Protein 2AAG (pdb70)

B-factor: mean 23.57, std 6.59, range [11.59, 125.4]

Structure (mmCIF, N/CA/C/O backbone):
data_2AAG
#
_entry.id   2AAG
#
_cell.length_a   57.709
_cell.length_b   82.105
_cell.length_c   77.603
_cell.angle_alpha   90.00
_cell.angle_beta   101.15
_cell.angle_gamma   90.00
#
_symmetry.space_group_name_H-M   'P 1 21 1'
#
loop_
_entity.id
_entity.type
_entity.pdbx_description
1 polymer 'Malonate Semialdehyde Decarboxylase'
2 water water
#
loop_
_atom_site.group_PDB
_atom_site.id
_atom_site.type_symbol
_atom_site.label_atom_id
_atom_site.label_alt_id
_atom_site.label_comp_id
_atom_site.label_asym_id
_atom_site.label_entity_id
_atom_site.label_seq_id
_atom_site.pdbx_PDB_ins_code
_atom_site.Cartn_x
_atom_site.Cartn_y
_atom_site.Cartn_z
_atom_site.occupancy
_atom_site.B_iso_or_equiv
_atom_site.auth_seq_id
_atom_site.auth_comp_id
_atom_site.auth_asym_id
_atom_site.auth_atom_id
_atom_site.pdbx_PDB_model_num
ATOM 1 N N . PRO A 1 1 ? 0.966 3.041 4.983 1.00 24.67 1 PRO A N 1
ATOM 2 C CA . PRO A 1 1 ? 2.337 3.093 4.398 1.00 23.50 1 PRO A CA 1
ATOM 3 C C . PRO A 1 1 ? 3.313 2.858 5.535 1.00 22.46 1 PRO A C 1
ATOM 4 O O . PRO A 1 1 ? 2.908 2.866 6.718 1.00 22.92 1 PRO A O 1
ATOM 8 N N . LEU A 1 2 ? 4.573 2.678 5.201 1.00 20.72 2 LEU A N 1
ATOM 9 C CA . LEU A 1 2 ? 5.615 2.479 6.176 1.00 19.14 2 LEU A CA 1
ATOM 10 C C . LEU A 1 2 ? 6.588 3.673 5.975 1.00 18.43 2 LEU A C 1
ATOM 11 O O . LEU A 1 2 ? 7.050 3.903 4.862 1.00 18.05 2 LEU A O 1
ATOM 16 N N . LEU A 1 3 ? 6.915 4.368 7.051 1.00 17.72 3 LEU A N 1
ATOM 17 C CA . LEU A 1 3 ? 7.806 5.553 6.979 1.00 17.72 3 LEU A CA 1
ATOM 18 C C . LEU A 1 3 ? 9.032 5.258 7.739 1.00 17.89 3 LEU A C 1
ATOM 19 O O . LEU A 1 3 ? 8.981 5.044 8.984 1.00 17.69 3 LEU A O 1
ATOM 24 N N . LYS A 1 4 ? 10.169 5.280 7.029 1.00 16.70 4 LYS A N 1
ATOM 25 C CA . LYS A 1 4 ? 11.419 5.003 7.648 1.00 16.97 4 LYS A CA 1
ATOM 26 C C . LYS A 1 4 ? 12.307 6.249 7.660 1.00 17.41 4 LYS A C 1
ATOM 27 O O . LYS A 1 4 ? 12.764 6.730 6.564 1.00 18.02 4 LYS A O 1
ATOM 33 N N . PHE A 1 5 ? 12.637 6.695 8.870 1.00 16.75 5 PHE A N 1
ATOM 34 C CA . PHE A 1 5 ? 13.391 7.925 9.048 1.00 17.93 5 PHE A CA 1
ATOM 35 C C . PHE A 1 5 ? 14.867 7.650 9.314 1.00 18.27 5 PHE A C 1
ATOM 36 O O . PHE A 1 5 ? 15.196 6.826 10.187 1.00 20.98 5 PHE A O 1
ATOM 44 N N . ASP A 1 6 ? 15.764 8.372 8.636 1.00 16.86 6 ASP A N 1
ATOM 45 C CA . ASP A 1 6 ? 17.174 8.292 8.963 1.00 16.43 6 ASP A CA 1
ATOM 46 C C . ASP A 1 6 ? 17.576 9.717 9.449 1.00 16.04 6 ASP A C 1
ATOM 47 O O . ASP A 1 6 ? 17.328 10.707 8.765 1.00 16.97 6 ASP A O 1
ATOM 52 N N . LEU A 1 7 ? 18.158 9.804 10.646 1.00 15.63 7 LEU A N 1
ATOM 53 C CA . LEU A 1 7 ? 18.575 11.085 11.228 1.00 15.80 7 LEU A CA 1
ATOM 54 C C . LEU A 1 7 ? 19.910 10.898 11.913 1.00 16.05 7 LEU A C 1
ATOM 55 O O . LEU A 1 7 ? 20.327 9.745 12.151 1.00 16.62 7 LEU A O 1
ATOM 60 N N . PHE A 1 8 ? 20.567 12.020 12.242 1.00 16.41 8 PHE A N 1
ATOM 61 C CA . PHE A 1 8 ? 21.824 11.999 13.064 1.00 16.76 8 PHE A CA 1
ATOM 62 C C . PHE A 1 8 ? 21.449 11.954 14.549 1.00 17.97 8 PHE A C 1
ATOM 63 O O . PHE A 1 8 ? 20.416 12.509 14.970 1.00 18.52 8 PHE A O 1
ATOM 71 N N . TYR A 1 9 ? 22.202 11.202 15.348 1.00 17.56 9 TYR A N 1
ATOM 72 C CA . TYR A 1 9 ? 22.095 11.312 16.788 1.00 18.25 9 TYR A CA 1
ATOM 73 C C . TYR A 1 9 ? 22.030 12.748 17.293 1.00 18.68 9 TYR A C 1
ATOM 74 O O . TYR A 1 9 ? 22.574 13.669 16.700 1.00 18.94 9 TYR A O 1
ATOM 83 N N . GLY A 1 10 ? 21.276 12.969 18.370 1.00 19.17 10 GLY A N 1
ATOM 84 C CA . GLY A 1 10 ? 21.356 14.273 19.023 1.00 19.47 10 GLY A CA 1
ATOM 85 C C . GLY A 1 10 ? 20.034 14.744 19.571 1.00 19.60 10 GLY A C 1
ATOM 86 O O . GLY A 1 10 ? 19.988 15.620 20.415 1.00 20.27 10 GLY A O 1
ATOM 87 N N . ARG A 1 11 ? 18.959 14.121 19.090 1.00 18.78 11 ARG A N 1
ATOM 88 C CA . ARG A 1 11 ? 17.617 14.513 19.573 1.00 19.26 11 ARG A CA 1
ATOM 89 C C . ARG A 1 11 ? 17.297 13.726 20.833 1.00 18.61 11 ARG A C 1
ATOM 90 O O . ARG A 1 11 ? 17.778 12.596 21.024 1.00 18.41 11 ARG A O 1
ATOM 98 N N . THR A 1 12 ? 16.547 14.360 21.740 1.00 18.72 12 THR A N 1
ATOM 99 C CA . THR A 1 12 ? 15.916 13.590 22.799 1.00 19.49 12 THR A CA 1
ATOM 100 C C . THR A 1 12 ? 14.808 12.717 22.260 1.00 19.68 12 THR A C 1
ATOM 101 O O . THR A 1 12 ? 14.298 12.895 21.150 1.00 19.61 12 THR A O 1
ATOM 105 N N . ASP A 1 13 ? 14.317 11.806 23.081 1.00 20.67 13 ASP A N 1
ATOM 106 C CA . ASP A 1 13 ? 13.231 10.988 22.691 1.00 21.43 13 ASP A CA 1
ATOM 107 C C . ASP A 1 13 ? 11.912 11.780 22.496 1.00 20.65 13 ASP A C 1
ATOM 108 O O . ASP A 1 13 ? 11.108 11.431 21.641 1.00 19.02 13 ASP A O 1
ATOM 113 N N . ALA A 1 14 ? 11.731 12.845 23.276 1.00 19.92 14 ALA A N 1
ATOM 114 C CA . ALA A 1 14 ? 10.616 13.769 23.036 1.00 19.48 14 ALA A CA 1
ATOM 115 C C . ALA A 1 14 ? 10.635 14.431 21.635 1.00 19.45 14 ALA A C 1
ATOM 116 O O . ALA A 1 14 ? 9.593 14.474 20.957 1.00 19.09 14 ALA A O 1
ATOM 118 N N . GLN A 1 15 ? 11.804 14.894 21.177 1.00 18.56 15 GLN A N 1
ATOM 119 C CA . GLN A 1 15 ? 11.948 15.553 19.887 1.00 18.67 15 GLN A CA 1
ATOM 120 C C . GLN A 1 15 ? 11.775 14.493 18.794 1.00 18.43 15 GLN A C 1
ATOM 121 O O . GLN A 1 15 ? 11.249 14.785 17.749 1.00 17.73 15 GLN A O 1
ATOM 127 N N . ILE A 1 16 ? 12.252 13.272 19.024 1.00 17.49 16 ILE A N 1
ATOM 128 C CA . ILE A 1 16 ? 11.923 12.214 18.038 1.00 17.58 16 ILE A CA 1
ATOM 129 C C . ILE A 1 16 ? 10.397 11.954 17.930 1.00 18.05 16 ILE A C 1
ATOM 130 O O . ILE A 1 16 ? 9.830 11.772 16.831 1.00 18.23 16 ILE A O 1
ATOM 135 N N . LYS A 1 17 ? 9.724 11.900 19.070 1.00 18.51 17 LYS A N 1
ATOM 136 C CA . LYS A 1 17 ? 8.296 11.698 19.083 1.00 20.25 17 LYS A CA 1
ATOM 137 C C . LYS A 1 17 ? 7.558 12.807 18.401 1.00 20.17 17 LYS A C 1
ATOM 138 O O . LYS A 1 17 ? 6.604 12.531 17.705 1.00 19.68 17 LYS A O 1
ATOM 144 N N . SER A 1 18 ? 8.005 14.048 18.585 1.00 21.15 18 SER A N 1
ATOM 145 C CA . SER A 1 18 ? 7.414 15.204 17.867 1.00 21.86 18 SER A CA 1
ATOM 146 C C . SER A 1 18 ? 7.571 15.107 16.331 1.00 20.39 18 SER A C 1
ATOM 147 O O . SER A 1 18 ? 6.619 15.382 15.563 1.00 19.12 18 SER A O 1
ATOM 150 N N . LEU A 1 19 ? 8.773 14.747 15.900 1.00 19.50 19 LEU A N 1
ATOM 151 C CA . LEU A 1 19 ? 9.045 14.567 14.476 1.00 19.39 19 LEU A CA 1
ATOM 152 C C . LEU A 1 19 ? 8.129 13.436 13.901 1.00 18.09 19 LEU A C 1
ATOM 153 O O . LEU A 1 19 ? 7.498 13.634 12.870 1.00 17.56 19 LEU A O 1
ATOM 158 N N . LEU A 1 20 ? 8.066 12.276 14.555 1.00 17.35 20 LEU A N 1
ATOM 159 C CA . LEU A 1 20 ? 7.192 11.166 14.098 1.00 17.59 20 LEU A CA 1
ATOM 160 C C . LEU A 1 20 ? 5.702 11.538 14.069 1.00 18.36 20 LEU A C 1
ATOM 161 O O . LEU A 1 20 ? 4.994 11.178 13.139 1.00 17.84 20 LEU A O 1
ATOM 166 N N . ASP A 1 21 ? 5.238 12.218 15.115 1.00 18.85 21 ASP A N 1
ATOM 167 C CA . ASP A 1 21 ? 3.798 12.661 15.154 1.00 20.06 21 ASP A CA 1
ATOM 168 C C . ASP A 1 21 ? 3.517 13.675 14.056 1.00 20.07 21 ASP A C 1
ATOM 169 O O . ASP A 1 21 ? 2.466 13.610 13.378 1.00 19.52 21 ASP A O 1
ATOM 174 N N . ALA A 1 22 ? 4.437 14.619 13.843 1.00 19.70 22 ALA A N 1
ATOM 175 C CA . ALA A 1 22 ? 4.205 15.657 12.797 1.00 19.65 22 ALA A CA 1
ATOM 176 C C . ALA A 1 22 ? 4.196 15.080 11.424 1.00 19.84 22 ALA A C 1
ATOM 177 O O . ALA A 1 22 ? 3.286 15.376 10.626 1.00 19.16 22 ALA A O 1
ATOM 179 N N . ALA A 1 23 ? 5.137 14.176 11.146 1.00 18.92 23 ALA A N 1
ATOM 180 C CA . ALA A 1 23 ? 5.176 13.455 9.878 1.00 18.02 23 AL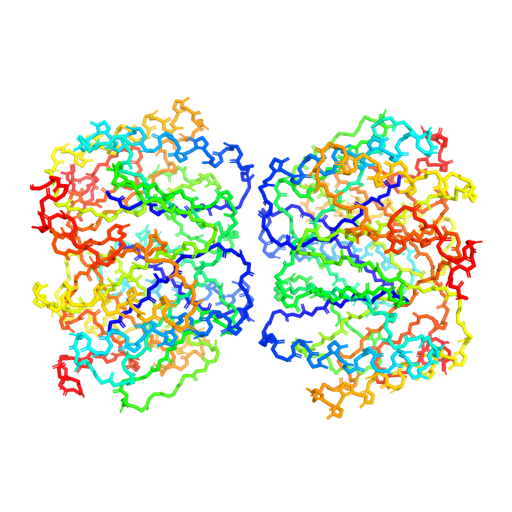A A CA 1
ATOM 181 C C . ALA A 1 23 ? 3.964 12.530 9.688 1.00 18.56 23 ALA A C 1
ATOM 182 O O . ALA A 1 23 ? 3.414 12.457 8.579 1.00 17.51 23 ALA A O 1
ATOM 184 N N . HIS A 1 24 ? 3.518 11.828 10.746 1.00 18.30 24 HIS A N 1
ATOM 185 C CA . HIS A 1 24 ? 2.352 10.933 10.595 1.00 19.55 24 HIS A CA 1
ATOM 186 C C . HIS A 1 24 ? 1.080 11.770 10.235 1.00 20.15 24 HIS A C 1
ATOM 187 O O . HIS A 1 24 ? 0.341 11.442 9.287 1.00 19.96 24 HIS A O 1
ATOM 194 N N . GLY A 1 25 ? 0.924 12.910 10.916 1.00 21.47 25 GLY A N 1
ATOM 195 C CA . GLY A 1 25 ? -0.186 13.823 10.640 1.00 22.54 25 GLY A CA 1
ATOM 196 C C . GLY A 1 25 ? -0.192 14.304 9.187 1.00 22.46 25 GLY A C 1
ATOM 197 O O . GLY A 1 25 ? -1.268 14.374 8.555 1.00 22.23 25 GLY A O 1
ATOM 198 N N . ALA A 1 26 ? 0.991 14.605 8.652 1.00 21.74 26 ALA A N 1
ATOM 199 C CA . ALA A 1 26 ? 1.067 15.085 7.306 1.00 21.61 26 ALA A CA 1
ATOM 200 C C . ALA A 1 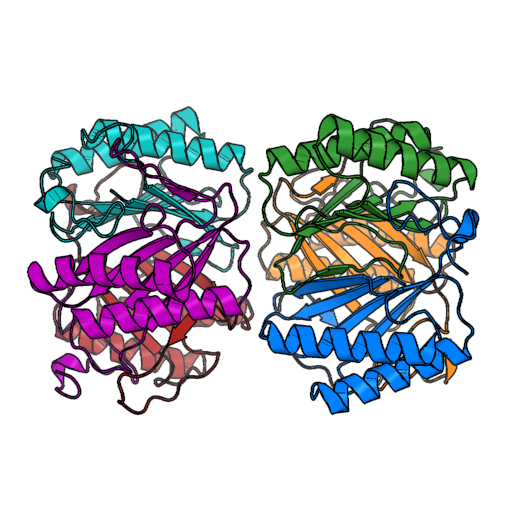26 ? 0.709 13.940 6.303 1.00 21.49 26 ALA A C 1
ATOM 201 O O . ALA A 1 26 ? 0.003 14.151 5.278 1.00 21.32 26 ALA A O 1
ATOM 203 N N . MET A 1 27 ? 1.216 12.751 6.589 1.00 20.47 27 MET A N 1
ATOM 204 C CA . MET A 1 27 ? 0.926 11.595 5.763 1.00 20.50 27 MET A CA 1
ATOM 205 C C . MET A 1 27 ? -0.568 11.295 5.730 1.00 20.71 27 MET A C 1
ATOM 206 O O . MET A 1 27 ? -1.149 11.027 4.660 1.00 21.13 27 MET A O 1
ATOM 211 N N . VAL A 1 28 ? -1.198 11.333 6.889 1.00 21.53 28 VAL A N 1
ATOM 212 C CA . VAL A 1 28 ? -2.624 11.023 6.934 1.00 22.98 28 VAL A CA 1
ATOM 213 C C . VAL A 1 28 ? -3.409 12.108 6.143 1.00 23.38 28 VAL A C 1
ATOM 214 O O . VAL A 1 28 ? -4.326 11.781 5.353 1.00 22.49 28 VAL A O 1
ATOM 218 N N . ASP A 1 29 ? -3.049 13.357 6.393 1.00 23.55 29 ASP A N 1
ATOM 219 C CA . ASP A 1 29 ? -3.624 14.509 5.666 1.00 25.08 29 ASP A CA 1
ATOM 220 C C . ASP A 1 29 ? -3.512 14.382 4.149 1.00 25.59 29 ASP A C 1
ATOM 221 O O . ASP A 1 29 ? -4.501 14.618 3.433 1.00 25.10 29 ASP A O 1
ATOM 226 N N . ALA A 1 30 ? -2.332 13.977 3.653 1.00 23.90 30 ALA A N 1
ATOM 227 C CA . ALA A 1 30 ? -2.070 13.913 2.206 1.00 24.44 30 ALA A CA 1
ATOM 228 C C . ALA A 1 30 ? -2.661 12.673 1.538 1.00 24.78 30 ALA A C 1
ATOM 229 O O . ALA A 1 30 ? -3.117 12.748 0.391 1.00 24.80 30 ALA A O 1
ATOM 231 N N . PHE A 1 31 ? -2.608 11.523 2.216 1.00 24.18 31 PHE A N 1
ATOM 232 C CA . PHE A 1 31 ? -3.005 10.264 1.601 1.00 25.11 31 PHE A CA 1
ATOM 233 C C . PHE A 1 31 ? -4.425 9.791 1.939 1.00 25.68 31 PHE A C 1
ATOM 234 O O . PHE A 1 31 ? -4.947 8.895 1.267 1.00 25.89 31 PHE A O 1
ATOM 242 N N . GLY A 1 32 ? -5.014 10.362 2.979 1.00 25.93 32 GLY A N 1
ATOM 243 C CA . GLY A 1 32 ? -6.385 10.062 3.376 1.00 26.87 32 GLY A CA 1
ATOM 244 C C . GLY A 1 32 ? -6.532 8.655 3.970 1.00 28.24 32 GLY A C 1
ATOM 245 O O . GLY A 1 32 ? -7.662 8.079 3.995 1.00 28.50 32 GLY A O 1
ATOM 246 N N . VAL A 1 33 ? -5.423 8.086 4.495 1.00 26.66 33 VAL A N 1
ATOM 247 C CA . VAL A 1 33 ? -5.520 6.750 5.117 1.00 26.27 33 VAL A CA 1
ATOM 248 C C . VAL A 1 33 ? -6.108 6.877 6.532 1.00 25.74 33 VAL A C 1
ATOM 249 O O . VAL A 1 33 ? -6.188 7.979 7.042 1.00 25.58 33 VAL A O 1
ATOM 253 N N . PRO A 1 34 ? -6.518 5.784 7.188 1.00 26.64 34 PRO A N 1
ATOM 254 C CA . PRO A 1 34 ? -7.003 5.879 8.568 1.00 26.17 34 PRO A CA 1
ATOM 255 C C . PRO A 1 34 ? -5.893 6.402 9.524 1.00 26.74 34 PRO A C 1
ATOM 256 O O . PRO A 1 34 ? -4.658 6.185 9.272 1.00 25.36 34 PRO A O 1
ATOM 260 N N . ALA A 1 35 ? -6.335 7.067 10.593 1.00 26.04 35 ALA A N 1
ATOM 261 C CA . ALA A 1 35 ? -5.392 7.679 11.504 1.00 26.27 35 ALA A CA 1
ATOM 262 C C . ALA A 1 35 ? -4.532 6.645 12.209 1.00 26.20 35 ALA A C 1
ATOM 263 O O . ALA A 1 35 ? -3.512 7.000 12.720 1.00 25.91 35 ALA A O 1
ATOM 265 N N . ASN A 1 36 ? -4.952 5.379 12.222 1.00 25.52 36 ASN A N 1
ATOM 266 C CA . ASN A 1 36 ? -4.175 4.335 12.900 1.00 24.91 36 ASN A CA 1
ATOM 267 C C . ASN A 1 36 ? -3.372 3.479 11.922 1.00 24.30 36 ASN A C 1
ATOM 268 O O . ASN A 1 36 ? -2.853 2.431 12.302 1.00 23.67 36 ASN A O 1
ATOM 273 N N . ASP A 1 37 ? -3.199 3.997 10.703 1.00 23.58 37 ASP A N 1
ATOM 274 C CA . ASP A 1 37 ? -2.341 3.372 9.697 1.00 23.88 37 ASP A CA 1
ATOM 275 C C . ASP A 1 37 ? -0.977 4.001 9.967 1.00 22.92 37 ASP A C 1
ATOM 276 O O . ASP A 1 37 ? -0.514 4.866 9.247 1.00 23.67 37 ASP A O 1
ATOM 281 N N . ARG A 1 38 ? -0.386 3.608 11.094 1.00 21.11 38 ARG A N 1
ATOM 282 C CA . ARG A 1 38 ? 0.810 4.230 11.602 1.00 19.11 38 ARG A CA 1
ATOM 283 C C . ARG A 1 38 ? 1.954 3.150 11.708 1.00 17.93 38 ARG A C 1
ATOM 284 O O . ARG A 1 38 ? 1.897 2.312 12.619 1.00 17.77 38 ARG A O 1
ATOM 292 N N . TYR A 1 39 ? 2.971 3.204 10.833 1.00 16.50 39 TYR A N 1
ATOM 293 C CA . TYR A 1 39 ? 4.075 2.261 10.862 1.00 16.47 39 TYR A CA 1
ATOM 294 C C . TYR A 1 39 ? 5.327 3.098 10.566 1.00 16.99 39 TYR A C 1
ATOM 295 O O . TYR A 1 39 ? 5.424 3.618 9.442 1.00 16.77 39 TYR A O 1
ATOM 304 N N . GLN A 1 40 ? 6.206 3.295 11.572 1.00 15.78 40 GLN A N 1
ATOM 305 C CA . GLN A 1 40 ? 7.298 4.220 11.455 1.00 17.00 40 GLN A CA 1
ATOM 306 C C . GLN A 1 40 ? 8.513 3.583 12.165 1.00 16.93 40 GLN A C 1
ATOM 307 O O . GLN A 1 40 ? 8.355 2.971 13.206 1.00 17.52 40 GLN A O 1
ATOM 313 N N . THR A 1 41 ? 9.716 3.741 11.587 1.00 17.08 41 THR A N 1
ATOM 314 C CA . THR A 1 41 ? 10.949 3.339 12.251 1.00 15.96 41 THR A CA 1
ATOM 315 C C . THR A 1 41 ? 11.932 4.538 12.147 1.00 15.39 41 THR A C 1
ATOM 316 O O . THR A 1 41 ? 11.817 5.390 11.244 1.00 16.48 41 THR A O 1
ATOM 320 N N . VAL A 1 42 ? 12.831 4.600 13.086 1.00 14.90 42 VAL A N 1
ATOM 321 C CA . VAL A 1 42 ? 13.860 5.678 13.184 1.00 15.95 42 VAL A CA 1
ATOM 322 C C . VAL A 1 42 ? 15.232 4.997 13.286 1.00 16.01 42 VAL A C 1
ATOM 323 O O . VAL A 1 42 ? 15.431 4.147 14.163 1.00 16.88 42 VAL A O 1
ATOM 327 N N . SER A 1 43 ? 16.162 5.371 12.418 1.00 15.88 43 SER A N 1
ATOM 328 C CA . SER A 1 43 ? 17.561 4.919 12.537 1.00 18.62 43 SER A CA 1
ATOM 329 C C . SER A 1 43 ? 18.472 6.113 12.796 1.00 17.89 43 SER A C 1
ATOM 330 O O . SER A 1 43 ? 18.489 7.067 12.009 1.00 18.33 43 SER A O 1
ATOM 333 N N . GLN A 1 44 ? 19.229 6.085 13.909 1.00 17.11 44 GLN A N 1
ATOM 334 C CA . GLN A 1 44 ? 20.084 7.221 14.214 1.00 17.21 44 GLN A CA 1
ATOM 335 C C . GLN A 1 44 ? 21.510 6.937 13.767 1.00 17.93 44 GLN A C 1
ATOM 336 O O . GLN A 1 44 ? 21.996 5.825 13.909 1.00 17.74 44 GLN A O 1
ATOM 342 N N . HIS A 1 45 ? 22.141 7.967 13.213 1.00 17.27 45 HIS A N 1
ATOM 343 C CA . HIS A 1 45 ? 23.462 7.828 12.626 1.00 17.96 45 HIS A CA 1
ATOM 344 C C . HIS A 1 45 ? 24.451 8.715 13.304 1.00 18.22 45 HIS A C 1
ATOM 345 O O . HIS A 1 45 ? 24.121 9.788 13.690 1.00 17.34 45 HIS A O 1
ATOM 352 N N . ARG A 1 46 ? 25.711 8.284 13.348 1.00 20.10 46 ARG A N 1
ATOM 353 C C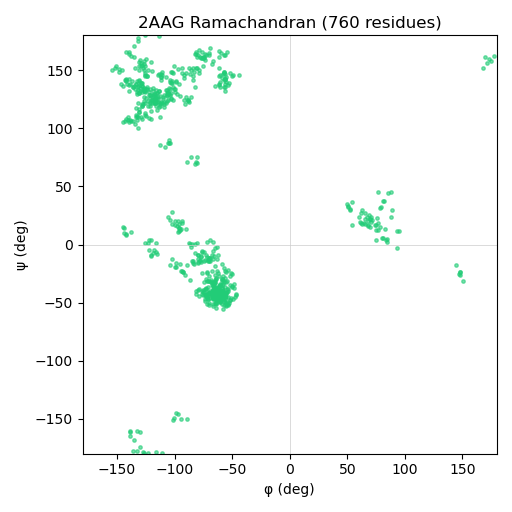A . ARG A 1 46 ? 26.773 9.228 13.690 1.00 20.08 46 ARG A CA 1
ATOM 354 C C . ARG A 1 46 ? 27.210 10.057 12.456 1.00 20.81 46 ARG A C 1
ATOM 355 O O . ARG A 1 46 ? 26.838 9.746 11.306 1.00 18.26 46 ARG A O 1
ATOM 363 N N . PRO A 1 47 ? 27.929 11.169 12.705 1.00 20.83 47 PRO A N 1
ATOM 364 C CA . PRO A 1 47 ? 28.356 12.066 11.607 1.00 21.80 47 PRO A CA 1
ATOM 365 C C . PRO A 1 47 ? 29.052 11.322 10.502 1.00 22.23 47 PRO A C 1
ATOM 366 O O . PRO A 1 47 ? 28.794 11.598 9.330 1.00 23.66 47 PRO A O 1
ATOM 370 N N . GLY A 1 48 ? 29.809 10.297 10.815 1.00 23.10 48 GLY A N 1
ATOM 371 C CA . GLY A 1 48 ? 30.431 9.516 9.734 1.00 26.51 48 GLY A CA 1
ATOM 372 C C . GLY A 1 48 ? 29.503 8.647 8.840 1.00 26.93 48 GLY A C 1
ATOM 373 O O . GLY A 1 48 ? 30.019 7.946 7.892 1.00 28.38 48 GLY A O 1
ATOM 374 N N . GLU A 1 49 ? 28.181 8.715 9.046 1.00 23.40 49 GLU A N 1
ATOM 375 C CA . GLU A 1 49 ? 27.307 7.618 8.612 1.00 22.46 49 GLU A CA 1
ATOM 376 C C . GLU A 1 49 ? 26.157 8.070 7.711 1.00 21.17 49 GLU A C 1
ATOM 377 O O . GLU A 1 49 ? 25.387 7.244 7.264 1.00 19.88 49 GLU A O 1
ATOM 383 N N . MET A 1 50 ? 26.079 9.370 7.390 1.00 19.65 50 MET A N 1
ATOM 384 C CA . MET A 1 50 ? 25.168 9.824 6.322 1.00 20.20 50 MET A CA 1
ATOM 385 C C . MET A 1 50 ? 25.859 10.950 5.555 1.00 20.28 50 MET A C 1
ATOM 386 O O . MET A 1 50 ? 26.581 11.712 6.182 1.00 19.66 50 MET A O 1
ATOM 391 N N . VAL A 1 51 ? 25.659 10.990 4.222 1.00 19.67 51 VAL A N 1
ATOM 392 C CA . VAL A 1 51 ? 26.142 12.116 3.407 1.00 19.80 51 VAL A CA 1
ATOM 393 C C . VAL A 1 51 ? 24.953 12.527 2.559 1.00 19.58 51 VAL A C 1
ATOM 394 O O . VAL A 1 51 ? 24.511 11.767 1.729 1.00 19.22 51 VAL A O 1
ATOM 398 N N . LEU A 1 52 ? 24.440 13.752 2.739 1.00 18.49 52 LEU A N 1
ATOM 399 C CA . LEU A 1 52 ? 23.230 14.164 2.087 1.00 17.55 52 LEU A CA 1
ATOM 400 C C . LEU A 1 52 ? 23.498 15.529 1.454 1.00 18.87 52 LEU A C 1
ATOM 401 O O . LEU A 1 52 ? 23.661 16.485 2.167 1.00 19.93 52 LEU A O 1
ATOM 406 N N . GLU A 1 53 ? 23.759 15.568 0.152 1.00 19.14 53 GLU A N 1
ATOM 407 C CA . GLU A 1 53 ? 24.065 16.852 -0.482 1.00 19.90 53 GLU A CA 1
ATOM 408 C C . GLU A 1 53 ? 22.748 17.483 -0.961 1.00 20.31 53 GLU A C 1
ATOM 409 O O . GLU A 1 53 ? 21.710 17.232 -0.349 1.00 19.69 53 GLU A O 1
ATOM 415 N N . ASP A 1 54 ? 22.774 18.279 -2.029 1.00 21.37 54 ASP A N 1
ATOM 416 C CA . ASP A 1 54 ? 21.569 18.941 -2.530 1.00 21.44 54 ASP A CA 1
ATOM 417 C C . ASP A 1 54 ? 21.405 18.943 -4.062 1.00 22.32 54 ASP A C 1
ATOM 418 O O . ASP A 1 54 ? 20.537 19.679 -4.590 1.00 23.53 54 ASP A O 1
ATOM 423 N N . THR A 1 55 ? 22.227 18.164 -4.798 1.00 21.80 55 THR A N 1
ATOM 424 C CA . THR A 1 55 ? 22.148 18.155 -6.246 1.00 23.14 55 THR A CA 1
ATOM 425 C C . THR A 1 55 ? 22.236 19.595 -6.810 1.00 23.55 55 THR A C 1
ATOM 426 O O . THR A 1 55 ? 21.617 19.922 -7.821 1.00 23.12 55 THR A O 1
ATOM 430 N N . GLY A 1 56 ? 22.961 20.441 -6.090 1.00 23.64 56 GLY A N 1
ATOM 431 C CA . GLY A 1 56 ? 23.220 21.792 -6.555 1.00 25.08 56 GLY A CA 1
ATOM 432 C C . GLY A 1 56 ? 22.050 22.754 -6.446 1.00 25.74 56 GLY A C 1
ATOM 433 O O . GLY A 1 56 ? 22.115 23.825 -7.069 1.00 24.92 56 GLY A O 1
ATOM 434 N N . LEU A 1 57 ? 21.004 22.367 -5.711 1.00 23.69 57 LEU A N 1
ATOM 435 C CA . LEU A 1 57 ? 19.763 23.151 -5.550 1.00 24.05 57 LEU A CA 1
ATOM 436 C C . LEU A 1 57 ? 19.827 24.314 -4.521 1.00 23.40 57 LEU A C 1
ATOM 437 O O . LEU A 1 57 ? 18.911 25.184 -4.433 1.00 24.58 57 LEU A O 1
ATOM 442 N N . GLY A 1 58 ? 20.923 24.371 -3.769 1.00 23.10 58 GLY A N 1
ATOM 443 C CA . GLY A 1 58 ? 21.131 25.431 -2.824 1.00 24.24 58 GLY A CA 1
ATOM 444 C C . GLY A 1 58 ? 20.402 25.243 -1.476 1.00 25.36 58 GLY A C 1
ATOM 445 O O . GLY A 1 58 ? 19.967 26.227 -0.855 1.00 25.14 58 GLY A O 1
ATOM 446 N N . TYR A 1 59 ? 20.349 23.987 -1.007 1.00 24.21 59 TYR A N 1
ATOM 447 C CA . TYR A 1 59 ? 19.728 23.660 0.300 1.00 24.31 59 TYR A CA 1
ATOM 448 C C . TYR A 1 59 ? 20.982 23.437 1.219 1.00 25.36 59 TYR A C 1
ATOM 449 O O . TYR A 1 59 ? 21.820 22.623 0.908 1.00 26.03 59 TYR A O 1
ATOM 458 N N . GLY A 1 60 ? 21.242 24.031 2.357 1.00 27.99 60 GLY A N 1
ATOM 459 C CA . GLY A 1 60 ? 20.473 24.311 3.486 1.00 28.69 60 GLY A CA 1
ATOM 460 C C . GLY A 1 60 ? 20.700 23.159 4.494 1.00 27.37 60 GLY A C 1
ATOM 461 O O . GLY A 1 60 ? 19.881 23.153 5.349 1.00 29.03 60 GLY A O 1
ATOM 462 N N . ARG A 1 61 ? 21.649 22.189 4.432 1.00 26.14 61 ARG A N 1
ATOM 463 C CA . ARG A 1 61 ? 21.543 21.021 5.380 1.00 24.32 61 ARG A CA 1
ATOM 464 C C . ARG A 1 61 ? 22.310 21.203 6.719 1.00 23.34 61 ARG A C 1
ATOM 465 O O . ARG A 1 61 ? 23.399 21.805 6.747 1.00 23.15 61 ARG A O 1
ATOM 473 N N . SER A 1 62 ? 21.741 20.707 7.809 1.00 20.72 62 SER A N 1
ATOM 474 C CA . SER A 1 62 ? 22.375 20.736 9.139 1.00 19.83 62 SER A CA 1
ATOM 475 C C . SER A 1 62 ? 22.298 19.378 9.807 1.00 20.12 62 SER A C 1
ATOM 476 O O . SER A 1 62 ? 21.753 18.412 9.232 1.00 19.61 62 SER A O 1
ATOM 479 N N . SER A 1 63 ? 22.871 19.239 10.999 1.00 19.82 63 SER A N 1
ATOM 480 C CA . SER A 1 63 ? 22.789 17.963 11.688 1.00 20.59 63 SER A CA 1
ATOM 481 C C . SER A 1 63 ? 21.308 17.572 12.028 1.00 19.67 63 SER A C 1
ATOM 482 O O . SER A 1 63 ? 21.033 16.468 12.462 1.00 19.93 63 SER A O 1
ATOM 485 N N . ALA A 1 64 ? 20.345 18.468 11.833 1.00 18.98 64 ALA A N 1
ATOM 486 C CA . ALA A 1 64 ? 18.914 18.135 12.117 1.00 18.87 64 ALA A CA 1
ATOM 487 C C . ALA A 1 64 ? 18.278 17.491 10.872 1.00 18.63 64 ALA A C 1
ATOM 488 O O . ALA A 1 64 ? 17.124 17.156 10.884 1.00 18.39 64 ALA A O 1
ATOM 490 N N . VAL A 1 65 ? 19.034 17.306 9.805 1.00 18.36 65 VAL A N 1
ATOM 491 C CA . VAL A 1 65 ? 18.474 16.799 8.539 1.00 17.65 65 VAL A CA 1
ATOM 492 C C . VAL A 1 65 ? 17.726 15.464 8.708 1.00 17.79 65 VAL A C 1
ATOM 493 O O . VAL A 1 65 ? 18.149 14.570 9.462 1.00 17.65 65 VAL A O 1
ATOM 497 N N . VAL A 1 66 ? 16.598 15.336 8.019 1.00 16.77 66 VAL A N 1
ATOM 498 C CA . VAL A 1 66 ? 15.768 14.172 8.149 1.00 17.24 66 VAL A CA 1
ATOM 499 C C . VAL A 1 66 ? 15.648 13.549 6.749 1.00 17.45 66 VAL A C 1
ATOM 500 O O . VAL A 1 66 ? 15.209 14.228 5.820 1.00 17.68 66 VAL A O 1
ATOM 504 N N . LEU A 1 67 ? 16.050 12.286 6.604 1.00 16.84 67 LEU A N 1
ATOM 505 C CA . LEU A 1 67 ? 15.830 11.566 5.360 1.00 16.02 67 LEU A CA 1
ATOM 506 C C . LEU A 1 67 ? 14.670 10.636 5.611 1.00 15.83 67 LEU A C 1
ATOM 507 O O . LEU A 1 67 ? 14.732 9.855 6.551 1.00 17.80 67 LEU A O 1
ATOM 512 N N . LEU A 1 68 ? 13.635 10.686 4.778 1.00 15.24 68 LEU A N 1
ATOM 513 C CA . LEU A 1 68 ? 12.469 9.848 4.983 1.00 16.62 68 LEU A CA 1
ATOM 514 C C . LEU A 1 68 ? 12.273 8.982 3.756 1.00 17.22 68 LEU A C 1
ATOM 515 O O . LEU A 1 68 ? 12.217 9.521 2.661 1.00 17.96 68 LEU A O 1
ATOM 520 N N . THR A 1 69 ? 12.249 7.646 3.919 1.00 17.38 69 THR A N 1
ATOM 521 C CA . THR A 1 69 ? 11.874 6.757 2.886 1.00 18.23 69 THR A CA 1
ATOM 522 C C . THR A 1 69 ? 10.456 6.247 3.190 1.00 18.09 69 THR A C 1
ATOM 523 O O . THR A 1 69 ? 10.158 5.752 4.307 1.00 17.91 69 THR A O 1
ATOM 527 N N . VAL A 1 70 ? 9.603 6.234 2.160 1.00 17.63 70 VAL A N 1
ATOM 528 C CA . VAL A 1 70 ? 8.189 5.827 2.378 1.00 18.41 70 VAL A CA 1
ATOM 529 C C . VAL A 1 70 ? 7.891 4.643 1.449 1.00 18.09 70 VAL A C 1
ATOM 530 O O . VAL A 1 70 ? 8.240 4.677 0.232 1.00 18.85 70 VAL A O 1
ATOM 534 N N . ILE A 1 71 ? 7.356 3.556 2.016 1.00 17.60 71 ILE A N 1
ATOM 535 C CA . ILE A 1 71 ? 6.821 2.484 1.170 1.00 18.16 71 ILE A CA 1
ATOM 536 C C . ILE A 1 71 ? 5.281 2.552 1.215 1.00 18.28 71 ILE A C 1
ATOM 537 O O . ILE A 1 71 ? 4.727 2.546 2.313 1.00 16.76 71 ILE A O 1
ATOM 542 N N . SER A 1 72 ? 4.631 2.665 0.042 1.00 18.63 72 SER A N 1
ATOM 543 C CA . SER A 1 72 ? 3.167 2.887 0.000 1.00 20.36 72 SER A CA 1
ATOM 544 C C . SER A 1 72 ? 2.539 2.179 -1.216 1.00 19.40 72 SER A C 1
ATOM 545 O O . SER A 1 72 ? 3.197 1.986 -2.256 1.00 18.98 72 SER A O 1
ATOM 548 N N . ARG A 1 73 ? 1.292 1.768 -1.071 1.00 20.01 73 ARG A N 1
ATOM 549 C CA . ARG A 1 73 ? 0.451 1.472 -2.245 1.00 20.56 73 ARG A CA 1
ATOM 550 C C . ARG A 1 73 ? 0.380 2.750 -3.149 1.00 22.14 73 ARG A C 1
ATOM 551 O O . AR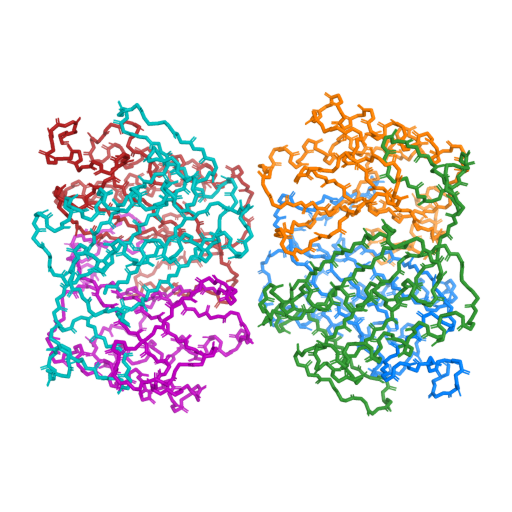G A 1 73 ? 0.739 3.848 -2.698 1.00 21.42 73 ARG A O 1
ATOM 559 N N . PRO A 1 74 ? -0.026 2.619 -4.414 1.00 22.96 74 PRO A N 1
ATOM 560 C CA . PRO A 1 74 ? 0.018 3.779 -5.300 1.00 23.35 74 PRO A CA 1
ATOM 561 C C . PRO A 1 74 ? -0.759 5.002 -4.814 1.00 23.74 74 PRO A C 1
ATOM 562 O O . PRO A 1 74 ? -1.857 4.891 -4.182 1.00 23.76 74 PRO A O 1
ATOM 566 N N . ARG A 1 75 ? -0.161 6.180 -5.076 1.00 23.52 75 ARG A N 1
ATOM 567 C CA . ARG A 1 75 ? -0.814 7.490 -4.744 1.00 23.36 75 ARG A CA 1
ATOM 568 C C . ARG A 1 75 ? -0.743 8.314 -6.011 1.00 23.38 75 ARG A C 1
ATOM 569 O O . ARG A 1 75 ? 0.152 8.063 -6.868 1.00 22.02 75 ARG A O 1
ATOM 577 N N . SER A 1 76 ? -1.649 9.286 -6.157 1.00 23.02 76 SER A N 1
ATOM 578 C CA . SER A 1 76 ? -1.624 10.127 -7.340 1.00 23.11 76 SER A CA 1
ATOM 579 C C . SER A 1 76 ? -0.420 11.110 -7.222 1.00 23.24 76 SER A C 1
ATOM 580 O O . SER A 1 76 ? 0.064 11.394 -6.138 1.00 22.19 76 SER A O 1
ATOM 583 N N . GLU A 1 77 ? 0.010 11.636 -8.348 1.00 23.31 77 GLU A N 1
ATOM 584 C CA . GLU A 1 77 ? 1.040 12.675 -8.353 1.00 23.54 77 GLU A CA 1
ATOM 585 C C . GLU A 1 77 ? 0.715 13.842 -7.416 1.00 23.79 77 GLU A C 1
ATOM 586 O O . GLU A 1 77 ? 1.536 14.274 -6.611 1.00 22.32 77 GLU A O 1
ATOM 592 N N . GLU A 1 78 ? -0.500 14.327 -7.501 1.00 23.36 78 GLU A N 1
ATOM 593 C CA . GLU A 1 78 ? -0.945 15.344 -6.540 1.00 24.32 78 GLU A CA 1
ATOM 594 C C . GLU A 1 78 ? -0.885 14.975 -5.071 1.00 23.44 78 GLU A C 1
ATOM 595 O O . GLU A 1 78 ? -0.588 15.823 -4.205 1.00 23.05 78 GLU A O 1
ATOM 601 N N . GLN A 1 79 ? -1.221 13.734 -4.754 1.00 22.50 79 GLN A N 1
ATOM 602 C CA . GLN A 1 79 ? -1.156 13.346 -3.350 1.00 21.87 79 GLN A CA 1
ATOM 603 C C . GLN A 1 79 ? 0.325 13.452 -2.865 1.00 21.45 79 GLN A C 1
ATOM 604 O O . GLN A 1 79 ? 0.622 13.825 -1.750 1.00 20.68 79 GLN A O 1
ATOM 610 N N . LYS A 1 80 ? 1.226 13.034 -3.745 1.00 20.46 80 LYS A N 1
ATOM 611 C CA . LYS A 1 80 ? 2.637 13.086 -3.425 1.00 21.04 80 LYS A CA 1
ATOM 612 C C . LYS A 1 80 ? 3.119 14.518 -3.294 1.00 21.25 80 LYS A C 1
ATOM 613 O O . LYS A 1 80 ? 3.802 14.853 -2.344 1.00 21.81 80 LYS A O 1
ATOM 619 N N . VAL A 1 81 ? 2.838 15.328 -4.273 1.00 21.28 81 VAL A N 1
ATOM 620 C CA . VAL A 1 81 ? 3.169 16.778 -4.194 1.00 22.16 81 VAL A CA 1
ATOM 621 C C . VAL A 1 81 ? 2.656 17.425 -2.914 1.00 21.26 81 VAL A C 1
ATOM 622 O O . VAL A 1 81 ? 3.391 18.134 -2.226 1.00 21.39 81 VAL A O 1
ATOM 626 N N . CYS A 1 82 ? 1.396 17.143 -2.575 1.00 21.78 82 CYS A N 1
ATOM 627 C CA . CYS A 1 82 ? 0.796 17.671 -1.326 1.00 21.57 82 CYS A CA 1
ATOM 628 C C . CYS A 1 82 ? 1.531 17.146 -0.069 1.00 20.77 82 CYS A C 1
ATOM 629 O O . CYS A 1 82 ? 1.842 17.903 0.853 1.00 19.56 82 CYS A O 1
ATOM 632 N N . PHE A 1 83 ? 1.869 15.869 -0.083 1.00 19.11 83 PHE A N 1
ATOM 633 C CA . PHE A 1 83 ? 2.480 15.318 1.114 1.00 18.31 83 PHE A CA 1
ATOM 634 C C . PHE A 1 83 ? 3.803 16.048 1.385 1.00 18.26 83 PHE A C 1
ATOM 635 O O . PHE A 1 83 ? 4.085 16.357 2.533 1.00 18.64 83 PHE A O 1
ATOM 643 N N . TYR A 1 84 ? 4.642 16.270 0.355 1.00 18.64 84 TYR A N 1
ATOM 644 C CA . TYR A 1 84 ? 5.914 16.946 0.611 1.00 19.85 84 TYR A CA 1
ATOM 645 C C . TYR A 1 84 ? 5.726 18.301 1.310 1.00 20.15 84 TYR A C 1
ATOM 646 O O . TYR A 1 84 ? 6.474 18.670 2.200 1.00 18.34 84 TYR A O 1
ATOM 655 N N . LYS A 1 85 ? 4.734 19.047 0.868 1.00 20.02 85 LYS A N 1
ATOM 656 C CA . LYS A 1 85 ? 4.527 20.360 1.403 1.00 20.71 85 LYS A CA 1
ATOM 657 C C . LYS A 1 85 ? 3.922 20.237 2.768 1.00 19.61 85 LYS A C 1
ATOM 658 O O . LYS A 1 85 ? 4.224 21.055 3.641 1.00 20.49 85 LYS A O 1
ATOM 664 N N . LEU A 1 86 ? 3.008 19.300 2.949 1.00 19.05 86 LEU A N 1
ATOM 665 C CA . LEU A 1 86 ? 2.373 19.174 4.267 1.00 20.19 86 LEU A CA 1
ATOM 666 C C . LEU A 1 86 ? 3.426 18.744 5.294 1.00 20.35 86 LEU A C 1
ATOM 667 O O . LEU A 1 86 ? 3.418 19.180 6.455 1.00 19.21 86 LEU A O 1
ATOM 672 N N . LEU A 1 87 ? 4.319 17.872 4.844 1.00 20.23 87 LEU A N 1
ATOM 673 C CA . LEU A 1 87 ? 5.346 17.311 5.719 1.00 19.12 87 LEU A CA 1
ATOM 674 C C . LEU A 1 87 ? 6.298 18.454 6.125 1.00 19.30 87 LEU A C 1
ATOM 675 O O . LEU A 1 87 ? 6.554 18.636 7.291 1.00 19.15 87 LEU A O 1
ATOM 680 N N . THR A 1 88 ? 6.845 19.187 5.170 1.00 19.25 88 THR A N 1
ATOM 681 C CA . THR A 1 88 ? 7.795 20.253 5.605 1.00 19.88 88 THR A CA 1
ATOM 682 C C . THR A 1 88 ? 7.078 21.340 6.419 1.00 20.33 88 THR A C 1
ATOM 683 O O . THR A 1 88 ? 7.636 21.894 7.371 1.00 19.45 88 THR A O 1
ATOM 687 N N . GLY A 1 89 ? 5.831 21.631 6.083 1.00 20.87 89 GLY A N 1
ATOM 688 C CA . GLY A 1 89 ? 5.093 22.611 6.912 1.00 21.48 89 GLY A CA 1
ATOM 689 C C . GLY A 1 89 ? 4.915 22.148 8.340 1.00 21.88 89 GLY A C 1
ATOM 690 O O . GLY A 1 89 ? 5.092 22.896 9.253 1.00 21.36 89 GLY A O 1
ATOM 691 N N . ALA A 1 90 ? 4.510 20.905 8.552 1.00 21.41 90 ALA A N 1
ATOM 692 C CA . ALA A 1 90 ? 4.370 20.399 9.918 1.00 21.34 90 ALA A CA 1
ATOM 693 C C . ALA A 1 90 ? 5.727 20.279 10.665 1.00 20.72 90 ALA A C 1
ATOM 694 O O . ALA A 1 90 ? 5.778 20.605 11.866 1.00 20.56 90 ALA A O 1
ATOM 696 N N . LEU A 1 91 ? 6.804 19.837 9.968 1.00 20.45 91 LEU A N 1
ATOM 697 C CA . LEU A 1 91 ? 8.096 19.649 10.624 1.00 20.23 91 LEU A CA 1
ATOM 698 C C . LEU A 1 91 ? 8.663 21.041 11.013 1.00 20.83 91 LEU A C 1
ATOM 699 O O . LEU A 1 91 ? 9.299 21.191 12.040 1.00 19.44 91 LEU A O 1
ATOM 704 N N . GLU A 1 92 ? 8.367 22.070 10.210 1.00 22.06 92 GLU A N 1
ATOM 705 C CA . GLU A 1 92 ? 8.831 23.435 10.532 1.00 23.28 92 GLU A CA 1
ATOM 706 C C . GLU A 1 92 ? 8.022 23.956 11.715 1.00 23.52 92 GLU A C 1
ATOM 707 O O . GLU A 1 92 ? 8.574 24.407 12.716 1.00 23.79 92 GLU A O 1
ATOM 713 N N . ARG A 1 93 ? 6.713 23.866 11.611 1.00 24.73 93 ARG A N 1
ATOM 714 C CA . ARG A 1 93 ? 5.856 24.460 12.639 1.00 26.38 93 ARG A CA 1
ATOM 715 C C . ARG A 1 93 ? 5.952 23.704 13.987 1.00 26.39 93 ARG A C 1
ATOM 716 O O . ARG A 1 93 ? 6.098 24.310 15.069 1.00 26.28 93 ARG A O 1
ATOM 724 N N . ASP A 1 94 ? 5.886 22.382 13.942 1.00 25.86 94 ASP A N 1
ATOM 725 C CA . ASP A 1 94 ? 5.788 21.645 15.183 1.00 26.63 94 ASP A CA 1
ATOM 726 C C . ASP A 1 94 ? 7.134 21.234 15.776 1.00 26.08 94 ASP A C 1
ATOM 727 O O . ASP A 1 94 ? 7.207 21.001 17.000 1.00 26.20 94 ASP A O 1
ATOM 732 N N . CYS A 1 95 ? 8.165 21.074 14.938 1.00 24.86 95 CYS A N 1
ATOM 733 C CA . CYS A 1 95 ? 9.473 20.613 15.386 1.00 23.81 95 CYS A CA 1
ATOM 734 C C . CYS A 1 95 ? 10.603 21.612 15.226 1.00 23.80 95 CYS A C 1
ATOM 735 O O . CYS A 1 95 ? 11.722 21.323 15.697 1.00 23.21 95 CYS A O 1
ATOM 738 N N . GLY A 1 96 ? 10.343 22.765 14.585 1.00 22.91 96 GLY A N 1
ATOM 739 C CA . GLY A 1 96 ? 11.403 23.704 14.256 1.00 21.83 96 GLY A CA 1
ATOM 740 C C . GLY A 1 96 ? 12.454 23.153 13.304 1.00 22.17 96 GLY A C 1
ATOM 741 O O . GLY A 1 96 ? 13.651 23.589 13.338 1.00 23.05 96 GLY A O 1
ATOM 742 N N . ILE A 1 97 ? 12.048 22.227 12.422 1.00 20.72 97 ILE A N 1
ATOM 743 C CA . ILE A 1 97 ? 12.974 21.724 11.408 1.00 19.76 97 ILE A CA 1
ATOM 744 C C . ILE A 1 97 ? 12.902 22.559 10.122 1.00 20.32 97 ILE A C 1
ATOM 745 O O . ILE A 1 97 ? 11.778 22.773 9.581 1.00 20.82 97 ILE A O 1
ATOM 750 N N . SER A 1 98 ? 14.050 23.066 9.630 1.00 20.04 98 SER A N 1
ATOM 751 C CA . SER A 1 98 ? 14.018 23.872 8.379 1.00 21.20 98 SER A CA 1
ATOM 752 C C . SER A 1 98 ? 13.573 22.992 7.185 1.00 20.71 98 SER A C 1
ATOM 753 O O . SER A 1 98 ? 13.972 21.851 7.116 1.00 20.45 98 SER A O 1
ATOM 756 N N . PRO A 1 99 ? 12.695 23.459 6.318 1.00 20.15 99 PRO A N 1
ATOM 757 C CA . PRO A 1 99 ? 12.359 22.746 5.094 1.00 20.37 99 PRO A CA 1
ATOM 758 C C . PRO A 1 99 ? 13.565 22.317 4.293 1.00 19.86 99 PRO A C 1
ATOM 759 O O . PRO A 1 99 ? 13.451 21.362 3.545 1.00 20.27 99 PRO A O 1
ATOM 763 N N . ASP A 1 100 ? 14.704 23.005 4.424 1.00 19.81 100 ASP A N 1
ATOM 764 C CA . ASP A 1 100 ? 15.930 22.645 3.714 1.00 19.89 100 ASP A CA 1
ATOM 765 C C . ASP A 1 100 ? 16.493 21.359 4.319 1.00 19.82 100 ASP A C 1
ATOM 766 O O . ASP A 1 100 ? 17.373 20.797 3.739 1.00 20.40 100 ASP A O 1
ATOM 771 N N . ASP A 1 101 ? 15.984 20.966 5.480 1.00 18.95 101 ASP A N 1
ATOM 772 C CA . ASP A 1 101 ? 16.466 19.788 6.178 1.00 18.50 101 ASP A CA 1
ATOM 773 C C . ASP A 1 101 ? 15.610 18.565 5.942 1.00 18.04 101 ASP A C 1
ATOM 774 O O . ASP A 1 101 ? 15.692 17.654 6.719 1.00 19.93 101 ASP A O 1
ATOM 779 N N . VAL A 1 102 ? 14.758 18.567 4.934 1.00 17.62 102 VAL A N 1
ATOM 780 C CA . VAL A 1 102 ? 13.866 17.446 4.745 1.00 17.53 102 VAL A CA 1
ATOM 781 C C . VAL A 1 102 ? 14.051 16.842 3.323 1.00 16.96 102 VAL A C 1
ATOM 782 O O . VAL A 1 102 ? 13.923 17.506 2.312 1.00 17.02 102 VAL A O 1
ATOM 786 N N . ILE A 1 103 ? 14.352 15.556 3.274 1.00 16.48 103 ILE A N 1
ATOM 787 C CA . ILE A 1 103 ? 14.534 14.799 2.004 1.00 16.77 103 ILE A CA 1
ATOM 788 C C . ILE A 1 103 ? 13.617 13.561 2.018 1.00 16.58 103 ILE A C 1
ATOM 789 O O . ILE A 1 103 ? 13.615 12.848 3.039 1.00 15.89 103 ILE A O 1
ATOM 794 N N . VAL A 1 104 ? 12.866 13.317 0.933 1.00 16.09 104 VAL A N 1
ATOM 795 C CA . VAL A 1 104 ? 11.895 12.233 0.859 1.00 17.15 104 VAL A CA 1
ATOM 796 C C . VAL A 1 104 ? 12.088 11.413 -0.406 1.00 16.77 104 VAL A C 1
ATOM 797 O O . VAL A 1 104 ? 12.317 11.981 -1.506 1.00 16.65 104 VAL A O 1
ATOM 801 N N . ALA A 1 105 ? 12.110 10.092 -0.238 1.00 16.34 105 ALA A N 1
ATOM 802 C CA . ALA A 1 105 ? 11.999 9.156 -1.359 1.00 16.85 105 ALA A CA 1
ATOM 803 C C . ALA A 1 105 ? 10.837 8.211 -1.097 1.00 17.55 105 ALA A C 1
ATOM 804 O O . ALA A 1 105 ? 10.745 7.671 -0.005 1.00 17.49 105 ALA A O 1
ATOM 806 N N . LEU A 1 106 ? 9.998 8.012 -2.118 1.00 16.87 106 LEU A N 1
ATOM 807 C CA . LEU A 1 106 ? 8.853 7.119 -2.026 1.00 18.87 106 LEU A CA 1
ATOM 808 C C . LEU A 1 106 ? 9.096 5.909 -2.930 1.00 17.97 106 LEU A C 1
ATOM 809 O O . LEU A 1 106 ? 9.623 6.038 -4.068 1.00 17.67 106 LEU A O 1
ATOM 814 N N . VAL A 1 107 ? 8.619 4.748 -2.458 1.00 17.49 107 VAL A N 1
ATOM 815 C CA . VAL A 1 107 ? 8.649 3.557 -3.268 1.00 18.57 107 VAL A CA 1
ATOM 816 C C . VAL A 1 107 ? 7.259 2.920 -3.214 1.00 18.91 107 VAL A C 1
ATOM 817 O O . VAL A 1 107 ? 6.595 2.884 -2.132 1.00 18.49 107 VAL A O 1
ATOM 821 N N . GLU A 1 108 ? 6.815 2.388 -4.353 1.00 19.73 108 GLU A N 1
ATOM 822 C CA . GLU A 1 108 ? 5.450 1.855 -4.463 1.00 20.11 108 GLU A CA 1
ATOM 823 C C . GLU A 1 108 ? 5.377 0.318 -4.440 1.00 20.26 108 GLU A C 1
ATOM 824 O O . GLU A 1 108 ? 6.155 -0.358 -5.090 1.00 20.00 108 GLU A O 1
ATOM 830 N N . ASN A 1 109 ? 4.377 -0.186 -3.747 1.00 19.48 109 ASN A N 1
ATOM 831 C CA . ASN A 1 109 ? 4.060 -1.598 -3.888 1.00 19.79 109 ASN A CA 1
ATOM 832 C C . ASN A 1 109 ? 2.554 -1.739 -4.148 1.00 20.44 109 ASN A C 1
ATOM 833 O O . ASN A 1 109 ? 1.916 -0.766 -4.569 1.00 21.25 109 ASN A O 1
ATOM 838 N N . SER A 1 110 ? 1.971 -2.922 -3.944 1.00 21.31 110 SER A N 1
ATOM 839 C CA . SER A 1 110 ? 0.566 -3.156 -4.337 1.00 22.08 110 SER A CA 1
ATOM 840 C C . SER A 1 110 ? -0.217 -3.848 -3.178 1.00 21.88 110 SER A C 1
ATOM 841 O O . SER A 1 110 ? 0.351 -4.128 -2.091 1.00 20.15 110 SER A O 1
ATOM 844 N N . ASP A 1 111 ? -1.480 -4.166 -3.423 1.00 21.76 111 ASP A N 1
ATOM 845 C CA . ASP A 1 111 ? -2.324 -4.770 -2.407 1.00 22.42 111 ASP A CA 1
ATOM 846 C C . ASP A 1 111 ? -1.727 -6.065 -1.778 1.00 21.72 111 ASP A C 1
ATOM 847 O O . ASP A 1 111 ? -1.885 -6.294 -0.587 1.00 22.35 111 ASP A O 1
ATOM 852 N N . ALA A 1 112 ? -1.124 -6.918 -2.591 1.00 20.76 112 ALA A N 1
ATOM 853 C CA . ALA A 1 112 ? -0.669 -8.201 -2.095 1.00 21.09 112 ALA A CA 1
ATOM 854 C C . ALA A 1 112 ? 0.585 -8.095 -1.233 1.00 20.75 112 ALA A C 1
ATOM 855 O O . ALA A 1 112 ? 1.042 -9.095 -0.693 1.00 19.91 112 ALA A O 1
ATOM 857 N N . ASP A 1 113 ? 1.159 -6.885 -1.162 1.00 19.78 113 ASP A N 1
ATOM 858 C CA . ASP A 1 113 ? 2.504 -6.697 -0.616 1.00 19.77 113 ASP A CA 1
ATOM 859 C C . ASP A 1 113 ? 2.561 -6.297 0.805 1.00 18.96 113 ASP A C 1
ATOM 860 O O . ASP A 1 113 ? 3.625 -5.835 1.243 1.00 17.66 113 ASP A O 1
ATOM 865 N N . TRP A 1 114 ? 1.440 -6.508 1.542 1.00 17.55 114 TRP A N 1
ATOM 866 C CA . TRP A 1 114 ? 1.331 -6.103 2.924 1.00 17.48 114 TRP A CA 1
ATOM 867 C C . TRP A 1 114 ? 0.704 -7.168 3.760 1.00 18.73 114 TRP A C 1
ATOM 868 O O . TRP A 1 114 ? -0.286 -7.773 3.339 1.00 18.97 114 TRP A O 1
ATOM 879 N N . SER A 1 115 ? 1.286 -7.420 4.934 1.00 18.95 115 SER A N 1
ATOM 880 C CA . SER A 1 115 ? 0.617 -8.232 5.907 1.00 19.35 115 SER A CA 1
ATOM 881 C C . SER A 1 115 ? 0.714 -7.541 7.234 1.00 19.76 115 SER A C 1
ATOM 882 O O . SER A 1 115 ? 1.855 -7.447 7.789 1.00 19.52 115 SER A O 1
ATOM 885 N N . PHE A 1 116 ? -0.432 -7.036 7.758 1.00 19.04 116 PHE A N 1
ATOM 886 C CA . PHE A 1 116 ? -0.367 -6.281 8.995 1.00 19.17 116 PHE A CA 1
ATOM 887 C C . PHE A 1 116 ? -0.361 -7.083 10.309 1.00 19.13 116 PHE A C 1
ATOM 888 O O . PHE A 1 116 ? -0.027 -6.551 11.368 1.00 18.70 116 PHE A O 1
ATOM 896 N N . GLY A 1 117 ? -0.763 -8.347 10.239 1.00 18.98 117 GLY A N 1
ATOM 897 C CA . GLY A 1 117 ? -0.699 -9.161 11.429 1.00 19.26 117 GLY A CA 1
ATOM 898 C C . GLY A 1 117 ? -1.357 -10.477 11.124 1.00 19.46 117 GLY A C 1
ATOM 899 O O . GLY A 1 117 ? -2.026 -10.584 10.097 1.00 18.84 117 GLY A O 1
ATOM 900 N N . ARG A 1 118 ? -1.028 -11.468 11.936 1.00 20.17 118 ARG A N 1
ATOM 901 C CA . ARG A 1 118 ? -1.651 -12.816 11.861 1.00 22.02 118 ARG A CA 1
ATOM 902 C C . ARG A 1 118 ? -1.433 -13.567 10.557 1.00 22.28 118 ARG A C 1
ATOM 903 O O . ARG A 1 118 ? -2.180 -14.490 10.266 1.00 22.07 118 ARG A O 1
ATOM 911 N N . GLY A 1 119 ? -0.435 -13.165 9.775 1.00 20.63 119 GLY A N 1
ATOM 912 C CA . GLY A 1 119 ? -0.136 -13.832 8.541 1.00 21.06 119 GLY A CA 1
ATOM 913 C C . GLY A 1 119 ? -1.205 -13.542 7.486 1.00 21.61 119 GLY A C 1
ATOM 914 O O . GLY A 1 119 ? -1.332 -14.285 6.531 1.00 22.68 119 GLY A O 1
ATOM 915 N N . ARG A 1 120 ? -1.955 -12.453 7.659 1.00 20.81 120 ARG A N 1
ATOM 916 C CA . ARG A 1 120 ? -3.118 -12.146 6.785 1.00 22.12 120 ARG A CA 1
ATOM 917 C C . ARG A 1 120 ? -2.702 -11.097 5.752 1.00 22.56 120 ARG A C 1
ATOM 918 O O . ARG A 1 120 ? -1.799 -10.277 6.047 1.00 22.95 120 ARG A O 1
ATOM 926 N N . ALA A 1 121 ? -3.359 -11.071 4.588 1.00 21.23 121 ALA A N 1
ATOM 927 C CA . ALA A 1 121 ? -3.030 -10.056 3.588 1.00 21.17 121 ALA A CA 1
ATOM 928 C C . ALA A 1 121 ? -4.286 -9.190 3.533 1.00 20.94 121 ALA A C 1
ATOM 929 O O . ALA A 1 121 ? -5.190 -9.386 2.690 1.00 21.64 121 ALA A O 1
ATOM 931 N N . GLU A 1 122 ? -4.348 -8.236 4.427 1.00 21.04 122 GLU A N 1
ATOM 932 C CA . GLU A 1 122 ? -5.633 -7.514 4.655 1.00 22.48 122 GLU A CA 1
ATOM 933 C C . GLU A 1 122 ? -6.206 -6.659 3.526 1.00 23.85 122 GLU A C 1
ATOM 934 O O . GLU A 1 122 ? -7.429 -6.448 3.491 1.00 24.07 122 GLU A O 1
ATOM 940 N N . PHE A 1 123 ? -5.372 -6.149 2.615 1.00 24.17 123 PHE A N 1
ATOM 941 C CA . PHE A 1 123 ? -5.918 -5.508 1.422 1.00 25.61 123 PHE A CA 1
ATOM 942 C C . PHE A 1 123 ? -6.565 -6.531 0.482 1.00 27.37 123 PHE A C 1
ATOM 943 O O . PHE A 1 123 ? -7.529 -6.200 -0.189 1.00 27.32 123 PHE A O 1
ATOM 951 N N . LEU A 1 124 ? -6.039 -7.763 0.459 1.00 27.73 124 LEU A N 1
ATOM 952 C CA . LEU A 1 124 ? -6.561 -8.813 -0.402 1.00 29.91 124 LEU A CA 1
ATOM 953 C C . LEU A 1 124 ? -7.886 -9.354 0.138 1.00 31.53 124 LEU A C 1
ATOM 954 O O . LEU A 1 124 ? -8.835 -9.591 -0.640 1.00 32.42 124 LEU A O 1
ATOM 959 N N . THR A 1 125 ? -7.963 -9.531 1.454 1.00 32.13 125 THR A N 1
ATOM 960 C CA . THR A 1 125 ? -9.175 -10.106 2.062 1.00 33.43 125 THR A CA 1
ATOM 961 C C . THR A 1 125 ? -10.270 -9.053 2.198 1.00 33.88 125 THR A C 1
ATOM 962 O O . THR A 1 125 ? -11.427 -9.368 2.487 1.00 34.86 125 THR A O 1
ATOM 966 N N . GLY A 1 126 ? -9.915 -7.798 2.022 1.00 33.28 126 GLY A N 1
ATOM 967 C CA . GLY A 1 126 ? -10.869 -6.725 2.146 1.00 33.76 126 GLY A CA 1
ATOM 968 C C . GLY A 1 126 ? -11.081 -6.235 3.587 1.00 33.23 126 GLY A C 1
ATOM 969 O O . GLY A 1 126 ? -11.903 -5.356 3.813 1.00 33.60 126 GLY A O 1
ATOM 970 N N . ASP A 1 127 ? -10.308 -6.766 4.549 1.00 32.63 127 ASP A N 1
ATOM 971 C CA . ASP A 1 127 ? -10.311 -6.273 5.923 1.00 31.68 127 ASP A CA 1
ATOM 972 C C . ASP A 1 127 ? -9.927 -4.781 5.934 1.00 31.08 127 ASP A C 1
ATOM 973 O O . ASP A 1 127 ? -10.376 -4.032 6.803 1.00 30.00 127 ASP A O 1
ATOM 978 N N . LEU A 1 128 ? -9.114 -4.371 4.953 1.00 29.53 128 LEU A N 1
ATOM 979 C CA . LEU A 1 128 ? -8.722 -2.984 4.710 1.00 29.86 128 LEU A CA 1
ATOM 980 C C . LEU A 1 128 ? -9.008 -2.510 3.258 1.00 30.67 128 LEU A C 1
ATOM 981 O O . LEU A 1 128 ? -8.905 -3.302 2.324 1.00 30.52 128 LEU A O 1
ATOM 986 N N . VAL A 1 129 ? -9.322 -1.215 3.099 1.00 32.69 129 VAL A N 1
ATOM 987 C CA . VAL A 1 129 ? -9.693 -0.598 1.803 1.00 34.59 129 VAL A CA 1
ATOM 988 C C . VAL A 1 129 ? -8.528 -0.231 0.860 1.00 36.51 129 VAL A C 1
ATOM 989 O O . VAL A 1 129 ? -7.384 -0.144 1.330 1.00 39.02 129 VAL A O 1
ATOM 993 N N . PRO B 1 1 ? 19.925 9.289 -6.980 1.00 24.81 1 PRO B N 1
ATOM 994 C CA . PRO B 1 1 ? 19.622 8.007 -6.262 1.00 23.56 1 PRO B CA 1
ATOM 995 C C . PRO B 1 1 ? 19.980 8.087 -4.782 1.00 22.47 1 PRO B C 1
ATOM 996 O O . PRO B 1 1 ? 20.714 8.979 -4.361 1.00 22.29 1 PRO B O 1
ATOM 1000 N N . LEU B 1 2 ? 19.444 7.140 -4.001 1.00 20.70 2 LEU B N 1
ATOM 1001 C CA . LEU B 1 2 ? 19.760 7.017 -2.620 1.00 19.00 2 LEU B CA 1
ATOM 1002 C C . LEU B 1 2 ? 20.503 5.713 -2.452 1.00 18.32 2 LEU B C 1
ATOM 1003 O O . LEU B 1 2 ? 20.003 4.694 -2.883 1.00 18.00 2 LEU B O 1
ATOM 1008 N N . LEU B 1 3 ? 21.620 5.726 -1.755 1.00 17.60 3 LEU B N 1
ATOM 1009 C CA . LEU B 1 3 ? 22.498 4.519 -1.645 1.00 17.83 3 LEU B CA 1
ATOM 1010 C C . LEU B 1 3 ? 22.582 4.197 -0.163 1.00 17.76 3 LEU B C 1
ATOM 1011 O O . LEU B 1 3 ? 23.020 5.022 0.651 1.00 17.67 3 LEU B O 1
ATOM 1016 N N . LYS B 1 4 ? 22.048 3.047 0.209 1.00 17.27 4 LYS B N 1
ATOM 1017 C CA . LYS B 1 4 ? 22.065 2.650 1.618 1.00 17.00 4 LYS B CA 1
ATOM 1018 C C . LYS B 1 4 ? 23.042 1.490 1.787 1.00 17.37 4 LYS B C 1
ATOM 1019 O O . LYS B 1 4 ? 22.815 0.410 1.153 1.00 18.27 4 LYS B O 1
ATOM 1025 N N . PHE B 1 5 ? 24.069 1.661 2.626 1.00 16.27 5 PHE B N 1
ATOM 1026 C CA . PHE B 1 5 ? 25.065 0.623 2.848 1.00 17.49 5 PHE B CA 1
ATOM 1027 C C . PHE B 1 5 ? 24.865 -0.114 4.180 1.00 18.53 5 PHE B C 1
ATOM 1028 O O . PHE B 1 5 ? 24.772 0.535 5.250 1.00 20.76 5 PHE B O 1
ATOM 1036 N N . ASP B 1 6 ? 24.870 -1.440 4.124 1.00 16.59 6 ASP B N 1
ATOM 1037 C CA . ASP B 1 6 ? 24.874 -2.221 5.346 1.00 16.55 6 ASP B CA 1
ATOM 1038 C C . ASP B 1 6 ? 26.239 -2.946 5.418 1.00 16.05 6 ASP B C 1
ATOM 1039 O O . ASP B 1 6 ? 26.618 -3.670 4.453 1.00 16.92 6 ASP B O 1
ATOM 1044 N N . LEU B 1 7 ? 26.982 -2.693 6.494 1.00 15.28 7 LEU B N 1
ATOM 1045 C CA . LEU B 1 7 ? 28.284 -3.304 6.715 1.00 15.45 7 LEU B CA 1
ATOM 1046 C C . LEU B 1 7 ? 28.415 -3.783 8.120 1.00 16.16 7 LEU B C 1
ATOM 1047 O O . LEU B 1 7 ? 27.594 -3.459 9.013 1.00 16.44 7 LEU B O 1
ATOM 1052 N N . PHE B 1 8 ? 29.468 -4.513 8.408 1.00 16.11 8 PHE B N 1
ATOM 1053 C CA . PHE B 1 8 ? 29.759 -4.916 9.775 1.00 16.46 8 PHE B CA 1
ATOM 1054 C C . PHE B 1 8 ? 30.634 -3.865 10.435 1.00 17.71 8 PHE B C 1
ATOM 1055 O O . PHE B 1 8 ? 31.476 -3.222 9.749 1.00 17.59 8 PHE B O 1
ATOM 1063 N N . TYR B 1 9 ? 30.459 -3.689 11.741 1.00 16.92 9 TYR B N 1
ATOM 1064 C CA . TYR B 1 9 ? 31.435 -2.893 12.516 1.00 18.03 9 TYR B CA 1
ATOM 1065 C C . TYR B 1 9 ? 32.856 -3.318 12.260 1.00 18.60 9 TYR B C 1
ATOM 1066 O O . TYR B 1 9 ? 33.120 -4.510 12.056 1.00 18.72 9 TYR B O 1
ATOM 1075 N N . GLY B 1 10 ? 33.789 -2.354 12.286 1.00 19.02 10 GLY B N 1
ATOM 1076 C CA . GLY B 1 10 ? 35.210 -2.707 12.193 1.00 19.10 10 GLY B CA 1
ATOM 1077 C C . GLY B 1 10 ? 36.042 -1.652 11.488 1.00 19.30 10 GLY B C 1
ATOM 1078 O O . GLY B 1 10 ? 37.274 -1.578 11.692 1.00 19.55 10 GLY B O 1
ATOM 1079 N N . ARG B 1 11 ? 35.410 -0.879 10.613 1.00 18.42 11 ARG B N 1
ATOM 1080 C CA . ARG B 1 11 ? 36.145 0.158 9.877 1.00 18.71 11 ARG B CA 1
ATOM 1081 C C . ARG B 1 11 ? 36.278 1.417 10.652 1.00 18.38 11 ARG B C 1
ATOM 1082 O O . ARG B 1 11 ? 35.466 1.722 11.505 1.00 17.77 11 ARG B O 1
ATOM 1090 N N . THR B 1 12 ? 37.360 2.159 10.375 1.00 18.49 12 THR B N 1
ATOM 1091 C CA . THR B 1 12 ? 37.497 3.513 10.855 1.00 19.13 12 THR B CA 1
ATOM 1092 C C . THR B 1 12 ? 36.549 4.351 10.003 1.00 19.57 12 THR B C 1
ATOM 1093 O O . THR B 1 12 ? 36.068 3.954 8.954 1.00 18.48 12 THR B O 1
ATOM 1097 N N . ASP B 1 13 ? 36.277 5.537 10.485 1.00 20.35 13 ASP B N 1
ATOM 1098 C CA . ASP B 1 13 ? 35.489 6.455 9.687 1.00 21.28 13 ASP B CA 1
ATOM 1099 C C . ASP B 1 13 ? 36.198 6.879 8.371 1.00 20.11 13 ASP B C 1
ATOM 1100 O O . ASP B 1 13 ? 35.496 7.125 7.397 1.00 19.02 13 ASP B O 1
ATOM 1105 N N . ALA B 1 14 ? 37.526 6.920 8.342 1.00 19.74 14 ALA B N 1
ATOM 1106 C CA . ALA B 1 14 ? 38.227 7.188 7.043 1.00 19.55 14 ALA B CA 1
ATOM 1107 C C . ALA B 1 14 ? 37.916 6.061 6.058 1.00 19.03 14 ALA B C 1
ATOM 1108 O O . ALA B 1 14 ? 37.763 6.298 4.855 1.00 18.96 14 ALA B O 1
ATOM 1110 N N . GLN B 1 15 ? 37.910 4.820 6.527 1.00 18.33 15 GLN B N 1
ATOM 1111 C CA . GLN B 1 15 ? 37.702 3.683 5.604 1.00 18.67 15 GLN B CA 1
ATOM 1112 C C . GLN B 1 15 ? 36.248 3.638 5.125 1.00 18.36 15 GLN B C 1
ATOM 1113 O O . GLN B 1 15 ? 35.932 3.253 3.996 1.00 17.72 15 GLN B O 1
ATOM 1119 N N . ILE B 1 16 ? 35.351 4.085 5.999 1.00 17.39 16 ILE B N 1
ATOM 1120 C CA . ILE B 1 16 ? 33.949 4.260 5.582 1.00 17.58 16 ILE B CA 1
ATOM 1121 C C . ILE B 1 16 ? 33.853 5.323 4.524 1.00 17.73 16 ILE B C 1
ATOM 1122 O O . ILE B 1 16 ? 33.210 5.113 3.504 1.00 17.78 16 ILE B O 1
ATOM 1127 N N . LYS B 1 17 ? 34.442 6.472 4.756 1.00 18.50 17 LYS B N 1
ATOM 1128 C CA . LYS B 1 17 ? 34.359 7.562 3.768 1.00 20.37 17 LYS B CA 1
ATOM 1129 C C . LYS B 1 17 ? 34.976 7.117 2.448 1.00 19.87 17 LYS B C 1
ATOM 1130 O O . LYS B 1 17 ? 34.463 7.420 1.379 1.00 19.54 17 LYS B O 1
ATOM 1136 N N . SER B 1 18 ? 36.105 6.400 2.518 1.00 18.49 18 SER B N 1
ATOM 1137 C CA . SER B 1 18 ? 36.699 5.882 1.266 1.00 18.70 18 SER B CA 1
ATOM 1138 C C . SER B 1 18 ? 35.712 5.012 0.473 1.00 17.66 18 SER B C 1
ATOM 1139 O O . SER B 1 18 ? 35.576 5.179 -0.741 1.00 16.65 18 SER B O 1
ATOM 1142 N N . LEU B 1 19 ? 35.045 4.084 1.165 1.00 18.88 19 LEU B N 1
ATOM 1143 C CA . LEU B 1 19 ? 34.037 3.192 0.541 1.00 19.40 19 LEU B CA 1
ATOM 1144 C C . LEU B 1 19 ? 32.937 4.074 -0.073 1.00 17.76 19 LEU B C 1
ATOM 1145 O O . LEU B 1 19 ? 32.565 3.900 -1.242 1.00 17.43 19 LEU B O 1
ATOM 1150 N N . LEU B 1 20 ? 32.392 5.005 0.700 1.00 17.08 20 LEU B N 1
ATOM 1151 C CA . LEU B 1 20 ? 31.299 5.853 0.193 1.00 17.51 20 LEU B CA 1
ATOM 1152 C C . LEU B 1 20 ? 31.703 6.695 -1.036 1.00 17.89 20 LEU B C 1
ATOM 1153 O O . LEU B 1 20 ? 30.972 6.735 -1.971 1.00 17.13 20 LEU B O 1
ATOM 1158 N N . ASP B 1 21 ? 32.848 7.351 -0.978 1.00 18.78 21 ASP B N 1
ATOM 1159 C CA . ASP B 1 21 ? 33.442 8.017 -2.139 1.00 19.59 21 ASP B CA 1
ATOM 1160 C C . ASP B 1 21 ? 33.576 7.120 -3.360 1.00 20.06 21 ASP B C 1
ATOM 1161 O O . ASP B 1 21 ? 33.216 7.535 -4.479 1.00 19.46 21 ASP B O 1
ATOM 1166 N N . ALA B 1 22 ? 34.111 5.915 -3.176 1.00 19.71 22 ALA B N 1
ATOM 1167 C CA . ALA B 1 22 ? 34.344 5.040 -4.360 1.00 19.68 22 ALA B CA 1
ATOM 1168 C C . ALA B 1 22 ? 33.038 4.619 -4.980 1.00 19.62 22 ALA B C 1
ATOM 1169 O O . ALA B 1 22 ? 32.885 4.671 -6.223 1.00 18.61 22 ALA B O 1
ATOM 1171 N N . ALA B 1 23 ? 32.064 4.219 -4.129 1.00 18.47 23 ALA B N 1
ATOM 1172 C CA . ALA B 1 23 ? 30.767 3.864 -4.634 1.00 18.28 23 ALA B CA 1
ATOM 1173 C C . ALA B 1 23 ? 30.086 5.035 -5.344 1.00 18.34 23 ALA B C 1
ATOM 1174 O O . ALA B 1 23 ? 29.420 4.811 -6.401 1.00 17.00 23 ALA B O 1
ATOM 1176 N N . HIS B 1 24 ? 30.235 6.255 -4.798 1.00 18.17 24 HIS B N 1
ATOM 1177 C CA . HIS B 1 24 ? 29.525 7.399 -5.357 1.00 19.49 24 HIS B CA 1
ATOM 1178 C C . HIS B 1 24 ? 30.103 7.677 -6.751 1.00 20.14 24 HIS B C 1
ATOM 1179 O O . HIS B 1 24 ? 29.360 7.905 -7.705 1.00 19.98 24 HIS B O 1
ATOM 1186 N N . GLY B 1 25 ? 31.424 7.615 -6.854 1.00 21.40 25 GLY B N 1
ATOM 1187 C CA . GLY B 1 25 ? 32.092 7.750 -8.182 1.00 22.38 25 GLY B CA 1
ATOM 1188 C C . GLY B 1 25 ? 31.606 6.728 -9.212 1.00 22.47 25 GLY B C 1
ATOM 1189 O O . GLY B 1 25 ? 31.319 7.071 -10.355 1.00 22.45 25 GLY B O 1
ATOM 1190 N N . ALA B 1 26 ? 31.493 5.445 -8.813 1.00 22.12 26 ALA B N 1
ATOM 1191 C CA . ALA B 1 26 ? 30.946 4.449 -9.705 1.00 21.53 26 ALA B CA 1
ATOM 1192 C C . ALA B 1 26 ? 29.522 4.781 -10.180 1.00 21.44 26 ALA B C 1
ATOM 1193 O O . ALA B 1 26 ? 29.168 4.569 -11.363 1.00 21.12 26 ALA B O 1
ATOM 1195 N N . MET B 1 27 ? 28.671 5.164 -9.239 1.00 20.36 27 MET B N 1
ATOM 1196 C CA . MET B 1 27 ? 27.288 5.489 -9.509 1.00 20.69 27 MET B CA 1
ATOM 1197 C C . MET B 1 27 ? 27.199 6.665 -10.501 1.00 20.94 27 MET B C 1
ATOM 1198 O O . MET B 1 27 ? 26.480 6.591 -11.499 1.00 21.02 27 MET B O 1
ATOM 1203 N N . VAL B 1 28 ? 27.938 7.742 -10.218 1.00 21.43 28 VAL B N 1
ATOM 1204 C CA . VAL B 1 28 ? 27.946 8.892 -11.136 1.00 23.12 28 VAL B CA 1
ATOM 1205 C C . VAL B 1 28 ? 28.428 8.429 -12.549 1.00 23.29 28 VAL B C 1
ATOM 1206 O O . VAL B 1 28 ? 27.753 8.716 -13.537 1.00 22.80 28 VAL B O 1
ATOM 1210 N N . ASP B 1 29 ? 29.464 7.599 -12.599 1.00 23.88 29 ASP B N 1
ATOM 1211 C CA . ASP B 1 29 ? 30.043 7.137 -13.874 1.00 25.18 29 ASP B CA 1
ATOM 1212 C C . ASP B 1 29 ? 29.036 6.292 -14.650 1.00 25.80 29 ASP B C 1
ATOM 1213 O O . ASP B 1 29 ? 28.900 6.440 -15.878 1.00 24.88 29 ASP B O 1
ATOM 1218 N N . ALA B 1 30 ? 28.322 5.394 -13.934 1.00 24.25 30 ALA B N 1
ATOM 1219 C CA . ALA B 1 30 ? 27.388 4.483 -14.578 1.00 24.23 30 ALA B CA 1
ATOM 1220 C C . ALA B 1 30 ? 26.127 5.157 -15.002 1.00 24.82 30 ALA B C 1
ATOM 1221 O O . ALA B 1 30 ? 25.587 4.828 -16.071 1.00 24.55 30 ALA B O 1
ATOM 1223 N N . PHE B 1 31 ? 25.602 6.061 -14.155 1.00 24.58 31 PHE B N 1
ATOM 1224 C CA . PHE B 1 31 ? 24.231 6.536 -14.373 1.00 25.11 31 PHE B CA 1
ATOM 1225 C C . PHE B 1 31 ? 24.189 7.934 -14.977 1.00 26.01 31 PHE B C 1
ATOM 1226 O O . PHE B 1 31 ? 23.143 8.345 -15.435 1.00 26.27 31 PHE B O 1
ATOM 1234 N N . GLY B 1 32 ? 25.292 8.695 -14.910 1.00 26.07 32 GLY B N 1
ATOM 1235 C CA . GLY B 1 32 ? 25.336 9.975 -15.604 1.00 26.95 32 GLY B CA 1
ATOM 1236 C C . GLY B 1 32 ? 24.690 11.127 -14.845 1.00 28.22 32 GLY B C 1
ATOM 1237 O O . GLY B 1 32 ? 24.442 12.195 -15.408 1.00 28.97 32 GLY B O 1
ATOM 1238 N N . VAL B 1 33 ? 24.409 10.924 -13.558 1.00 26.85 33 VAL B N 1
ATOM 1239 C CA . VAL B 1 33 ? 23.792 11.944 -12.734 1.00 26.24 33 VAL B CA 1
ATOM 1240 C C . VAL B 1 33 ? 24.824 12.978 -12.324 1.00 25.97 33 VAL B C 1
ATOM 1241 O O . VAL B 1 33 ? 26.029 12.671 -12.375 1.00 25.48 33 VAL B O 1
ATOM 1245 N N . PRO B 1 34 ? 24.368 14.171 -11.897 1.00 26.34 34 PRO B N 1
ATOM 1246 C CA . PRO B 1 34 ? 25.297 15.211 -11.440 1.00 26.37 34 PRO B CA 1
ATOM 1247 C C . PRO B 1 34 ? 26.161 14.691 -10.285 1.00 26.57 34 PRO B C 1
ATOM 1248 O O . PRO B 1 34 ? 25.695 13.861 -9.464 1.00 25.56 34 PRO B O 1
ATOM 1252 N N . ALA B 1 35 ? 27.391 15.195 -10.194 1.00 26.11 35 ALA B N 1
ATOM 1253 C CA . ALA B 1 35 ? 28.291 14.792 -9.139 1.00 25.89 35 ALA B CA 1
ATOM 1254 C C . ALA B 1 35 ? 27.760 15.158 -7.733 1.00 26.12 35 ALA B C 1
ATOM 1255 O O . ALA B 1 35 ? 28.164 14.548 -6.727 1.00 25.59 35 ALA B O 1
ATOM 1257 N N . ASN B 1 36 ? 26.896 16.169 -7.619 1.00 25.15 36 ASN B N 1
ATOM 1258 C CA . ASN B 1 36 ? 26.335 16.483 -6.279 1.00 24.91 36 ASN B CA 1
ATOM 1259 C C . ASN B 1 36 ? 24.985 15.845 -5.998 1.00 24.19 36 ASN B C 1
ATOM 1260 O O . ASN B 1 36 ? 24.309 16.237 -5.032 1.00 23.81 36 ASN B O 1
ATOM 1265 N N . ASP B 1 37 ? 24.585 14.889 -6.845 1.00 23.39 37 ASP B N 1
ATOM 1266 C CA . ASP B 1 37 ? 23.427 14.006 -6.573 1.00 23.90 37 ASP B CA 1
ATOM 1267 C C . ASP B 1 37 ? 23.932 12.892 -5.635 1.00 22.83 37 ASP B C 1
ATOM 1268 O O . ASP B 1 37 ? 24.067 11.725 -6.044 1.00 23.81 37 ASP B O 1
ATOM 1273 N N . ARG B 1 38 ? 24.208 13.256 -4.390 1.00 20.88 38 ARG B N 1
ATOM 1274 C CA . ARG B 1 38 ? 24.831 12.335 -3.428 1.00 18.78 38 ARG B CA 1
ATOM 1275 C C . ARG B 1 38 ? 24.019 12.187 -2.170 1.00 17.87 38 ARG B C 1
ATOM 1276 O O . ARG B 1 38 ? 23.959 13.123 -1.346 1.00 17.51 38 ARG B O 1
ATOM 1284 N N . TYR B 1 39 ? 23.420 11.003 -1.980 1.00 16.57 39 TYR B N 1
ATOM 1285 C CA . TYR B 1 39 ? 22.501 10.714 -0.822 1.00 16.65 39 TYR B CA 1
ATOM 1286 C C . TYR B 1 39 ? 22.879 9.322 -0.376 1.00 16.29 39 TYR B C 1
ATOM 1287 O O . TYR B 1 39 ? 22.688 8.408 -1.138 1.00 16.73 39 TYR B O 1
ATOM 1296 N N . GLN B 1 40 ? 23.554 9.195 0.775 1.00 15.71 40 GLN B N 1
ATOM 1297 C CA . GLN B 1 40 ? 24.134 7.940 1.250 1.00 16.97 40 GLN B CA 1
ATOM 1298 C C . GLN B 1 40 ? 23.929 7.783 2.710 1.00 16.88 40 GLN B C 1
ATOM 1299 O O . GLN B 1 40 ? 24.067 8.728 3.446 1.00 17.79 40 GLN B O 1
ATOM 1305 N N . THR B 1 41 ? 23.466 6.600 3.137 1.00 17.26 41 THR B N 1
ATOM 1306 C CA . THR B 1 41 ? 23.449 6.263 4.558 1.00 15.69 41 THR B CA 1
ATOM 1307 C C . THR B 1 41 ? 24.295 4.997 4.805 1.00 15.68 41 THR B C 1
ATOM 1308 O O . THR B 1 41 ? 24.433 4.131 3.897 1.00 16.33 41 THR B O 1
ATOM 1312 N N . VAL B 1 42 ? 24.768 4.824 6.035 1.00 14.83 42 VAL B N 1
ATOM 1313 C CA . VAL B 1 42 ? 25.568 3.616 6.398 1.00 16.05 42 VAL B CA 1
ATOM 1314 C C . VAL B 1 42 ? 24.952 3.060 7.705 1.00 16.18 42 VAL B C 1
ATOM 1315 O O . VAL B 1 42 ? 24.715 3.846 8.658 1.00 16.28 42 VAL B O 1
ATOM 1319 N N . SER B 1 43 ? 24.669 1.766 7.748 1.00 15.85 43 SER B N 1
ATOM 1320 C CA . SER B 1 43 ? 24.297 1.130 9.002 1.00 18.06 43 SER B CA 1
ATOM 1321 C C . SER B 1 43 ? 25.294 0.077 9.360 1.00 17.76 43 SER B C 1
ATOM 1322 O O . SER B 1 43 ? 25.593 -0.810 8.545 1.00 17.92 43 SER B O 1
ATOM 1325 N N . GLN B 1 44 ? 25.824 0.130 10.566 1.00 16.71 44 GLN B N 1
ATOM 1326 C CA . GLN B 1 44 ? 26.849 -0.830 10.944 1.00 17.19 44 GLN B CA 1
ATOM 1327 C C . GLN B 1 44 ? 26.242 -1.901 11.814 1.00 17.95 44 GLN B C 1
ATOM 1328 O O . GLN B 1 44 ? 25.371 -1.616 12.674 1.00 17.07 44 GLN B O 1
ATOM 1334 N N . HIS B 1 45 ? 26.662 -3.136 11.619 1.00 17.12 45 HIS B N 1
ATOM 1335 C CA . HIS B 1 45 ? 26.002 -4.256 12.287 1.00 17.38 45 HIS B CA 1
ATOM 1336 C C . HIS B 1 45 ? 27.007 -5.073 13.046 1.00 18.06 45 HIS B C 1
ATOM 1337 O O . HIS B 1 45 ? 28.132 -5.188 12.604 1.00 16.69 45 HIS B O 1
ATOM 1344 N N . ARG B 1 46 ? 26.584 -5.641 14.204 1.00 16.31 46 ARG B N 1
ATOM 1345 C CA . ARG B 1 46 ? 27.388 -6.679 14.878 1.00 18.03 46 ARG B CA 1
ATOM 1346 C C . ARG B 1 46 ? 27.297 -8.010 14.168 1.00 18.74 46 ARG B C 1
ATOM 1347 O O . ARG B 1 46 ? 26.419 -8.179 13.327 1.00 16.96 46 ARG B O 1
ATOM 1355 N N . PRO B 1 47 ? 28.252 -8.929 14.413 1.00 20.56 47 PRO B N 1
ATOM 1356 C CA . PRO B 1 47 ? 28.229 -10.237 13.722 1.00 21.71 47 PRO B CA 1
ATOM 1357 C C . PRO B 1 47 ? 26.871 -10.910 13.808 1.00 22.09 47 PRO B C 1
ATOM 1358 O O . PRO B 1 47 ? 26.396 -11.533 12.896 1.00 22.95 47 PRO B O 1
ATOM 1362 N N . GLY B 1 48 ? 26.186 -10.759 14.918 1.00 23.27 48 GLY B N 1
ATOM 1363 C CA . GLY B 1 48 ? 24.871 -11.412 14.959 1.00 26.49 48 GLY B CA 1
ATOM 1364 C C . GLY B 1 48 ? 23.748 -10.795 14.092 1.00 26.91 48 GLY B C 1
ATOM 1365 O O . GLY B 1 48 ? 22.572 -11.269 14.106 1.00 28.46 48 GLY B O 1
ATOM 1366 N N . GLU B 1 49 ? 24.072 -9.758 13.341 1.00 23.56 49 GLU B N 1
ATOM 1367 C CA . GLU B 1 49 ? 23.013 -8.913 12.815 1.00 22.26 49 GLU B CA 1
ATOM 1368 C C . GLU B 1 49 ? 22.921 -8.866 11.295 1.00 21.21 49 GLU B C 1
ATOM 1369 O O . GLU B 1 49 ? 21.997 -8.231 10.772 1.00 20.28 49 GLU B O 1
ATOM 1375 N N . MET B 1 50 ? 23.846 -9.512 10.568 1.00 19.67 50 MET B N 1
ATOM 1376 C CA . MET B 1 50 ? 23.656 -9.720 9.087 1.00 20.20 50 MET B CA 1
ATOM 1377 C C . MET B 1 50 ? 24.057 -11.113 8.758 1.00 20.30 50 MET B C 1
ATOM 1378 O O . MET B 1 50 ? 25.039 -11.610 9.366 1.00 20.10 50 MET B O 1
ATOM 1383 N N . VAL B 1 51 ? 23.293 -11.752 7.856 1.00 19.61 51 VAL B N 1
ATOM 1384 C CA . VAL B 1 51 ? 23.656 -13.060 7.321 1.00 19.77 51 VAL B CA 1
ATOM 1385 C C . VAL B 1 51 ? 23.615 -12.933 5.824 1.00 19.28 51 VAL B C 1
ATOM 1386 O O . VAL B 1 51 ? 22.573 -12.550 5.291 1.00 18.93 51 VAL B O 1
ATOM 1390 N N . LEU B 1 52 ? 24.732 -13.194 5.141 1.00 18.63 52 LEU B N 1
ATOM 1391 C CA . LEU B 1 52 ? 24.779 -12.891 3.708 1.00 17.47 52 LEU B CA 1
ATOM 1392 C C . LEU B 1 52 ? 25.524 -14.084 3.066 1.00 18.85 52 LEU B C 1
ATOM 1393 O O . LEU B 1 52 ? 26.707 -14.244 3.311 1.00 19.09 52 LEU B O 1
ATOM 1398 N N . GLU B 1 53 ? 24.800 -14.938 2.389 1.00 18.73 53 GLU B N 1
ATOM 1399 C CA . GLU B 1 53 ? 25.387 -16.145 1.828 1.00 20.20 53 GLU B CA 1
ATOM 1400 C C . GLU B 1 53 ? 25.661 -15.867 0.352 1.00 20.40 53 GLU B C 1
ATOM 1401 O O . GLU B 1 53 ? 26.018 -14.725 -0.017 1.00 19.81 53 GLU B O 1
ATOM 1407 N N . ASP B 1 54 ? 25.516 -16.875 -0.526 1.00 21.77 54 ASP B N 1
ATOM 1408 C CA . ASP B 1 54 ? 25.987 -16.685 -1.924 1.00 21.49 54 ASP B CA 1
ATOM 1409 C C . ASP B 1 54 ? 25.124 -17.365 -3.004 1.00 22.53 54 ASP B C 1
ATOM 1410 O O . ASP B 1 54 ? 25.510 -17.451 -4.194 1.00 23.38 54 ASP B O 1
ATOM 1415 N N . THR B 1 55 ? 23.958 -17.854 -2.591 1.00 21.87 55 THR B N 1
ATOM 1416 C CA . THR B 1 55 ? 23.084 -18.585 -3.527 1.00 23.31 55 THR B CA 1
ATOM 1417 C C . THR B 1 55 ? 23.873 -19.694 -4.282 1.00 23.57 55 THR B C 1
ATOM 1418 O O . THR B 1 55 ? 23.603 -19.990 -5.472 1.00 23.74 55 THR B O 1
ATOM 1422 N N . GLY B 1 56 ? 24.845 -20.265 -3.595 1.00 23.69 56 GLY B N 1
ATOM 1423 C CA . GLY B 1 56 ? 25.608 -21.357 -4.157 1.00 25.14 56 GLY B CA 1
ATOM 1424 C C . GLY B 1 56 ? 26.528 -20.969 -5.308 1.00 25.98 56 GLY B C 1
ATOM 1425 O O . GLY B 1 56 ? 27.042 -21.904 -5.988 1.00 25.25 56 GLY B O 1
ATOM 1426 N N . LEU B 1 57 ? 26.778 -19.654 -5.479 1.00 24.37 57 LEU B N 1
ATOM 1427 C CA . LEU B 1 57 ? 27.681 -19.117 -6.527 1.00 24.01 57 LEU B CA 1
ATOM 1428 C C . LEU B 1 57 ? 29.170 -19.210 -6.283 1.00 23.53 57 LEU B C 1
ATOM 1429 O O . LEU B 1 57 ? 29.969 -19.009 -7.168 1.00 24.77 57 LEU B O 1
ATOM 1434 N N . GLY B 1 58 ? 29.569 -19.488 -5.053 1.00 23.57 58 GLY B N 1
ATOM 1435 C CA . GLY B 1 58 ? 30.943 -19.654 -4.706 1.00 24.43 58 GLY B CA 1
ATOM 1436 C C . GLY B 1 58 ? 31.677 -18.382 -4.306 1.00 25.38 58 GLY B C 1
ATOM 1437 O O . GLY B 1 58 ? 32.858 -18.300 -4.507 1.00 25.99 58 GLY B O 1
ATOM 1438 N N . TYR B 1 59 ? 30.981 -17.384 -3.723 1.00 24.11 59 TYR B N 1
ATOM 1439 C CA . TYR B 1 59 ? 31.610 -16.171 -3.293 1.00 24.35 59 TYR B CA 1
ATOM 1440 C C . TYR B 1 59 ? 31.883 -16.494 -1.781 1.00 25.20 59 TYR B C 1
ATOM 1441 O O . TYR B 1 59 ? 31.009 -16.813 -1.082 1.00 26.18 59 TYR B O 1
ATOM 1450 N N . GLY B 1 60 ? 33.032 -16.385 -1.170 1.00 27.92 60 GLY B N 1
ATOM 1451 C CA . GLY B 1 60 ? 33.909 -15.299 -1.092 1.00 28.67 60 GLY B CA 1
ATOM 1452 C C . GLY B 1 60 ? 33.654 -14.435 0.179 1.00 27.24 60 GLY B C 1
ATOM 1453 O O . GLY B 1 60 ? 34.368 -13.476 0.255 1.00 28.77 60 GLY B O 1
ATOM 1454 N N . ARG B 1 61 ? 32.655 -14.644 1.091 1.00 26.07 61 ARG B N 1
ATOM 1455 C CA . ARG B 1 61 ? 32.287 -13.521 2.002 1.00 24.26 61 ARG B CA 1
ATOM 1456 C C . ARG B 1 61 ? 33.191 -13.363 3.245 1.00 23.13 61 ARG B C 1
ATOM 1457 O O . ARG B 1 61 ? 33.484 -14.323 3.936 1.00 22.31 61 ARG B O 1
ATOM 1465 N N . SER B 1 62 ? 33.569 -12.117 3.545 1.00 20.50 62 SER B N 1
ATOM 1466 C CA . SER B 1 62 ? 34.336 -11.845 4.765 1.00 19.88 62 SER B CA 1
ATOM 1467 C C . SER B 1 62 ? 33.616 -10.824 5.659 1.00 19.92 62 SER B C 1
ATOM 1468 O O . SER B 1 62 ? 32.555 -10.335 5.280 1.00 19.56 62 SER B O 1
ATOM 1471 N N . SER B 1 63 ? 34.217 -10.472 6.795 1.00 19.50 63 SER B N 1
ATOM 1472 C CA . SER B 1 63 ? 33.629 -9.418 7.638 1.00 20.22 63 SER B CA 1
ATOM 1473 C C . SER B 1 63 ? 33.590 -8.043 6.933 1.00 19.59 63 SER B C 1
ATOM 1474 O O . SER B 1 63 ? 32.918 -7.102 7.378 1.00 19.71 63 SER B O 1
ATOM 1477 N N . ALA B 1 64 ? 34.290 -7.921 5.810 1.00 18.77 64 ALA B N 1
ATOM 1478 C CA . ALA B 1 64 ? 34.356 -6.664 5.047 1.00 18.59 64 ALA B CA 1
ATOM 1479 C C . ALA B 1 64 ? 33.185 -6.519 4.092 1.00 18.69 64 ALA B C 1
ATOM 1480 O O . ALA B 1 64 ? 33.128 -5.529 3.325 1.00 18.13 64 ALA B O 1
ATOM 1482 N N . VAL B 1 65 ? 32.271 -7.509 4.083 1.00 17.95 65 VAL B N 1
ATOM 1483 C CA . VAL B 1 65 ? 31.195 -7.534 3.090 1.00 17.43 65 VAL B CA 1
ATOM 1484 C C . VAL B 1 65 ? 30.330 -6.233 3.138 1.00 17.90 65 VAL B C 1
ATOM 1485 O O . VAL B 1 65 ? 30.088 -5.693 4.247 1.00 17.71 65 VAL B O 1
ATOM 1489 N N . VAL B 1 66 ? 29.916 -5.760 1.958 1.00 16.87 66 VAL B N 1
ATOM 1490 C CA . VAL B 1 66 ? 29.106 -4.536 1.786 1.00 16.81 66 VAL B CA 1
ATOM 1491 C C . VAL B 1 66 ? 27.860 -4.929 1.090 1.00 17.31 66 VAL B C 1
ATOM 1492 O O . VAL B 1 66 ? 27.915 -5.466 0.018 1.00 16.77 66 VAL B O 1
ATOM 1496 N N . LEU B 1 67 ? 26.711 -4.715 1.734 1.00 16.56 67 LEU B N 1
ATOM 1497 C CA . LEU B 1 67 ? 25.434 -4.835 1.078 1.00 15.97 67 LEU B CA 1
ATOM 1498 C C . LEU B 1 67 ? 24.937 -3.426 0.745 1.00 15.99 67 LEU B C 1
ATOM 1499 O O . LEU B 1 67 ? 24.747 -2.557 1.630 1.00 16.93 67 LEU B O 1
ATOM 1504 N N . LEU B 1 68 ? 24.651 -3.190 -0.517 1.00 15.44 68 LEU B N 1
ATOM 1505 C CA . LEU B 1 68 ? 24.235 -1.887 -0.948 1.00 16.36 68 LEU B CA 1
ATOM 1506 C C . LEU B 1 68 ? 22.821 -1.983 -1.509 1.00 17.45 68 LEU B C 1
ATOM 1507 O O . LEU B 1 68 ? 22.585 -2.749 -2.438 1.00 17.99 68 LEU B O 1
ATOM 1512 N N . THR B 1 69 ? 21.890 -1.175 -0.969 1.00 16.77 69 THR B N 1
ATOM 1513 C CA . THR B 1 69 ? 20.584 -1.037 -1.562 1.00 18.31 69 THR B CA 1
ATOM 1514 C C . THR B 1 69 ? 20.500 0.318 -2.243 1.00 18.00 69 THR B C 1
ATOM 1515 O O . THR B 1 69 ? 20.849 1.367 -1.634 1.00 18.54 69 THR B O 1
ATOM 1519 N N . VAL B 1 70 ? 20.014 0.371 -3.479 1.00 17.53 70 VAL B N 1
ATOM 1520 C CA . VAL B 1 70 ? 19.900 1.649 -4.170 1.00 18.36 70 VAL B CA 1
ATOM 1521 C C . VAL B 1 70 ? 18.418 1.918 -4.496 1.00 18.12 70 VAL B C 1
ATOM 1522 O O . VAL B 1 70 ? 17.697 1.001 -4.927 1.00 19.08 70 VAL B O 1
ATOM 1526 N N . ILE B 1 71 ? 17.942 3.153 -4.240 1.00 18.00 71 ILE B N 1
ATOM 1527 C CA . ILE B 1 71 ? 16.636 3.545 -4.794 1.00 17.96 71 ILE B CA 1
ATOM 1528 C C . ILE B 1 71 ? 16.922 4.558 -5.880 1.00 18.59 71 ILE B C 1
ATOM 1529 O O . ILE B 1 71 ? 17.624 5.538 -5.611 1.00 17.38 71 ILE B O 1
ATOM 1534 N N . SER B 1 72 ? 16.360 4.331 -7.075 1.00 18.51 72 SER B N 1
ATOM 1535 C CA . SER B 1 72 ? 16.637 5.165 -8.245 1.00 20.49 72 SER B CA 1
ATOM 1536 C C . SER B 1 72 ? 15.484 5.281 -9.188 1.00 19.49 72 SER B C 1
ATOM 1537 O O . SER B 1 72 ? 14.675 4.354 -9.308 1.00 19.14 72 SER B O 1
ATOM 1540 N N . ARG B 1 73 ? 15.413 6.397 -9.892 1.00 19.84 73 ARG B N 1
ATOM 1541 C CA . ARG B 1 73 ? 14.568 6.444 -11.085 1.00 20.59 73 ARG B CA 1
ATOM 1542 C C . ARG B 1 73 ? 15.067 5.421 -12.109 1.00 22.03 73 ARG B C 1
ATOM 1543 O O . ARG B 1 73 ? 16.178 4.854 -11.949 1.00 21.20 73 ARG B O 1
ATOM 1551 N N . PRO B 1 74 ? 14.254 5.118 -13.142 1.00 23.08 74 PRO B N 1
ATOM 1552 C CA . PRO B 1 74 ? 14.603 3.989 -14.003 1.00 23.59 74 PRO B CA 1
ATOM 1553 C C . PRO B 1 74 ? 15.941 4.188 -14.699 1.00 23.88 74 PRO B C 1
ATOM 1554 O O . PRO B 1 74 ? 16.341 5.333 -15.084 1.00 23.86 74 PRO B O 1
ATOM 1558 N N . ARG B 1 75 ? 16.630 3.056 -14.846 1.00 23.55 75 ARG B N 1
ATOM 1559 C CA . ARG B 1 75 ? 17.932 3.018 -15.538 1.00 23.43 75 ARG B CA 1
ATOM 1560 C C . ARG B 1 75 ? 17.881 1.881 -16.536 1.00 23.32 75 ARG B C 1
ATOM 1561 O O . ARG B 1 75 ? 17.161 0.910 -16.316 1.00 21.98 75 ARG B O 1
ATOM 1569 N N . SER B 1 76 ? 18.714 1.939 -17.579 1.00 23.25 76 SER B N 1
ATOM 1570 C CA . SER B 1 76 ? 18.649 0.884 -18.579 1.00 23.42 76 SER B CA 1
ATOM 1571 C C . SER B 1 76 ? 19.317 -0.351 -17.992 1.00 23.34 76 SER B C 1
ATOM 1572 O O . SER B 1 76 ? 20.069 -0.278 -17.011 1.00 22.34 76 SER B O 1
ATOM 1575 N N . GLU B 1 77 ? 19.036 -1.493 -18.572 1.00 23.47 77 GLU B N 1
ATOM 1576 C CA . GLU B 1 77 ? 19.739 -2.693 -18.168 1.00 23.93 77 GLU B CA 1
ATOM 1577 C C . GLU B 1 77 ? 21.291 -2.543 -18.346 1.00 23.90 77 GLU B C 1
ATOM 1578 O O . GLU B 1 77 ? 22.085 -2.945 -17.499 1.00 22.44 77 GLU B O 1
ATOM 1584 N N . GLU B 1 78 ? 21.699 -1.924 -19.443 1.00 23.06 78 GLU B N 1
ATOM 1585 C CA . GLU B 1 78 ? 23.120 -1.632 -19.576 1.00 24.59 78 GLU B CA 1
ATOM 1586 C C . GLU B 1 78 ? 23.767 -0.803 -18.522 1.00 23.51 78 GLU B C 1
ATOM 1587 O O . GLU B 1 78 ? 24.929 -1.044 -18.185 1.00 23.25 78 GLU B O 1
ATOM 1593 N N . GLN B 1 79 ? 23.047 0.230 -18.094 1.00 22.82 79 GLN B N 1
ATOM 1594 C CA . GLN B 1 79 ? 23.603 1.129 -17.079 1.00 21.90 79 GLN B CA 1
ATOM 1595 C C . GLN B 1 79 ? 23.784 0.341 -15.778 1.00 21.50 79 GLN B C 1
ATOM 1596 O O . GLN B 1 79 ? 24.787 0.517 -15.100 1.00 21.40 79 GLN B O 1
ATOM 1602 N N . LYS B 1 80 ? 22.809 -0.512 -15.436 1.00 20.55 80 LYS B N 1
ATOM 1603 C CA . LYS B 1 80 ? 22.918 -1.348 -14.205 1.00 20.85 80 LYS B CA 1
ATOM 1604 C C . LYS B 1 80 ? 24.075 -2.332 -14.283 1.00 21.36 80 LYS B C 1
ATOM 1605 O O . LYS B 1 80 ? 24.902 -2.471 -13.376 1.00 21.62 80 LYS B O 1
ATOM 1611 N N . VAL B 1 81 ? 24.159 -3.022 -15.393 1.00 21.61 81 VAL B N 1
ATOM 1612 C CA . VAL B 1 81 ? 25.290 -3.945 -15.603 1.00 22.01 81 VAL B CA 1
ATOM 1613 C C . VAL B 1 81 ? 26.658 -3.229 -15.446 1.00 21.59 81 VAL B C 1
ATOM 1614 O O . VAL B 1 81 ? 27.607 -3.734 -14.818 1.00 21.65 81 VAL B O 1
ATOM 1618 N N . CYS B 1 82 ? 26.712 -2.034 -15.989 1.00 21.49 82 CYS B N 1
ATOM 1619 C CA . CYS B 1 82 ? 27.905 -1.211 -15.918 1.00 22.07 82 CYS B CA 1
ATOM 1620 C C . CYS B 1 82 ? 28.209 -0.800 -14.507 1.00 20.84 82 CYS B C 1
ATOM 1621 O O . CYS B 1 82 ? 29.379 -0.893 -14.059 1.00 20.19 82 CYS B O 1
ATOM 1624 N N . PHE B 1 83 ? 27.184 -0.326 -13.804 1.00 19.52 83 PHE B N 1
ATOM 1625 C CA . PHE B 1 83 ? 27.345 0.085 -12.410 1.00 18.45 83 PHE B CA 1
ATOM 1626 C C . PHE B 1 83 ? 27.910 -1.058 -11.557 1.00 18.26 83 PHE B C 1
ATOM 1627 O O . PHE B 1 83 ? 28.855 -0.849 -10.790 1.00 18.66 83 PHE B O 1
ATOM 1635 N N . TYR B 1 84 ? 27.410 -2.282 -11.710 1.00 18.65 84 TYR B N 1
ATOM 1636 C CA . TYR B 1 84 ? 27.897 -3.346 -10.819 1.00 19.65 84 TYR B CA 1
ATOM 1637 C C . TYR B 1 84 ? 29.392 -3.604 -11.009 1.00 20.09 84 TYR B C 1
ATOM 1638 O O . TYR B 1 84 ? 30.128 -3.833 -10.041 1.00 18.37 84 TYR B O 1
ATOM 1647 N N . LYS B 1 85 ? 29.842 -3.541 -12.259 1.00 20.28 85 LYS B N 1
ATOM 1648 C CA . LYS B 1 85 ? 31.272 -3.722 -12.577 1.00 21.02 85 LYS B CA 1
ATOM 1649 C C . LYS B 1 85 ? 32.134 -2.523 -12.162 1.00 19.69 85 LYS B C 1
ATOM 1650 O O . LYS B 1 85 ? 33.201 -2.703 -11.634 1.00 20.19 85 LYS B O 1
ATOM 1656 N N . LEU B 1 86 ? 31.644 -1.312 -12.415 1.00 19.51 86 LEU B N 1
ATOM 1657 C CA . LEU B 1 86 ? 32.329 -0.105 -11.958 1.00 20.25 86 LEU B CA 1
ATOM 1658 C C . LEU B 1 86 ? 32.457 -0.089 -10.433 1.00 20.62 86 LEU B C 1
ATOM 1659 O O . LEU B 1 86 ? 33.502 0.300 -9.876 1.00 19.33 86 LEU B O 1
ATOM 1664 N N . LEU B 1 87 ? 31.371 -0.497 -9.744 1.00 20.17 87 LEU B N 1
ATOM 1665 C CA . LEU B 1 87 ? 31.372 -0.454 -8.290 1.00 19.00 87 LEU B CA 1
ATOM 1666 C C . LEU B 1 87 ? 32.439 -1.441 -7.735 1.00 19.42 87 LEU B C 1
ATOM 1667 O O . LEU B 1 87 ? 33.275 -1.062 -6.899 1.00 18.98 87 LEU B O 1
ATOM 1672 N N . THR B 1 88 ? 32.426 -2.693 -8.193 1.00 19.61 88 THR B N 1
ATOM 1673 C CA . THR B 1 88 ? 33.416 -3.623 -7.613 1.00 19.81 88 THR B CA 1
ATOM 1674 C C . THR B 1 88 ? 34.829 -3.201 -8.018 1.00 20.37 88 THR B C 1
ATOM 1675 O O . THR B 1 88 ? 35.769 -3.268 -7.240 1.00 20.07 88 THR B O 1
ATOM 1679 N N . GLY B 1 89 ? 34.967 -2.687 -9.208 1.00 20.80 89 GLY B N 1
ATOM 1680 C CA . GLY B 1 89 ? 36.276 -2.250 -9.623 1.00 21.54 89 GLY B CA 1
ATOM 1681 C C . GLY B 1 89 ? 36.803 -1.159 -8.726 1.00 21.84 89 GLY B C 1
ATOM 1682 O O . GLY B 1 89 ? 37.990 -1.208 -8.332 1.00 21.76 89 GLY B O 1
ATOM 1683 N N . ALA B 1 90 ? 35.969 -0.148 -8.456 1.00 21.53 90 ALA B N 1
ATOM 1684 C CA . ALA B 1 90 ? 36.356 0.957 -7.564 1.00 21.22 90 ALA B CA 1
ATOM 1685 C C . ALA B 1 90 ? 36.579 0.495 -6.143 1.00 20.61 90 ALA B C 1
ATOM 1686 O O . ALA B 1 90 ? 37.554 0.915 -5.531 1.00 20.65 90 ALA B O 1
ATOM 1688 N N . LEU B 1 91 ? 35.689 -0.362 -5.600 1.00 20.33 91 LEU B N 1
ATOM 1689 C CA . LEU B 1 91 ? 35.874 -0.798 -4.244 1.00 20.10 91 LEU B CA 1
ATOM 1690 C C . LEU B 1 91 ? 37.145 -1.631 -4.060 1.00 20.94 91 LEU B C 1
ATOM 1691 O O . LEU B 1 91 ? 37.823 -1.540 -3.006 1.00 19.03 91 LEU B O 1
ATOM 1696 N N . GLU B 1 92 ? 37.518 -2.348 -5.130 1.00 21.84 92 GLU B N 1
ATOM 1697 C CA . GLU B 1 92 ? 38.735 -3.174 -5.025 1.00 23.08 92 GLU B CA 1
ATOM 1698 C C . GLU B 1 92 ? 39.981 -2.257 -5.179 1.00 23.56 92 GLU B C 1
ATOM 1699 O O . GLU B 1 92 ? 40.946 -2.327 -4.391 1.00 23.62 92 GLU B O 1
ATOM 1705 N N . ARG B 1 93 ? 39.932 -1.352 -6.143 1.00 24.53 93 ARG B N 1
ATOM 1706 C CA . ARG B 1 93 ? 41.096 -0.508 -6.352 1.00 26.26 93 ARG B CA 1
ATOM 1707 C C . ARG B 1 93 ? 41.283 0.545 -5.241 1.00 26.33 93 ARG B C 1
ATOM 1708 O O . ARG B 1 93 ? 42.406 0.790 -4.751 1.00 26.44 93 ARG B O 1
ATOM 1716 N N . ASP B 1 94 ? 40.214 1.210 -4.853 1.00 25.89 94 ASP B N 1
ATOM 1717 C CA . ASP B 1 94 ? 40.327 2.292 -3.906 1.00 26.54 94 ASP B CA 1
ATOM 1718 C C . ASP B 1 94 ? 40.272 1.872 -2.459 1.00 25.87 94 ASP B C 1
ATOM 1719 O O . ASP B 1 94 ? 40.907 2.527 -1.621 1.00 25.88 94 ASP B O 1
ATOM 1724 N N . CYS B 1 95 ? 39.553 0.793 -2.148 1.00 24.49 95 CYS B N 1
ATOM 1725 C CA . CYS B 1 95 ? 39.358 0.361 -0.762 1.00 23.59 95 CYS B CA 1
ATOM 1726 C C . CYS B 1 95 ? 39.964 -0.983 -0.373 1.00 23.53 95 CYS B C 1
ATOM 1727 O O . CYS B 1 95 ? 39.956 -1.345 0.826 1.00 23.67 95 CYS B O 1
ATOM 1730 N N . GLY B 1 96 ? 40.478 -1.736 -1.354 1.00 22.51 96 GLY B N 1
ATOM 1731 C CA . GLY B 1 96 ? 40.973 -3.076 -1.083 1.00 22.16 96 GLY B CA 1
ATOM 1732 C C . GLY B 1 96 ? 39.856 -4.091 -0.764 1.00 21.96 96 GLY B C 1
ATOM 1733 O O . GLY B 1 96 ? 40.107 -5.141 -0.124 1.00 22.90 96 GLY B O 1
ATOM 1734 N N . ILE B 1 97 ? 38.625 -3.763 -1.157 1.00 20.51 97 ILE B N 1
ATOM 1735 C CA . ILE B 1 97 ? 37.507 -4.676 -0.879 1.00 19.78 97 ILE B CA 1
ATOM 1736 C C . ILE B 1 97 ? 37.452 -5.705 -2.031 1.00 20.10 97 ILE B C 1
ATOM 1737 O O . ILE B 1 97 ? 37.403 -5.308 -3.191 1.00 20.65 97 ILE B O 1
ATOM 1742 N N . SER B 1 98 ? 37.453 -7.002 -1.681 1.00 20.14 98 SER B N 1
ATOM 1743 C CA . SER B 1 98 ? 37.260 -8.066 -2.719 1.00 21.27 98 SER B CA 1
ATOM 1744 C C . SER B 1 98 ? 35.917 -7.945 -3.415 1.00 20.77 98 SER B C 1
ATOM 1745 O O . SER B 1 98 ? 34.920 -7.646 -2.719 1.00 20.40 98 SER B O 1
ATOM 1748 N N . PRO B 1 99 ? 35.875 -8.130 -4.747 1.00 20.19 99 PRO B N 1
ATOM 1749 C CA . PRO B 1 99 ? 34.624 -8.184 -5.479 1.00 20.35 99 PRO B CA 1
ATOM 1750 C C . PRO B 1 99 ? 33.713 -9.262 -4.939 1.00 19.77 99 PRO B C 1
ATOM 1751 O O . PRO B 1 99 ? 32.554 -9.139 -5.132 1.00 19.64 99 PRO B O 1
ATOM 1755 N N . ASP B 1 100 ? 34.234 -10.256 -4.212 1.00 19.91 100 ASP B N 1
ATOM 1756 C CA . ASP B 1 100 ? 33.334 -11.261 -3.630 1.00 19.85 100 ASP B CA 1
ATOM 1757 C C . ASP B 1 100 ? 32.574 -10.698 -2.455 1.00 19.78 100 ASP B C 1
ATOM 1758 O O . ASP B 1 100 ? 31.706 -11.348 -1.932 1.00 20.20 100 ASP B O 1
ATOM 1763 N N . ASP B 1 101 ? 33.008 -9.538 -1.965 1.00 18.85 101 ASP B N 1
ATOM 1764 C CA . ASP B 1 101 ? 32.388 -8.942 -0.795 1.00 18.53 101 ASP B CA 1
ATOM 1765 C C . ASP B 1 101 ? 31.431 -7.794 -1.135 1.00 18.24 101 ASP B C 1
ATOM 1766 O O . ASP B 1 101 ? 31.223 -6.939 -0.279 1.00 19.63 101 ASP B O 1
ATOM 1771 N N . VAL B 1 102 ? 30.814 -7.803 -2.325 1.00 17.82 102 VAL B N 1
ATOM 1772 C CA . VAL B 1 102 ? 29.921 -6.686 -2.719 1.00 17.42 102 VAL B CA 1
ATOM 1773 C C . VAL B 1 102 ? 28.604 -7.217 -3.253 1.00 17.11 102 VAL B C 1
ATOM 1774 O O . VAL B 1 102 ? 28.604 -7.988 -4.189 1.00 16.65 102 VAL B O 1
ATOM 1778 N N . ILE B 1 103 ? 27.485 -6.822 -2.627 1.00 15.93 103 ILE B N 1
ATOM 1779 C CA . ILE B 1 103 ? 26.173 -7.349 -2.966 1.00 16.51 103 ILE B CA 1
ATOM 1780 C C . ILE B 1 103 ? 25.327 -6.129 -3.189 1.00 16.34 103 ILE B C 1
ATOM 1781 O O . ILE B 1 103 ? 25.358 -5.180 -2.380 1.00 16.61 103 ILE B O 1
ATOM 1786 N N . VAL B 1 104 ? 24.600 -6.091 -4.276 1.00 16.49 104 VAL B N 1
ATOM 1787 C CA . VAL B 1 104 ? 23.775 -4.886 -4.581 1.00 17.02 104 VAL B CA 1
ATOM 1788 C C . VAL B 1 104 ? 22.328 -5.290 -4.945 1.00 17.05 104 VAL B C 1
ATOM 1789 O O . VAL B 1 104 ? 22.098 -6.271 -5.714 1.00 16.69 104 VAL B O 1
ATOM 1793 N N . ALA B 1 105 ? 21.3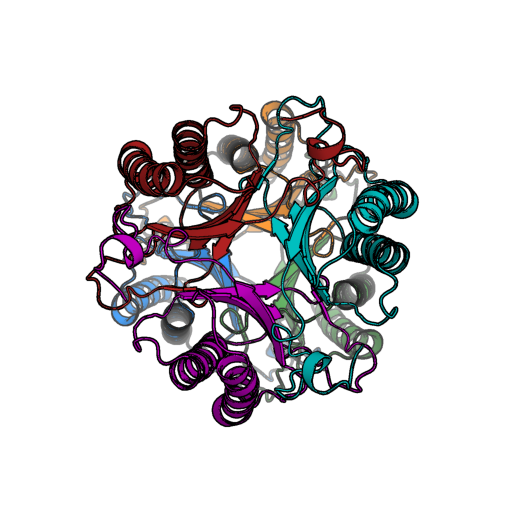67 -4.496 -4.459 1.00 16.52 105 ALA B N 1
ATOM 1794 C CA . ALA B 1 105 ? 19.988 -4.673 -4.887 1.00 16.97 105 ALA B CA 1
ATOM 1795 C C . ALA B 1 105 ? 19.454 -3.307 -5.197 1.00 17.18 105 ALA B C 1
ATOM 1796 O O . ALA B 1 105 ? 19.658 -2.388 -4.403 1.00 17.65 105 ALA B O 1
ATOM 1798 N N . LEU B 1 106 ? 18.775 -3.159 -6.322 1.00 17.10 106 LEU B N 1
ATOM 1799 C CA . LEU B 1 106 ? 18.210 -1.864 -6.756 1.00 18.77 106 LEU B CA 1
ATOM 1800 C C . LEU B 1 106 ? 16.681 -1.891 -6.772 1.00 17.85 106 LEU B C 1
ATOM 1801 O O . LEU B 1 106 ? 16.048 -2.916 -7.085 1.00 18.08 106 LEU B O 1
ATOM 1806 N N . VAL B 1 107 ? 16.085 -0.743 -6.454 1.00 17.73 107 VAL B N 1
ATOM 1807 C CA . VAL B 1 107 ? 14.629 -0.607 -6.426 1.00 18.38 107 VAL B CA 1
ATOM 1808 C C . VAL B 1 107 ? 14.339 0.652 -7.189 1.00 18.91 107 VAL B C 1
ATOM 1809 O O . VAL B 1 107 ? 15.007 1.652 -7.004 1.00 18.69 107 VAL B O 1
ATOM 1813 N N . GLU B 1 108 ? 13.333 0.606 -8.058 1.00 19.68 108 GLU B N 1
ATOM 1814 C CA . GLU B 1 108 ? 13.034 1.781 -8.887 1.00 19.82 108 GLU B CA 1
ATOM 1815 C C . GLU B 1 108 ? 11.830 2.572 -8.421 1.00 19.86 108 GLU B C 1
ATOM 1816 O O . GLU B 1 108 ? 10.871 2.040 -7.895 1.00 20.24 108 GLU B O 1
ATOM 1822 N N . ASN B 1 109 ? 11.868 3.872 -8.645 1.00 19.67 109 ASN B N 1
ATOM 1823 C CA . ASN B 1 109 ? 10.686 4.705 -8.444 1.00 19.61 109 ASN B CA 1
ATOM 1824 C C . ASN B 1 109 ? 10.658 5.672 -9.614 1.00 20.77 109 ASN B C 1
ATOM 1825 O O . ASN B 1 109 ? 11.340 5.417 -10.664 1.00 21.32 109 ASN B O 1
ATOM 1830 N N . SER B 1 110 ? 9.933 6.774 -9.468 1.00 21.18 110 SER B N 1
ATOM 1831 C CA . SER B 1 110 ? 9.663 7.632 -10.616 1.00 22.09 110 SER B CA 1
ATOM 1832 C C . SER B 1 110 ? 9.842 9.102 -10.281 1.00 21.64 110 SER B C 1
ATOM 1833 O O . SER B 1 110 ? 10.194 9.469 -9.164 1.00 19.95 110 SER B O 1
ATOM 1836 N N . ASP B 1 111 ? 9.564 9.961 -11.263 1.00 21.71 111 ASP B N 1
ATOM 1837 C CA . ASP B 1 111 ? 9.808 11.389 -11.076 1.00 22.50 111 ASP B CA 1
ATOM 1838 C C . ASP B 1 111 ? 9.096 11.962 -9.860 1.00 21.59 111 ASP B C 1
ATOM 1839 O O . ASP B 1 111 ? 9.686 12.820 -9.177 1.00 22.11 111 ASP B O 1
ATOM 1844 N N . ALA B 1 112 ? 7.838 11.567 -9.647 1.00 21.09 112 ALA B N 1
ATOM 1845 C CA . ALA B 1 112 ? 7.013 12.136 -8.545 1.00 21.02 112 ALA B CA 1
ATOM 1846 C C . ALA B 1 112 ? 7.460 11.734 -7.150 1.00 20.52 112 ALA B C 1
ATOM 1847 O O . ALA B 1 112 ? 6.922 12.240 -6.167 1.00 19.79 112 ALA B O 1
ATOM 1849 N N . ASP B 1 113 ? 8.362 10.746 -7.082 1.00 19.65 113 ASP B N 1
ATOM 1850 C CA . ASP B 1 113 ? 8.707 10.089 -5.838 1.00 19.26 113 ASP B CA 1
ATOM 1851 C C . ASP B 1 113 ? 9.909 10.649 -5.111 1.00 18.60 113 ASP B C 1
ATOM 1852 O O . ASP B 1 113 ? 10.471 9.947 -4.247 1.00 18.13 113 ASP B O 1
ATOM 1857 N N . TRP B 1 114 ? 10.293 11.899 -5.404 1.00 17.63 114 TRP B N 1
ATOM 1858 C CA . TRP B 1 114 ? 11.468 12.489 -4.775 1.00 17.27 114 TRP B CA 1
ATOM 1859 C C . TRP B 1 114 ? 11.165 13.889 -4.350 1.00 18.80 114 TRP B C 1
ATOM 1860 O O . TRP B 1 114 ? 10.550 14.644 -5.132 1.00 19.31 114 TRP B O 1
ATOM 1871 N N . SER B 1 115 ? 11.580 14.229 -3.131 1.00 18.58 115 SER B N 1
ATOM 1872 C CA . SER B 1 115 ? 11.625 15.642 -2.709 1.00 19.53 115 SER B CA 1
ATOM 1873 C C . SER B 1 115 ? 12.976 15.934 -2.090 1.00 19.53 115 SER B C 1
ATOM 1874 O O . SER B 1 115 ? 13.321 15.408 -1.047 1.00 19.77 115 SER B O 1
ATOM 1877 N N . PHE B 1 116 ? 13.760 16.780 -2.724 1.00 19.36 116 PHE B N 1
ATOM 1878 C CA . PHE B 1 116 ? 15.124 16.978 -2.207 1.00 19.20 116 PHE B CA 1
ATOM 1879 C C . PHE B 1 116 ? 15.236 18.091 -1.159 1.00 19.10 116 PHE B C 1
ATOM 1880 O O . PHE B 1 116 ? 16.182 18.127 -0.379 1.00 18.84 116 PHE B O 1
ATOM 1888 N N . GLY B 1 117 ? 14.240 18.980 -1.075 1.00 18.75 117 GLY B N 1
ATOM 1889 C CA . GLY B 1 117 ? 14.256 19.966 -0.007 1.00 18.91 117 GLY B CA 1
ATOM 1890 C C . GLY B 1 117 ? 13.048 20.876 -0.205 1.00 19.31 117 GLY B C 1
ATOM 1891 O O . GLY B 1 117 ? 12.444 20.892 -1.300 1.00 18.47 117 GLY B O 1
ATOM 1892 N N . ARG B 1 118 ? 12.687 21.589 0.856 1.00 19.78 118 ARG B N 1
ATOM 1893 C CA . ARG B 1 118 ? 11.683 22.651 0.784 1.00 21.59 118 ARG B CA 1
ATOM 1894 C C . ARG B 1 118 ? 10.256 22.135 0.414 1.00 22.28 118 ARG B C 1
ATOM 1895 O O . ARG B 1 118 ? 9.343 22.919 -0.005 1.00 21.78 118 ARG B O 1
ATOM 1903 N N . GLY B 1 119 ? 10.026 20.823 0.582 1.00 20.87 119 GLY B N 1
ATOM 1904 C CA . GLY B 1 119 ? 8.719 20.283 0.226 1.00 21.19 119 GLY B CA 1
ATOM 1905 C C . GLY B 1 119 ? 8.428 20.307 -1.270 1.00 21.79 119 GLY B C 1
ATOM 1906 O O . GLY B 1 119 ? 7.244 20.178 -1.678 1.00 22.80 119 GLY B O 1
ATOM 1907 N N . ARG B 1 120 ? 9.462 20.469 -2.089 1.00 20.88 120 ARG B N 1
ATOM 1908 C CA . ARG B 1 120 ? 9.369 20.559 -3.551 1.00 22.15 120 ARG B CA 1
ATOM 1909 C C . ARG B 1 120 ? 9.561 19.187 -4.213 1.00 22.57 120 ARG B C 1
ATOM 1910 O O . ARG B 1 120 ? 10.324 18.366 -3.716 1.00 23.10 120 ARG B O 1
ATOM 1918 N N . ALA B 1 121 ? 8.890 18.967 -5.340 1.00 21.39 121 ALA B N 1
ATOM 1919 C CA . ALA B 1 121 ? 9.142 17.794 -6.143 1.00 21.08 121 ALA B CA 1
ATOM 1920 C C . ALA B 1 121 ? 9.954 18.190 -7.368 1.00 20.95 121 ALA B C 1
ATOM 1921 O O . ALA B 1 121 ? 9.422 18.492 -8.430 1.00 21.29 121 ALA B O 1
ATOM 1923 N N . GLU B 1 122 ? 11.272 18.195 -7.206 1.00 21.25 122 GLU B N 1
ATOM 1924 C CA . GLU B 1 122 ? 12.112 18.853 -8.204 1.00 22.65 122 GLU B CA 1
ATOM 1925 C C . GLU B 1 122 ? 12.113 18.212 -9.597 1.00 23.88 122 GLU B C 1
ATOM 1926 O O . GLU B 1 122 ? 12.333 18.942 -10.584 1.00 23.81 122 GLU B O 1
ATOM 1932 N N . PHE B 1 123 ? 11.967 16.875 -9.698 1.00 24.05 123 PHE B N 1
ATOM 1933 C CA . PHE B 1 123 ? 11.801 16.274 -11.029 1.00 25.59 123 PHE B CA 1
ATOM 1934 C C . PHE B 1 123 ? 10.526 16.689 -11.734 1.00 27.16 123 PHE B C 1
ATOM 1935 O O . PHE B 1 123 ? 10.520 16.768 -12.970 1.00 27.33 123 PHE B O 1
ATOM 1943 N N . LEU B 1 124 ? 9.458 16.937 -10.962 1.00 27.94 124 LEU B N 1
ATOM 1944 C CA . LEU B 1 124 ? 8.199 17.467 -11.506 1.00 29.76 124 LEU B CA 1
ATOM 1945 C C . LEU B 1 124 ? 8.278 18.977 -11.890 1.00 31.56 124 LEU B C 1
ATOM 1946 O O . LEU B 1 124 ? 7.789 19.410 -12.938 1.00 32.28 124 LEU B O 1
ATOM 1951 N N . THR B 1 125 ? 8.881 19.784 -11.034 1.00 32.08 125 THR B N 1
ATOM 1952 C CA . THR B 1 125 ? 8.894 21.222 -11.308 1.00 33.34 125 THR B CA 1
ATOM 1953 C C . THR B 1 125 ? 9.874 21.557 -12.407 1.00 33.91 125 THR B C 1
ATOM 1954 O O . THR B 1 125 ? 9.862 22.663 -12.923 1.00 34.72 125 THR B O 1
ATOM 1958 N N . GLY B 1 126 ? 10.749 20.609 -12.730 1.00 33.47 126 GLY B N 1
ATOM 1959 C CA . GLY B 1 126 ? 11.789 20.837 -13.697 1.00 33.70 126 GLY B CA 1
ATOM 1960 C C . GLY B 1 126 ? 13.023 21.483 -13.107 1.00 33.18 126 GLY B C 1
ATOM 1961 O O . GLY B 1 126 ? 13.958 21.789 -13.830 1.00 33.65 126 GLY B O 1
ATOM 1962 N N . ASP B 1 127 ? 13.053 21.720 -11.798 1.00 32.42 127 ASP B N 1
ATOM 1963 C CA . ASP B 1 127 ? 14.334 22.105 -11.175 1.00 31.88 127 ASP B CA 1
ATOM 1964 C C . ASP B 1 127 ? 15.509 21.117 -11.394 1.00 31.02 127 ASP B C 1
ATOM 1965 O O . ASP B 1 127 ? 16.673 21.513 -11.384 1.00 30.00 127 ASP B O 1
ATOM 1970 N N . LEU B 1 128 ? 15.189 19.834 -11.551 1.00 29.86 128 LEU B N 1
ATOM 1971 C CA . LEU B 1 128 ? 16.171 18.808 -11.916 1.00 29.54 128 LEU B CA 1
ATOM 1972 C C . LEU B 1 128 ? 15.663 18.057 -13.101 1.00 30.26 128 LEU B C 1
ATOM 1973 O O . LEU B 1 128 ? 14.474 17.943 -13.288 1.00 30.09 128 LEU B O 1
ATOM 1978 N N . VAL B 1 129 ? 16.592 17.536 -13.877 1.00 31.07 129 VAL B N 1
ATOM 1979 C CA . VAL B 1 129 ? 16.245 16.765 -15.046 1.00 33.59 129 VAL B CA 1
ATOM 1980 C C . VAL B 1 129 ? 16.253 15.255 -14.698 1.00 34.58 129 VAL B C 1
ATOM 1981 O O . VAL B 1 129 ? 17.118 14.832 -13.930 1.00 35.05 129 VAL B O 1
ATOM 1985 N N . GLY B 1 130 ? 15.282 14.462 -15.175 1.00 35.76 130 GLY B N 1
ATOM 1986 C CA . GLY B 1 130 ? 14.064 14.965 -15.820 1.00 38.81 130 GLY B CA 1
ATOM 1987 C C . GLY B 1 130 ? 13.474 14.218 -16.993 1.00 40.26 130 GLY B C 1
ATOM 1988 O O . GLY B 1 130 ? 14.015 13.209 -17.485 1.00 42.35 130 GLY B O 1
ATOM 1989 N N . PRO C 1 1 ? 16.015 -13.129 -2.453 1.00 24.53 1 PRO C N 1
ATOM 1990 C CA . PRO C 1 1 ? 15.375 -11.925 -1.865 1.00 23.38 1 PRO C CA 1
ATOM 1991 C C . PRO C 1 1 ? 16.215 -11.399 -0.670 1.00 22.30 1 PRO C C 1
ATOM 1992 O O . PRO C 1 1 ? 17.089 -12.104 -0.196 1.00 22.53 1 PRO C O 1
ATOM 1996 N N . LEU C 1 2 ? 15.939 -10.186 -0.214 1.00 20.54 2 LEU C N 1
ATOM 1997 C CA . LEU C 1 2 ? 16.672 -9.545 0.876 1.00 19.04 2 LEU C CA 1
ATOM 1998 C C . LEU C 1 2 ? 15.608 -9.283 1.932 1.00 18.43 2 LEU C C 1
ATOM 1999 O O . LEU C 1 2 ? 14.584 -8.621 1.628 1.00 18.23 2 LEU C O 1
ATOM 2004 N N . LEU C 1 3 ? 15.895 -9.717 3.156 1.00 17.71 3 LEU C N 1
ATOM 2005 C CA . LEU C 1 3 ? 14.953 -9.635 4.277 1.00 17.63 3 LEU C CA 1
ATOM 2006 C C . LEU C 1 3 ? 15.582 -8.680 5.295 1.00 17.82 3 LEU C C 1
ATOM 2007 O O . LEU C 1 3 ? 16.642 -8.942 5.875 1.00 17.46 3 LEU C O 1
ATOM 2012 N N . LYS C 1 4 ? 14.909 -7.555 5.522 1.00 17.14 4 LYS C N 1
ATOM 2013 C CA . LYS C 1 4 ? 15.413 -6.572 6.459 1.00 17.31 4 LYS C CA 1
ATOM 2014 C C . LYS C 1 4 ? 14.463 -6.536 7.654 1.00 17.25 4 LYS C C 1
ATOM 2015 O O . LYS C 1 4 ? 13.322 -6.162 7.476 1.00 17.76 4 LYS C O 1
ATOM 2021 N N . PHE C 1 5 ? 14.974 -6.843 8.835 1.00 16.54 5 PHE C N 1
ATOM 2022 C CA . PHE C 1 5 ? 14.193 -6.926 10.079 1.00 17.56 5 PHE C CA 1
ATOM 2023 C C . PHE C 1 5 ? 14.404 -5.683 10.906 1.00 18.24 5 PHE C C 1
ATOM 2024 O O . PHE C 1 5 ? 15.546 -5.274 11.088 1.00 20.44 5 PHE C O 1
ATOM 2032 N N . ASP C 1 6 ? 13.327 -5.117 11.465 1.00 16.86 6 ASP C N 1
ATOM 2033 C CA . ASP C 1 6 ? 13.454 -4.047 12.425 1.00 16.43 6 ASP C CA 1
ATOM 2034 C C . ASP C 1 6 ? 12.747 -4.588 13.699 1.00 15.95 6 ASP C C 1
ATOM 2035 O O . ASP C 1 6 ? 11.629 -5.026 13.627 1.00 17.20 6 ASP C O 1
ATOM 2040 N N . LEU C 1 7 ? 13.446 -4.564 14.817 1.00 15.75 7 LEU C N 1
ATOM 2041 C CA . LEU C 1 7 ? 12.957 -5.062 16.115 1.00 15.60 7 LEU C CA 1
ATOM 2042 C C . LEU C 1 7 ? 13.413 -4.087 17.186 1.00 16.26 7 LEU C C 1
ATOM 2043 O O . LEU C 1 7 ? 14.333 -3.234 16.974 1.00 16.58 7 LEU C O 1
ATOM 2048 N N . PHE C 1 8 ? 12.788 -4.201 18.365 1.00 16.08 8 PHE C N 1
ATOM 2049 C CA . PHE C 1 8 ? 13.287 -3.528 19.558 1.00 16.62 8 PHE C CA 1
ATOM 2050 C C . PHE C 1 8 ? 14.442 -4.292 20.227 1.00 17.45 8 PHE C C 1
ATOM 2051 O O . PHE C 1 8 ? 14.532 -5.565 20.146 1.00 17.58 8 PHE C O 1
ATOM 2059 N N . TYR C 1 9 ? 15.311 -3.527 20.905 1.00 17.01 9 TYR C N 1
ATOM 2060 C CA . TYR C 1 9 ? 16.335 -4.180 21.738 1.00 18.04 9 TYR C CA 1
ATOM 2061 C C . TYR C 1 9 ? 15.662 -5.096 22.795 1.00 18.85 9 TYR C C 1
ATOM 2062 O O . TYR C 1 9 ? 14.523 -4.841 23.259 1.00 18.84 9 TYR C O 1
ATOM 2071 N N . GLY C 1 10 ? 16.327 -6.193 23.131 1.00 19.10 10 GLY C N 1
ATOM 2072 C CA . GLY C 1 10 ? 15.840 -7.047 24.185 1.00 19.32 10 GLY C CA 1
ATOM 2073 C C . GLY C 1 10 ? 16.208 -8.516 24.030 1.00 19.50 10 GLY C C 1
ATOM 2074 O O . GLY C 1 10 ? 16.368 -9.275 25.011 1.00 19.78 10 GLY C O 1
ATOM 2075 N N . ARG C 1 11 ? 16.307 -8.959 22.798 1.00 18.26 11 ARG C N 1
ATOM 2076 C CA . ARG C 1 11 ? 16.636 -10.370 22.572 1.00 19.10 11 ARG C CA 1
ATOM 2077 C C . ARG C 1 11 ? 18.129 -10.641 22.695 1.00 18.57 11 ARG C C 1
ATOM 2078 O O . ARG C 1 11 ? 18.970 -9.750 22.407 1.00 18.16 11 ARG C O 1
ATOM 2086 N N . THR C 1 12 ? 18.470 -11.876 23.086 1.00 18.69 12 THR C N 1
ATOM 2087 C CA . THR C 1 12 ? 19.865 -12.328 22.975 1.00 19.16 12 THR C CA 1
ATOM 2088 C C . THR C 1 12 ? 20.202 -12.606 21.546 1.00 19.46 12 THR C C 1
ATOM 2089 O O . THR C 1 12 ? 19.323 -12.719 20.706 1.00 18.84 12 THR C O 1
ATOM 2093 N N . ASP C 1 13 ? 21.486 -12.651 21.207 1.00 20.59 13 ASP C N 1
ATOM 2094 C CA . ASP C 1 13 ? 21.824 -13.060 19.855 1.00 21.24 13 ASP C CA 1
ATOM 2095 C C . ASP C 1 13 ? 21.305 -14.478 19.443 1.00 20.46 13 ASP C C 1
ATOM 2096 O O . ASP C 1 13 ? 21.016 -14.715 18.249 1.00 19.25 13 ASP C O 1
ATOM 2101 N N . ALA C 1 14 ? 21.193 -15.410 20.397 1.00 19.92 14 ALA C N 1
ATOM 2102 C CA . ALA C 1 14 ? 20.557 -16.710 20.063 1.00 19.90 14 ALA C CA 1
ATOM 2103 C C . ALA C 1 14 ? 19.081 -16.546 19.633 1.00 19.12 14 ALA C C 1
ATOM 2104 O O . ALA C 1 14 ? 18.599 -17.207 18.693 1.00 19.03 14 ALA C O 1
ATOM 2106 N N . GLN C 1 15 ? 18.353 -15.681 20.335 1.00 18.23 15 GLN C N 1
ATOM 2107 C CA . GLN C 1 15 ? 16.976 -15.356 19.996 1.00 18.63 15 GLN C CA 1
ATOM 2108 C C . GLN C 1 15 ? 16.857 -14.666 18.658 1.00 18.17 15 GLN C C 1
ATOM 2109 O O . GLN C 1 15 ? 15.957 -14.965 17.857 1.00 17.06 15 GLN C O 1
ATOM 2115 N N . ILE C 1 16 ? 17.821 -13.785 18.374 1.00 16.97 16 ILE C N 1
ATOM 2116 C CA . ILE C 1 16 ? 17.848 -13.204 17.017 1.00 17.17 16 ILE C CA 1
ATOM 2117 C C . ILE C 1 16 ? 18.100 -14.240 15.894 1.00 17.80 16 ILE C C 1
ATOM 2118 O O . ILE C 1 16 ? 17.441 -14.264 14.852 1.00 17.35 16 ILE C O 1
ATOM 2123 N N . LYS C 1 17 ? 19.094 -15.093 16.135 1.00 18.59 17 LYS C N 1
ATOM 2124 C CA . LYS C 1 17 ? 19.425 -16.110 15.150 1.00 19.93 17 LYS C CA 1
ATOM 2125 C C . LYS C 1 17 ? 18.221 -17.033 14.938 1.00 20.04 17 LYS C C 1
ATOM 2126 O O . LYS C 1 17 ? 17.962 -17.450 13.799 1.00 19.45 17 LYS C O 1
ATOM 2132 N N . SER C 1 18 ? 17.474 -17.317 16.020 1.00 19.94 18 SER C N 1
ATOM 2133 C CA . SER C 1 18 ? 16.358 -18.235 15.865 1.00 20.13 18 SER C CA 1
ATOM 2134 C C . SER C 1 18 ? 15.234 -17.555 15.035 1.00 19.68 18 SER C C 1
ATOM 2135 O O . SER C 1 18 ? 14.595 -18.162 14.178 1.00 17.28 18 SER C O 1
ATOM 2138 N N . LEU C 1 19 ? 14.974 -16.277 15.307 1.00 19.58 19 LEU C N 1
ATOM 2139 C CA . LEU C 1 19 ? 14.106 -15.466 14.450 1.00 19.80 19 LEU C CA 1
ATOM 2140 C C . LEU C 1 19 ? 14.571 -15.495 12.951 1.00 17.73 19 LEU C C 1
ATOM 2141 O O . LEU C 1 19 ? 13.757 -15.771 12.033 1.00 17.36 19 LEU C O 1
ATOM 2146 N N . LEU C 1 20 ? 15.850 -15.194 12.702 1.00 17.59 20 LEU C N 1
ATOM 2147 C CA . LEU C 1 20 ? 16.328 -15.178 11.297 1.00 17.51 20 LEU C CA 1
ATOM 2148 C C . LEU C 1 20 ? 16.194 -16.520 10.568 1.00 18.09 20 LEU C C 1
ATOM 2149 O O . LEU C 1 20 ? 15.765 -16.569 9.414 1.00 17.20 20 LEU C O 1
ATOM 2154 N N . ASP C 1 21 ? 16.575 -17.582 11.262 1.00 18.60 21 ASP C N 1
ATOM 2155 C CA . ASP C 1 21 ? 16.445 -18.957 10.754 1.00 20.08 21 ASP C CA 1
ATOM 2156 C C . ASP C 1 21 ? 14.991 -19.304 10.477 1.00 20.04 21 ASP C C 1
ATOM 2157 O O . ASP C 1 21 ? 14.714 -19.886 9.424 1.00 19.70 21 ASP C O 1
ATOM 2162 N N . ALA C 1 22 ? 14.074 -18.961 11.412 1.00 19.92 22 ALA C N 1
ATOM 2163 C CA . ALA C 1 22 ? 12.663 -19.337 11.193 1.00 19.70 22 ALA C CA 1
ATOM 2164 C C . ALA C 1 22 ? 12.105 -18.636 9.960 1.00 19.34 22 ALA C C 1
ATOM 2165 O O . ALA C 1 22 ? 11.369 -19.243 9.131 1.00 18.71 22 ALA C O 1
ATOM 2167 N N . ALA C 1 23 ? 12.392 -17.344 9.865 1.00 18.54 23 ALA C N 1
ATOM 2168 C CA . ALA C 1 23 ? 11.909 -16.513 8.750 1.00 18.19 23 ALA C CA 1
ATOM 2169 C C . ALA C 1 23 ? 12.513 -16.979 7.441 1.00 18.53 23 ALA C C 1
ATOM 2170 O O . ALA C 1 23 ? 11.805 -17.051 6.423 1.00 17.34 23 ALA C O 1
ATOM 2172 N N . HIS C 1 24 ? 13.812 -17.313 7.463 1.00 18.32 24 HIS C N 1
ATOM 2173 C CA . HIS C 1 24 ? 14.470 -17.780 6.242 1.00 19.68 24 HIS C CA 1
ATOM 2174 C C . HIS C 1 24 ? 13.793 -19.100 5.702 1.00 19.92 24 HIS C C 1
ATOM 2175 O O . HIS C 1 24 ? 13.538 -19.253 4.514 1.00 19.82 24 HIS C O 1
ATOM 2182 N N . GLY C 1 25 ? 13.586 -20.060 6.610 1.00 21.69 25 GLY C N 1
ATOM 2183 C CA . GLY C 1 25 ? 12.817 -21.271 6.317 1.00 22.40 25 GLY C CA 1
ATOM 2184 C C . GLY C 1 25 ? 11.500 -20.998 5.663 1.00 22.33 25 GLY C C 1
ATOM 2185 O O . GLY C 1 25 ? 11.117 -21.673 4.681 1.00 22.59 25 GLY C O 1
ATOM 2186 N N . ALA C 1 26 ? 10.754 -20.047 6.214 1.00 21.84 26 ALA C N 1
ATOM 2187 C CA . ALA C 1 26 ? 9.443 -19.708 5.684 1.00 21.62 26 ALA C CA 1
ATOM 2188 C C . ALA C 1 26 ? 9.552 -19.155 4.245 1.00 21.28 26 ALA C C 1
ATOM 2189 O O . ALA C 1 26 ? 8.747 -19.491 3.355 1.00 21.20 26 ALA C O 1
ATOM 2191 N N . MET C 1 27 ? 10.543 -18.287 4.047 1.00 20.50 27 MET C N 1
ATOM 2192 C CA . MET C 1 27 ? 10.702 -17.659 2.754 1.00 20.54 27 MET C CA 1
ATOM 2193 C C . MET C 1 27 ? 11.128 -18.744 1.715 1.00 20.49 27 MET C C 1
ATOM 2194 O O . MET C 1 27 ? 10.659 -18.744 0.562 1.00 21.02 27 MET C O 1
ATOM 2199 N N . VAL C 1 28 ? 12.015 -19.650 2.120 1.00 21.37 28 VAL C N 1
ATOM 2200 C CA . VAL C 1 28 ? 12.431 -20.706 1.215 1.00 22.86 28 VAL C CA 1
ATOM 2201 C C . VAL C 1 28 ? 11.228 -21.611 0.874 1.00 23.34 28 VAL C C 1
ATOM 2202 O O . VAL C 1 28 ? 10.991 -21.950 -0.285 1.00 22.35 28 VAL C O 1
ATOM 2206 N N . ASP C 1 29 ? 10.423 -21.898 1.903 1.00 23.93 29 ASP C N 1
ATOM 2207 C CA . ASP C 1 29 ? 9.226 -22.734 1.683 1.00 25.02 29 ASP C CA 1
ATOM 2208 C C . ASP C 1 29 ? 8.225 -22.067 0.746 1.00 25.37 29 ASP C C 1
ATOM 2209 O O . ASP C 1 29 ? 7.677 -22.710 -0.121 1.00 25.12 29 ASP C O 1
ATOM 2214 N N . ALA C 1 30 ? 7.945 -20.781 0.969 1.00 24.23 30 ALA C N 1
ATOM 2215 C CA . ALA C 1 30 ? 6.921 -20.054 0.196 1.00 24.46 30 ALA C CA 1
ATOM 2216 C C . ALA C 1 30 ? 7.370 -19.728 -1.235 1.00 24.96 30 ALA C C 1
ATOM 2217 O O . ALA C 1 30 ? 6.564 -19.796 -2.170 1.00 25.06 30 ALA C O 1
ATOM 2219 N N . PHE C 1 31 ? 8.651 -19.382 -1.406 1.00 24.45 31 PHE C N 1
ATOM 2220 C CA . PHE C 1 31 ? 9.101 -18.877 -2.717 1.00 25.20 31 PHE C CA 1
ATOM 2221 C C . PHE C 1 31 ? 9.860 -19.886 -3.570 1.00 25.79 31 PHE C C 1
ATOM 2222 O O . PHE C 1 31 ? 10.099 -19.636 -4.725 1.00 26.35 31 PHE C O 1
ATOM 2230 N N . GLY C 1 32 ? 10.273 -21.003 -2.995 1.00 26.16 32 GLY C N 1
ATOM 2231 C CA . GLY C 1 32 ? 10.995 -22.009 -3.757 1.00 26.98 32 GLY C CA 1
ATOM 2232 C C . GLY C 1 32 ? 12.412 -21.633 -4.193 1.00 28.21 32 GLY C C 1
ATOM 2233 O O . GLY C 1 32 ? 12.979 -22.232 -5.142 1.00 28.91 32 GLY C O 1
ATOM 2234 N N . VAL C 1 33 ? 13.032 -20.678 -3.506 1.00 26.73 33 VAL C N 1
ATOM 2235 C CA . VAL C 1 33 ? 14.376 -20.286 -3.891 1.00 26.28 33 VAL C CA 1
ATOM 2236 C C . VAL C 1 33 ? 15.368 -21.302 -3.277 1.00 26.05 33 VAL C C 1
ATOM 2237 O O . VAL C 1 33 ? 15.013 -22.029 -2.331 1.00 25.50 33 VAL C O 1
ATOM 2241 N N . PRO C 1 34 ? 16.606 -21.334 -3.756 1.00 26.46 34 PRO C N 1
ATOM 2242 C CA . PRO C 1 34 ? 17.634 -22.185 -3.140 1.00 26.31 34 PRO C CA 1
ATOM 2243 C C . PRO C 1 34 ? 17.808 -21.858 -1.647 1.00 26.56 34 PRO C C 1
ATOM 2244 O O . PRO C 1 34 ? 17.593 -20.684 -1.249 1.00 25.76 34 PRO C O 1
ATOM 2248 N N . ALA C 1 35 ? 18.142 -22.867 -0.822 1.00 26.31 35 ALA C N 1
ATOM 2249 C CA . ALA C 1 35 ? 18.318 -22.683 0.629 1.00 25.74 35 ALA C CA 1
ATOM 2250 C C . ALA C 1 35 ? 19.455 -21.682 0.939 1.00 26.28 35 ALA C C 1
ATOM 2251 O O . ALA C 1 35 ? 19.472 -21.087 2.012 1.00 25.37 35 ALA C O 1
ATOM 2253 N N . ASN C 1 36 ? 20.451 -21.542 0.040 1.00 25.23 36 ASN C N 1
ATOM 2254 C CA . ASN C 1 36 ? 21.533 -20.598 0.287 1.00 24.82 36 ASN C CA 1
ATOM 2255 C C . ASN C 1 36 ? 21.327 -19.208 -0.350 1.00 24.17 36 ASN C C 1
ATOM 2256 O O . ASN C 1 36 ? 22.283 -18.408 -0.405 1.00 23.38 36 ASN C O 1
ATOM 2261 N N . ASP C 1 37 ? 20.096 -18.924 -0.804 1.00 23.45 37 ASP C N 1
ATOM 2262 C CA . ASP C 1 37 ? 19.637 -17.599 -1.200 1.00 23.89 37 ASP C CA 1
ATOM 2263 C C . ASP C 1 37 ? 19.264 -16.850 0.114 1.00 22.87 37 ASP C C 1
ATOM 2264 O O . ASP C 1 37 ? 18.099 -16.692 0.447 1.00 23.61 37 ASP C O 1
ATOM 2269 N N . ARG C 1 38 ? 20.283 -16.503 0.909 1.00 21.21 38 ARG C N 1
ATOM 2270 C CA . ARG C 1 38 ? 20.036 -15.992 2.231 1.00 18.82 38 ARG C CA 1
ATOM 2271 C C . ARG C 1 38 ? 20.720 -14.650 2.434 1.00 18.04 38 ARG C C 1
ATOM 2272 O O . ARG C 1 38 ? 21.987 -14.585 2.529 1.00 17.77 38 ARG C O 1
ATOM 2280 N N . TYR C 1 39 ? 19.916 -13.586 2.552 1.00 16.72 39 TYR C N 1
ATOM 2281 C CA . TYR C 1 39 ? 20.456 -12.221 2.617 1.00 16.38 39 TYR C CA 1
ATOM 2282 C C . TYR C 1 39 ? 19.565 -11.511 3.603 1.00 16.71 39 TYR C C 1
ATOM 2283 O O . TYR C 1 39 ? 18.395 -11.253 3.283 1.00 16.75 39 TYR C O 1
ATOM 2292 N N . GLN C 1 40 ? 20.083 -11.266 4.817 1.00 16.18 40 GLN C N 1
ATOM 2293 C CA . GLN C 1 40 ? 19.224 -10.755 5.907 1.00 17.15 40 GLN C CA 1
ATOM 2294 C C . GLN C 1 40 ? 19.968 -9.725 6.736 1.00 16.71 40 GLN C C 1
ATOM 2295 O O . GLN C 1 40 ? 21.110 -9.921 7.013 1.00 17.22 40 GLN C O 1
ATOM 2301 N N . THR C 1 41 ? 19.300 -8.634 7.110 1.00 16.81 41 THR C N 1
ATOM 2302 C CA . THR C 1 41 ? 19.889 -7.688 8.030 1.00 15.90 41 THR C CA 1
ATOM 2303 C C . THR C 1 41 ? 18.908 -7.474 9.184 1.00 15.62 41 THR C C 1
ATOM 2304 O O . THR C 1 41 ? 17.731 -7.681 8.957 1.00 16.04 41 THR C O 1
ATOM 2308 N N . VAL C 1 42 ? 19.419 -7.015 10.353 1.00 14.86 42 VAL C N 1
ATOM 2309 C CA . VAL C 1 42 ? 18.610 -6.728 11.564 1.00 16.18 42 VAL C CA 1
ATOM 2310 C C . VAL C 1 42 ? 19.011 -5.358 12.127 1.00 16.15 42 VAL C C 1
ATOM 2311 O O . VAL C 1 42 ? 20.240 -5.065 12.219 1.00 16.51 42 VAL C O 1
ATOM 2315 N N . SER C 1 43 ? 18.019 -4.496 12.420 1.00 15.88 43 SER C N 1
ATOM 2316 C CA . SER C 1 43 ? 18.277 -3.198 13.072 1.00 18.21 43 SER C CA 1
ATOM 2317 C C . SER C 1 43 ? 17.522 -3.235 14.349 1.00 17.74 43 SER C C 1
ATOM 2318 O O . SER C 1 43 ? 16.348 -3.569 14.296 1.00 17.96 43 SER C O 1
ATOM 2321 N N . GLN C 1 44 ? 18.219 -2.995 15.462 1.00 16.86 44 GLN C N 1
ATOM 2322 C CA . GLN C 1 44 ? 17.579 -2.939 16.777 1.00 17.20 44 GLN C CA 1
ATOM 2323 C C . GLN C 1 44 ? 17.313 -1.521 17.201 1.00 18.10 44 GLN C C 1
ATOM 2324 O O . GLN C 1 44 ? 18.131 -0.603 16.953 1.00 17.11 44 GLN C O 1
ATOM 2330 N N . HIS C 1 45 ? 16.140 -1.325 17.825 1.00 17.71 45 HIS C N 1
ATOM 2331 C CA . HIS C 1 45 ? 15.644 -0.021 18.153 1.00 17.35 45 HIS C CA 1
ATOM 2332 C C . HIS C 1 45 ? 15.338 0.115 19.653 1.00 17.85 45 HIS C C 1
ATOM 2333 O O . HIS C 1 45 ? 14.831 -0.790 20.323 1.00 16.67 45 HIS C O 1
ATOM 2340 N N . ARG C 1 46 ? 15.581 1.294 20.185 1.00 17.19 46 ARG C N 1
ATOM 2341 C CA . ARG C 1 46 ? 15.086 1.658 21.531 1.00 18.41 46 ARG C CA 1
ATOM 2342 C C . ARG C 1 46 ? 13.594 1.923 21.455 1.00 18.71 46 ARG C C 1
ATOM 2343 O O . ARG C 1 46 ? 13.055 2.176 20.389 1.00 16.68 46 ARG C O 1
ATOM 2351 N N . PRO C 1 47 ? 12.908 1.876 22.598 1.00 20.61 47 PRO C N 1
ATOM 2352 C CA . PRO C 1 47 ? 11.472 2.154 22.638 1.00 21.48 47 PRO C CA 1
ATOM 2353 C C . PRO C 1 47 ? 11.088 3.444 21.896 1.00 22.25 47 PRO C C 1
ATOM 2354 O O . PRO C 1 47 ? 10.035 3.512 21.264 1.00 23.40 47 PRO C O 1
ATOM 2358 N N . GLY C 1 48 ? 11.918 4.471 21.973 1.00 22.79 48 GLY C N 1
ATOM 2359 C CA . GLY C 1 48 ? 11.559 5.657 21.183 1.00 26.72 48 GLY C CA 1
ATOM 2360 C C . GLY C 1 48 ? 11.530 5.567 19.622 1.00 27.06 48 GLY C C 1
ATOM 2361 O O . GLY C 1 48 ? 11.155 6.574 18.946 1.00 28.94 48 GLY C O 1
ATOM 2362 N N . GLU C 1 49 ? 11.897 4.430 19.027 1.00 23.84 49 GLU C N 1
ATOM 2363 C CA . GLU C 1 49 ? 12.390 4.523 17.626 1.00 22.47 49 GLU C CA 1
ATOM 2364 C C . GLU C 1 49 ? 11.606 3.674 16.644 1.00 21.29 49 GLU C C 1
ATOM 2365 O O . GLU C 1 49 ? 11.971 3.585 15.486 1.00 20.34 49 GLU C O 1
ATOM 2371 N N . MET C 1 50 ? 10.536 3.010 17.102 1.00 20.06 50 MET C N 1
ATOM 2372 C CA . MET C 1 50 ? 9.535 2.473 16.173 1.00 20.37 50 MET C CA 1
ATOM 2373 C C . MET C 1 50 ? 8.173 2.695 16.765 1.00 20.15 50 MET C C 1
ATOM 2374 O O . MET C 1 50 ? 7.982 2.580 17.991 1.00 20.63 50 MET C O 1
ATOM 2379 N N . VAL C 1 51 ? 7.224 3.008 15.900 1.00 19.89 51 VAL C N 1
ATOM 2380 C CA . VAL C 1 51 ? 5.782 3.092 16.282 1.00 19.77 51 VAL C CA 1
ATOM 2381 C C . VAL C 1 51 ? 4.997 2.219 15.292 1.00 19.20 51 VAL C C 1
ATOM 2382 O O . VAL C 1 51 ? 4.986 2.464 14.086 1.00 19.15 51 VAL C O 1
ATOM 2386 N N . LEU C 1 52 ? 4.321 1.192 15.799 1.00 18.71 52 LEU C N 1
ATOM 2387 C CA . LEU C 1 52 ? 3.680 0.248 14.890 1.00 17.72 52 LEU C CA 1
ATOM 2388 C C . LEU C 1 52 ? 2.268 0.059 15.432 1.00 18.89 52 LEU C C 1
ATOM 2389 O O . LEU C 1 52 ? 2.125 -0.546 16.488 1.00 19.80 52 LEU C O 1
ATOM 2394 N N . GLU C 1 53 ? 1.252 0.618 14.747 1.00 18.83 53 GLU C N 1
ATOM 2395 C CA . GLU C 1 53 ? -0.116 0.417 15.213 1.00 20.13 53 GLU C CA 1
ATOM 2396 C C . GLU C 1 53 ? -0.766 -0.744 14.433 1.00 20.43 53 GLU C C 1
ATOM 2397 O O . GLU C 1 53 ? -0.085 -1.701 14.075 1.00 19.93 53 GLU C O 1
ATOM 2403 N N . ASP C 1 54 ? -2.086 -0.693 14.148 1.00 22.03 54 ASP C N 1
ATOM 2404 C CA . ASP C 1 54 ? -2.762 -1.886 13.533 1.00 21.39 54 ASP C CA 1
ATOM 2405 C C . ASP C 1 54 ? -3.799 -1.493 12.517 1.00 22.70 54 ASP C C 1
ATOM 2406 O O . ASP C 1 54 ? -4.557 -2.360 12.056 1.00 23.53 54 ASP C O 1
ATOM 2411 N N . THR C 1 55 ? -3.858 -0.192 12.187 1.00 21.87 55 THR C N 1
ATOM 2412 C CA . THR C 1 55 ? -4.888 0.264 11.242 1.00 23.42 55 THR C CA 1
ATOM 2413 C C . THR C 1 55 ? -6.282 -0.202 11.671 1.00 23.73 55 THR C C 1
ATOM 2414 O O . THR C 1 55 ? -7.175 -0.461 10.781 1.00 24.21 55 THR C O 1
ATOM 2418 N N . GLY C 1 56 ? -6.474 -0.355 12.967 1.00 23.73 56 GLY C N 1
ATOM 2419 C CA . GLY C 1 56 ? -7.770 -0.659 13.565 1.00 25.18 56 GLY C CA 1
ATOM 2420 C C . GLY C 1 56 ? -8.220 -2.103 13.370 1.00 25.97 56 GLY C C 1
ATOM 2421 O O . GLY C 1 56 ? -9.449 -2.422 13.528 1.00 25.22 56 GLY C O 1
ATOM 2422 N N . LEU C 1 57 ? -7.267 -2.972 13.015 1.00 24.09 57 LEU C N 1
ATOM 2423 C CA . LEU C 1 57 ? -7.553 -4.360 12.780 1.00 24.13 57 LEU C CA 1
ATOM 2424 C C . LEU C 1 57 ? -7.676 -5.199 14.031 1.00 23.39 57 LEU C C 1
ATOM 2425 O O . LEU C 1 57 ? -8.044 -6.364 13.887 1.00 24.89 57 LEU C O 1
ATOM 2430 N N . GLY C 1 58 ? -7.341 -4.652 15.206 1.00 23.30 58 GLY C N 1
ATOM 2431 C CA . GLY C 1 58 ? -7.355 -5.366 16.482 1.00 24.24 58 GLY C CA 1
ATOM 2432 C C . GLY C 1 58 ? -6.230 -6.333 16.784 1.00 25.15 58 GLY C C 1
ATOM 2433 O O . GLY C 1 58 ? -6.507 -7.459 17.238 1.00 25.28 58 GLY C O 1
ATOM 2434 N N . TYR C 1 59 ? -4.979 -5.905 16.518 1.00 24.41 59 TYR C N 1
ATOM 2435 C CA . TYR C 1 59 ? -3.751 -6.654 16.808 1.00 24.61 59 TYR C CA 1
ATOM 2436 C C . TYR C 1 59 ? -3.109 -5.817 17.960 1.00 25.18 59 TYR C C 1
ATOM 2437 O O . TYR C 1 59 ? -2.933 -4.672 17.747 1.00 26.00 59 TYR C O 1
ATOM 2446 N N . GLY C 1 60 ? -2.781 -6.208 19.189 1.00 27.69 60 GLY C N 1
ATOM 2447 C CA . GLY C 1 60 ? -1.980 -7.245 19.719 1.00 28.67 60 GLY C CA 1
ATOM 2448 C C . GLY C 1 60 ? -0.462 -6.897 19.650 1.00 27.11 60 GLY C C 1
ATOM 2449 O O . GLY C 1 60 ? 0.217 -7.822 19.587 1.00 29.09 60 GLY C O 1
ATOM 2450 N N . ARG C 1 61 ? 0.077 -5.673 19.751 1.00 26.21 61 ARG C N 1
ATOM 2451 C CA . ARG C 1 61 ? 1.574 -5.489 19.613 1.00 24.40 61 ARG C CA 1
ATOM 2452 C C . ARG C 1 61 ? 2.358 -5.400 20.908 1.00 23.26 61 ARG C C 1
ATOM 2453 O O . ARG C 1 61 ? 1.984 -4.618 21.789 1.00 23.35 61 ARG C O 1
ATOM 2461 N N . SER C 1 62 ? 3.427 -6.191 21.025 1.00 20.72 62 SER C N 1
ATOM 2462 C CA . SER C 1 62 ? 4.274 -6.130 22.216 1.00 20.07 62 SER C CA 1
ATOM 2463 C C . SER C 1 62 ? 5.679 -5.653 21.851 1.00 20.11 62 SER C C 1
ATOM 2464 O O . SER C 1 62 ? 5.910 -5.332 20.706 1.00 19.97 62 SER C O 1
ATOM 2467 N N . SER C 1 63 ? 6.586 -5.577 22.840 1.00 19.89 63 SER C N 1
ATOM 2468 C CA . SER C 1 63 ? 7.957 -5.135 22.556 1.00 20.29 63 SER C CA 1
ATOM 2469 C C . SER C 1 63 ? 8.645 -6.206 21.677 1.00 19.62 63 SER C C 1
ATOM 2470 O O . SER C 1 63 ? 9.684 -5.932 21.103 1.00 19.80 63 SER C O 1
ATOM 2473 N N . ALA C 1 64 ? 8.008 -7.376 21.483 1.00 18.94 64 ALA C N 1
ATOM 2474 C CA . ALA C 1 64 ? 8.605 -8.433 20.651 1.00 18.84 64 ALA C CA 1
ATOM 2475 C C . ALA C 1 64 ? 8.271 -8.292 19.156 1.00 18.71 64 ALA C C 1
ATOM 2476 O O . ALA C 1 64 ? 8.681 -9.124 18.306 1.00 18.20 64 ALA C O 1
ATOM 2478 N N . VAL C 1 65 ? 7.520 -7.257 18.835 1.00 18.19 65 VAL C N 1
ATOM 2479 C CA . VAL C 1 65 ? 7.058 -7.030 17.456 1.00 17.48 65 VAL C CA 1
ATOM 2480 C C . VAL C 1 65 ? 8.205 -7.010 16.416 1.00 18.04 65 VAL C C 1
ATOM 2481 O O . VAL C 1 65 ? 9.290 -6.417 16.665 1.00 17.75 65 VAL C O 1
ATOM 2485 N N . VAL C 1 66 ? 7.944 -7.666 15.295 1.00 16.70 66 VAL C N 1
ATOM 2486 C CA . VAL C 1 66 ? 8.929 -7.768 14.213 1.00 16.90 66 VAL C CA 1
ATOM 2487 C C . VAL C 1 66 ? 8.348 -7.104 12.975 1.00 17.28 66 VAL C C 1
ATOM 2488 O O . VAL C 1 66 ? 7.230 -7.441 12.516 1.00 16.91 66 VAL C O 1
ATOM 2492 N N . LEU C 1 67 ? 9.085 -6.146 12.406 1.00 16.63 67 LEU C N 1
ATOM 2493 C CA . LEU C 1 67 ? 8.706 -5.537 11.143 1.00 15.79 67 LEU C CA 1
ATOM 2494 C C . LEU C 1 67 ? 9.688 -6.069 10.101 1.00 15.96 67 LEU C C 1
ATOM 2495 O O . LEU C 1 67 ? 10.914 -5.919 10.264 1.00 17.27 67 LEU C O 1
ATOM 2500 N N . LEU C 1 68 ? 9.186 -6.715 9.077 1.00 14.82 68 LEU C N 1
ATOM 2501 C CA . LEU C 1 68 ? 10.086 -7.284 8.085 1.00 16.34 68 LEU C CA 1
ATOM 2502 C C . LEU C 1 68 ? 9.812 -6.583 6.783 1.00 17.34 68 LEU C C 1
ATOM 2503 O O . LEU C 1 68 ? 8.668 -6.543 6.360 1.00 17.96 68 LEU C O 1
ATOM 2508 N N . THR C 1 69 ? 10.866 -6.132 6.081 1.00 17.33 69 THR C N 1
ATOM 2509 C CA . THR C 1 69 ? 10.728 -5.573 4.736 1.00 18.26 69 THR C CA 1
ATOM 2510 C C . THR C 1 69 ? 11.481 -6.515 3.799 1.00 18.11 69 THR C C 1
ATOM 2511 O O . THR C 1 69 ? 12.647 -6.880 4.089 1.00 18.25 69 THR C O 1
ATOM 2515 N N . VAL C 1 70 ? 10.819 -6.911 2.729 1.00 17.07 70 VAL C N 1
ATOM 2516 C CA . VAL C 1 70 ? 11.375 -7.866 1.791 1.00 18.18 70 VAL C CA 1
ATOM 2517 C C . VAL C 1 70 ? 11.573 -7.166 0.452 1.00 18.12 70 VAL C C 1
ATOM 2518 O O . VAL C 1 70 ? 10.641 -6.492 -0.021 1.00 19.33 70 VAL C O 1
ATOM 2522 N N . ILE C 1 71 ? 12.765 -7.293 -0.144 1.00 18.01 71 ILE C N 1
ATOM 2523 C CA . ILE C 1 71 ? 12.940 -6.964 -1.538 1.00 18.28 71 ILE C CA 1
ATOM 2524 C C . ILE C 1 71 ? 13.077 -8.251 -2.311 1.00 18.23 71 ILE C C 1
ATOM 2525 O O . ILE C 1 71 ? 13.963 -9.081 -2.013 1.00 16.86 71 ILE C O 1
ATOM 2530 N N . SER C 1 72 ? 12.277 -8.376 -3.349 1.00 18.46 72 SER C N 1
ATOM 2531 C CA . SER C 1 72 ? 12.208 -9.587 -4.145 1.00 20.39 72 SER C CA 1
ATOM 2532 C C . SER C 1 72 ? 11.874 -9.347 -5.619 1.00 19.53 72 SER C C 1
ATOM 2533 O O . SER C 1 72 ? 11.120 -8.452 -5.950 1.00 18.40 72 SER C O 1
ATOM 2536 N N . ARG C 1 73 ? 12.405 -10.204 -6.477 1.00 20.17 73 ARG C N 1
ATOM 2537 C CA . ARG C 1 73 ? 11.818 -10.346 -7.822 1.00 20.63 73 ARG C CA 1
ATOM 2538 C C . ARG C 1 73 ? 10.317 -10.674 -7.753 1.00 21.97 73 ARG C C 1
ATOM 2539 O O . ARG C 1 73 ? 9.797 -11.013 -6.684 1.00 21.51 73 ARG C O 1
ATOM 2547 N N . PRO C 1 74 ? 9.577 -10.549 -8.843 1.00 23.13 74 PRO C N 1
ATOM 2548 C CA . PRO C 1 74 ? 8.124 -10.797 -8.740 1.00 23.34 74 PRO C CA 1
ATOM 2549 C C . PRO C 1 74 ? 7.745 -12.198 -8.253 1.00 24.00 74 PRO C C 1
ATOM 2550 O O . PRO C 1 74 ? 8.410 -13.188 -8.592 1.00 24.11 74 PRO C O 1
ATOM 2554 N N . ARG C 1 75 ? 6.677 -12.240 -7.459 1.00 23.46 75 ARG C N 1
ATOM 2555 C CA . ARG C 1 75 ? 6.134 -13.485 -6.890 1.00 23.71 75 ARG C CA 1
ATOM 2556 C C . ARG C 1 75 ? 4.623 -13.412 -7.207 1.00 23.38 75 ARG C C 1
ATOM 2557 O O . ARG C 1 75 ? 4.051 -12.301 -7.343 1.00 22.58 75 ARG C O 1
ATOM 2565 N N . SER C 1 76 ? 3.959 -14.558 -7.380 1.00 23.38 76 SER C N 1
ATOM 2566 C CA . SER C 1 76 ? 2.512 -14.549 -7.561 1.00 23.26 76 SER C CA 1
ATOM 2567 C C . SER C 1 76 ? 1.843 -14.110 -6.266 1.00 23.28 76 SER C C 1
ATOM 2568 O O . SER C 1 76 ? 2.390 -14.227 -5.200 1.00 22.31 76 SER C O 1
ATOM 2571 N N . GLU C 1 77 ? 0.651 -13.575 -6.394 1.00 23.39 77 GLU C N 1
ATOM 2572 C CA . GLU C 1 77 ? -0.148 -13.274 -5.225 1.00 23.72 77 GLU C CA 1
ATOM 2573 C C . GLU C 1 77 ? -0.213 -14.445 -4.222 1.00 24.02 77 GLU C C 1
ATOM 2574 O O . GLU C 1 77 ? -0.099 -14.183 -3.002 1.00 22.38 77 GLU C O 1
ATOM 2580 N N . GLU C 1 78 ? -0.432 -15.685 -4.712 1.00 23.37 78 GLU C N 1
ATOM 2581 C CA . GLU C 1 78 ? -0.599 -16.808 -3.761 1.00 24.69 78 GLU C CA 1
ATOM 2582 C C . GLU C 1 78 ? 0.644 -17.061 -3.037 1.00 23.63 78 GLU C C 1
ATOM 2583 O O . GLU C 1 78 ? 0.586 -17.586 -1.927 1.00 23.48 78 GLU C O 1
ATOM 2589 N N . GLN C 1 79 ? 1.773 -16.835 -3.700 1.00 22.44 79 GLN C N 1
ATOM 2590 C CA . GLN C 1 79 ? 3.054 -17.161 -3.032 1.00 21.77 79 GLN C CA 1
ATOM 2591 C C . GLN C 1 79 ? 3.236 -16.193 -1.865 1.00 21.58 79 GLN C C 1
ATOM 2592 O O . GLN C 1 79 ? 3.713 -16.598 -0.781 1.00 21.08 79 GLN C O 1
ATOM 2598 N N . LYS C 1 80 ? 2.872 -14.907 -2.087 1.00 20.47 80 LYS C N 1
ATOM 2599 C CA . LYS C 1 80 ? 3.021 -13.924 -1.036 1.00 20.93 80 LYS C CA 1
ATOM 2600 C C . LYS C 1 80 ? 2.041 -14.262 0.099 1.00 21.20 80 LYS C C 1
ATOM 2601 O O . LYS C 1 80 ? 2.426 -14.263 1.258 1.00 21.47 80 LYS C O 1
ATOM 2607 N N . VAL C 1 81 ? 0.798 -14.581 -0.246 1.00 21.71 81 VAL C N 1
ATOM 2608 C CA . VAL C 1 81 ? -0.167 -14.983 0.791 1.00 21.94 81 VAL C CA 1
ATOM 2609 C C . VAL C 1 81 ? 0.375 -16.184 1.602 1.00 21.52 81 VAL C C 1
ATOM 2610 O O . VAL C 1 81 ? 0.217 -16.244 2.838 1.00 21.55 81 VAL C O 1
ATOM 2614 N N . CYS C 1 82 ? 0.977 -17.167 0.917 1.00 21.86 82 CYS C N 1
ATOM 2615 C CA . CYS C 1 82 ? 1.484 -18.318 1.621 1.00 21.73 82 CYS C CA 1
ATOM 2616 C C . CYS C 1 82 ? 2.652 -17.902 2.505 1.00 20.60 82 CYS C C 1
ATOM 2617 O O . CYS C 1 82 ? 2.773 -18.373 3.640 1.00 19.54 82 CYS C O 1
ATOM 2620 N N . PHE C 1 83 ? 3.522 -17.040 1.964 1.00 19.01 83 PHE C N 1
ATOM 2621 C CA . PHE C 1 83 ? 4.673 -16.640 2.739 1.00 18.32 83 PHE C CA 1
ATOM 2622 C C . PHE C 1 83 ? 4.198 -16.024 4.063 1.00 18.19 83 PHE C C 1
ATOM 2623 O O . PHE C 1 83 ? 4.709 -16.341 5.145 1.00 19.13 83 PHE C O 1
ATOM 2631 N N . TYR C 1 84 ? 3.260 -15.116 4.011 1.00 18.74 84 TYR C N 1
ATOM 2632 C CA . TYR C 1 84 ? 2.853 -14.497 5.295 1.00 19.81 84 TYR C CA 1
ATOM 2633 C C . TYR C 1 84 ? 2.370 -15.520 6.306 1.00 19.86 84 TYR C C 1
ATOM 2634 O O . TYR C 1 84 ? 2.667 -15.404 7.482 1.00 18.44 84 TYR C O 1
ATOM 2643 N N . LYS C 1 85 ? 1.622 -16.527 5.863 1.00 20.06 85 LYS C N 1
ATOM 2644 C CA . LYS C 1 85 ? 1.170 -17.547 6.800 1.00 20.52 85 LYS C CA 1
ATOM 2645 C C . LYS C 1 85 ? 2.278 -18.454 7.337 1.00 19.54 85 LYS C C 1
ATOM 2646 O O . LYS C 1 85 ? 2.298 -18.782 8.484 1.00 19.89 85 LYS C O 1
ATOM 2652 N N . LEU C 1 86 ? 3.195 -18.869 6.448 1.00 19.43 86 LEU C N 1
ATOM 2653 C CA . LEU C 1 86 ? 4.324 -19.689 6.812 1.00 20.04 86 LEU C CA 1
ATOM 2654 C C . LEU C 1 86 ? 5.223 -18.932 7.777 1.00 20.32 86 LEU C C 1
ATOM 2655 O O . LEU C 1 86 ? 5.803 -19.504 8.701 1.00 19.20 86 LEU C O 1
ATOM 2660 N N . LEU C 1 87 ? 5.399 -17.645 7.490 1.00 19.92 87 LEU C N 1
ATOM 2661 C CA . LEU C 1 87 ? 6.204 -16.769 8.394 1.00 19.13 87 LEU C CA 1
ATOM 2662 C C . LEU C 1 87 ? 5.670 -16.706 9.829 1.00 19.04 87 LEU C C 1
ATOM 2663 O O . LEU C 1 87 ? 6.409 -16.963 10.815 1.00 18.75 87 LEU C O 1
ATOM 2668 N N . THR C 1 88 ? 4.405 -16.343 10.002 1.00 19.20 88 THR C N 1
ATOM 2669 C CA . THR C 1 88 ? 3.898 -16.293 11.371 1.00 19.54 88 THR C CA 1
ATOM 2670 C C . THR C 1 88 ? 3.830 -17.704 11.989 1.00 20.31 88 THR C C 1
ATOM 2671 O O . THR C 1 88 ? 4.019 -17.858 13.172 1.00 19.31 88 THR C O 1
ATOM 2675 N N . GLY C 1 89 ? 3.498 -18.702 11.176 1.00 20.77 89 GLY C N 1
ATOM 2676 C CA . GLY C 1 89 ? 3.529 -20.124 11.650 1.00 21.26 89 GLY C CA 1
ATOM 2677 C C . GLY C 1 89 ? 4.903 -20.454 12.269 1.00 21.85 89 GLY C C 1
ATOM 2678 O O . GLY C 1 89 ? 5.026 -20.954 13.372 1.00 21.16 89 GLY C O 1
ATOM 2679 N N . ALA C 1 90 ? 5.983 -20.143 11.544 1.00 21.24 90 ALA C N 1
ATOM 2680 C CA . ALA C 1 90 ? 7.317 -20.465 12.055 1.00 21.13 90 ALA C CA 1
ATOM 2681 C C . ALA C 1 90 ? 7.749 -19.597 13.245 1.00 20.57 90 ALA C C 1
ATOM 2682 O O . ALA C 1 90 ? 8.343 -20.084 14.182 1.00 20.34 90 ALA C O 1
ATOM 2684 N N . LEU C 1 91 ? 7.486 -18.294 13.174 1.00 20.29 91 LEU C N 1
ATOM 2685 C CA . LEU C 1 91 ? 7.876 -17.386 14.260 1.00 20.30 91 LEU C CA 1
ATOM 2686 C C . LEU C 1 91 ? 7.142 -17.779 15.581 1.00 20.77 91 LEU C C 1
ATOM 2687 O O . LEU C 1 91 ? 7.728 -17.724 16.677 1.00 19.03 91 LEU C O 1
ATOM 2692 N N . GLU C 1 92 ? 5.896 -18.219 15.449 1.00 21.55 92 GLU C N 1
ATOM 2693 C CA . GLU C 1 92 ? 5.176 -18.691 16.664 1.00 23.00 92 GLU C CA 1
ATOM 2694 C C . GLU C 1 92 ? 5.763 -20.008 17.158 1.00 23.44 92 GLU C C 1
ATOM 2695 O O . GLU C 1 92 ? 6.094 -20.174 18.335 1.00 23.58 92 GLU C O 1
ATOM 2701 N N . ARG C 1 93 ? 5.902 -20.965 16.236 1.00 24.63 93 ARG C N 1
ATOM 2702 C CA . ARG C 1 93 ? 6.330 -22.317 16.644 1.00 26.25 93 ARG C CA 1
ATOM 2703 C C . ARG C 1 93 ? 7.760 -22.329 17.171 1.00 26.42 93 ARG C C 1
ATOM 2704 O O . ARG C 1 93 ? 8.069 -22.921 18.227 1.00 25.85 93 ARG C O 1
ATOM 2712 N N . ASP C 1 94 ? 8.662 -21.669 16.430 1.00 25.88 94 ASP C N 1
ATOM 2713 C CA . ASP C 1 94 ? 10.104 -21.762 16.721 1.00 26.70 94 ASP C CA 1
ATOM 2714 C C . ASP C 1 94 ? 10.627 -20.665 17.650 1.00 26.13 94 ASP C C 1
ATOM 2715 O O . ASP C 1 94 ? 11.712 -20.824 18.234 1.00 25.57 94 ASP C O 1
ATOM 2720 N N . CYS C 1 95 ? 9.937 -19.517 17.710 1.00 24.58 95 CYS C N 1
ATOM 2721 C CA . CYS C 1 95 ? 10.450 -18.365 18.491 1.00 23.66 95 CYS C CA 1
ATOM 2722 C C . CYS C 1 95 ? 9.492 -17.913 19.598 1.00 23.72 95 CYS C C 1
ATOM 2723 O O . CYS C 1 95 ? 9.809 -17.001 20.395 1.00 23.13 95 CYS C O 1
ATOM 2726 N N . GLY C 1 96 ? 8.292 -18.440 19.632 1.00 22.73 96 GLY C N 1
ATOM 2727 C CA . GLY C 1 96 ? 7.348 -17.929 20.645 1.00 21.68 96 GLY C CA 1
ATOM 2728 C C . GLY C 1 96 ? 6.790 -16.577 20.351 1.00 22.02 96 GLY C C 1
ATOM 2729 O O . GLY C 1 96 ? 6.261 -15.881 21.226 1.00 22.71 96 GLY C O 1
ATOM 2730 N N . ILE C 1 97 ? 6.917 -16.140 19.107 1.00 20.68 97 ILE C N 1
ATOM 2731 C CA . ILE C 1 97 ? 6.411 -14.792 18.720 1.00 19.83 97 ILE C CA 1
ATOM 2732 C C . ILE C 1 97 ? 4.948 -14.881 18.311 1.00 19.98 97 ILE C C 1
ATOM 2733 O O . ILE C 1 97 ? 4.592 -15.659 17.439 1.00 20.28 97 ILE C O 1
ATOM 2738 N N . SER C 1 98 ? 4.080 -14.125 18.984 1.00 20.17 98 SER C N 1
ATOM 2739 C CA . SER C 1 98 ? 2.664 -14.038 18.574 1.00 21.08 98 SER C CA 1
ATOM 2740 C C . SER C 1 98 ? 2.488 -13.564 17.119 1.00 20.91 98 SER C C 1
ATOM 2741 O O . SER C 1 98 ? 3.199 -12.651 16.629 1.00 19.98 98 SER C O 1
ATOM 2744 N N . PRO C 1 99 ? 1.597 -14.219 16.365 1.00 20.21 99 PRO C N 1
ATOM 2745 C CA . PRO C 1 99 ? 1.289 -13.725 15.022 1.00 20.19 99 PRO C CA 1
ATOM 2746 C C . PRO C 1 99 ? 0.806 -12.254 15.030 1.00 19.99 99 PRO C C 1
ATOM 2747 O O . PRO C 1 99 ? 0.913 -11.606 13.967 1.00 19.85 99 PRO C O 1
ATOM 2751 N N . ASP C 1 100 ? 0.275 -11.726 16.150 1.00 19.74 100 ASP C N 1
ATOM 2752 C CA . ASP C 1 100 ? -0.092 -10.328 16.200 1.00 19.98 100 ASP C CA 1
ATOM 2753 C C . ASP C 1 100 ? 1.160 -9.446 16.183 1.00 19.83 100 ASP C C 1
ATOM 2754 O O . ASP C 1 100 ? 1.034 -8.249 16.052 1.00 20.71 100 ASP C O 1
ATOM 2759 N N . ASP C 1 101 ? 2.330 -10.044 16.415 1.00 19.07 101 ASP C N 1
ATOM 2760 C CA . ASP C 1 101 ? 3.622 -9.295 16.469 1.00 18.17 101 ASP C CA 1
ATOM 2761 C C . ASP C 1 101 ? 4.432 -9.378 15.203 1.00 18.52 101 ASP C C 1
ATOM 2762 O O . ASP C 1 101 ? 5.668 -9.171 15.248 1.00 19.44 101 ASP C O 1
ATOM 2767 N N . VAL C 1 102 ? 3.778 -9.716 14.086 1.00 17.77 102 VAL C N 1
ATOM 2768 C CA . VAL C 1 102 ? 4.492 -9.817 12.780 1.00 17.64 102 VAL C CA 1
ATOM 2769 C C . VAL C 1 102 ? 3.896 -8.902 11.691 1.00 17.02 102 VAL C C 1
ATOM 2770 O O . VAL C 1 102 ? 2.775 -9.075 11.280 1.00 16.69 102 VAL C O 1
ATOM 2774 N N . ILE C 1 103 ? 4.694 -7.953 11.168 1.00 16.05 103 ILE C N 1
ATOM 2775 C CA . ILE C 1 103 ? 4.247 -7.047 10.097 1.00 16.38 103 ILE C CA 1
ATOM 2776 C C . ILE C 1 103 ? 5.252 -7.138 8.900 1.00 16.68 103 ILE C C 1
ATOM 2777 O O . ILE C 1 103 ? 6.469 -7.253 9.147 1.00 16.10 103 ILE C O 1
ATOM 2782 N N . VAL C 1 104 ? 4.729 -7.310 7.690 1.00 16.08 104 VAL C N 1
ATOM 2783 C CA . VAL C 1 104 ? 5.543 -7.537 6.491 1.00 16.82 104 VAL C CA 1
ATOM 2784 C C . VAL C 1 104 ? 5.155 -6.520 5.433 1.00 16.74 104 VAL C C 1
ATOM 2785 O O . VAL C 1 104 ? 3.970 -6.352 5.122 1.00 17.07 104 VAL C O 1
ATOM 2789 N N . ALA C 1 105 ? 6.169 -5.888 4.812 1.00 16.42 105 ALA C N 1
ATOM 2790 C CA . ALA C 1 105 ? 5.959 -5.121 3.606 1.00 17.03 105 ALA C CA 1
ATOM 2791 C C . ALA C 1 105 ? 6.931 -5.639 2.519 1.00 17.48 105 ALA C C 1
ATOM 2792 O O . ALA C 1 105 ? 8.099 -5.874 2.840 1.00 17.76 105 ALA C O 1
ATOM 2794 N N . LEU C 1 106 ? 6.428 -5.887 1.307 1.00 17.06 106 LEU C N 1
ATOM 2795 C CA . LEU C 1 106 ? 7.276 -6.351 0.193 1.00 18.70 106 LEU C CA 1
ATOM 2796 C C . LEU C 1 106 ? 7.393 -5.294 -0.862 1.00 17.67 106 LEU C C 1
ATOM 2797 O O . LEU C 1 106 ? 6.427 -4.664 -1.233 1.00 17.63 106 LEU C O 1
ATOM 2802 N N . VAL C 1 107 ? 8.564 -5.215 -1.455 1.00 17.57 107 VAL C N 1
ATOM 2803 C CA . VAL C 1 107 ? 8.817 -4.358 -2.581 1.00 18.43 107 VAL C CA 1
ATOM 2804 C C . VAL C 1 107 ? 9.462 -5.235 -3.690 1.00 18.89 107 VAL C C 1
ATOM 2805 O O . VAL C 1 107 ? 10.329 -6.056 -3.429 1.00 18.27 107 VAL C O 1
ATOM 2809 N N . GLU C 1 108 ? 8.997 -5.029 -4.923 1.00 19.81 108 GLU C N 1
ATOM 2810 C CA . GLU C 1 108 ? 9.478 -5.849 -6.036 1.00 20.18 108 GLU C CA 1
ATOM 2811 C C . GLU C 1 108 ? 10.504 -5.134 -6.907 1.00 20.17 108 GLU C C 1
ATOM 2812 O O . GLU C 1 108 ? 10.434 -3.937 -7.145 1.00 20.28 108 GLU C O 1
ATOM 2818 N N . ASN C 1 109 ? 11.412 -5.916 -7.463 1.00 19.33 109 ASN C N 1
ATOM 2819 C CA . ASN C 1 109 ? 12.338 -5.417 -8.485 1.00 19.61 109 ASN C CA 1
ATOM 2820 C C . ASN C 1 109 ? 12.470 -6.497 -9.603 1.00 20.55 109 ASN C C 1
ATOM 2821 O O . ASN C 1 109 ? 11.618 -7.380 -9.685 1.00 21.34 109 ASN C O 1
ATOM 2826 N N . SER C 1 110 ? 13.452 -6.421 -10.472 1.00 20.97 110 SER C N 1
ATOM 2827 C CA . SER C 1 110 ? 13.522 -7.335 -11.608 1.00 22.19 110 SER C CA 1
ATOM 2828 C C . SER C 1 110 ? 14.865 -8.027 -11.708 1.00 21.47 110 SER C C 1
ATOM 2829 O O . SER C 1 110 ? 15.738 -7.778 -10.896 1.00 19.78 110 SER C O 1
ATOM 2832 N N . ASP C 1 111 ? 15.049 -8.867 -12.733 1.00 21.98 111 ASP C N 1
ATOM 2833 C CA . ASP C 1 111 ? 16.288 -9.610 -12.899 1.00 22.40 111 ASP C CA 1
ATOM 2834 C C . ASP C 1 111 ? 17.525 -8.683 -12.916 1.00 21.52 111 ASP C C 1
ATOM 2835 O O . ASP C 1 111 ? 18.542 -9.033 -12.387 1.00 22.88 111 ASP C O 1
ATOM 2840 N N . ALA C 1 112 ? 17.438 -7.516 -13.530 1.00 21.28 112 ALA C N 1
ATOM 2841 C CA . ALA C 1 112 ? 18.611 -6.651 -13.788 1.00 21.11 112 ALA C CA 1
ATOM 2842 C C . ALA C 1 112 ? 19.038 -5.942 -12.511 1.00 20.69 112 ALA C C 1
ATOM 2843 O O . ALA C 1 112 ? 20.088 -5.269 -12.465 1.00 20.00 112 ALA C O 1
ATOM 2845 N N . ASP C 1 113 ? 18.209 -6.127 -11.461 1.00 19.81 113 ASP C N 1
ATOM 2846 C CA . ASP C 1 113 ? 18.369 -5.336 -10.240 1.00 19.40 113 ASP C CA 1
ATOM 2847 C C . ASP C 1 113 ? 19.163 -5.961 -9.115 1.00 18.70 113 ASP C C 1
ATOM 2848 O O . ASP C 1 113 ? 19.044 -5.528 -8.026 1.00 17.94 113 ASP C O 1
ATOM 2853 N N . TRP C 1 114 ? 19.903 -7.032 -9.394 1.00 17.61 114 TRP C N 1
ATOM 2854 C CA . TRP C 1 114 ? 20.642 -7.751 -8.379 1.00 17.74 114 TRP C CA 1
ATOM 2855 C C . TRP C 1 114 ? 22.057 -8.025 -8.837 1.00 18.91 114 TRP C C 1
ATOM 2856 O O . TRP C 1 114 ? 22.286 -8.440 -10.021 1.00 19.11 114 TRP C O 1
ATOM 2867 N N . SER C 1 115 ? 22.995 -7.891 -7.906 1.00 18.57 115 SER C N 1
ATOM 2868 C CA . SER C 1 115 ? 24.363 -8.335 -8.165 1.00 19.55 115 SER C CA 1
ATOM 2869 C C . SER C 1 115 ? 24.832 -9.035 -6.909 1.00 19.78 115 SER C C 1
ATOM 2870 O O . SER C 1 115 ? 25.082 -8.382 -5.884 1.00 20.04 115 SER C O 1
ATOM 2873 N N . PHE C 1 116 ? 24.917 -10.364 -6.967 1.00 19.46 116 PHE C N 1
ATOM 2874 C CA . PHE C 1 116 ? 25.358 -11.091 -5.790 1.00 19.26 116 PHE C CA 1
ATOM 2875 C C . PHE C 1 116 ? 26.849 -11.141 -5.445 1.00 18.91 116 PHE C C 1
ATOM 2876 O O . PHE C 1 116 ? 27.211 -11.401 -4.254 1.00 18.73 116 PHE C O 1
ATOM 2884 N N . GLY C 1 117 ? 27.711 -10.749 -6.393 1.00 18.86 117 GLY C N 1
ATOM 2885 C CA . GLY C 1 117 ? 29.145 -10.813 -6.134 1.00 18.76 117 GLY C CA 1
ATOM 2886 C C . GLY C 1 117 ? 29.910 -10.625 -7.406 1.00 19.47 117 GLY C C 1
ATOM 2887 O O . GLY C 1 117 ? 29.383 -10.917 -8.509 1.00 18.56 117 GLY C O 1
ATOM 2888 N N . ARG C 1 118 ? 31.127 -10.100 -7.269 1.00 20.18 118 ARG C N 1
ATOM 2889 C CA . ARG C 1 118 ? 32.028 -9.919 -8.398 1.00 21.86 118 ARG C CA 1
ATOM 2890 C C . ARG C 1 118 ? 31.545 -8.960 -9.491 1.00 22.42 118 ARG C C 1
ATOM 2891 O O . ARG C 1 118 ? 32.109 -8.971 -10.656 1.00 22.02 118 ARG C O 1
ATOM 2899 N N . GLY C 1 119 ? 30.563 -8.109 -9.187 1.00 20.55 119 GLY C N 1
ATOM 2900 C CA . GLY C 1 119 ? 30.180 -7.095 -10.157 1.00 21.05 119 GLY C CA 1
ATOM 2901 C C . GLY C 1 119 ? 29.304 -7.729 -11.233 1.00 21.49 119 GLY C C 1
ATOM 2902 O O . GLY C 1 119 ? 29.094 -7.129 -12.292 1.00 22.63 119 GLY C O 1
ATOM 2903 N N . ARG C 1 120 ? 28.783 -8.940 -10.959 1.00 20.94 120 ARG C N 1
ATOM 2904 C CA . ARG C 1 120 ? 28.034 -9.716 -11.954 1.00 22.21 120 ARG C CA 1
ATOM 2905 C C . ARG C 1 120 ? 26.552 -9.509 -11.770 1.00 22.63 120 ARG C C 1
ATOM 2906 O O . ARG C 1 120 ? 26.090 -9.367 -10.659 1.00 23.48 120 ARG C O 1
ATOM 2914 N N . ALA C 1 121 ? 25.801 -9.622 -12.851 1.00 21.63 121 ALA C N 1
ATOM 2915 C CA . ALA C 1 121 ? 24.368 -9.620 -12.759 1.00 21.35 121 ALA C CA 1
ATOM 2916 C C . ALA C 1 121 ? 23.802 -11.030 -12.975 1.00 21.15 121 ALA C C 1
ATOM 2917 O O . ALA C 1 121 ? 23.441 -11.437 -14.101 1.00 21.48 121 ALA C O 1
ATOM 2919 N N . GLU C 1 122 ? 23.707 -11.816 -11.895 1.00 21.31 122 GLU C N 1
ATOM 2920 C CA . GLU C 1 122 ? 23.605 -13.254 -12.123 1.00 22.61 122 GLU C CA 1
ATOM 2921 C C . GLU C 1 122 ? 22.267 -13.750 -12.742 1.00 23.72 122 GLU C C 1
ATOM 2922 O O . GLU 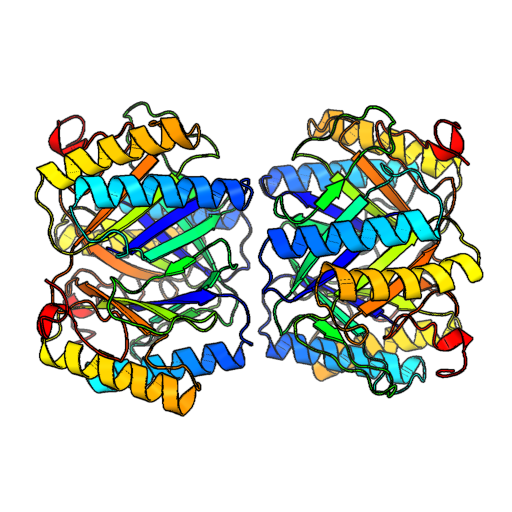C 1 122 ? 22.212 -14.830 -13.347 1.00 23.78 122 GLU C O 1
ATOM 2928 N N . PHE C 1 123 ? 21.199 -13.004 -12.506 1.00 23.89 123 PHE C N 1
ATOM 2929 C CA . PHE C 1 123 ? 19.923 -13.312 -13.116 1.00 25.79 123 PHE C CA 1
ATOM 2930 C C . PHE C 1 123 ? 19.899 -12.996 -14.624 1.00 27.15 123 PHE C C 1
ATOM 2931 O O . PHE C 1 123 ? 19.123 -13.617 -15.379 1.00 27.41 123 PHE C O 1
ATOM 2939 N N . LEU C 1 124 ? 20.755 -12.075 -15.035 1.00 27.85 124 LEU C N 1
ATOM 2940 C CA . LEU C 1 124 ? 20.929 -11.692 -16.437 1.00 29.77 124 LEU C CA 1
ATOM 2941 C C . LEU C 1 124 ? 21.841 -12.682 -17.126 1.00 31.36 124 LEU C C 1
ATOM 2942 O O . LEU C 1 124 ? 21.537 -13.092 -18.232 1.00 32.48 124 LEU C O 1
ATOM 2947 N N . THR C 1 125 ? 22.925 -13.096 -16.497 1.00 32.11 125 THR C N 1
ATOM 2948 C CA . THR C 1 125 ? 23.914 -13.957 -17.186 1.00 33.34 125 THR C CA 1
ATOM 2949 C C . THR C 1 125 ? 23.396 -15.395 -17.260 1.00 33.86 125 THR C C 1
ATOM 2950 O O . THR C 1 125 ? 23.952 -16.242 -17.931 1.00 34.48 125 THR C O 1
ATOM 2954 N N . GLY C 1 126 ? 22.373 -15.692 -16.466 1.00 33.59 126 GLY C N 1
ATOM 2955 C CA . GLY C 1 126 ? 21.950 -17.069 -16.300 1.00 33.73 126 GLY C CA 1
ATOM 2956 C C . GLY C 1 126 ? 22.703 -17.926 -15.275 1.00 33.20 126 GLY C C 1
ATOM 2957 O O . GLY C 1 126 ? 22.407 -19.136 -15.155 1.00 33.64 126 GLY C O 1
ATOM 2958 N N . ASP C 1 127 ? 23.639 -17.345 -14.547 1.00 32.39 127 ASP C N 1
ATOM 2959 C CA . ASP C 1 127 ? 24.278 -18.043 -13.446 1.00 31.82 127 ASP C CA 1
ATOM 2960 C C . ASP C 1 127 ? 23.204 -18.497 -12.467 1.00 31.07 127 ASP C C 1
ATOM 2961 O O . ASP C 1 127 ? 23.372 -19.520 -11.868 1.00 30.54 127 ASP C O 1
ATOM 2966 N N . LEU C 1 128 ? 22.110 -17.737 -12.333 1.00 29.72 128 LEU C N 1
ATOM 2967 C CA . LEU C 1 128 ? 20.979 -18.017 -11.434 1.00 29.84 128 LEU C CA 1
ATOM 2968 C C . LEU C 1 128 ? 19.634 -17.951 -12.189 1.00 30.53 128 LEU C C 1
ATOM 2969 O O . LEU C 1 128 ? 19.454 -17.040 -13.011 1.00 30.58 128 LEU C O 1
ATOM 2974 N N . VAL C 1 129 ? 18.698 -18.883 -11.904 1.00 32.50 129 VAL C N 1
ATOM 2975 C CA . VAL C 1 129 ? 17.275 -18.711 -12.257 1.00 35.21 129 VAL C CA 1
ATOM 2976 C C . VAL C 1 129 ? 16.616 -17.925 -11.159 1.00 36.81 129 VAL C C 1
ATOM 2977 O O . VAL C 1 129 ? 16.380 -16.775 -11.355 1.00 42.05 129 VAL C O 1
ATOM 2981 N N . PRO D 1 1 ? 48.616 6.251 33.079 1.00 24.73 1 PRO D N 1
ATOM 2982 C CA . PRO D 1 1 ? 47.245 6.390 33.660 1.00 23.65 1 PRO D CA 1
ATOM 2983 C C . PRO D 1 1 ? 46.306 5.936 32.595 1.00 22.70 1 PRO D C 1
ATOM 2984 O O . PRO D 1 1 ? 46.757 5.715 31.392 1.00 22.85 1 PRO D O 1
ATOM 2988 N N . LEU D 1 2 ? 45.051 5.721 32.990 1.00 20.90 2 LEU D N 1
ATOM 2989 C CA . LEU D 1 2 ? 44.008 5.347 32.048 1.00 19.34 2 LEU D CA 1
ATOM 2990 C C . LEU D 1 2 ? 43.033 6.532 32.059 1.00 18.66 2 LEU D C 1
ATOM 2991 O O . LEU D 1 2 ? 42.622 7.013 33.173 1.00 18.52 2 LEU D O 1
ATOM 2996 N N . LEU D 1 3 ? 42.723 7.069 30.882 1.00 18.01 3 LEU D N 1
ATOM 2997 C CA . LEU D 1 3 ? 41.779 8.196 30.769 1.00 18.02 3 LEU D CA 1
ATOM 2998 C C . LEU D 1 3 ? 40.503 7.739 30.076 1.00 17.54 3 LEU D C 1
ATOM 2999 O O . LEU D 1 3 ? 40.528 7.292 28.927 1.00 17.60 3 LEU D O 1
ATOM 3004 N N . LYS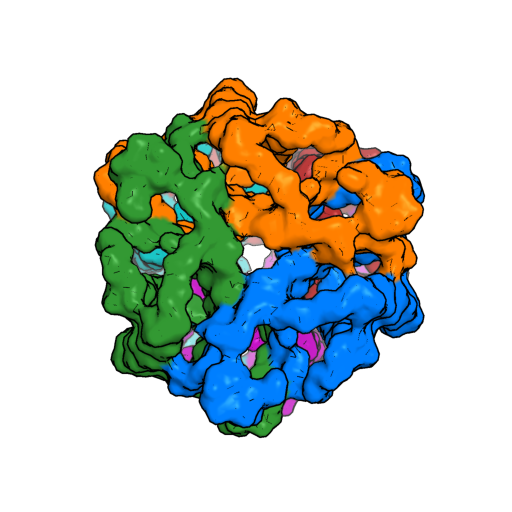 D 1 4 ? 39.377 7.913 30.753 1.00 17.02 4 LYS D N 1
ATOM 3005 C CA . LYS D 1 4 ? 38.109 7.449 30.212 1.00 17.07 4 LYS D CA 1
ATOM 3006 C C . LYS D 1 4 ? 37.237 8.691 30.030 1.00 17.66 4 LYS D C 1
ATOM 3007 O O . LYS D 1 4 ? 36.864 9.361 31.046 1.00 18.01 4 LYS D O 1
ATOM 3013 N N . PHE D 1 5 ? 36.797 8.910 28.799 1.00 16.56 5 PHE D N 1
ATOM 3014 C CA . PHE D 1 5 ? 35.997 10.061 28.452 1.00 17.72 5 PHE D CA 1
ATOM 3015 C C . PHE D 1 5 ? 34.536 9.687 28.247 1.00 18.45 5 PHE D C 1
ATOM 3016 O O . PHE D 1 5 ? 34.180 8.720 27.521 1.00 20.97 5 PHE D O 1
ATOM 3024 N N . ASP D 1 6 ? 33.641 10.422 28.895 1.00 16.76 6 ASP D N 1
ATOM 3025 C CA . ASP D 1 6 ? 32.229 10.348 28.552 1.00 16.68 6 ASP D CA 1
ATOM 3026 C C . ASP D 1 6 ? 31.777 11.673 27.860 1.00 16.20 6 ASP D C 1
ATOM 3027 O O . ASP D 1 6 ? 32.029 12.765 28.357 1.00 17.00 6 ASP D O 1
ATOM 3032 N N . LEU D 1 7 ? 31.156 11.558 26.678 1.00 15.83 7 LEU D N 1
ATOM 3033 C CA . LEU D 1 7 ? 30.737 12.710 25.931 1.00 15.70 7 LEU D CA 1
ATOM 3034 C C . LEU D 1 7 ? 29.404 12.379 25.279 1.00 16.07 7 LEU D C 1
ATOM 3035 O O . LEU D 1 7 ? 29.009 11.224 25.257 1.00 16.33 7 LEU D O 1
ATOM 3040 N N . PHE D 1 8 ? 28.696 13.410 24.778 1.00 16.10 8 PHE D N 1
ATOM 3041 C CA . PHE D 1 8 ? 27.479 13.226 23.992 1.00 16.35 8 PHE D CA 1
ATOM 3042 C C . PHE D 1 8 ? 27.795 12.968 22.533 1.00 17.61 8 PHE D C 1
ATOM 3043 O O . PHE D 1 8 ? 28.800 13.481 22.020 1.00 17.67 8 PHE D O 1
ATOM 3051 N N . TYR D 1 9 ? 26.995 12.130 21.868 1.00 16.97 9 TYR D N 1
ATOM 3052 C CA . TYR D 1 9 ? 27.109 12.020 20.421 1.00 18.26 9 TYR D CA 1
ATOM 3053 C C . TYR D 1 9 ? 27.039 13.369 19.753 1.00 18.67 9 TYR D C 1
ATOM 3054 O O . TYR D 1 9 ? 26.314 14.305 20.205 1.00 18.49 9 TYR D O 1
ATOM 3063 N N . GLY D 1 10 ? 27.751 13.482 18.657 1.00 19.11 10 GLY D N 1
ATOM 3064 C CA . GLY D 1 10 ? 27.649 14.687 17.839 1.00 19.34 10 GLY D CA 1
ATOM 3065 C C . GLY D 1 10 ? 28.975 15.020 17.143 1.00 19.58 10 GLY D C 1
ATOM 3066 O O . GLY D 1 10 ? 28.970 15.746 16.117 1.00 20.16 10 GLY D O 1
ATOM 3067 N N . ARG D 1 11 ? 30.105 14.556 17.686 1.00 18.48 11 ARG D N 1
ATOM 3068 C CA . ARG D 1 11 ? 31.424 14.800 17.041 1.00 18.55 11 ARG D CA 1
ATOM 3069 C C . ARG D 1 11 ? 31.717 13.791 15.957 1.00 18.68 11 ARG D C 1
ATOM 3070 O O . ARG D 1 11 ? 31.317 12.632 16.040 1.00 17.92 11 ARG D O 1
ATOM 3078 N N . THR D 1 12 ? 32.456 14.227 14.933 1.00 18.65 12 THR D N 1
ATOM 3079 C CA . THR D 1 12 ? 33.107 13.298 14.029 1.00 19.47 12 THR D CA 1
ATOM 3080 C C . THR D 1 12 ? 34.233 12.595 14.714 1.00 19.71 12 THR D C 1
ATOM 3081 O O . THR D 1 12 ? 34.718 12.984 15.798 1.00 18.92 12 THR D O 1
ATOM 3085 N N . ASP D 1 13 ? 34.675 11.524 14.103 1.00 20.51 13 ASP D N 1
ATOM 3086 C CA . ASP D 1 13 ? 35.832 10.831 14.638 1.00 21.50 13 ASP D CA 1
ATOM 3087 C C . ASP D 1 13 ? 37.107 11.705 14.687 1.00 20.54 13 ASP D C 1
ATOM 3088 O O . ASP D 1 13 ? 37.905 11.554 15.609 1.00 18.69 13 ASP D O 1
ATOM 3093 N N . ALA D 1 14 ? 37.250 12.598 13.707 1.00 19.81 14 ALA D N 1
ATOM 3094 C CA . ALA D 1 14 ? 38.404 13.496 13.677 1.00 19.63 14 ALA D CA 1
ATOM 3095 C C . ALA D 1 14 ? 38.363 14.421 14.886 1.00 19.14 14 ALA D C 1
ATOM 3096 O O . ALA D 1 14 ? 39.451 14.684 15.534 1.00 19.39 14 ALA D O 1
ATOM 3098 N N . GLN D 1 15 ? 37.169 14.919 15.199 1.00 18.35 15 GLN D N 1
ATOM 3099 C CA . GLN D 1 15 ? 36.987 15.764 16.411 1.00 18.86 15 GLN D CA 1
ATOM 3100 C C . GLN D 1 15 ? 37.248 15.044 17.721 1.00 18.43 15 GLN D C 1
ATOM 3101 O O . GLN D 1 15 ? 37.833 15.611 18.619 1.00 17.48 15 GLN D O 1
ATOM 3107 N N . ILE D 1 16 ? 36.756 13.800 17.855 1.00 17.53 16 ILE D N 1
ATOM 3108 C CA . ILE D 1 16 ? 37.164 12.941 18.957 1.00 17.57 16 ILE D CA 1
ATOM 3109 C C . ILE D 1 16 ? 38.673 12.739 19.061 1.00 18.14 16 ILE D C 1
ATOM 3110 O O . ILE D 1 16 ? 39.259 12.787 20.180 1.00 17.75 16 ILE D O 1
ATOM 3115 N N . LYS D 1 17 ? 39.310 12.484 17.915 1.00 18.96 17 LYS D N 1
ATOM 3116 C CA . LYS D 1 17 ? 40.783 12.239 17.948 1.00 20.30 17 LYS D CA 1
ATOM 3117 C C . LYS D 1 17 ? 41.452 13.524 18.423 1.00 20.25 17 LYS D C 1
ATOM 3118 O O . LYS D 1 17 ? 42.464 13.466 19.160 1.00 20.01 17 LYS D O 1
ATOM 3124 N N . SER D 1 18 ? 40.941 14.672 17.958 1.00 21.96 18 SER D N 1
ATOM 3125 C CA . SER D 1 18 ? 41.531 15.978 18.327 1.00 22.74 18 SER D CA 1
ATOM 3126 C C . SER D 1 18 ? 41.480 16.171 19.873 1.00 22.05 18 SER D C 1
ATOM 3127 O O . SER D 1 18 ? 42.493 16.571 20.527 1.00 20.30 18 SER D O 1
ATOM 3130 N N . LEU D 1 19 ? 40.292 15.880 20.433 1.00 19.66 19 LEU D N 1
ATOM 3131 C CA . LEU D 1 19 ? 40.073 15.829 21.886 1.00 19.74 19 LEU D CA 1
ATOM 3132 C C . LEU D 1 19 ? 41.009 14.904 22.579 1.00 18.11 19 LEU D C 1
ATOM 3133 O O . LEU D 1 19 ? 41.622 15.330 23.561 1.00 18.14 19 LEU D O 1
ATOM 3138 N N . LEU D 1 20 ? 41.127 13.640 22.133 1.00 17.64 20 LEU D N 1
ATOM 3139 C CA . LEU D 1 20 ? 41.983 12.684 22.813 1.00 17.76 20 LEU D CA 1
ATOM 3140 C C . LEU D 1 20 ? 43.459 13.107 22.730 1.00 18.45 20 LEU D C 1
ATOM 3141 O O . LEU D 1 20 ? 44.188 12.940 23.695 1.00 17.83 20 LEU D O 1
ATOM 3146 N N . ASP D 1 21 ? 43.871 13.584 21.564 1.00 18.90 21 ASP D N 1
ATOM 3147 C CA . ASP D 1 21 ? 45.290 14.065 21.459 1.00 19.87 21 ASP D CA 1
ATOM 3148 C C . ASP D 1 21 ? 45.574 15.233 22.378 1.00 19.80 21 ASP D C 1
ATOM 3149 O O . ASP D 1 21 ? 46.601 15.296 22.995 1.00 19.63 21 ASP D O 1
ATOM 3154 N N . ALA D 1 22 ? 44.677 16.195 22.428 1.00 19.97 22 ALA D N 1
ATOM 3155 C CA . ALA D 1 22 ? 44.908 17.357 23.274 1.00 19.82 22 ALA D CA 1
ATOM 3156 C C . ALA D 1 22 ? 45.016 16.989 24.744 1.00 20.00 22 ALA D C 1
ATOM 3157 O O . ALA D 1 22 ? 45.909 17.514 25.478 1.00 18.99 22 ALA D O 1
ATOM 3159 N N . ALA D 1 23 ? 44.064 16.156 25.202 1.00 18.64 23 ALA D N 1
ATOM 3160 C CA . ALA D 1 23 ? 44.094 15.635 26.578 1.00 18.34 23 ALA D CA 1
ATOM 3161 C C . ALA D 1 23 ? 45.305 14.782 26.886 1.00 18.75 23 ALA D C 1
ATOM 3162 O O . ALA D 1 23 ? 45.882 14.877 27.975 1.00 17.68 23 ALA D O 1
ATOM 3164 N N . HIS D 1 24 ? 45.695 13.898 25.959 1.00 18.83 24 HIS D N 1
ATOM 3165 C CA . HIS D 1 24 ? 46.942 13.128 26.150 1.00 19.57 24 HIS D CA 1
ATOM 3166 C C . HIS D 1 24 ? 48.171 14.042 26.372 1.00 20.36 24 HIS D C 1
ATOM 3167 O O . HIS D 1 24 ? 49.013 13.791 27.269 1.00 19.85 24 HIS D O 1
ATOM 3174 N N . GLY D 1 25 ? 48.253 15.091 25.538 1.00 21.84 25 GLY D N 1
ATOM 3175 C CA . GLY D 1 25 ? 49.347 16.053 25.641 1.00 22.58 25 GLY D CA 1
ATOM 3176 C C . GLY D 1 25 ? 49.392 16.706 26.984 1.00 22.41 25 GLY D C 1
ATOM 3177 O O . GLY D 1 25 ? 50.467 16.794 27.610 1.00 23.07 25 GLY D O 1
ATOM 3178 N N . ALA D 1 26 ? 48.223 17.130 27.461 1.00 21.99 26 ALA D N 1
ATOM 3179 C CA . ALA D 1 26 ? 48.129 17.771 28.770 1.00 21.72 26 ALA D CA 1
ATOM 3180 C C . ALA D 1 26 ? 48.470 16.814 29.897 1.00 21.59 26 ALA D C 1
ATOM 3181 O O . ALA D 1 26 ? 49.119 17.213 30.876 1.00 21.73 26 ALA D O 1
ATOM 3183 N N . MET D 1 27 ? 48.087 15.555 29.748 1.00 20.34 27 MET D N 1
ATOM 3184 C CA . MET D 1 27 ? 48.466 14.544 30.751 1.00 20.91 27 MET D CA 1
ATOM 3185 C C . MET D 1 27 ? 49.996 14.316 30.826 1.00 20.97 27 MET D C 1
ATOM 3186 O O . MET D 1 27 ? 50.619 14.270 31.889 1.00 21.38 27 MET D O 1
ATOM 3191 N N . VAL D 1 28 ? 50.605 14.223 29.666 1.00 21.83 28 VAL D N 1
ATOM 3192 C CA . VAL D 1 28 ? 52.029 13.927 29.628 1.00 23.18 28 VAL D CA 1
ATOM 3193 C C . VAL D 1 28 ? 52.769 15.128 30.196 1.00 23.46 28 VAL D C 1
ATOM 3194 O O . VAL D 1 28 ? 53.702 14.956 30.979 1.00 22.70 28 VAL D O 1
ATOM 3198 N N . ASP D 1 29 ? 52.325 16.307 29.802 1.00 24.19 29 ASP D N 1
ATOM 3199 C CA . ASP D 1 29 ? 52.903 17.589 30.302 1.00 25.17 29 ASP D CA 1
ATOM 3200 C C . ASP D 1 29 ? 52.822 17.727 31.797 1.00 25.66 29 ASP D C 1
ATOM 3201 O O . ASP D 1 29 ? 53.826 18.125 32.406 1.00 25.26 29 ASP D O 1
ATOM 3206 N N . ALA D 1 30 ? 51.633 17.434 32.381 1.00 24.35 30 ALA D N 1
ATOM 3207 C CA . ALA D 1 30 ? 51.426 17.529 33.829 1.00 24.55 30 ALA D CA 1
ATOM 3208 C C . ALA D 1 30 ? 52.083 16.453 34.640 1.00 24.89 30 ALA D C 1
ATOM 3209 O O . ALA D 1 30 ? 52.705 16.753 35.668 1.00 25.44 30 ALA D O 1
ATOM 3211 N N . PHE D 1 31 ? 52.004 15.216 34.199 1.00 24.37 31 PHE D N 1
ATOM 3212 C CA . PHE D 1 31 ? 52.463 14.120 35.043 1.00 25.34 31 PHE D CA 1
ATOM 3213 C C . PHE D 1 31 ? 53.919 13.660 34.776 1.00 25.92 31 PHE D C 1
ATOM 3214 O O . PHE D 1 31 ? 54.521 12.970 35.601 1.00 26.42 31 PHE D O 1
ATOM 3222 N N . GLY D 1 32 ? 54.463 14.040 33.640 1.00 26.27 32 GLY D N 1
ATOM 3223 C CA . GLY D 1 32 ? 55.829 13.614 33.285 1.00 27.11 32 GLY D CA 1
ATOM 3224 C C . GLY D 1 32 ? 56.040 12.161 32.947 1.00 28.34 32 GLY D C 1
ATOM 3225 O O . GLY D 1 32 ? 57.169 11.661 33.034 1.00 28.83 32 GLY D O 1
ATOM 3226 N N . VAL D 1 33 ? 54.966 11.470 32.544 1.00 27.13 33 VAL D N 1
ATOM 3227 C CA . VAL D 1 33 ? 55.037 10.100 32.125 1.00 26.33 33 VAL D CA 1
ATOM 3228 C C . VAL D 1 33 ? 55.527 10.023 30.670 1.00 25.91 33 VAL D C 1
ATOM 3229 O O . VAL D 1 33 ? 55.454 10.992 29.956 1.00 25.76 33 VAL D O 1
ATOM 3233 N N . PRO D 1 34 ? 56.011 8.860 30.222 1.00 26.74 34 PRO D N 1
ATOM 3234 C CA . PRO D 1 34 ? 56.433 8.696 28.808 1.00 26.38 34 PRO D CA 1
ATOM 3235 C C . PRO D 1 34 ? 55.313 9.009 27.786 1.00 26.78 34 PRO D C 1
ATOM 3236 O O . PRO D 1 34 ? 54.150 8.831 28.067 1.00 25.94 34 PRO D O 1
ATOM 3240 N N . ALA D 1 35 ? 55.670 9.518 26.606 1.00 26.49 35 ALA D N 1
ATOM 3241 C CA . ALA D 1 35 ? 54.674 9.931 25.626 1.00 26.22 35 ALA D CA 1
ATOM 3242 C C . ALA D 1 35 ? 53.827 8.748 25.150 1.00 26.37 35 ALA D C 1
ATOM 3243 O O . ALA D 1 35 ? 52.729 8.956 24.615 1.00 25.95 35 ALA D O 1
ATOM 3245 N N . ASN D 1 36 ? 54.356 7.518 25.275 1.00 25.73 36 ASN D N 1
ATOM 3246 C CA . ASN D 1 36 ? 53.590 6.339 24.845 1.00 24.85 36 ASN D CA 1
ATOM 3247 C C . ASN D 1 36 ? 52.829 5.652 25.988 1.00 24.40 36 ASN D C 1
ATOM 3248 O O . ASN D 1 36 ? 52.337 4.516 25.827 1.00 23.96 36 ASN D O 1
ATOM 3253 N N . ASP D 1 37 ? 52.760 6.325 27.141 1.00 23.60 37 ASP D N 1
ATOM 3254 C CA . ASP D 1 37 ? 51.902 5.907 28.214 1.00 24.12 37 ASP D CA 1
ATOM 3255 C C . ASP D 1 37 ? 50.488 6.399 27.872 1.00 23.06 37 ASP D C 1
ATOM 3256 O O . ASP D 1 37 ? 50.010 7.349 28.507 1.00 24.19 37 ASP D O 1
ATOM 3261 N N . ARG D 1 38 ? 49.812 5.731 26.924 1.00 21.03 38 ARG D N 1
ATOM 3262 C CA . ARG D 1 38 ? 48.571 6.275 26.387 1.00 19.13 38 ARG D CA 1
ATOM 3263 C C . ARG D 1 38 ? 47.526 5.214 26.400 1.00 18.09 38 ARG D C 1
ATOM 3264 O O . ARG D 1 38 ? 47.656 4.218 25.692 1.00 18.11 38 ARG D O 1
ATOM 3272 N N . TYR D 1 39 ? 46.480 5.423 27.224 1.00 16.96 39 TYR D N 1
ATOM 3273 C CA . TYR D 1 39 ? 45.428 4.388 27.427 1.00 16.41 39 TYR D CA 1
ATOM 3274 C C . TYR D 1 39 ? 44.169 5.235 27.587 1.00 16.50 39 TYR D C 1
ATOM 3275 O O . TYR D 1 39 ? 44.063 5.950 28.592 1.00 17.24 39 TYR D O 1
ATOM 3284 N N . GLN D 1 40 ? 43.317 5.274 26.572 1.00 16.16 40 GLN D N 1
ATOM 3285 C CA . GLN D 1 40 ? 42.182 6.192 26.534 1.00 16.69 40 GLN D CA 1
ATOM 3286 C C . GLN D 1 40 ? 40.978 5.432 25.979 1.00 17.15 40 GLN D C 1
ATOM 3287 O O . GLN D 1 40 ? 41.151 4.639 25.072 1.00 17.76 40 GLN D O 1
ATOM 3293 N N . THR D 1 41 ? 39.788 5.644 26.580 1.00 17.06 41 THR D N 1
ATOM 3294 C CA . THR D 1 41 ? 38.542 5.087 26.064 1.00 16.01 41 THR D CA 1
ATOM 3295 C C . THR D 1 41 ? 37.522 6.229 25.931 1.00 15.33 41 THR D C 1
ATOM 3296 O O . THR D 1 41 ? 37.615 7.234 26.658 1.00 16.58 41 THR D O 1
ATOM 3300 N N . VAL D 1 42 ? 36.549 6.077 25.044 1.00 14.96 42 VAL D N 1
ATOM 3301 C CA . VAL D 1 42 ? 35.541 7.150 24.839 1.00 16.16 42 VAL D CA 1
ATOM 3302 C C . VAL D 1 42 ? 34.196 6.455 24.858 1.00 16.04 42 VAL D C 1
ATOM 3303 O O . VAL D 1 42 ? 34.042 5.473 24.096 1.00 16.46 42 VAL D O 1
ATOM 3307 N N . SER D 1 43 ? 33.228 6.936 25.642 1.00 16.34 43 SER D N 1
ATOM 3308 C CA . SER D 1 43 ? 31.878 6.393 25.571 1.00 18.26 43 SER D CA 1
ATOM 3309 C C . SER D 1 43 ? 30.983 7.537 25.111 1.00 17.72 43 SER D C 1
ATOM 3310 O O . SER D 1 43 ? 31.033 8.632 25.708 1.00 18.03 43 SER D O 1
ATOM 3313 N N . GLN D 1 44 ? 30.168 7.301 24.089 1.00 16.61 44 GLN D N 1
ATOM 3314 C CA . GLN D 1 44 ? 29.293 8.353 23.565 1.00 17.23 44 GLN D CA 1
ATOM 3315 C C . GLN D 1 44 ? 27.879 8.129 24.036 1.00 17.87 44 GLN D C 1
ATOM 3316 O O . GLN D 1 44 ? 27.422 6.980 23.998 1.00 17.23 44 GLN D O 1
ATOM 3322 N N . HIS D 1 45 ? 27.188 9.214 24.419 1.00 17.38 45 HIS D N 1
ATOM 3323 C CA . HIS D 1 45 ? 25.924 9.138 25.083 1.00 17.79 45 HIS D CA 1
ATOM 3324 C C . HIS D 1 45 ? 24.859 9.918 24.337 1.00 18.38 45 HIS D C 1
ATOM 3325 O O . HIS D 1 45 ? 25.141 10.981 23.717 1.00 17.01 45 HIS D O 1
ATOM 3332 N N . ARG D 1 46 ? 23.613 9.382 24.383 1.00 19.38 46 ARG D N 1
ATOM 3333 C CA . ARG D 1 46 ? 22.465 10.116 23.873 1.00 20.52 46 ARG D CA 1
ATOM 3334 C C . ARG D 1 46 ? 22.031 11.207 24.895 1.00 20.29 46 ARG D C 1
ATOM 3335 O O . ARG D 1 46 ? 22.370 11.065 26.063 1.00 20.58 46 ARG D O 1
ATOM 3343 N N . PRO D 1 47 ? 21.278 12.251 24.520 1.00 20.86 47 PRO D N 1
ATOM 3344 C CA . PRO D 1 47 ? 20.850 13.310 25.479 1.00 21.73 47 PRO D CA 1
ATOM 3345 C C . PRO D 1 47 ? 20.262 12.767 26.768 1.00 22.32 47 PRO D C 1
ATOM 3346 O O . PRO D 1 47 ? 20.493 13.350 27.849 1.00 23.33 47 PRO D O 1
ATOM 3350 N N . GLY D 1 48 ? 19.556 11.634 26.677 1.00 22.83 48 GLY D N 1
ATOM 3351 C CA . GLY D 1 48 ? 19.039 11.026 27.893 1.00 26.70 48 GLY D CA 1
ATOM 3352 C C . GLY D 1 48 ? 20.040 10.438 28.949 1.00 27.10 48 GLY D C 1
ATOM 3353 O O . GLY D 1 48 ? 19.612 10.052 30.068 1.00 28.66 48 GLY D O 1
ATOM 3354 N N . GLU D 1 49 ? 21.342 10.417 28.646 1.00 23.47 49 GLU D N 1
ATOM 3355 C CA . GLU D 1 49 ? 22.179 9.443 29.297 1.00 22.29 49 GLU D CA 1
ATOM 3356 C C . GLU D 1 49 ? 23.319 10.049 30.121 1.00 21.17 49 GLU D C 1
ATOM 3357 O O . GLU D 1 49 ? 24.166 9.328 30.658 1.00 20.22 49 GLU D O 1
ATOM 3363 N N . MET D 1 50 ? 23.352 11.376 30.213 1.00 19.45 50 MET D N 1
ATOM 3364 C CA . MET D 1 50 ? 24.262 12.066 31.141 1.00 20.14 50 MET D CA 1
ATOM 3365 C C . MET D 1 50 ? 23.570 13.319 31.686 1.00 20.20 50 MET D C 1
ATOM 3366 O O . MET D 1 50 ? 22.867 14.032 30.946 1.00 20.24 50 MET D O 1
ATOM 3371 N N . VAL D 1 51 ? 23.718 13.522 32.991 1.00 19.95 51 VAL D N 1
ATOM 3372 C CA . VAL D 1 51 ? 23.206 14.715 33.633 1.00 19.89 51 VAL D CA 1
ATOM 3373 C C . VAL D 1 51 ? 24.383 15.321 34.370 1.00 19.09 51 VAL D C 1
ATOM 3374 O O . VAL D 1 51 ? 24.876 14.724 35.336 1.00 19.02 51 VAL D O 1
ATOM 3378 N N . LEU D 1 52 ? 24.853 16.497 33.937 1.00 18.87 52 LEU D N 1
ATOM 3379 C CA . LEU D 1 52 ? 26.039 17.105 34.483 1.00 17.57 52 LEU D CA 1
ATOM 3380 C C . LEU D 1 52 ? 25.743 18.566 34.868 1.00 18.62 52 LEU D C 1
ATOM 3381 O O . LEU D 1 52 ? 25.563 19.407 34.003 1.00 19.61 52 LEU D O 1
ATOM 3386 N N . GLU D 1 53 ? 25.696 18.845 36.163 1.00 19.29 53 GLU D N 1
ATOM 3387 C CA . GLU D 1 53 ? 25.317 20.189 36.682 1.00 19.95 53 GLU D CA 1
ATOM 3388 C C . GLU D 1 53 ? 26.573 20.895 37.073 1.00 20.31 53 GLU D C 1
ATOM 3389 O O . GLU D 1 53 ? 27.638 20.629 36.474 1.00 20.20 53 GLU D O 1
ATOM 3395 N N . ASP D 1 54 ? 26.522 21.809 38.060 1.00 21.49 54 ASP D N 1
ATOM 3396 C CA . ASP D 1 54 ? 27.777 22.550 38.355 1.00 21.44 54 ASP D CA 1
ATOM 3397 C C . ASP D 1 54 ? 27.985 22.867 39.789 1.00 22.52 54 ASP D C 1
ATOM 3398 O O . ASP D 1 54 ? 28.888 23.720 40.088 1.00 23.57 54 ASP D O 1
ATOM 3403 N N . THR D 1 55 ? 27.214 22.200 40.689 1.00 22.02 55 THR D N 1
ATOM 3404 C CA . THR D 1 55 ? 27.302 22.385 42.108 1.00 23.36 55 THR D CA 1
ATOM 3405 C C . THR D 1 55 ? 27.229 23.892 42.430 1.00 23.65 55 THR D C 1
ATOM 3406 O O . THR D 1 55 ? 27.879 24.371 43.369 1.00 23.84 55 THR D O 1
ATOM 3410 N N . GLY D 1 56 ? 26.489 24.640 41.620 1.00 24.08 56 GLY D N 1
ATOM 3411 C CA . GLY D 1 56 ? 26.186 26.050 41.902 1.00 25.33 56 GLY D CA 1
ATOM 3412 C C . GLY D 1 56 ? 27.341 26.994 41.615 1.00 26.10 56 GLY D C 1
ATOM 3413 O O . GLY D 1 56 ? 27.295 28.158 42.045 1.00 25.43 56 GLY D O 1
ATOM 3414 N N . LEU D 1 57 ? 28.370 26.489 40.922 1.00 24.13 57 LEU D N 1
ATOM 3415 C CA . LEU D 1 57 ? 29.576 27.262 40.586 1.00 24.06 57 LEU D CA 1
ATOM 3416 C C . LEU D 1 57 ? 29.460 28.205 39.407 1.00 23.27 57 LEU D C 1
ATOM 3417 O O . LEU D 1 57 ? 30.354 29.035 39.232 1.00 24.82 57 LEU D O 1
ATOM 3422 N N . GLY D 1 58 ? 28.436 28.051 38.586 1.00 23.23 58 GLY D N 1
ATOM 3423 C CA . GLY D 1 58 ? 28.204 28.923 37.443 1.00 24.41 58 GLY D CA 1
ATOM 3424 C C . GLY D 1 58 ? 28.964 28.514 36.182 1.00 25.27 58 GLY D C 1
ATOM 3425 O O . GLY D 1 58 ? 29.591 29.331 35.507 1.00 25.59 58 GLY D O 1
ATOM 3426 N N . TYR D 1 59 ? 28.954 27.222 35.868 1.00 24.38 59 TYR D N 1
ATOM 3427 C CA . TYR D 1 59 ? 29.558 26.716 34.625 1.00 24.28 59 TYR D CA 1
ATOM 3428 C C . TYR D 1 59 ? 28.403 26.219 33.789 1.00 25.30 59 TYR D C 1
ATOM 3429 O O . TYR D 1 59 ? 27.807 25.270 34.208 1.00 26.43 59 TYR D O 1
ATOM 3438 N N . GLY D 1 60 ? 27.921 26.754 32.674 1.00 27.79 60 GLY D N 1
ATOM 3439 C CA . GLY D 1 60 ? 28.416 26.905 31.392 1.00 28.64 60 GLY D CA 1
ATOM 3440 C C . GLY D 1 60 ? 28.239 25.515 30.722 1.00 27.27 60 GLY D C 1
ATOM 3441 O O . GLY D 1 60 ? 29.139 25.255 30.026 1.00 29.25 60 GLY D O 1
ATOM 3442 N N . ARG D 1 61 ? 27.265 24.595 30.959 1.00 26.18 61 ARG D N 1
ATOM 3443 C CA . ARG D 1 61 ? 27.322 23.221 30.243 1.00 24.30 61 ARG D CA 1
ATOM 3444 C C . ARG D 1 61 ? 26.588 23.086 28.893 1.00 23.42 61 ARG D C 1
ATOM 3445 O O . ARG D 1 61 ? 25.361 23.243 28.826 1.00 23.28 61 ARG D O 1
ATOM 3453 N N . SER D 1 62 ? 27.297 22.745 27.817 1.00 20.62 62 SER D N 1
ATOM 3454 C CA . SER D 1 62 ? 26.669 22.540 26.517 1.00 19.93 62 SER D CA 1
ATOM 3455 C C . SER D 1 62 ? 26.698 21.043 26.108 1.00 20.11 62 SER D C 1
ATOM 3456 O O . SER D 1 62 ? 27.224 20.196 26.849 1.00 19.75 62 SER D O 1
ATOM 3459 N N . SER D 1 63 ? 26.165 20.723 24.935 1.00 19.68 63 SER D N 1
ATOM 3460 C CA . SER D 1 63 ? 26.232 19.313 24.475 1.00 20.22 63 SER D CA 1
ATOM 3461 C C . SER D 1 63 ? 27.712 18.892 24.210 1.00 19.66 63 SER D C 1
ATOM 3462 O O . SER D 1 63 ? 28.023 17.720 23.959 1.00 19.81 63 SER D O 1
ATOM 3465 N N . ALA D 1 64 ? 28.647 19.854 24.225 1.00 18.74 64 ALA D N 1
ATOM 3466 C CA . ALA D 1 64 ? 30.059 19.522 23.970 1.00 18.69 64 ALA D CA 1
ATOM 3467 C C . ALA D 1 64 ? 30.746 19.071 25.276 1.00 18.73 64 ALA D C 1
ATOM 3468 O O . ALA D 1 64 ? 31.944 18.799 25.328 1.00 18.02 64 ALA D O 1
ATOM 3470 N N . VAL D 1 65 ? 29.984 19.105 26.385 1.00 18.27 65 VAL D N 1
ATOM 3471 C CA . VAL D 1 65 ? 30.589 18.853 27.704 1.00 17.50 65 VAL D CA 1
ATOM 3472 C C . VAL D 1 65 ? 31.392 17.498 27.733 1.00 18.02 65 VAL D C 1
ATOM 3473 O O . VAL D 1 65 ? 30.940 16.471 27.175 1.00 17.90 65 VAL D O 1
ATOM 3477 N N . VAL D 1 66 ? 32.546 17.521 28.381 1.00 16.58 66 VAL D N 1
ATOM 3478 C CA . VAL D 1 66 ? 33.443 16.385 28.445 1.00 16.96 66 VAL D CA 1
ATOM 3479 C C . VAL D 1 66 ? 33.611 15.986 29.910 1.00 17.06 66 VAL D C 1
ATOM 3480 O O . VAL D 1 66 ? 34.009 16.783 30.715 1.00 17.21 66 VAL D O 1
ATOM 3484 N N . LEU D 1 67 ? 33.331 14.736 30.226 1.00 16.68 67 LEU D N 1
ATOM 3485 C CA . LEU D 1 67 ? 33.586 14.220 31.540 1.00 16.10 67 LEU D CA 1
ATOM 3486 C C . LEU D 1 67 ? 34.737 13.249 31.427 1.00 16.35 67 LEU D C 1
ATOM 3487 O O . LEU D 1 67 ? 34.641 12.241 30.697 1.00 18.04 67 LEU D O 1
ATOM 3492 N N . LEU D 1 68 ? 35.791 13.506 32.177 1.00 15.81 68 LEU D N 1
ATOM 3493 C CA . LEU D 1 68 ? 36.990 12.638 32.157 1.00 16.25 68 LEU D CA 1
ATOM 3494 C C . LEU D 1 68 ? 37.239 11.980 33.485 1.00 17.52 68 LEU D C 1
ATOM 3495 O O . LEU D 1 68 ? 37.396 12.633 34.511 1.00 18.17 68 LEU D O 1
ATOM 3500 N N . THR D 1 69 ? 37.328 10.655 33.482 1.00 17.45 69 THR D N 1
ATOM 3501 C CA . THR D 1 69 ? 37.703 9.936 34.668 1.00 18.28 69 THR D CA 1
ATOM 3502 C C . THR D 1 69 ? 39.119 9.432 34.487 1.00 18.22 69 THR D C 1
ATOM 3503 O O . THR D 1 69 ? 39.452 8.770 33.489 1.00 18.91 69 THR D O 1
ATOM 3507 N N . VAL D 1 70 ? 39.966 9.675 35.463 1.00 17.83 70 VAL D N 1
ATOM 3508 C CA . VAL D 1 70 ? 41.398 9.208 35.370 1.00 18.59 70 VAL D CA 1
ATOM 3509 C C . VAL D 1 70 ? 41.705 8.144 36.417 1.00 18.34 70 VAL D C 1
ATOM 3510 O O . VAL D 1 70 ? 41.385 8.336 37.575 1.00 19.59 70 VAL D O 1
ATOM 3514 N N . ILE D 1 71 ? 42.330 7.014 36.044 1.00 17.67 71 ILE D N 1
ATOM 3515 C CA . ILE D 1 71 ? 42.923 6.173 37.033 1.00 18.05 71 ILE D CA 1
ATOM 3516 C C . ILE D 1 71 ? 44.411 6.301 36.930 1.00 18.52 71 ILE D C 1
ATOM 3517 O O . ILE D 1 71 ? 44.986 6.131 35.799 1.00 17.55 71 ILE D O 1
ATOM 3522 N N . SER D 1 72 ? 45.066 6.490 38.085 1.00 18.85 72 SER D N 1
ATOM 3523 C CA . SER D 1 72 ? 46.481 6.776 38.075 1.00 20.56 72 SER D CA 1
ATOM 3524 C C . SER D 1 72 ? 47.178 6.295 39.346 1.00 19.61 72 SER D C 1
ATOM 3525 O O . SER D 1 72 ? 46.589 6.301 40.438 1.00 19.58 72 SER D O 1
ATOM 3528 N N . ARG D 1 73 ? 48.457 5.978 39.241 1.00 20.36 73 ARG D N 1
ATOM 3529 C CA . ARG D 1 73 ? 49.336 5.925 40.429 1.00 20.94 73 ARG D CA 1
ATOM 3530 C C . ARG D 1 73 ? 49.399 7.331 41.108 1.00 21.98 73 ARG D C 1
ATOM 3531 O O . ARG D 1 73 ? 48.957 8.326 40.524 1.00 21.99 73 ARG D O 1
ATOM 3539 N N . PRO D 1 74 ? 49.807 7.428 42.377 1.00 23.19 74 PRO D N 1
ATOM 3540 C CA . PRO D 1 74 ? 49.749 8.730 43.068 1.00 23.61 74 PRO D CA 1
ATOM 3541 C C . PRO D 1 74 ? 50.502 9.858 42.358 1.00 24.01 74 PRO D C 1
ATOM 3542 O O . PRO D 1 74 ? 51.598 9.637 41.804 1.00 24.46 74 PRO D O 1
ATOM 3546 N N . ARG D 1 75 ? 49.890 11.035 42.336 1.00 23.86 75 ARG D N 1
ATOM 3547 C CA . ARG D 1 75 ? 50.475 12.285 41.822 1.00 23.62 75 ARG D CA 1
ATOM 3548 C C . ARG D 1 75 ? 50.422 13.318 42.937 1.00 23.44 75 ARG D C 1
ATOM 3549 O O . ARG D 1 75 ? 49.519 13.303 43.745 1.00 22.36 75 ARG D O 1
ATOM 3557 N N . SER D 1 76 ? 51.369 14.250 42.955 1.00 23.35 76 SER D N 1
ATOM 3558 C CA . SER D 1 76 ? 51.336 15.338 43.906 1.00 23.41 76 SER D CA 1
ATOM 3559 C C . SER D 1 76 ? 50.195 16.228 43.647 1.00 23.22 76 SER D C 1
ATOM 3560 O O . SER D 1 76 ? 49.684 16.264 42.528 1.00 22.69 76 SER D O 1
ATOM 3563 N N . GLU D 1 77 ? 49.777 16.975 44.656 1.00 23.86 77 GLU D N 1
ATOM 3564 C CA . GLU D 1 77 ? 48.620 17.875 44.509 1.00 23.71 77 GLU D CA 1
ATOM 3565 C C . GLU D 1 77 ? 48.887 18.893 43.384 1.00 24.02 77 GLU D C 1
ATOM 3566 O O . GLU D 1 77 ? 47.963 19.257 42.645 1.00 22.92 77 GLU D O 1
ATOM 3572 N N . GLU D 1 78 ? 50.143 19.331 43.225 1.00 23.79 78 GLU D N 1
ATOM 3573 C CA . GLU D 1 78 ? 50.456 20.329 42.159 1.00 24.91 78 GLU D CA 1
ATOM 3574 C C . GLU D 1 78 ? 50.337 19.782 40.783 1.00 23.55 78 GLU D C 1
ATOM 3575 O O . GLU D 1 78 ? 49.962 20.488 39.862 1.00 23.97 78 GLU D O 1
ATOM 3581 N N . GLN D 1 79 ? 50.779 18.560 40.604 1.00 23.14 79 GLN D N 1
ATOM 3582 C CA . GLN D 1 79 ? 50.677 17.916 39.296 1.00 21.89 79 GLN D CA 1
ATOM 3583 C C . GLN D 1 79 ? 49.228 17.804 38.882 1.00 21.70 79 GLN D C 1
ATOM 3584 O O . GLN D 1 79 ? 48.919 18.024 37.710 1.00 21.42 79 GLN D O 1
ATOM 3590 N N . LYS D 1 80 ? 48.337 17.473 39.829 1.00 20.78 80 LYS D N 1
ATOM 3591 C CA . LYS D 1 80 ? 46.886 17.426 39.510 1.00 21.04 80 LYS D CA 1
ATOM 3592 C C . LYS D 1 80 ? 46.365 18.810 39.188 1.00 21.43 80 LYS D C 1
ATOM 3593 O O . LYS D 1 80 ? 45.636 18.982 38.198 1.00 21.46 80 LYS D O 1
ATOM 3599 N N . VAL D 1 81 ? 46.718 19.808 40.012 1.00 21.70 81 VAL D N 1
ATOM 3600 C CA . VAL D 1 81 ? 46.245 21.151 39.782 1.00 22.14 81 VAL D CA 1
ATOM 3601 C C . VAL D 1 81 ? 46.692 21.686 38.402 1.00 21.57 81 VAL D C 1
ATOM 3602 O O . VAL D 1 81 ? 45.875 22.322 37.653 1.00 21.57 81 VAL D O 1
ATOM 3606 N N . CYS D 1 82 ? 47.972 21.407 38.058 1.00 21.93 82 CYS D N 1
ATOM 3607 C CA . CYS D 1 82 ? 48.547 21.756 36.726 1.00 21.70 82 CYS D CA 1
ATOM 3608 C C . CYS D 1 82 ? 47.824 20.968 35.629 1.00 20.76 82 CYS D C 1
ATOM 3609 O O . CYS D 1 82 ? 47.519 21.515 34.563 1.00 19.73 82 CYS D O 1
ATOM 3612 N N . PHE D 1 83 ? 47.486 19.712 35.895 1.00 19.52 83 PHE D N 1
ATOM 3613 C CA . PHE D 1 83 ? 46.800 18.925 34.864 1.00 18.49 83 PHE D CA 1
ATOM 3614 C C . PHE D 1 83 ? 45.490 19.553 34.484 1.00 18.45 83 PHE D C 1
ATOM 3615 O O . PHE D 1 83 ? 45.190 19.729 33.291 1.00 19.16 83 PHE D O 1
ATOM 3623 N N . TYR D 1 84 ? 44.655 19.922 35.475 1.00 19.23 84 TYR D N 1
ATOM 3624 C CA . TYR D 1 84 ? 43.362 20.519 35.142 1.00 19.85 84 TYR D CA 1
ATOM 3625 C C . TYR D 1 84 ? 43.476 21.775 34.322 1.00 20.30 84 TYR D C 1
ATOM 3626 O O . TYR D 1 84 ? 42.621 22.031 33.427 1.00 18.36 84 TYR D O 1
ATOM 3635 N N . LYS D 1 85 ? 44.507 22.599 34.609 1.00 20.48 85 LYS D N 1
ATOM 3636 C CA . LYS D 1 85 ? 44.707 23.793 33.846 1.00 20.63 85 LYS D CA 1
ATOM 3637 C C . LYS D 1 85 ? 45.231 23.489 32.460 1.00 19.80 85 LYS D C 1
ATOM 3638 O O . LYS D 1 85 ? 44.719 24.090 31.492 1.00 20.85 85 LYS D O 1
ATOM 3644 N N . LEU D 1 86 ? 46.209 22.584 32.354 1.00 18.87 86 LEU D N 1
ATOM 3645 C CA . LEU D 1 86 ? 46.762 22.192 31.059 1.00 20.43 86 LEU D CA 1
ATOM 3646 C C . LEU D 1 86 ? 45.663 21.616 30.166 1.00 20.54 86 LEU D C 1
ATOM 3647 O O . LEU D 1 86 ? 45.549 21.940 28.944 1.00 19.56 86 LEU D O 1
ATOM 3652 N N . LEU D 1 87 ? 44.830 20.786 30.797 1.00 20.00 87 LEU D N 1
ATOM 3653 C CA . LEU D 1 87 ? 43.753 20.096 30.074 1.00 19.06 87 LEU D CA 1
ATOM 3654 C C . LEU D 1 87 ? 42.739 21.077 29.515 1.00 19.41 87 LEU D C 1
ATOM 3655 O O . LEU D 1 87 ? 42.427 21.005 28.335 1.00 19.09 87 LEU D O 1
ATOM 3660 N N . THR D 1 88 ? 42.203 21.993 30.331 1.00 18.86 88 THR D N 1
ATOM 3661 C CA . THR D 1 88 ? 41.268 22.950 29.754 1.00 19.67 88 THR D CA 1
ATOM 3662 C C . THR D 1 88 ? 41.922 23.958 28.778 1.00 20.60 88 THR D C 1
ATOM 3663 O O . THR D 1 88 ? 41.290 24.355 27.789 1.00 19.86 88 THR D O 1
ATOM 3667 N N . GLY D 1 89 ? 43.179 24.281 29.006 1.00 20.81 89 GLY D N 1
ATOM 3668 C CA . GLY D 1 89 ? 43.889 25.128 28.035 1.00 21.43 89 GLY D CA 1
ATOM 3669 C C . GLY D 1 89 ? 44.014 24.428 26.678 1.00 22.02 89 GLY D C 1
ATOM 3670 O O . GLY D 1 89 ? 43.723 25.027 25.636 1.00 21.91 89 GLY D O 1
ATOM 3671 N N . ALA D 1 90 ? 44.378 23.145 26.683 1.00 21.48 90 ALA D N 1
ATOM 3672 C CA . ALA D 1 90 ? 44.580 22.431 25.415 1.00 21.47 90 ALA D CA 1
ATOM 3673 C C . ALA D 1 90 ? 43.225 22.170 24.738 1.00 20.93 90 ALA D C 1
ATOM 3674 O O . ALA D 1 90 ? 43.082 22.337 23.530 1.00 20.97 90 ALA D O 1
ATOM 3676 N N . LEU D 1 91 ? 42.223 21.743 25.505 1.00 20.53 91 LEU D N 1
ATOM 3677 C CA . LEU D 1 91 ? 40.937 21.509 24.891 1.00 20.40 91 LEU D CA 1
ATOM 3678 C C . LEU D 1 91 ? 40.369 22.786 24.276 1.00 21.13 91 LEU D C 1
ATOM 3679 O O . LEU D 1 91 ? 39.723 22.684 23.227 1.00 19.70 91 LEU D O 1
ATOM 3684 N N . GLU D 1 92 ? 40.514 23.941 24.969 1.00 22.05 92 GLU D N 1
ATOM 3685 C CA . GLU D 1 92 ? 40.064 25.208 24.403 1.00 23.25 92 GLU D CA 1
ATOM 3686 C C . GLU D 1 92 ? 40.809 25.607 23.139 1.00 23.49 92 GLU D C 1
ATOM 3687 O O . GLU D 1 92 ? 40.173 26.022 22.157 1.00 23.88 92 GLU D O 1
ATOM 3693 N N . ARG D 1 93 ? 42.126 25.461 23.169 1.00 24.71 93 ARG D N 1
ATOM 3694 C CA . ARG D 1 93 ? 42.994 25.924 22.095 1.00 26.35 93 ARG D CA 1
ATOM 3695 C C . ARG D 1 93 ? 42.869 25.012 20.874 1.00 26.52 93 ARG D C 1
ATOM 3696 O O . ARG D 1 93 ? 42.721 25.519 19.788 1.00 26.39 93 ARG D O 1
ATOM 3704 N N . ASP D 1 94 ? 42.912 23.698 21.080 1.00 25.86 94 ASP D N 1
ATOM 3705 C CA . ASP D 1 94 ? 42.992 22.724 19.991 1.00 26.60 94 ASP D CA 1
ATOM 3706 C C . ASP D 1 94 ? 41.629 22.218 19.532 1.00 26.02 94 ASP D C 1
ATOM 3707 O O . ASP D 1 94 ? 41.508 21.722 18.409 1.00 25.85 94 ASP D O 1
ATOM 3712 N N . CYS D 1 95 ? 40.599 22.282 20.395 1.00 24.38 95 CYS D N 1
ATOM 3713 C CA . CYS D 1 95 ? 39.289 21.671 20.083 1.00 23.87 95 CYS D CA 1
ATOM 3714 C C . CYS D 1 95 ? 38.145 22.670 20.070 1.00 23.76 95 CYS D C 1
ATOM 3715 O O . CYS D 1 95 ? 37.011 22.324 19.711 1.00 23.57 95 CYS D O 1
ATOM 3718 N N . GLY D 1 96 ? 38.401 23.906 20.529 1.00 22.54 96 GLY D N 1
ATOM 3719 C CA . GLY D 1 96 ? 37.355 24.883 20.713 1.00 21.84 96 GLY D CA 1
ATOM 3720 C C . GLY D 1 96 ? 36.363 24.545 21.826 1.00 22.06 96 GLY D C 1
ATOM 3721 O O . GLY D 1 96 ? 35.170 25.049 21.854 1.00 23.61 96 GLY D O 1
ATOM 3722 N N . ILE D 1 97 ? 36.792 23.728 22.787 1.00 20.71 97 ILE D N 1
ATOM 3723 C CA . ILE D 1 97 ? 35.908 23.375 23.909 1.00 19.78 97 ILE D CA 1
ATOM 3724 C C . ILE D 1 97 ? 36.062 24.404 25.008 1.00 20.19 97 ILE D C 1
ATOM 3725 O O . ILE D 1 97 ? 37.181 24.651 25.523 1.00 20.48 97 ILE D O 1
ATOM 3730 N N . SER D 1 98 ? 34.943 25.006 25.402 1.00 20.22 98 SER D N 1
ATOM 3731 C CA . SER D 1 98 ? 34.956 25.866 26.603 1.00 21.28 98 SER D CA 1
ATOM 3732 C C . SER D 1 98 ? 35.467 25.170 27.889 1.00 21.01 98 SER D C 1
ATOM 3733 O O . SER D 1 98 ? 35.114 23.991 28.186 1.00 20.35 98 SER D O 1
ATOM 3736 N N . PRO D 1 99 ? 36.387 25.825 28.627 1.00 20.36 99 PRO D N 1
ATOM 3737 C CA . PRO D 1 99 ? 36.735 25.343 29.985 1.00 20.30 99 PRO D CA 1
ATOM 3738 C C . PRO D 1 99 ? 35.503 25.107 30.878 1.00 19.70 99 PRO D C 1
ATOM 3739 O O . PRO D 1 99 ? 35.595 24.229 31.718 1.00 20.30 99 PRO D O 1
ATOM 3743 N N . ASP D 1 100 ? 34.363 25.753 30.646 1.00 19.83 100 ASP D N 1
ATOM 3744 C CA . ASP D 1 100 ? 33.160 25.459 31.441 1.00 20.02 100 ASP D CA 1
ATOM 3745 C C . ASP D 1 100 ? 32.572 24.107 31.055 1.00 19.71 100 ASP D C 1
ATOM 3746 O O . ASP D 1 100 ? 31.739 23.616 31.741 1.00 20.18 100 ASP D O 1
ATOM 3751 N N . ASP D 1 101 ? 33.081 23.503 29.971 1.00 19.43 101 ASP D N 1
ATOM 3752 C CA . ASP D 1 101 ? 32.553 22.188 29.481 1.00 18.28 101 ASP D CA 1
ATOM 3753 C C . ASP D 1 101 ? 33.467 21.014 29.827 1.00 18.48 101 ASP D C 1
ATOM 3754 O O . ASP D 1 101 ? 33.379 19.944 29.157 1.00 19.53 101 ASP D O 1
ATOM 3759 N N . VAL D 1 102 ? 34.355 21.175 30.846 1.00 17.75 102 VAL D N 1
ATOM 3760 C CA . VAL D 1 102 ? 35.267 20.083 31.153 1.00 17.62 102 VAL D CA 1
ATOM 3761 C C . VAL D 1 102 ? 35.213 19.687 32.619 1.00 17.16 102 VAL D C 1
ATOM 3762 O O . VAL D 1 102 ? 35.447 20.546 33.507 1.00 17.21 102 VAL D O 1
ATOM 3766 N N . ILE D 1 103 ? 34.924 18.422 32.899 1.00 16.52 103 ILE D N 1
ATOM 3767 C CA . ILE D 1 103 ? 34.787 17.974 34.284 1.00 16.57 103 ILE D CA 1
ATOM 3768 C C . ILE D 1 103 ? 35.799 16.785 34.439 1.00 16.92 103 ILE D C 1
ATOM 3769 O O . ILE D 1 103 ? 35.879 15.865 33.573 1.00 16.04 103 ILE D O 1
ATOM 3774 N N . VAL D 1 104 ? 36.550 16.767 35.537 1.00 16.57 104 VAL D N 1
ATOM 3775 C CA . VAL D 1 104 ? 37.504 15.698 35.769 1.00 17.18 104 VAL D CA 1
ATOM 3776 C C . VAL D 1 104 ? 37.337 15.041 37.153 1.00 16.97 104 VAL D C 1
ATOM 3777 O O . VAL D 1 104 ? 37.203 15.732 38.204 1.00 17.60 104 VAL D O 1
ATOM 3781 N N . ALA D 1 105 ? 37.451 13.719 37.212 1.00 16.68 105 ALA D N 1
ATOM 3782 C CA . ALA D 1 105 ? 37.546 13.047 38.461 1.00 16.98 105 ALA D CA 1
ATOM 3783 C C . ALA D 1 105 ? 38.703 12.079 38.392 1.00 17.35 105 ALA D C 1
ATOM 3784 O O . ALA D 1 105 ? 38.776 11.290 37.453 1.00 17.61 105 ALA D O 1
ATOM 3786 N N . LEU D 1 106 ? 39.559 12.089 39.428 1.00 16.93 106 LEU D N 1
ATOM 3787 C CA . LEU D 1 106 ? 40.696 11.132 39.512 1.00 19.05 106 LEU D CA 1
ATOM 3788 C C . LEU D 1 106 ? 40.568 10.119 40.613 1.00 17.81 106 LEU D C 1
ATOM 3789 O O . LEU D 1 106 ? 40.092 10.416 41.716 1.00 18.19 106 LEU D O 1
ATOM 3794 N N . VAL D 1 107 ? 41.085 8.931 40.338 1.00 17.62 107 VAL D N 1
ATOM 3795 C CA . VAL D 1 107 ? 41.065 7.843 41.271 1.00 18.48 107 VAL D CA 1
ATOM 3796 C C . VAL D 1 107 ? 42.440 7.242 41.289 1.00 18.89 107 VAL D C 1
ATOM 3797 O O . VAL D 1 107 ? 43.043 7.083 40.216 1.00 19.28 107 VAL D O 1
ATOM 3801 N N . GLU D 1 108 ? 42.950 6.898 42.470 1.00 19.51 108 GLU D N 1
ATOM 3802 C CA . GLU D 1 108 ? 44.354 6.438 42.559 1.00 20.26 108 GLU D CA 1
ATOM 3803 C C . GLU D 1 108 ? 44.458 4.994 42.883 1.00 20.22 108 GLU D C 1
ATOM 3804 O O . GLU D 1 108 ? 43.641 4.417 43.644 1.00 21.01 108 GLU D O 1
ATOM 3810 N N . ASN D 1 109 ? 45.475 4.369 42.322 1.00 19.72 109 ASN D N 1
ATOM 3811 C CA . ASN D 1 109 ? 45.839 3.034 42.733 1.00 19.77 109 ASN D CA 1
ATOM 3812 C C . ASN D 1 109 ? 47.350 2.960 42.954 1.00 20.60 109 ASN D C 1
ATOM 3813 O O . ASN D 1 109 ? 47.966 3.998 43.070 1.00 21.15 109 ASN D O 1
ATOM 3818 N N . SER D 1 110 ? 47.953 1.766 42.958 1.00 21.46 110 SER D N 1
ATOM 3819 C CA . SER D 1 110 ? 49.358 1.637 43.301 1.00 22.29 110 SER D CA 1
ATOM 3820 C C . SER D 1 110 ? 50.138 0.814 42.281 1.00 22.11 110 SER D C 1
ATOM 3821 O O . SER D 1 110 ? 49.586 0.375 41.210 1.00 20.81 110 SER D O 1
ATOM 3824 N N . ASP D 1 111 ? 51.421 0.547 42.600 1.00 22.31 111 ASP D N 1
ATOM 3825 C CA . ASP D 1 111 ? 52.298 -0.139 41.620 1.00 22.43 111 ASP D CA 1
ATOM 3826 C C . ASP D 1 111 ? 51.797 -1.529 41.256 1.00 21.86 111 ASP D C 1
ATOM 3827 O O . ASP D 1 111 ? 51.995 -1.978 40.133 1.00 22.23 111 ASP D O 1
ATOM 3832 N N . ALA D 1 112 ? 51.205 -2.248 42.229 1.00 21.49 112 ALA D N 1
ATOM 3833 C CA . ALA D 1 112 ? 50.764 -3.646 41.994 1.00 21.42 112 ALA D CA 1
ATOM 3834 C C . ALA D 1 112 ? 49.466 -3.766 41.168 1.00 20.77 112 ALA D C 1
ATOM 3835 O O . ALA D 1 112 ? 48.997 -4.884 40.826 1.00 20.65 112 ALA D O 1
ATOM 3837 N N . ASP D 1 113 ? 48.868 -2.629 40.880 1.00 19.93 113 ASP D N 1
ATOM 3838 C CA . ASP D 1 113 ? 47.501 -2.565 40.341 1.00 19.73 113 ASP D CA 1
ATOM 3839 C C . ASP D 1 113 ? 47.454 -2.364 38.856 1.00 18.99 113 ASP D C 1
ATOM 3840 O O . ASP D 1 113 ? 46.390 -1.987 38.276 1.00 18.81 113 ASP D O 1
ATOM 3845 N N . TRP D 1 114 ? 48.566 -2.608 38.192 1.00 18.13 114 TRP D N 1
ATOM 3846 C CA . TRP D 1 114 ? 48.630 -2.477 36.737 1.00 17.66 114 TRP D CA 1
ATOM 3847 C C . TRP D 1 114 ? 49.292 -3.704 36.077 1.00 19.10 114 TRP D C 1
ATOM 3848 O O . TRP D 1 114 ? 50.329 -4.266 36.593 1.00 19.90 114 TRP D O 1
ATOM 3859 N N . SER D 1 115 ? 48.682 -4.156 34.976 1.00 19.24 115 SER D N 1
ATOM 3860 C CA . SER D 1 115 ? 49.356 -5.113 34.062 1.00 19.61 115 SER D CA 1
ATOM 3861 C C . SER D 1 115 ? 49.194 -4.612 32.676 1.00 19.72 115 SER D C 1
ATOM 3862 O O . SER D 1 115 ? 48.067 -4.635 32.107 1.00 20.59 115 SER D O 1
ATOM 3865 N N . PHE D 1 116 ? 50.285 -4.155 32.070 1.00 19.48 116 PHE D N 1
ATOM 3866 C CA . PHE D 1 116 ? 50.178 -3.602 30.719 1.00 19.38 116 PHE D CA 1
ATOM 3867 C C . PHE D 1 116 ? 50.215 -4.624 29.543 1.00 19.30 116 PHE D C 1
ATOM 3868 O O . PHE D 1 116 ? 49.811 -4.308 28.399 1.00 19.14 116 PHE D O 1
ATOM 3876 N N . GLY D 1 117 ? 50.655 -5.849 29.832 1.00 18.74 117 GLY D N 1
ATOM 3877 C CA . GLY D 1 117 ? 50.687 -6.842 28.777 1.00 19.11 117 GLY D CA 1
ATOM 3878 C C . GLY D 1 117 ? 51.323 -8.109 29.238 1.00 19.59 117 GLY D C 1
ATOM 3879 O O . GLY D 1 117 ? 52.012 -8.109 30.271 1.00 19.22 117 GLY D O 1
ATOM 3880 N N . ARG D 1 118 ? 51.042 -9.233 28.575 1.00 20.44 118 ARG D N 1
ATOM 3881 C CA . ARG D 1 118 ? 51.715 -10.483 28.974 1.00 22.06 118 ARG D CA 1
ATOM 3882 C C . ARG D 1 118 ? 51.512 -11.043 30.400 1.00 22.54 118 ARG D C 1
ATOM 3883 O O . ARG D 1 118 ? 52.286 -11.894 30.906 1.00 22.37 118 ARG D O 1
ATOM 3891 N N . GLY D 1 119 ? 50.455 -10.607 31.083 1.00 21.28 119 GLY D N 1
ATOM 3892 C CA . GLY D 1 119 ? 50.226 -11.064 32.408 1.00 21.25 119 GLY D CA 1
ATOM 3893 C C . GLY D 1 119 ? 51.299 -10.544 33.372 1.00 21.90 119 GLY D C 1
ATOM 3894 O O . GLY D 1 119 ? 51.400 -11.097 34.493 1.00 23.02 119 GLY D O 1
ATOM 3895 N N . ARG D 1 120 ? 52.060 -9.534 32.971 1.00 20.97 120 ARG D N 1
ATOM 3896 C CA . ARG D 1 120 ? 53.137 -8.937 33.788 1.00 22.08 120 ARG D CA 1
ATOM 3897 C C . ARG D 1 120 ? 52.700 -7.749 34.657 1.00 22.64 120 ARG D C 1
ATOM 3898 O O . ARG D 1 120 ? 51.850 -6.980 34.254 1.00 23.29 120 ARG D O 1
ATOM 3906 N N . ALA D 1 121 ? 53.297 -7.589 35.852 1.00 22.00 121 ALA D N 1
ATOM 3907 C CA . ALA D 1 121 ? 53.056 -6.363 36.665 1.00 21.24 121 ALA D CA 1
ATOM 3908 C C . ALA D 1 121 ? 54.274 -5.504 36.562 1.00 21.21 121 ALA D C 1
ATOM 3909 O O . ALA D 1 121 ? 55.254 -5.637 37.400 1.00 22.05 121 ALA D O 1
ATOM 3911 N N . GLU D 1 122 ? 54.287 -4.637 35.569 1.00 21.54 122 GLU D N 1
ATOM 3912 C CA . GLU D 1 122 ? 55.582 -4.049 35.140 1.00 22.86 122 GLU D CA 1
ATOM 3913 C C . GLU D 1 122 ? 56.147 -3.032 36.152 1.00 24.10 122 GLU D C 1
ATOM 3914 O O . GLU D 1 122 ? 57.383 -2.804 36.201 1.00 24.51 122 GLU D O 1
ATOM 3920 N N . PHE D 1 123 ? 55.290 -2.440 36.985 1.00 24.18 123 PHE D N 1
ATOM 3921 C CA . PHE D 1 123 ? 55.799 -1.506 37.991 1.00 25.84 123 PHE D CA 1
ATOM 3922 C C . PHE D 1 123 ? 56.501 -2.315 39.117 1.00 27.46 123 PHE D C 1
ATOM 3923 O O . PHE D 1 123 ? 57.491 -1.855 39.757 1.00 27.83 123 PHE D O 1
ATOM 3931 N N . LEU D 1 124 ? 55.995 -3.518 39.374 1.00 28.00 124 LEU D N 1
ATOM 3932 C CA . LEU D 1 124 ? 56.631 -4.440 40.282 1.00 29.85 124 LEU D CA 1
ATOM 3933 C C . LEU D 1 124 ? 57.944 -5.059 39.746 1.00 31.74 124 LEU D C 1
ATOM 3934 O O . LEU D 1 124 ? 58.947 -5.184 40.491 1.00 32.70 124 LEU D O 1
ATOM 3939 N N . THR D 1 125 ? 57.934 -5.525 38.501 1.00 32.25 125 THR D N 1
ATOM 3940 C CA . THR D 1 125 ? 59.140 -6.118 37.944 1.00 33.51 125 THR D CA 1
ATOM 3941 C C . THR D 1 125 ? 60.220 -5.104 37.658 1.00 33.88 125 THR D C 1
ATOM 3942 O O . THR D 1 125 ? 61.343 -5.523 37.368 1.00 34.97 125 THR D O 1
ATOM 3946 N N . GLY D 1 126 ? 59.885 -3.805 37.664 1.00 33.60 126 GLY D N 1
ATOM 3947 C CA . GLY D 1 126 ? 60.832 -2.749 37.305 1.00 33.62 126 GLY D CA 1
ATOM 3948 C C . GLY D 1 126 ? 61.064 -2.506 35.820 1.00 33.10 126 GLY D C 1
ATOM 3949 O O . GLY D 1 126 ? 61.944 -1.673 35.491 1.00 33.74 126 GLY D O 1
ATOM 3950 N N . ASP D 1 127 ? 60.304 -3.192 34.955 1.00 32.43 127 ASP D N 1
ATOM 3951 C CA . ASP D 1 127 ? 60.180 -2.855 33.519 1.00 31.90 127 ASP D CA 1
ATOM 3952 C C . ASP D 1 127 ? 59.737 -1.394 33.289 1.00 31.12 127 ASP D C 1
ATOM 3953 O O . ASP D 1 127 ? 60.110 -0.760 32.311 1.00 30.36 127 ASP D O 1
ATOM 3958 N N . LEU D 1 128 ? 58.928 -0.856 34.213 1.00 30.12 128 LEU D N 1
ATOM 3959 C CA . LEU D 1 128 ? 58.567 0.549 34.179 1.00 29.80 128 LEU D CA 1
ATOM 3960 C C . LEU D 1 128 ? 58.901 1.163 35.555 1.00 30.50 128 LEU D C 1
ATOM 3961 O O . LEU D 1 128 ? 58.820 0.472 36.567 1.00 30.52 128 LEU D O 1
ATOM 3966 N N . VAL D 1 129 ? 59.239 2.440 35.610 1.00 31.19 129 VAL D N 1
ATOM 3967 C CA . VAL D 1 129 ? 59.380 3.116 36.887 1.00 33.73 129 VAL D CA 1
ATOM 3968 C C . VAL D 1 129 ? 58.077 3.769 37.281 1.00 35.39 129 VAL D C 1
ATOM 3969 O O . VAL D 1 129 ? 57.607 4.516 36.434 1.00 37.91 129 VAL D O 1
ATOM 3970 N N . PRO E 1 1 ? 29.713 13.968 44.038 1.00 24.84 1 PRO E N 1
ATOM 3971 C CA . PRO E 1 1 ? 30.105 12.598 43.660 1.00 23.66 1 PRO E CA 1
ATOM 3972 C C . PRO E 1 1 ? 29.708 12.369 42.222 1.00 22.37 1 PRO E C 1
ATOM 3973 O O . PRO E 1 1 ? 29.021 13.205 41.620 1.00 22.81 1 PRO E O 1
ATOM 3977 N N . LEU E 1 2 ? 30.194 11.284 41.656 1.00 20.53 2 LEU E N 1
ATOM 3978 C CA . LEU E 1 2 ? 29.865 11.004 40.262 1.00 19.11 2 LEU E CA 1
ATOM 3979 C C . LEU E 1 2 ? 29.216 9.637 40.328 1.00 18.30 2 LEU E C 1
ATOM 3980 O O . LEU E 1 2 ? 29.853 8.712 40.865 1.00 18.24 2 LEU E O 1
ATOM 3985 N N . LEU E 1 3 ? 28.060 9.493 39.692 1.00 17.67 3 LEU E N 1
ATOM 3986 C CA . LEU E 1 3 ? 27.337 8.225 39.733 1.00 17.76 3 LEU E CA 1
ATOM 3987 C C . LEU E 1 3 ? 27.250 7.666 38.337 1.00 17.78 3 LEU E C 1
ATOM 3988 O O . LEU E 1 3 ? 26.684 8.299 37.464 1.00 17.61 3 LEU E O 1
ATOM 3993 N N . LYS E 1 4 ? 27.767 6.460 38.150 1.00 16.79 4 LYS E N 1
ATOM 3994 C CA . LYS E 1 4 ? 27.735 5.833 36.844 1.00 17.20 4 LYS E CA 1
ATOM 3995 C C . LYS E 1 4 ? 26.798 4.616 36.876 1.00 17.62 4 LYS E C 1
ATOM 3996 O O . LYS E 1 4 ? 27.004 3.712 37.660 1.00 18.23 4 LYS E O 1
ATOM 4002 N N . PHE E 1 5 ? 25.767 4.616 36.036 1.00 16.90 5 PHE E N 1
ATOM 4003 C CA . PHE E 1 5 ? 24.766 3.541 36.026 1.00 17.55 5 PHE E CA 1
ATOM 4004 C C . PHE E 1 5 ? 25.025 2.637 34.836 1.00 18.12 5 PHE E C 1
ATOM 4005 O O . PHE E 1 5 ? 25.210 3.110 33.696 1.00 20.69 5 PHE E O 1
ATOM 4013 N N . ASP E 1 6 ? 25.006 1.335 35.066 1.00 17.05 6 ASP E N 1
ATOM 4014 C CA . ASP E 1 6 ? 25.013 0.365 33.964 1.00 16.39 6 ASP E CA 1
ATOM 4015 C C . ASP E 1 6 ? 23.685 -0.419 34.054 1.00 16.00 6 ASP E C 1
ATOM 4016 O O . ASP E 1 6 ? 23.365 -1.026 35.067 1.00 16.94 6 ASP E O 1
ATOM 4021 N N . LEU E 1 7 ? 22.925 -0.357 32.964 1.00 15.89 7 LEU E N 1
ATOM 4022 C CA . LEU E 1 7 ? 21.583 -0.962 32.845 1.00 15.66 7 LEU E CA 1
ATOM 4023 C C . LEU E 1 7 ? 21.500 -1.693 31.455 1.00 16.27 7 LEU E C 1
ATOM 4024 O O . LEU E 1 7 ? 22.321 -1.433 30.534 1.00 16.18 7 LEU E O 1
ATOM 4029 N N . PHE E 1 8 ? 20.528 -2.620 31.316 1.00 16.18 8 PHE E N 1
ATOM 4030 C CA . PHE E 1 8 ? 20.223 -3.179 30.023 1.00 16.74 8 PHE E CA 1
ATOM 4031 C C . PHE E 1 8 ? 19.357 -2.203 29.219 1.00 17.76 8 PHE E C 1
ATOM 4032 O O . PHE E 1 8 ? 18.527 -1.494 29.776 1.00 17.86 8 PHE E O 1
ATOM 4040 N N . TYR E 1 9 ? 19.530 -2.203 27.904 1.00 17.33 9 TYR E N 1
ATOM 4041 C CA . TYR E 1 9 ? 18.532 -1.579 27.031 1.00 18.42 9 TYR E CA 1
ATOM 4042 C C . TYR E 1 9 ? 17.106 -2.038 27.318 1.00 18.66 9 TYR E C 1
ATOM 4043 O O . TYR E 1 9 ? 16.869 -3.205 27.672 1.00 18.89 9 TYR E O 1
ATOM 4052 N N . GLY E 1 10 ? 16.139 -1.109 27.156 1.00 19.48 10 GLY E N 1
ATOM 4053 C CA . GLY E 1 10 ? 14.733 -1.500 27.262 1.00 19.46 10 GLY E CA 1
ATOM 4054 C C . GLY E 1 10 ? 13.857 -0.396 27.856 1.00 19.39 10 GLY E C 1
ATOM 4055 O O . GLY E 1 10 ? 12.677 -0.372 27.575 1.00 19.74 10 GLY E O 1
ATOM 4056 N N . ARG E 1 11 ? 14.466 0.502 28.649 1.00 18.39 11 ARG E N 1
ATOM 4057 C CA . ARG E 1 11 ? 13.758 1.661 29.217 1.00 18.91 11 ARG E CA 1
ATOM 4058 C C . ARG E 1 11 ? 13.585 2.775 28.252 1.00 18.52 11 ARG E C 1
ATOM 4059 O O . ARG E 1 11 ? 14.418 2.943 27.347 1.00 18.55 11 ARG E O 1
ATOM 4067 N N . THR E 1 12 ? 12.501 3.532 28.418 1.00 18.71 12 THR E N 1
ATOM 4068 C CA . THR E 1 12 ? 12.331 4.774 27.738 1.00 19.27 12 THR E CA 1
ATOM 4069 C C . THR E 1 12 ? 13.189 5.836 28.388 1.00 19.61 12 THR E C 1
ATOM 4070 O O . THR E 1 12 ? 13.684 5.700 29.475 1.00 18.85 12 THR E O 1
ATOM 4074 N N . ASP E 1 13 ? 13.351 6.945 27.703 1.00 20.65 13 ASP E N 1
ATOM 4075 C CA . ASP E 1 13 ? 14.123 7.985 28.287 1.00 21.51 13 ASP E CA 1
ATOM 4076 C C . ASP E 1 13 ? 13.462 8.566 29.573 1.00 20.59 13 ASP E C 1
ATOM 4077 O O . ASP E 1 13 ? 14.160 8.964 30.553 1.00 19.50 13 ASP E O 1
ATOM 4082 N N . ALA E 1 14 ? 12.132 8.589 29.595 1.00 19.87 14 ALA E N 1
ATOM 4083 C CA . ALA E 1 14 ? 11.454 9.016 30.817 1.00 19.48 14 ALA E CA 1
ATOM 4084 C C . ALA E 1 14 ? 11.793 8.089 31.986 1.00 19.16 14 ALA E C 1
ATOM 4085 O O . ALA E 1 14 ? 11.969 8.571 33.138 1.00 19.23 14 ALA E O 1
ATOM 4087 N N . GLN E 1 15 ? 11.883 6.789 31.730 1.00 18.47 15 GLN E N 1
ATOM 4088 C CA . GLN E 1 15 ? 12.098 5.819 32.807 1.00 18.57 15 GLN E CA 1
ATOM 4089 C C . GLN E 1 15 ? 13.527 5.959 33.269 1.00 18.56 15 GLN E C 1
ATOM 4090 O O . GLN E 1 15 ? 13.807 5.841 34.434 1.00 17.51 15 GLN E O 1
ATOM 4096 N N . ILE E 1 16 ? 14.446 6.200 32.328 1.00 17.71 16 ILE E N 1
ATOM 4097 C CA . ILE E 1 16 ? 15.830 6.505 32.723 1.00 17.51 16 ILE E CA 1
ATOM 4098 C C . ILE E 1 16 ? 15.942 7.763 33.590 1.00 17.97 16 ILE E C 1
ATOM 4099 O O . ILE E 1 16 ? 16.628 7.739 34.603 1.00 17.86 16 ILE E O 1
ATOM 4104 N N . LYS E 1 17 ? 15.268 8.833 33.194 1.00 18.47 17 LYS E N 1
ATOM 4105 C CA . LYS E 1 17 ? 15.253 10.057 33.962 1.00 20.16 17 LYS E CA 1
ATOM 4106 C C . LYS E 1 17 ? 14.698 9.843 35.377 1.00 19.90 17 LYS E C 1
ATOM 4107 O O . LYS E 1 17 ? 15.199 10.392 36.340 1.00 19.52 17 LYS E O 1
ATOM 4113 N N . SER E 1 18 ? 13.682 8.990 35.494 1.00 19.45 18 SER E N 1
ATOM 4114 C CA . SER E 1 18 ? 13.071 8.768 36.806 1.00 18.14 18 SER E CA 1
ATOM 4115 C C . SER E 1 18 ? 14.055 8.035 37.735 1.00 18.37 18 SER E C 1
ATOM 4116 O O . SER E 1 18 ? 14.217 8.383 38.933 1.00 17.91 18 SER E O 1
ATOM 4118 N N . LEU E 1 19 ? 14.723 7.039 37.168 1.00 19.23 19 LEU E N 1
ATOM 4119 C CA . LEU E 1 19 ? 15.775 6.320 37.825 1.00 19.63 19 LEU E CA 1
ATOM 4120 C C . LEU E 1 19 ? 16.890 7.290 38.298 1.00 17.67 19 LEU E C 1
ATOM 4121 O O . LEU E 1 19 ? 17.348 7.200 39.459 1.00 17.48 19 LEU E O 1
ATOM 4126 N N . LEU E 1 20 ? 17.351 8.164 37.401 1.00 17.45 20 LEU E N 1
ATOM 4127 C CA . LEU E 1 20 ? 18.439 9.110 37.736 1.00 17.75 20 LEU E CA 1
ATOM 4128 C C . LEU E 1 20 ? 18.001 10.103 38.835 1.00 18.16 20 LEU E C 1
ATOM 4129 O O . LEU E 1 20 ? 18.809 10.451 39.735 1.00 17.96 20 LEU E O 1
ATOM 4134 N N . ASP E 1 21 ? 16.771 10.598 38.709 1.00 18.96 21 ASP E N 1
ATOM 4135 C CA . ASP E 1 21 ? 16.194 11.533 39.698 1.00 19.99 21 ASP E CA 1
ATOM 4136 C C . ASP E 1 21 ? 16.112 10.901 41.063 1.00 20.04 21 ASP E C 1
ATOM 4137 O O . ASP E 1 21 ? 16.465 11.541 42.048 1.00 19.77 21 ASP E O 1
ATOM 4142 N N . ALA E 1 22 ? 15.644 9.651 41.117 1.00 20.12 22 ALA E N 1
ATOM 4143 C CA . ALA E 1 22 ? 15.379 8.958 42.374 1.00 19.90 22 ALA E CA 1
ATOM 4144 C C . ALA E 1 22 ? 16.738 8.645 43.068 1.00 19.66 22 ALA E C 1
ATOM 4145 O O . ALA E 1 22 ? 16.923 8.919 44.275 1.00 18.99 22 ALA E O 1
ATOM 4147 N N . ALA E 1 23 ? 17.739 8.217 42.302 1.00 18.54 23 ALA E N 1
ATOM 4148 C CA . ALA E 1 23 ? 19.056 7.975 42.839 1.00 18.47 23 ALA E CA 1
ATOM 4149 C C . ALA E 1 23 ? 19.740 9.250 43.321 1.00 18.55 23 ALA E C 1
ATOM 4150 O O . ALA E 1 23 ? 20.438 9.211 44.335 1.00 17.38 23 ALA E O 1
ATOM 4152 N N . HIS E 1 24 ? 19.561 10.340 42.586 1.00 18.48 24 HIS E N 1
ATOM 4153 C CA . HIS E 1 24 ? 20.202 11.620 42.933 1.00 19.63 24 HIS E CA 1
ATOM 4154 C C . HIS E 1 24 ? 19.610 12.102 44.302 1.00 20.42 24 HIS E C 1
ATOM 4155 O O . HIS E 1 24 ? 20.349 12.478 45.253 1.00 20.06 24 HIS E O 1
ATOM 4162 N N . GLY E 1 25 ? 18.286 12.002 44.430 1.00 21.59 25 GLY E N 1
ATOM 4163 C CA . GLY E 1 25 ? 17.648 12.387 45.695 1.00 22.39 25 GLY E CA 1
ATOM 4164 C C . GLY E 1 25 ? 18.150 11.531 46.850 1.00 22.67 25 GLY E C 1
ATOM 4165 O O . GLY E 1 25 ? 18.443 12.051 47.947 1.00 22.97 25 GLY E O 1
ATOM 4166 N N . ALA E 1 26 ? 18.294 10.215 46.651 1.00 22.12 26 ALA E N 1
ATOM 4167 C CA . ALA E 1 26 ? 18.859 9.349 47.696 1.00 21.75 26 ALA E CA 1
ATOM 4168 C C . ALA E 1 26 ? 20.319 9.743 48.079 1.00 21.62 26 ALA E C 1
ATOM 4169 O O . ALA E 1 26 ? 20.736 9.775 49.295 1.00 21.30 26 ALA E O 1
ATOM 4171 N N . MET E 1 27 ? 21.110 10.042 47.056 1.00 20.69 27 MET E N 1
ATOM 4172 C CA . MET E 1 27 ? 22.470 10.458 47.311 1.00 20.74 27 MET E CA 1
ATOM 4173 C C . MET E 1 27 ? 22.520 11.763 48.123 1.00 20.73 27 MET E C 1
ATOM 4174 O O . MET E 1 27 ? 23.300 11.870 49.130 1.00 21.32 27 MET E O 1
ATOM 4179 N N . VAL E 1 28 ? 21.733 12.747 47.711 1.00 21.23 28 VAL E N 1
ATOM 4180 C CA . VAL E 1 28 ? 21.697 14.045 48.398 1.00 23.01 28 VAL E CA 1
ATOM 4181 C C . VAL E 1 28 ? 21.228 13.884 49.864 1.00 23.53 28 VAL E C 1
ATOM 4182 O O . VAL E 1 28 ? 21.844 14.440 50.813 1.00 22.96 28 VAL E O 1
ATOM 4186 N N . ASP E 1 29 ? 20.213 13.061 50.033 1.00 23.95 29 ASP E N 1
ATOM 4187 C CA . ASP E 1 29 ? 19.663 12.772 51.379 1.00 25.34 29 ASP E CA 1
ATOM 4188 C C . ASP E 1 29 ? 20.681 12.097 52.268 1.00 25.69 29 ASP E C 1
ATOM 4189 O O . ASP E 1 29 ? 20.834 12.495 53.450 1.00 25.40 29 ASP E O 1
ATOM 4194 N N . ALA E 1 30 ? 21.411 11.121 51.717 1.00 24.32 30 ALA E N 1
ATOM 4195 C CA . ALA E 1 30 ? 22.378 10.358 52.500 1.00 24.61 30 ALA E CA 1
ATOM 4196 C C . ALA E 1 30 ? 23.682 11.091 52.828 1.00 24.88 30 ALA E C 1
ATOM 4197 O O . ALA E 1 30 ? 24.226 10.962 53.946 1.00 24.75 30 ALA E O 1
ATOM 4199 N N . PHE E 1 31 ? 24.228 11.786 51.831 1.00 24.61 31 PHE E N 1
ATOM 4200 C CA . PHE E 1 31 ? 25.569 12.337 51.940 1.00 25.11 31 PHE E CA 1
ATOM 4201 C C . PHE E 1 31 ? 25.511 13.812 52.327 1.00 25.82 31 PHE E C 1
ATOM 4202 O O . PHE E 1 31 ? 26.522 14.355 52.745 1.00 26.77 31 PHE E O 1
ATOM 4210 N N . GLY E 1 32 ? 24.392 14.500 52.135 1.00 26.30 32 GLY E N 1
ATOM 4211 C CA . GLY E 1 32 ? 24.301 15.888 52.576 1.00 27.04 32 GLY E CA 1
ATOM 4212 C C . GLY E 1 32 ? 25.042 16.903 51.686 1.00 28.27 32 GLY E C 1
ATOM 4213 O O . GLY E 1 32 ? 25.397 17.986 52.147 1.00 28.60 32 GLY E O 1
ATOM 4214 N N . VAL E 1 33 ? 25.277 16.552 50.416 1.00 26.82 33 VAL E N 1
ATOM 4215 C CA . VAL E 1 33 ? 25.882 17.456 49.464 1.00 26.27 33 VAL E CA 1
ATOM 4216 C C . VAL E 1 33 ? 24.805 18.396 48.922 1.00 25.96 33 VAL E C 1
ATOM 4217 O O . VAL E 1 33 ? 23.629 18.115 49.048 1.00 25.76 33 VAL E O 1
ATOM 4221 N N . PRO E 1 34 ? 25.221 19.485 48.264 1.00 26.68 34 PRO E N 1
ATOM 4222 C CA . PRO E 1 34 ? 24.276 20.425 47.630 1.00 26.56 34 PRO E CA 1
ATOM 4223 C C . PRO E 1 34 ? 23.447 19.747 46.582 1.00 26.53 34 PRO E C 1
ATOM 4224 O O . PRO E 1 34 ? 23.916 18.775 45.962 1.00 25.79 34 PRO E O 1
ATOM 4228 N N . ALA E 1 35 ? 22.205 20.192 46.454 1.00 26.21 35 ALA E N 1
ATOM 4229 C CA . ALA E 1 35 ? 21.299 19.550 45.497 1.00 26.18 35 ALA E CA 1
ATOM 4230 C C . ALA E 1 35 ? 21.826 19.562 44.084 1.00 26.26 35 ALA E C 1
ATOM 4231 O O . ALA E 1 35 ? 21.414 18.685 43.283 1.00 26.07 35 ALA E O 1
ATOM 4233 N N . ASN E 1 36 ? 22.666 20.560 43.742 1.00 25.29 36 ASN E N 1
ATOM 4234 C CA . ASN E 1 36 ? 23.163 20.703 42.359 1.00 25.00 36 ASN E CA 1
ATOM 4235 C C . ASN E 1 36 ? 24.554 20.042 42.192 1.00 24.03 36 ASN E C 1
ATOM 4236 O O . ASN E 1 36 ? 25.242 20.211 41.173 1.00 23.80 36 ASN E O 1
ATOM 4241 N N . ASP E 1 37 ? 24.941 19.229 43.165 1.00 23.50 37 ASP E N 1
ATOM 4242 C CA . ASP E 1 37 ? 26.113 18.387 43.025 1.00 24.10 37 ASP E CA 1
ATOM 4243 C C . ASP E 1 37 ? 25.614 17.108 42.328 1.00 22.77 37 ASP E C 1
ATOM 4244 O O . ASP E 1 37 ? 25.434 16.056 42.962 1.00 23.62 37 ASP E O 1
ATOM 4249 N N . ARG E 1 38 ? 25.362 17.236 41.030 1.00 21.14 38 ARG E N 1
ATOM 4250 C CA . ARG E 1 38 ? 24.700 16.200 40.250 1.00 18.74 38 ARG E CA 1
ATOM 4251 C C . ARG E 1 38 ? 25.514 15.870 38.999 1.00 18.08 38 ARG E C 1
ATOM 4252 O O . ARG E 1 38 ? 25.595 16.694 38.114 1.00 17.67 38 ARG E O 1
ATOM 4260 N N . TYR E 1 39 ? 26.146 14.706 38.989 1.00 17.06 39 TYR E N 1
ATOM 4261 C CA . TYR E 1 39 ? 27.054 14.273 37.892 1.00 16.44 39 TYR E CA 1
ATOM 4262 C C . TYR E 1 39 ? 26.752 12.779 37.709 1.00 16.43 39 TYR E C 1
ATOM 4263 O O . TYR E 1 39 ? 27.071 11.949 38.653 1.00 17.04 39 TYR E O 1
ATOM 4272 N N . GLN E 1 40 ? 26.077 12.437 36.610 1.00 15.66 40 GLN E N 1
ATOM 4273 C CA . GLN E 1 40 ? 25.541 11.090 36.408 1.00 16.74 40 GLN E CA 1
ATOM 4274 C C . GLN E 1 40 ? 25.741 10.666 34.960 1.00 16.85 40 GLN E C 1
ATOM 4275 O O . GLN E 1 40 ? 25.597 11.514 34.051 1.00 17.58 40 GLN E O 1
ATOM 4281 N N . THR E 1 41 ? 26.156 9.408 34.759 1.00 17.01 41 THR E N 1
ATOM 4282 C CA . THR E 1 41 ? 26.214 8.856 33.368 1.00 15.63 41 THR E CA 1
ATOM 4283 C C . THR E 1 41 ? 25.412 7.525 33.385 1.00 15.29 41 THR E C 1
ATOM 4284 O O . THR E 1 41 ? 25.243 6.896 34.433 1.00 16.25 41 THR E O 1
ATOM 4288 N N . VAL E 1 42 ? 24.915 7.155 32.224 1.00 14.69 42 VAL E N 1
ATOM 4289 C CA . VAL E 1 42 ? 24.180 5.895 32.066 1.00 15.94 42 VAL E CA 1
ATOM 4290 C C . VAL E 1 42 ? 24.791 5.203 30.827 1.00 16.06 42 VAL E C 1
ATOM 4291 O O . VAL E 1 42 ? 24.870 5.836 29.723 1.00 16.36 42 VAL E O 1
ATOM 4295 N N . SER E 1 43 ? 25.144 3.918 30.962 1.00 16.07 43 SER E N 1
ATOM 4296 C CA . SER E 1 43 ? 25.533 3.085 29.816 1.00 18.08 43 SER E CA 1
ATOM 4297 C C . SER E 1 43 ? 24.519 1.948 29.649 1.00 17.91 43 SER E C 1
ATOM 4298 O O . SER E 1 43 ? 24.251 1.257 30.612 1.00 17.82 43 SER E O 1
ATOM 4301 N N . GLN E 1 44 ? 23.957 1.791 28.456 1.00 16.84 44 GLN E N 1
ATOM 4302 C CA . GLN E 1 44 ? 22.937 0.774 28.237 1.00 17.08 44 GLN E CA 1
ATOM 4303 C C . GLN E 1 44 ? 23.590 -0.403 27.523 1.00 18.03 44 GLN E C 1
ATOM 4304 O O . GLN E 1 44 ? 24.417 -0.210 26.644 1.00 17.70 44 GLN E O 1
ATOM 4310 N N . HIS E 1 45 ? 23.235 -1.619 27.939 1.00 17.74 45 HIS E N 1
ATOM 4311 C CA . HIS E 1 45 ? 23.957 -2.789 27.477 1.00 17.68 45 HIS E CA 1
ATOM 4312 C C . HIS E 1 45 ? 23.008 -3.739 26.820 1.00 18.27 45 HIS E C 1
ATOM 4313 O O . HIS E 1 45 ? 21.839 -3.798 27.208 1.00 17.05 45 HIS E O 1
ATOM 4320 N N A ARG E 1 46 ? 23.467 -4.485 25.804 0.50 18.46 46 ARG E N 1
ATOM 4321 N N B ARG E 1 46 ? 23.520 -4.476 25.824 0.50 18.57 46 ARG E N 1
ATOM 4322 C CA A ARG E 1 46 ? 22.634 -5.598 25.321 0.50 19.94 46 ARG E CA 1
ATOM 4323 C CA B ARG E 1 46 ? 22.804 -5.615 25.253 0.50 20.51 46 ARG E CA 1
ATOM 4324 C C A ARG E 1 46 ? 22.726 -6.788 26.285 0.50 19.98 46 ARG E C 1
ATOM 4325 C C B ARG E 1 46 ? 22.781 -6.816 26.251 0.50 20.19 46 ARG E C 1
ATOM 4326 O O A ARG E 1 46 ? 23.616 -6.824 27.130 0.50 17.34 46 ARG E O 1
ATOM 4327 O O B ARG E 1 46 ? 23.637 -6.862 27.131 0.50 17.43 46 ARG E O 1
ATOM 4342 N N . PRO E 1 47 ? 21.838 -7.779 26.129 1.00 20.47 47 PRO E N 1
ATOM 4343 C CA . PRO E 1 47 ? 21.856 -8.963 26.978 1.00 21.72 47 PRO E CA 1
ATOM 4344 C C . PRO E 1 47 ? 23.207 -9.644 27.064 1.00 22.26 47 PRO E C 1
ATOM 4345 O O . PRO E 1 47 ? 23.547 -10.036 28.173 1.00 23.18 47 PRO E O 1
ATOM 4349 N N . GLY E 1 48 ? 23.960 -9.725 25.960 1.00 22.96 48 GLY E N 1
ATOM 4350 C CA . GLY E 1 48 ? 25.295 -10.277 26.046 1.00 26.41 48 GLY E CA 1
ATOM 4351 C C . GLY E 1 48 ? 26.387 -9.524 26.841 1.00 26.93 48 GLY E C 1
ATOM 4352 O O . GLY E 1 48 ? 27.515 -10.016 26.937 1.00 28.40 48 GLY E O 1
ATOM 4353 N N . GLU E 1 49 ? 26.069 -8.404 27.474 1.00 23.38 49 GLU E N 1
ATOM 4354 C CA . GLU E 1 49 ? 27.135 -7.447 27.801 1.00 22.34 49 GLU E CA 1
ATOM 4355 C C . GLU E 1 49 ? 27.212 -7.145 29.296 1.00 21.28 49 GLU E C 1
ATOM 4356 O O . GLU E 1 49 ? 28.035 -6.322 29.716 1.00 20.33 49 GLU E O 1
ATOM 4362 N N . MET E 1 50 ? 26.337 -7.788 30.093 1.00 19.59 50 MET E N 1
ATOM 4363 C CA . MET E 1 50 ? 26.486 -7.697 31.541 1.00 20.08 50 MET E CA 1
ATOM 4364 C C . MET E 1 50 ? 26.128 -9.032 32.135 1.00 20.37 50 MET E C 1
ATOM 4365 O O . MET E 1 50 ? 25.238 -9.698 31.605 1.00 20.14 50 MET E O 1
ATOM 4370 N N . VAL E 1 51 ? 26.869 -9.444 33.182 1.00 20.26 51 VAL E N 1
ATOM 4371 C CA . VAL E 1 51 ? 26.535 -10.660 33.922 1.00 20.06 51 VAL E CA 1
ATOM 4372 C C . VAL E 1 51 ? 26.605 -10.302 35.376 1.00 19.29 51 VAL E C 1
ATOM 4373 O O . VAL E 1 51 ? 27.634 -9.896 35.824 1.00 19.15 51 VAL E O 1
ATOM 4377 N N . LEU E 1 52 ? 25.482 -10.399 36.088 1.00 18.57 52 LEU E N 1
ATOM 4378 C CA . LEU E 1 52 ? 25.390 -9.888 37.456 1.00 17.60 52 LEU E CA 1
ATOM 4379 C C . LEU E 1 52 ? 24.696 -10.976 38.308 1.00 19.02 52 LEU E C 1
ATOM 4380 O O . LEU E 1 52 ? 23.501 -11.166 38.188 1.00 19.81 52 LEU E O 1
ATOM 4385 N N . GLU E 1 53 ? 25.482 -11.693 39.106 1.00 19.36 53 GLU E N 1
ATOM 4386 C CA . GLU E 1 53 ? 24.953 -12.741 39.958 1.00 20.00 53 GLU E CA 1
ATOM 4387 C C . GLU E 1 53 ? 24.662 -12.228 41.365 1.00 20.43 53 GLU E C 1
ATOM 4388 O O . GLU E 1 53 ? 24.338 -11.043 41.521 1.00 20.31 53 GLU E O 1
ATOM 4394 N N . ASP E 1 54 ? 24.760 -13.057 42.417 1.00 21.79 54 ASP E N 1
ATOM 4395 C CA . ASP E 1 54 ? 24.335 -12.549 43.737 1.00 21.92 54 ASP E CA 1
ATOM 4396 C C . ASP E 1 54 ? 25.209 -13.025 44.879 1.00 22.37 54 ASP E C 1
ATOM 4397 O O . ASP E 1 54 ? 24.840 -12.860 46.043 1.00 23.91 54 ASP E O 1
ATOM 4402 N N . THR E 1 55 ? 26.316 -13.658 44.561 1.00 22.15 55 THR E N 1
ATOM 4403 C CA . THR E 1 55 ? 27.220 -14.211 45.553 1.00 23.49 55 THR E CA 1
ATOM 4404 C C . THR E 1 55 ? 26.460 -15.148 46.505 1.00 23.69 55 THR E C 1
ATOM 4405 O O . THR E 1 55 ? 26.736 -15.186 47.707 1.00 23.93 55 THR E O 1
ATOM 4409 N N . GLY E 1 56 ? 25.502 -15.873 45.947 1.00 24.31 56 GLY E N 1
ATOM 4410 C CA . GLY E 1 56 ? 24.629 -16.813 46.661 1.00 25.17 56 GLY E CA 1
ATOM 4411 C C . GLY E 1 56 ? 23.764 -16.211 47.770 1.00 26.13 56 GLY E C 1
ATOM 4412 O O . GLY E 1 56 ? 23.283 -16.964 48.691 1.00 25.50 56 GLY E O 1
ATOM 4413 N N . LEU E 1 57 ? 23.490 -14.899 47.683 1.00 24.27 57 LEU E N 1
ATOM 4414 C CA . LEU E 1 57 ? 22.669 -14.247 48.686 1.00 24.08 57 LEU E CA 1
ATOM 4415 C C . LEU E 1 57 ? 21.145 -14.405 48.500 1.00 23.34 57 LEU E C 1
ATOM 4416 O O . LEU E 1 57 ? 20.358 -14.011 49.392 1.00 24.80 57 LEU E O 1
ATOM 4421 N N . GLY E 1 58 ? 20.740 -14.979 47.373 1.00 23.50 58 GLY E N 1
ATOM 4422 C CA . GLY E 1 58 ? 19.355 -15.236 47.014 1.00 24.09 58 GLY E CA 1
ATOM 4423 C C . GLY E 1 58 ? 18.570 -14.059 46.412 1.00 25.28 58 GLY E C 1
ATOM 4424 O O . GLY E 1 58 ? 17.396 -13.853 46.749 1.00 25.70 58 GLY E O 1
ATOM 4425 N N . TYR E 1 59 ? 19.225 -13.240 45.593 1.00 24.51 59 TYR E N 1
ATOM 4426 C CA . TYR E 1 59 ? 18.577 -12.060 44.967 1.00 24.49 59 TYR E CA 1
ATOM 4427 C C . TYR E 1 59 ? 18.375 -12.590 43.531 1.00 25.23 59 TYR E C 1
ATOM 4428 O O . TYR E 1 59 ? 19.302 -13.057 42.944 1.00 26.49 59 TYR E O 1
ATOM 4437 N N . GLY E 1 60 ? 17.268 -12.572 42.848 1.00 28.00 60 GLY E N 1
ATOM 4438 C CA . GLY E 1 60 ? 16.332 -11.573 42.587 1.00 28.49 60 GLY E CA 1
ATOM 4439 C C . GLY E 1 60 ? 16.698 -10.865 41.248 1.00 27.11 60 GLY E C 1
ATOM 4440 O O . GLY E 1 60 ? 16.122 -9.854 41.077 1.00 28.50 60 GLY E O 1
ATOM 4441 N N . ARG E 1 61 ? 17.609 -11.282 40.348 1.00 25.89 61 ARG E N 1
ATOM 4442 C CA . ARG E 1 61 ? 18.013 -10.339 39.226 1.00 24.28 61 ARG E CA 1
ATOM 4443 C C . ARG E 1 61 ? 17.192 -10.469 37.924 1.00 23.44 61 ARG E C 1
ATOM 4444 O O . ARG E 1 61 ? 17.090 -11.573 37.359 1.00 22.70 61 ARG E O 1
ATOM 4452 N N . SER E 1 62 ? 16.611 -9.358 37.472 1.00 21.11 62 SER E N 1
ATOM 4453 C CA . SER E 1 62 ? 15.879 -9.338 36.225 1.00 19.98 62 SER E CA 1
ATOM 4454 C C . SER E 1 62 ? 16.575 -8.467 35.163 1.00 19.86 62 SER E C 1
ATOM 4455 O O . SER E 1 62 ? 17.582 -7.847 35.455 1.00 19.56 62 SER E O 1
ATOM 4458 N N . SER E 1 63 ? 16.007 -8.369 33.955 1.00 19.49 63 SER E N 1
ATOM 4459 C CA . SER E 1 63 ? 16.546 -7.410 32.938 1.00 20.39 63 SER E CA 1
ATOM 4460 C C . SER E 1 63 ? 16.524 -5.960 33.456 1.00 19.57 63 SER E C 1
ATOM 4461 O O . SER E 1 63 ? 17.223 -5.103 32.901 1.00 19.66 63 SER E O 1
ATOM 4464 N N . ALA E 1 64 ? 15.754 -5.668 34.522 1.00 18.95 64 ALA E N 1
ATOM 4465 C CA . ALA E 1 64 ? 15.675 -4.269 35.047 1.00 18.75 64 ALA E CA 1
ATOM 4466 C C . ALA E 1 64 ? 16.850 -3.903 35.971 1.00 18.65 64 ALA E C 1
ATOM 4467 O O . ALA E 1 64 ? 16.931 -2.806 36.500 1.00 18.22 64 ALA E O 1
ATOM 4469 N N . VAL E 1 65 ? 17.750 -4.869 36.159 1.00 18.69 65 VAL E N 1
ATOM 4470 C CA . VAL E 1 65 ? 18.821 -4.701 37.131 1.00 17.67 65 VAL E CA 1
ATOM 4471 C C . VAL E 1 65 ? 19.646 -3.430 36.854 1.00 18.07 65 VAL E C 1
ATOM 4472 O O . VAL E 1 65 ? 19.929 -3.085 35.669 1.00 17.65 65 VAL E O 1
ATOM 4476 N N . VAL E 1 66 ? 20.034 -2.788 37.961 1.00 16.90 66 VAL E N 1
ATOM 4477 C CA . VAL E 1 66 ? 20.827 -1.571 37.954 1.00 17.36 66 VAL E CA 1
ATOM 4478 C C . VAL E 1 66 ? 22.134 -1.769 38.668 1.00 17.34 66 VAL E C 1
ATOM 4479 O O . VAL E 1 66 ? 22.146 -2.080 39.815 1.00 17.63 66 VAL E O 1
ATOM 4483 N N . LEU E 1 67 ? 23.272 -1.554 37.988 1.00 16.85 67 LEU E N 1
ATOM 4484 C CA . LEU E 1 67 ? 24.511 -1.537 38.678 1.00 16.14 67 LEU E CA 1
ATOM 4485 C C . LEU E 1 67 ? 24.980 -0.033 38.744 1.00 16.22 67 LEU E C 1
ATOM 4486 O O . LEU E 1 67 ? 24.988 0.695 37.695 1.00 17.36 67 LEU E O 1
ATOM 4491 N N . LEU E 1 68 ? 25.291 0.424 39.951 1.00 15.24 68 LEU E N 1
ATOM 4492 C CA . LEU E 1 68 ? 25.709 1.810 40.183 1.00 15.95 68 LEU E CA 1
ATOM 4493 C C . LEU E 1 68 ? 27.122 1.786 40.697 1.00 17.62 68 LEU E C 1
ATOM 4494 O O . LEU E 1 68 ? 27.400 1.185 41.730 1.00 17.92 68 LEU E O 1
ATOM 4499 N N . THR E 1 69 ? 28.029 2.472 39.984 1.00 17.37 69 THR E N 1
ATOM 4500 C CA . THR E 1 69 ? 29.329 2.721 40.532 1.00 18.44 69 THR E CA 1
ATOM 4501 C C . THR E 1 69 ? 29.454 4.191 40.965 1.00 17.99 69 THR E C 1
ATOM 4502 O O . THR E 1 69 ? 29.098 5.128 40.208 1.00 17.76 69 THR E O 1
ATOM 4506 N N . VAL E 1 70 ? 29.942 4.386 42.184 1.00 17.55 70 VAL E N 1
ATOM 4507 C CA . VAL E 1 70 ? 29.990 5.766 42.731 1.00 18.48 70 VAL E CA 1
ATOM 4508 C C . VAL E 1 70 ? 31.396 6.200 43.032 1.00 18.04 70 VAL E C 1
ATOM 4509 O O . VAL E 1 70 ? 32.144 5.435 43.656 1.00 19.21 70 VAL E O 1
ATOM 4513 N N . ILE E 1 71 ? 31.766 7.411 42.589 1.00 17.60 71 ILE E N 1
ATOM 4514 C CA . ILE E 1 71 ? 33.101 7.977 42.945 1.00 18.27 71 ILE E CA 1
ATOM 4515 C C . ILE E 1 71 ? 32.835 9.154 43.836 1.00 18.10 71 ILE E C 1
ATOM 4516 O O . ILE E 1 71 ? 32.056 9.962 43.484 1.00 16.87 71 ILE E O 1
ATOM 4521 N N . SER E 1 72 ? 33.487 9.197 45.012 1.00 19.12 72 SER E N 1
ATOM 4522 C CA . SER E 1 72 ? 33.122 10.140 46.052 1.00 20.52 72 SER E CA 1
ATOM 4523 C C . SER E 1 72 ? 34.325 10.389 46.922 1.00 19.56 72 SER E C 1
ATOM 4524 O O . SER E 1 72 ? 35.139 9.542 47.108 1.00 18.72 72 SER E O 1
ATOM 4527 N N . ARG E 1 73 ? 34.388 11.587 47.472 1.00 20.57 73 ARG E N 1
ATOM 4528 C CA . ARG E 1 73 ? 35.242 11.884 48.636 1.00 20.64 73 ARG E CA 1
ATOM 4529 C C . ARG E 1 73 ? 34.820 10.986 49.823 1.00 22.32 73 ARG E C 1
ATOM 4530 O O . ARG E 1 73 ? 33.756 10.343 49.780 1.00 21.40 73 ARG E O 1
ATOM 4538 N N . PRO E 1 74 ? 35.648 10.874 50.865 1.00 23.08 74 PRO E N 1
ATOM 4539 C CA . PRO E 1 74 ? 35.330 9.895 51.908 1.00 23.58 74 PRO E CA 1
ATOM 4540 C C . PRO E 1 74 ? 33.978 10.162 52.589 1.00 23.76 74 PRO E C 1
ATOM 4541 O O . PRO E 1 74 ? 33.599 11.308 52.733 1.00 24.59 74 PRO E O 1
ATOM 4545 N N . ARG E 1 75 ? 33.240 9.097 52.868 1.00 23.74 75 ARG E N 1
ATOM 4546 C CA . ARG E 1 75 ? 31.954 9.203 53.609 1.00 23.57 75 ARG E CA 1
ATOM 4547 C C . ARG E 1 75 ? 32.064 8.273 54.830 1.00 23.47 75 ARG E C 1
ATOM 4548 O O . ARG E 1 75 ? 32.848 7.346 54.831 1.00 22.05 75 ARG E O 1
ATOM 4556 N N . SER E 1 76 ? 31.240 8.498 55.863 1.00 23.38 76 SER E N 1
ATOM 4557 C CA . SER E 1 76 ? 31.271 7.622 57.031 1.00 23.35 76 SER E CA 1
ATOM 4558 C C . SER E 1 76 ? 30.594 6.336 56.675 1.00 23.48 76 SER E C 1
ATOM 4559 O O . SER E 1 76 ? 29.714 6.286 55.728 1.00 22.67 76 SER E O 1
ATOM 4562 N N . GLU E 1 77 ? 30.983 5.297 57.361 1.00 23.55 77 GLU E N 1
ATOM 4563 C CA . GLU E 1 77 ? 30.233 4.035 57.254 1.00 23.73 77 GLU E CA 1
ATOM 4564 C C . GLU E 1 77 ? 28.721 4.217 57.374 1.00 24.02 77 GLU E C 1
ATOM 4565 O O . GLU E 1 77 ? 27.932 3.645 56.611 1.00 22.87 77 GLU E O 1
ATOM 4571 N N . GLU E 1 78 ? 28.286 5.062 58.315 1.00 23.95 78 GLU E N 1
ATOM 4572 C CA . GLU E 1 78 ? 26.848 5.294 58.393 1.00 24.69 78 GLU E CA 1
ATOM 4573 C C . GLU E 1 78 ? 26.192 5.956 57.200 1.00 23.92 78 GLU E C 1
ATOM 4574 O O . GLU E 1 78 ? 25.034 5.648 56.844 1.00 23.43 78 GLU E O 1
ATOM 4580 N N . GLN E 1 79 ? 26.902 6.936 56.596 1.00 23.17 79 GLN E N 1
ATOM 4581 C CA . GLN E 1 79 ? 26.319 7.606 55.440 1.00 22.07 79 GLN E CA 1
ATOM 4582 C C . GLN E 1 79 ? 26.172 6.564 54.324 1.00 21.25 79 GLN E C 1
ATOM 4583 O O . GLN E 1 79 ? 25.166 6.526 53.664 1.00 20.93 79 GLN E O 1
ATOM 4589 N N . LYS E 1 80 ? 27.154 5.692 54.180 1.00 20.68 80 LYS E N 1
ATOM 4590 C CA . LYS E 1 80 ? 27.108 4.702 53.110 1.00 21.09 80 LYS E CA 1
ATOM 4591 C C . LYS E 1 80 ? 25.913 3.727 53.319 1.00 21.28 80 LYS E C 1
ATOM 4592 O O . LYS E 1 80 ? 25.097 3.513 52.417 1.00 21.77 80 LYS E O 1
ATOM 4598 N N . VAL E 1 81 ? 25.801 3.182 54.514 1.00 21.87 81 VAL E N 1
ATOM 4599 C CA . VAL E 1 81 ? 24.712 2.274 54.870 1.00 22.04 81 VAL E CA 1
ATOM 4600 C C . VAL E 1 81 ? 23.362 2.973 54.680 1.00 21.64 81 VAL E C 1
ATOM 4601 O O . VAL E 1 81 ? 22.393 2.386 54.157 1.00 21.52 81 VAL E O 1
ATOM 4605 N N . CYS E 1 82 ? 23.285 4.255 55.068 1.00 21.78 82 CYS E N 1
ATOM 4606 C CA . CYS E 1 82 ? 22.072 4.997 54.830 1.00 21.90 82 CYS E CA 1
ATOM 4607 C C . CYS E 1 82 ? 21.774 5.140 53.361 1.00 20.87 82 CYS E C 1
ATOM 4608 O O . CYS E 1 82 ? 20.589 5.062 52.942 1.00 20.11 82 CYS E O 1
ATOM 4611 N N . PHE E 1 83 ? 22.817 5.416 52.564 1.00 19.73 83 PHE E N 1
ATOM 4612 C CA . PHE E 1 83 ? 22.586 5.613 51.139 1.00 18.50 83 PHE E CA 1
ATOM 4613 C C . PHE E 1 83 ? 21.984 4.350 50.470 1.00 18.64 83 PHE E C 1
ATOM 4614 O O . PHE E 1 83 ? 21.067 4.515 49.665 1.00 18.68 83 PHE E O 1
ATOM 4622 N N . TYR E 1 84 ? 22.557 3.163 50.707 1.00 18.64 84 TYR E N 1
ATOM 4623 C CA . TYR E 1 84 ? 22.088 1.934 50.053 1.00 20.06 84 TYR E CA 1
ATOM 4624 C C . TYR E 1 84 ? 20.604 1.715 50.383 1.00 20.27 84 TYR E C 1
ATOM 4625 O O . TYR E 1 84 ? 19.832 1.330 49.540 1.00 18.75 84 TYR E O 1
ATOM 4634 N N . LYS E 1 85 ? 20.194 2.095 51.590 1.00 20.71 85 LYS E N 1
ATOM 4635 C CA . LYS E 1 85 ? 18.796 1.859 51.952 1.00 20.72 85 LYS E CA 1
ATOM 4636 C C . LYS E 1 85 ? 17.893 2.916 51.348 1.00 19.93 85 LYS E C 1
ATOM 4637 O O . LYS E 1 85 ? 16.841 2.582 50.798 1.00 20.83 85 LYS E O 1
ATOM 4643 N N . LEU E 1 86 ? 18.331 4.159 51.328 1.00 19.50 86 LEU E N 1
ATOM 4644 C CA . LEU E 1 86 ? 17.552 5.231 50.691 1.00 20.34 86 LEU E CA 1
ATOM 4645 C C . LEU E 1 86 ? 17.437 4.981 49.194 1.00 20.70 86 LEU E C 1
ATOM 4646 O O . LEU E 1 86 ? 16.433 5.357 48.578 1.00 19.86 86 LEU E O 1
ATOM 4651 N N . LEU E 1 87 ? 18.528 4.453 48.612 1.00 20.35 87 LEU E N 1
ATOM 4652 C CA . LEU E 1 87 ? 18.569 4.241 47.175 1.00 19.36 87 LEU E CA 1
ATOM 4653 C C . LEU E 1 87 ? 17.503 3.208 46.749 1.00 19.39 87 LEU E C 1
ATOM 4654 O O . LEU E 1 87 ? 16.661 3.479 45.860 1.00 19.13 87 LEU E O 1
ATOM 4659 N N . THR E 1 88 ? 17.538 2.025 47.363 1.00 19.47 88 THR E N 1
ATOM 4660 C CA . THR E 1 88 ? 16.560 1.014 46.958 1.00 20.17 88 THR E CA 1
ATOM 4661 C C . THR E 1 88 ? 15.139 1.443 47.373 1.00 20.57 88 THR E C 1
ATOM 4662 O O . THR E 1 88 ? 14.192 1.201 46.636 1.00 19.89 88 THR E O 1
ATOM 4666 N N . GLY E 1 89 ? 14.982 2.116 48.515 1.00 21.24 89 GLY E N 1
ATOM 4667 C CA . GLY E 1 89 ? 13.682 2.650 48.853 1.00 21.32 89 GLY E CA 1
ATOM 4668 C C . GLY E 1 89 ? 13.134 3.606 47.799 1.00 22.22 89 GLY E C 1
ATOM 4669 O O . GLY E 1 89 ? 11.944 3.567 47.473 1.00 21.86 89 GLY E O 1
ATOM 4670 N N . ALA E 1 90 ? 13.988 4.463 47.216 1.00 21.68 90 ALA E N 1
ATOM 4671 C CA . ALA E 1 90 ? 13.469 5.351 46.174 1.00 21.41 90 ALA E CA 1
ATOM 4672 C C . ALA E 1 90 ? 13.256 4.660 44.852 1.00 20.77 90 ALA E C 1
ATOM 4673 O O . ALA E 1 90 ? 12.304 5.009 44.155 1.00 20.99 90 ALA E O 1
ATOM 4675 N N . LEU E 1 91 ? 14.202 3.801 44.425 1.00 20.64 91 LEU E N 1
ATOM 4676 C CA . LEU E 1 91 ? 14.027 3.131 43.182 1.00 20.32 91 LEU E CA 1
ATOM 4677 C C . LEU E 1 91 ? 12.763 2.259 43.183 1.00 21.08 91 LEU E C 1
ATOM 4678 O O . LEU E 1 91 ? 12.114 2.158 42.151 1.00 19.75 91 LEU E O 1
ATOM 4683 N N . GLU E 1 92 ? 12.424 1.667 44.325 1.00 22.03 92 GLU E N 1
ATOM 4684 C CA . GLU E 1 92 ? 11.206 0.883 44.403 1.00 23.44 92 GLU E CA 1
ATOM 4685 C C . GLU E 1 92 ? 10.002 1.798 44.322 1.00 23.33 92 GLU E C 1
ATOM 4686 O O . GLU E 1 92 ? 9.107 1.608 43.498 1.00 23.54 92 GLU E O 1
ATOM 4692 N N . ARG E 1 93 ? 9.978 2.820 45.176 1.00 24.94 93 ARG E N 1
ATOM 4693 C CA . ARG E 1 93 ? 8.809 3.672 45.304 1.00 26.20 93 ARG E CA 1
ATOM 4694 C C . ARG E 1 93 ? 8.565 4.481 44.024 1.00 26.62 93 ARG E C 1
ATOM 4695 O O . ARG E 1 93 ? 7.404 4.584 43.562 1.00 26.40 93 ARG E O 1
ATOM 4703 N N . ASP E 1 94 ? 9.628 5.088 43.468 1.00 26.07 94 ASP E N 1
ATOM 4704 C CA . ASP E 1 94 ? 9.455 6.032 42.362 1.00 26.69 94 ASP E CA 1
ATOM 4705 C C . ASP E 1 94 ? 9.606 5.386 40.991 1.00 26.09 94 ASP E C 1
ATOM 4706 O O . ASP E 1 94 ? 9.102 5.963 39.986 1.00 26.19 94 ASP E O 1
ATOM 4711 N N . CYS E 1 95 ? 10.299 4.246 40.894 1.00 24.60 95 CYS E N 1
ATOM 4712 C CA . CYS E 1 95 ? 10.544 3.649 39.572 1.00 23.86 95 CYS E CA 1
ATOM 4713 C C . CYS E 1 95 ? 10.018 2.204 39.440 1.00 23.84 95 CYS E C 1
ATOM 4714 O O . CYS E 1 95 ? 10.130 1.625 38.348 1.00 23.78 95 CYS E O 1
ATOM 4717 N N . GLY E 1 96 ? 9.510 1.631 40.528 1.00 22.95 96 GLY E N 1
ATOM 4718 C CA . GLY E 1 96 ? 9.070 0.227 40.563 1.00 21.96 96 GLY E CA 1
ATOM 4719 C C . GLY E 1 96 ? 10.184 -0.799 40.368 1.00 22.35 96 GLY E C 1
ATOM 4720 O O . GLY E 1 96 ? 9.939 -1.921 39.890 1.00 23.45 96 GLY E O 1
ATOM 4721 N N . ILE E 1 97 ? 11.407 -0.421 40.739 1.00 20.48 97 ILE E N 1
ATOM 4722 C CA . ILE E 1 97 ? 12.510 -1.336 40.685 1.00 19.74 97 ILE E CA 1
ATOM 4723 C C . ILE E 1 97 ? 12.609 -2.115 41.974 1.00 20.12 97 ILE E C 1
ATOM 4724 O O . ILE E 1 97 ? 12.703 -1.544 43.085 1.00 20.65 97 ILE E O 1
ATOM 4729 N N . SER E 1 98 ? 12.590 -3.439 41.835 1.00 20.37 98 SER E N 1
ATOM 4730 C CA . SER E 1 98 ? 12.848 -4.306 42.998 1.00 21.50 98 SER E CA 1
ATOM 4731 C C . SER E 1 98 ? 14.207 -3.991 43.671 1.00 21.16 98 SER E C 1
ATOM 4732 O O . SER E 1 98 ? 15.215 -3.765 42.973 1.00 20.40 98 SER E O 1
ATOM 4735 N N . PRO E 1 99 ? 14.242 -3.927 45.012 1.00 20.57 99 PRO E N 1
ATOM 4736 C CA . PRO E 1 99 ? 15.508 -3.839 45.725 1.00 20.34 99 PRO E CA 1
ATOM 4737 C C . PRO E 1 99 ? 16.430 -4.977 45.364 1.00 20.10 99 PRO E C 1
ATOM 4738 O O . PRO E 1 99 ? 17.698 -4.746 45.439 1.00 20.62 99 PRO E O 1
ATOM 4742 N N . ASP E 1 100 ? 15.918 -6.133 44.888 1.00 19.81 100 ASP E N 1
ATOM 4743 C CA . ASP E 1 100 ? 16.814 -7.208 44.439 1.00 20.08 100 ASP E CA 1
ATOM 4744 C C . ASP E 1 100 ? 17.531 -6.839 43.144 1.00 20.06 100 ASP E C 1
ATOM 4745 O O . ASP E 1 100 ? 18.454 -7.540 42.749 1.00 20.40 100 ASP E O 1
ATOM 4750 N N . ASP E 1 101 ? 17.054 -5.803 42.476 1.00 19.26 101 ASP E N 1
ATOM 4751 C CA . ASP E 1 101 ? 17.667 -5.360 41.216 1.00 18.52 101 ASP E CA 1
ATOM 4752 C C . ASP E 1 101 ? 18.649 -4.221 41.346 1.00 18.53 101 ASP E C 1
ATOM 4753 O O . ASP E 1 101 ? 18.928 -3.584 40.341 1.00 19.84 101 ASP E O 1
ATOM 4758 N N . VAL E 1 102 ? 19.190 -3.987 42.555 1.00 17.83 102 VAL E N 1
ATOM 4759 C CA . VAL E 1 102 ? 20.063 -2.817 42.769 1.00 17.76 102 VAL E CA 1
ATOM 4760 C C . VAL E 1 102 ? 21.373 -3.223 43.348 1.00 17.25 102 VAL E C 1
ATOM 4761 O O . VAL E 1 102 ? 21.387 -3.832 44.427 1.00 17.35 102 VAL E O 1
ATOM 4765 N N . ILE E 1 103 ? 22.482 -2.903 42.665 1.00 16.85 103 ILE E N 1
ATOM 4766 C CA . ILE E 1 103 ? 23.821 -3.310 43.134 1.00 16.64 103 ILE E CA 1
ATOM 4767 C C . ILE E 1 103 ? 24.720 -2.023 43.121 1.00 16.64 103 ILE E C 1
ATOM 4768 O O . ILE E 1 103 ? 24.698 -1.286 42.130 1.00 16.19 103 ILE E O 1
ATOM 4773 N N . VAL E 1 104 ? 25.485 -1.797 44.191 1.00 16.22 104 VAL E N 1
ATOM 4774 C CA . VAL E 1 104 ? 26.279 -0.607 44.314 1.00 17.43 104 VAL E CA 1
ATOM 4775 C C . VAL E 1 104 ? 27.714 -0.899 44.638 1.00 17.12 104 VAL E C 1
ATOM 4776 O O . VAL E 1 104 ? 28.036 -1.694 45.538 1.00 17.14 104 VAL E O 1
ATOM 4780 N N . ALA E 1 105 ? 28.615 -0.189 43.958 1.00 16.88 105 ALA E N 1
ATOM 4781 C CA . ALA E 1 105 ? 30.021 -0.207 44.383 1.00 17.46 105 ALA E CA 1
ATOM 4782 C C . ALA E 1 105 ? 30.504 1.212 44.561 1.00 17.49 105 ALA E C 1
ATOM 4783 O O . ALA E 1 105 ? 30.202 2.069 43.695 1.00 17.97 105 ALA E O 1
ATOM 4785 N N . LEU E 1 106 ? 31.194 1.492 45.689 1.00 17.18 106 LEU E N 1
ATOM 4786 C CA . LEU E 1 106 ? 31.762 2.847 45.905 1.00 18.63 106 LEU E CA 1
ATOM 4787 C C . LEU E 1 106 ? 33.254 2.891 45.877 1.00 17.83 106 LEU E C 1
ATOM 4788 O O . LEU E 1 106 ? 33.908 1.948 46.342 1.00 18.48 106 LEU E O 1
ATOM 4793 N N . VAL E 1 107 ? 33.836 3.935 45.296 1.00 17.68 107 VAL E N 1
ATOM 4794 C CA . VAL E 1 107 ? 35.269 4.094 45.232 1.00 18.38 107 VAL E CA 1
ATOM 4795 C C . VAL E 1 107 ? 35.590 5.549 45.732 1.00 19.06 107 VAL E C 1
ATOM 4796 O O . VAL E 1 107 ? 34.898 6.493 45.363 1.00 18.99 107 VAL E O 1
ATOM 4800 N N . GLU E 1 108 ? 36.615 5.714 46.551 1.00 19.41 108 GLU E N 1
ATOM 4801 C CA . GLU E 1 108 ? 36.835 6.992 47.184 1.00 20.18 108 GLU E CA 1
ATOM 4802 C C . GLU E 1 108 ? 38.102 7.711 46.643 1.00 20.12 108 GLU E C 1
ATOM 4803 O O . GLU E 1 108 ? 39.136 7.091 46.249 1.00 20.38 108 GLU E O 1
ATOM 4809 N N . ASN E 1 109 ? 38.021 9.012 46.644 1.00 19.40 109 ASN E N 1
ATOM 4810 C CA . ASN E 1 109 ? 39.173 9.820 46.297 1.00 19.70 109 ASN E CA 1
ATOM 4811 C C . ASN E 1 109 ? 39.213 10.999 47.255 1.00 20.63 109 ASN E C 1
ATOM 4812 O O . ASN E 1 109 ? 38.523 10.965 48.285 1.00 21.47 109 ASN E O 1
ATOM 4817 N N . SER E 1 110 ? 39.943 12.062 46.909 1.00 21.42 110 SER E N 1
ATOM 4818 C CA . SER E 1 110 ? 40.208 13.127 47.883 1.00 22.11 110 SER E CA 1
ATOM 4819 C C . SER E 1 110 ? 39.929 14.485 47.284 1.00 21.85 110 SER E C 1
ATOM 4820 O O . SER E 1 110 ? 39.604 14.619 46.073 1.00 20.17 110 SER E O 1
ATOM 4823 N N . ASP E 1 111 ? 40.047 15.519 48.124 1.00 21.95 111 ASP E N 1
ATOM 4824 C CA . ASP E 1 111 ? 39.822 16.897 47.656 1.00 22.54 111 ASP E CA 1
ATOM 4825 C C . ASP E 1 111 ? 40.607 17.268 46.349 1.00 21.60 111 ASP E C 1
ATOM 4826 O O . ASP E 1 111 ? 40.080 17.978 45.515 1.00 22.57 111 ASP E O 1
ATOM 4831 N N . ALA E 1 112 ? 41.837 16.779 46.170 1.00 21.03 112 ALA E N 1
ATOM 4832 C CA . ALA E 1 112 ? 42.652 17.247 45.035 1.00 21.16 112 ALA E CA 1
ATOM 4833 C C . ALA E 1 112 ? 42.186 16.574 43.700 1.00 20.64 112 ALA E C 1
ATOM 4834 O O . ALA E 1 112 ? 42.650 16.913 42.595 1.00 20.26 112 ALA E O 1
ATOM 4836 N N . ASP E 1 113 ? 41.313 15.576 43.846 1.00 19.52 113 ASP E N 1
ATOM 4837 C CA . ASP E 1 113 ? 40.924 14.675 42.758 1.00 19.39 113 ASP E CA 1
ATOM 4838 C C . ASP E 1 113 ? 39.741 15.108 41.960 1.00 18.76 113 ASP E C 1
ATOM 4839 O O . ASP E 1 113 ? 39.218 14.326 41.175 1.00 18.54 113 ASP E O 1
ATOM 4844 N N . TRP E 1 114 ? 39.306 16.359 42.108 1.00 17.99 114 TRP E N 1
ATOM 4845 C CA . TRP E 1 114 ? 38.153 16.847 41.353 1.00 17.73 114 TRP E CA 1
ATOM 4846 C C . TRP E 1 114 ? 38.442 18.173 40.637 1.00 18.93 114 TRP E C 1
ATOM 4847 O O . TRP E 1 114 ? 39.137 19.045 41.190 1.00 19.20 114 TRP E O 1
ATOM 4858 N N . SER E 1 115 ? 37.952 18.296 39.400 1.00 18.83 115 SER E N 1
ATOM 4859 C CA . SER E 1 115 ? 37.884 19.563 38.765 1.00 19.53 115 SER E CA 1
ATOM 4860 C C . SER E 1 115 ? 36.527 19.731 38.127 1.00 19.68 115 SER E C 1
ATOM 4861 O O . SER E 1 115 ? 36.208 19.044 37.129 1.00 19.91 115 SER E O 1
ATOM 4864 N N . PHE E 1 116 ? 35.684 20.630 38.679 1.00 19.40 116 PHE E N 1
ATOM 4865 C CA . PHE E 1 116 ? 34.345 20.708 38.150 1.00 19.31 116 PHE E CA 1
ATOM 4866 C C . PHE E 1 116 ? 34.161 21.590 36.917 1.00 19.09 116 PHE E C 1
ATOM 4867 O O . PHE E 1 116 ? 33.109 21.528 36.294 1.00 19.05 116 PHE E O 1
ATOM 4875 N N . GLY E 1 117 ? 35.145 22.419 36.602 1.00 18.94 117 GLY E N 1
ATOM 4876 C CA . GLY E 1 117 ? 35.054 23.340 35.467 1.00 19.13 117 GLY E CA 1
ATOM 4877 C C . GLY E 1 117 ? 36.191 24.319 35.495 1.00 19.47 117 GLY E C 1
ATOM 4878 O O . GLY E 1 117 ? 36.887 24.443 36.533 1.00 19.35 117 GLY E O 1
ATOM 4879 N N . ARG E 1 118 ? 36.451 24.954 34.348 1.00 20.27 118 ARG E N 1
ATOM 4880 C CA . ARG E 1 118 ? 37.552 25.958 34.190 1.00 21.99 118 ARG E CA 1
ATOM 4881 C C . ARG E 1 118 ? 38.955 25.569 34.570 1.00 22.35 118 ARG E C 1
ATOM 4882 O O . ARG E 1 118 ? 39.812 26.448 34.784 1.00 22.02 118 ARG E O 1
ATOM 4890 N N . GLY E 1 119 ? 39.209 24.263 34.697 1.00 21.01 119 GLY E N 1
ATOM 4891 C CA . GLY E 1 119 ? 40.537 23.791 35.091 1.00 21.32 119 GLY E CA 1
ATOM 4892 C C . GLY E 1 119 ? 40.859 24.144 36.553 1.00 21.60 119 GLY E C 1
ATOM 4893 O O . GLY E 1 119 ? 41.985 24.178 36.930 1.00 22.32 119 GLY E O 1
ATOM 4894 N N . ARG E 1 120 ? 39.814 24.311 37.375 1.00 21.27 120 ARG E N 1
ATOM 4895 C CA . ARG E 1 120 ? 39.979 24.685 38.795 1.00 22.25 120 ARG E CA 1
ATOM 4896 C C . ARG E 1 120 ? 39.805 23.441 39.652 1.00 22.64 120 ARG E C 1
ATOM 4897 O O . ARG E 1 120 ? 39.039 22.574 39.285 1.00 22.91 120 ARG E O 1
ATOM 4905 N N . ALA E 1 121 ? 40.511 23.370 40.781 1.00 21.85 121 ALA E N 1
ATOM 4906 C CA . ALA E 1 121 ? 40.303 22.264 41.761 1.00 21.11 121 ALA E CA 1
ATOM 4907 C C . ALA E 1 121 ? 39.530 22.842 42.939 1.00 20.99 121 ALA E C 1
ATOM 4908 O O . ALA E 1 121 ? 40.103 23.299 43.948 1.00 21.63 121 ALA E O 1
ATOM 4910 N N . GLU E 1 122 ? 38.208 22.828 42.819 1.00 21.60 122 GLU E N 1
ATOM 4911 C CA . GLU E 1 122 ? 37.332 23.646 43.710 1.00 22.57 122 GLU E CA 1
ATOM 4912 C C . GLU E 1 122 ? 37.316 23.230 45.147 1.00 23.92 122 GLU E C 1
ATOM 4913 O O . GLU E 1 122 ? 37.056 24.061 45.998 1.00 24.30 122 GLU E O 1
ATOM 4919 N N . PHE E 1 123 ? 37.648 21.990 45.467 1.00 24.09 123 PHE E N 1
ATOM 4920 C CA . PHE E 1 123 ? 37.746 21.655 46.909 1.00 25.92 123 PHE E CA 1
ATOM 4921 C C . PHE E 1 123 ? 39.046 22.209 47.510 1.00 27.51 123 PHE E C 1
ATOM 4922 O O . PHE E 1 123 ? 39.128 22.444 48.701 1.00 27.51 123 PHE E O 1
ATOM 4930 N N . LEU E 1 124 ? 40.050 22.408 46.670 1.00 27.79 124 LEU E N 1
ATOM 4931 C CA . LEU E 1 124 ? 41.310 23.009 47.093 1.00 30.02 124 LEU E CA 1
ATOM 4932 C C . LEU E 1 124 ? 41.284 24.536 47.179 1.00 31.52 124 LEU E C 1
ATOM 4933 O O . LEU E 1 124 ? 41.905 25.160 48.063 1.00 32.54 124 LEU E O 1
ATOM 4938 N N . THR E 1 125 ? 40.630 25.174 46.228 1.00 32.16 125 THR E N 1
ATOM 4939 C CA . THR E 1 125 ? 40.544 26.628 46.267 1.00 33.55 125 THR E CA 1
ATOM 4940 C C . THR E 1 125 ? 39.521 27.117 47.275 1.00 33.97 125 THR E C 1
ATOM 4941 O O . THR E 1 125 ? 39.441 28.339 47.564 1.00 35.12 125 THR E O 1
ATOM 4945 N N . GLY E 1 126 ? 38.725 26.200 47.798 1.00 33.58 126 GLY E N 1
ATOM 4946 C CA . GLY E 1 126 ? 37.707 26.574 48.752 1.00 33.83 126 GLY E CA 1
ATOM 4947 C C . GLY E 1 126 ? 36.454 27.116 48.121 1.00 33.29 126 GLY E C 1
ATOM 4948 O O . GLY E 1 126 ? 35.568 27.571 48.853 1.00 34.09 126 GLY E O 1
ATOM 4949 N N . ASP E 1 127 ? 36.350 27.094 46.786 1.00 32.53 127 ASP E N 1
ATOM 4950 C CA . ASP E 1 127 ? 35.093 27.389 46.111 1.00 31.83 127 ASP E CA 1
ATOM 4951 C C . ASP E 1 127 ? 33.996 26.406 46.555 1.00 31.25 127 ASP E C 1
ATOM 4952 O O . ASP E 1 127 ? 32.776 26.755 46.579 1.00 30.17 127 ASP E O 1
ATOM 4957 N N . LEU E 1 128 ? 34.414 25.188 46.908 1.00 29.72 128 LEU E N 1
ATOM 4958 C CA . LEU E 1 128 ? 33.478 24.201 47.475 1.00 29.70 128 LEU E CA 1
ATOM 4959 C C . LEU E 1 128 ? 34.001 23.582 48.768 1.00 30.47 128 LEU E C 1
ATOM 4960 O O . LEU E 1 128 ? 35.223 23.432 48.947 1.00 30.62 128 LEU E O 1
ATOM 4965 N N . VAL E 1 129 ? 33.108 23.138 49.625 1.00 31.93 129 VAL E N 1
ATOM 4966 C CA . VAL E 1 129 ? 33.511 22.463 50.875 1.00 33.69 129 VAL E CA 1
ATOM 4967 C C . VAL E 1 129 ? 33.715 20.956 50.715 1.00 34.23 129 VAL E C 1
ATOM 4968 O O . VAL E 1 129 ? 33.014 20.342 49.898 1.00 36.17 129 VAL E O 1
ATOM 4972 N N . PRO F 1 1 ? 34.156 -8.901 43.426 1.00 24.91 1 PRO F N 1
ATOM 4973 C CA . PRO F 1 1 ? 34.756 -7.749 42.668 1.00 23.57 1 PRO F CA 1
ATOM 4974 C C . PRO F 1 1 ? 33.894 -7.406 41.470 1.00 22.49 1 PRO F C 1
ATOM 4975 O O . PRO F 1 1 ? 32.984 -8.153 41.120 1.00 22.45 1 PRO F O 1
ATOM 4979 N N . LEU F 1 2 ? 34.211 -6.305 40.815 1.00 20.76 2 LEU F N 1
ATOM 4980 C CA . LEU F 1 2 ? 33.401 -5.918 39.666 1.00 19.13 2 LEU F CA 1
ATOM 4981 C C . LEU F 1 2 ? 34.402 -5.787 38.550 1.00 18.40 2 LEU F C 1
ATOM 4982 O O . LEU F 1 2 ? 35.374 -5.052 38.709 1.00 18.10 2 LEU F O 1
ATOM 4987 N N . LEU F 1 3 ? 34.146 -6.492 37.441 1.00 18.29 3 LEU F N 1
ATOM 4988 C CA . LEU F 1 3 ? 35.062 -6.495 36.288 1.00 17.74 3 LEU F CA 1
ATOM 4989 C C . LEU F 1 3 ? 34.498 -5.764 35.132 1.00 17.81 3 LEU F C 1
ATOM 4990 O O . LEU F 1 3 ? 33.501 -6.177 34.582 1.00 18.24 3 LEU F O 1
ATOM 4995 N N . LYS F 1 4 ? 35.142 -4.685 34.687 1.00 17.52 4 LYS F N 1
ATOM 4996 C CA . LYS F 1 4 ? 34.540 -3.962 33.555 1.00 17.18 4 LYS F CA 1
ATOM 4997 C C . LYS F 1 4 ? 35.508 -4.117 32.378 1.00 17.49 4 LYS F C 1
ATOM 4998 O O . LYS F 1 4 ? 36.644 -3.627 32.447 1.00 18.25 4 LYS F O 1
ATOM 5004 N N . PHE F 1 5 ? 35.020 -4.661 31.274 1.00 17.07 5 PHE F N 1
ATOM 5005 C CA . PHE F 1 5 ? 35.786 -4.841 30.045 1.00 17.62 5 PHE F CA 1
ATOM 5006 C C . PHE F 1 5 ? 35.511 -3.773 28.997 1.00 18.22 5 PHE F C 1
ATOM 5007 O O . PHE F 1 5 ? 34.395 -3.536 28.654 1.00 20.77 5 PHE F O 1
ATOM 5015 N N . ASP F 1 6 ? 36.556 -3.229 28.400 1.00 16.79 6 ASP F N 1
ATOM 5016 C CA . ASP F 1 6 ? 36.403 -2.321 27.242 1.00 16.38 6 ASP F CA 1
ATOM 5017 C C . ASP F 1 6 ? 37.082 -3.034 26.092 1.00 15.97 6 ASP F C 1
ATOM 5018 O O . ASP F 1 6 ? 38.228 -3.392 26.232 1.00 17.50 6 ASP F O 1
ATOM 5023 N N . LEU F 1 7 ? 36.365 -3.279 24.999 1.00 15.34 7 LEU F N 1
ATOM 5024 C CA . LEU F 1 7 ? 36.845 -4.063 23.804 1.00 15.76 7 LEU F CA 1
ATOM 5025 C C . LEU F 1 7 ? 36.375 -3.348 22.538 1.00 16.08 7 LEU F C 1
ATOM 5026 O O . LEU F 1 7 ? 35.524 -2.438 22.594 1.00 16.28 7 LEU F O 1
ATOM 5031 N N . PHE F 1 8 ? 36.976 -3.654 21.383 1.00 16.21 8 PHE F N 1
ATOM 5032 C CA . PHE F 1 8 ? 36.464 -3.107 20.148 1.00 16.40 8 PHE F CA 1
ATOM 5033 C C . PHE F 1 8 ? 35.367 -4.051 19.632 1.00 17.52 8 PHE F C 1
ATOM 5034 O O . PHE F 1 8 ? 35.358 -5.270 19.954 1.00 17.79 8 PHE F O 1
ATOM 5042 N N . TYR F 1 9 ? 34.425 -3.461 18.893 1.00 17.09 9 TYR F N 1
ATOM 5043 C CA . TYR F 1 9 ? 33.386 -4.233 18.203 1.00 17.98 9 TYR F CA 1
ATOM 5044 C C . TYR F 1 9 ? 34.035 -5.246 17.305 1.00 18.65 9 TYR F C 1
ATOM 5045 O O . TYR F 1 9 ? 35.112 -5.016 16.812 1.00 18.62 9 TYR F O 1
ATOM 5054 N N . GLY F 1 10 ? 33.396 -6.401 17.141 1.00 18.95 10 GLY F N 1
ATOM 5055 C CA . GLY F 1 10 ? 33.936 -7.360 16.170 1.00 19.30 10 GLY F CA 1
ATOM 5056 C C . GLY F 1 10 ? 33.684 -8.800 16.602 1.00 19.47 10 GLY F C 1
ATOM 5057 O O . GLY F 1 10 ? 33.698 -9.728 15.760 1.00 19.74 10 GLY F O 1
ATOM 5058 N N . ARG F 1 11 ? 33.493 -9.008 17.890 1.00 18.28 11 ARG F N 1
ATOM 5059 C CA . ARG F 1 11 ? 33.240 -10.375 18.410 1.00 18.97 11 ARG F CA 1
ATOM 5060 C C . ARG F 1 11 ? 31.751 -10.728 18.320 1.00 18.59 11 ARG F C 1
ATOM 5061 O O . ARG F 1 11 ? 30.890 -9.848 18.420 1.00 18.13 11 ARG F O 1
ATOM 5069 N N . THR F 1 12 ? 31.451 -12.028 18.144 1.00 18.58 12 THR F N 1
ATOM 5070 C CA . THR F 1 12 ? 30.095 -12.500 18.348 1.00 19.36 12 THR F CA 1
ATOM 5071 C C . THR F 1 12 ? 29.790 -12.516 19.855 1.00 19.64 12 THR F C 1
ATOM 5072 O O . THR F 1 12 ? 30.670 -12.493 20.687 1.00 18.86 12 THR F O 1
ATOM 5076 N N . ASP F 1 13 ? 28.524 -12.590 20.212 1.00 20.38 13 ASP F N 1
ATOM 5077 C CA . ASP F 1 13 ? 28.207 -12.763 21.602 1.00 21.61 13 ASP F CA 1
ATOM 5078 C C . ASP F 1 13 ? 28.789 -14.010 22.213 1.00 20.52 13 ASP F C 1
ATOM 5079 O O . ASP F 1 13 ? 29.138 -13.977 23.367 1.00 18.94 13 ASP F O 1
ATOM 5084 N N . ALA F 1 14 ? 28.946 -15.093 21.412 1.00 19.71 14 ALA F N 1
ATOM 5085 C CA . ALA F 1 14 ? 29.568 -16.269 21.989 1.00 19.64 14 ALA F CA 1
ATOM 5086 C C . ALA F 1 14 ? 31.026 -15.971 22.326 1.00 19.19 14 ALA F C 1
ATOM 5087 O O . ALA F 1 14 ? 31.499 -16.442 23.369 1.00 19.16 14 ALA F O 1
ATOM 5089 N N . GLN F 1 15 ? 31.731 -15.207 21.492 1.00 18.46 15 GLN F N 1
ATOM 5090 C CA . GLN F 1 15 ? 33.126 -14.925 21.803 1.00 18.78 15 GLN F CA 1
ATOM 5091 C C . GLN F 1 15 ? 33.220 -14.029 23.038 1.00 18.51 15 GLN F C 1
ATOM 5092 O O . GLN F 1 15 ? 34.189 -14.099 23.773 1.00 17.66 15 GLN F O 1
ATOM 5098 N N . ILE F 1 16 ? 32.226 -13.150 23.234 1.00 17.64 16 ILE F N 1
ATOM 5099 C CA . ILE F 1 16 ? 32.271 -12.266 24.411 1.00 17.48 16 ILE F CA 1
ATOM 5100 C C . ILE F 1 16 ? 32.009 -13.124 25.634 1.00 18.02 16 ILE F C 1
ATOM 5101 O O . ILE F 1 16 ? 32.660 -12.935 26.692 1.00 17.99 16 ILE F O 1
ATOM 5106 N N . LYS F 1 17 ? 31.064 -14.064 25.522 1.00 18.60 17 LYS F N 1
ATOM 5107 C CA . LYS F 1 17 ? 30.762 -14.931 26.695 1.00 19.99 17 LYS F CA 1
ATOM 5108 C C . LYS F 1 17 ? 31.989 -15.762 27.091 1.00 20.25 17 LYS F C 1
ATOM 5109 O O . LYS F 1 17 ? 32.319 -15.914 28.249 1.00 19.72 17 LYS F O 1
ATOM 5115 N N . SER F 1 18 ? 32.665 -16.300 26.102 1.00 20.28 18 SER F N 1
ATOM 5116 C CA . SER F 1 18 ? 33.905 -17.038 26.320 1.00 21.05 18 SER F CA 1
ATOM 5117 C C . SER F 1 18 ? 34.969 -16.231 27.073 1.00 20.68 18 SER F C 1
ATOM 5118 O O . SER F 1 18 ? 35.617 -16.721 28.048 1.00 21.33 18 SER F O 1
ATOM 5121 N N . LEU F 1 19 ? 35.210 -15.028 26.589 1.00 19.65 19 LEU F N 1
ATOM 5122 C CA . LEU F 1 19 ? 36.084 -14.056 27.258 1.00 19.83 19 LEU F CA 1
ATOM 5123 C C . LEU F 1 19 ? 35.615 -13.824 28.692 1.00 18.01 19 LEU F C 1
ATOM 5124 O O . LEU F 1 19 ? 36.444 -13.879 29.620 1.00 17.89 19 LEU F O 1
ATOM 5129 N N . LEU F 1 20 ? 34.331 -13.492 28.905 1.00 17.17 20 LEU F N 1
ATOM 5130 C CA . LEU F 1 20 ? 33.884 -13.224 30.252 1.00 17.91 20 LEU F CA 1
ATOM 5131 C C . LEU F 1 20 ? 34.040 -14.456 31.161 1.00 18.42 20 LEU F C 1
ATOM 5132 O O . LEU F 1 20 ? 34.406 -14.336 32.351 1.00 17.36 20 LEU F O 1
ATOM 5137 N N . ASP F 1 21 ? 33.702 -15.636 30.619 1.00 18.83 21 ASP F N 1
ATOM 5138 C CA . ASP F 1 21 ? 33.835 -16.856 31.444 1.00 19.97 21 ASP F CA 1
ATOM 5139 C C . ASP F 1 21 ? 35.294 -17.089 31.811 1.00 20.04 21 ASP F C 1
ATOM 5140 O O . ASP F 1 21 ? 35.611 -17.554 32.931 1.00 19.90 21 ASP F O 1
ATOM 5145 N N . ALA F 1 22 ? 36.188 -16.890 30.847 1.00 20.38 22 ALA F N 1
ATOM 5146 C CA . ALA F 1 22 ? 37.617 -17.161 31.072 1.00 19.83 22 ALA F CA 1
ATOM 5147 C C . ALA F 1 22 ? 38.218 -16.239 32.104 1.00 19.95 22 ALA F C 1
ATOM 5148 O O . ALA F 1 22 ? 38.959 -16.703 33.043 1.00 19.19 22 ALA F O 1
ATOM 5150 N N . ALA F 1 23 ? 37.894 -14.951 32.001 1.00 18.75 23 ALA F N 1
ATOM 5151 C CA . ALA F 1 23 ? 38.301 -13.994 33.025 1.00 18.51 23 ALA F CA 1
ATOM 5152 C C . ALA F 1 23 ? 37.683 -14.245 34.400 1.00 18.84 23 ALA F C 1
ATOM 5153 O O . ALA F 1 23 ? 38.343 -14.037 35.378 1.00 18.17 23 ALA F O 1
ATOM 5155 N N . HIS F 1 24 ? 36.420 -14.666 34.482 1.00 18.62 24 HIS F N 1
ATOM 5156 C CA . HIS F 1 24 ? 35.821 -14.929 35.759 1.00 19.67 24 HIS F CA 1
ATOM 5157 C C . HIS F 1 24 ? 36.527 -16.079 36.470 1.00 20.17 24 HIS F C 1
ATOM 5158 O O . HIS F 1 24 ? 36.799 -16.009 37.665 1.00 19.95 24 HIS F O 1
ATOM 5165 N N . GLY F 1 25 ? 36.814 -17.143 35.720 1.00 21.62 25 GLY F N 1
ATOM 5166 C CA . GLY F 1 25 ? 37.548 -18.253 36.310 1.00 22.59 25 GLY F CA 1
ATOM 5167 C C . GLY F 1 25 ? 38.927 -17.859 36.806 1.00 22.56 25 GLY F C 1
ATOM 5168 O O . GLY F 1 25 ? 39.367 -18.308 37.876 1.00 23.02 25 GLY F O 1
ATOM 5169 N N . ALA F 1 26 ? 39.662 -17.054 36.039 1.00 22.32 26 ALA F N 1
ATOM 5170 C CA . ALA F 1 26 ? 40.974 -16.570 36.523 1.00 21.90 26 ALA F CA 1
ATOM 5171 C C . ALA F 1 26 ? 40.816 -15.739 37.809 1.00 21.38 26 ALA F C 1
ATOM 5172 O O . ALA F 1 26 ? 41.598 -15.837 38.788 1.00 21.71 26 ALA F O 1
ATOM 5174 N N . MET F 1 27 ? 39.802 -14.901 37.849 1.00 20.90 27 MET F N 1
ATOM 5175 C CA . MET F 1 27 ? 39.580 -14.065 39.017 1.00 20.70 27 MET F CA 1
ATOM 5176 C C . MET F 1 27 ? 39.248 -14.942 40.237 1.00 20.89 27 MET F C 1
ATOM 5177 O O . MET F 1 27 ? 39.801 -14.750 41.318 1.00 21.28 27 MET F O 1
ATOM 5182 N N . VAL F 1 28 ? 38.376 -15.913 40.033 1.00 21.65 28 VAL F N 1
ATOM 5183 C CA . VAL F 1 28 ? 37.993 -16.793 41.162 1.00 23.18 28 VAL F CA 1
ATOM 5184 C C . VAL F 1 28 ? 39.213 -17.606 41.644 1.00 23.45 28 VAL F C 1
ATOM 5185 O O . VAL F 1 28 ? 39.432 -17.659 42.898 1.00 23.09 28 VAL F O 1
ATOM 5189 N N . ASP F 1 29 ? 39.972 -18.170 40.706 1.00 24.00 29 ASP F N 1
ATOM 5190 C CA . ASP F 1 29 ? 41.242 -18.882 41.007 1.00 25.13 29 ASP F CA 1
ATOM 5191 C C . ASP F 1 29 ? 42.200 -18.036 41.812 1.00 25.60 29 ASP F C 1
ATOM 5192 O O . ASP F 1 29 ? 42.687 -18.469 42.849 1.00 25.35 29 ASP F O 1
ATOM 5197 N N . ALA F 1 30 ? 42.453 -16.817 41.341 1.00 24.52 30 ALA F N 1
ATOM 5198 C CA . ALA F 1 30 ? 43.409 -15.926 41.981 1.00 24.75 30 ALA F CA 1
ATOM 5199 C C . ALA F 1 30 ? 42.989 -15.302 43.303 1.00 24.93 30 ALA F C 1
ATOM 5200 O O . ALA F 1 30 ? 43.830 -15.086 44.189 1.00 25.53 30 ALA F O 1
ATOM 5202 N N . PHE F 1 31 ? 41.726 -14.937 43.422 1.00 24.67 31 PHE F N 1
ATOM 5203 C CA . PHE F 1 31 ? 41.304 -14.191 44.588 1.00 25.34 31 PHE F CA 1
ATOM 5204 C C . PHE F 1 31 ? 40.629 -15.102 45.633 1.00 26.10 31 PHE F C 1
ATOM 5205 O O . PHE F 1 31 ? 40.531 -14.690 46.790 1.00 27.01 31 PHE F O 1
ATOM 5213 N N . GLY F 1 32 ? 40.163 -16.290 45.260 1.00 26.24 32 GLY F N 1
ATOM 5214 C CA . GLY F 1 32 ? 39.567 -17.209 46.238 1.00 27.20 32 GLY F CA 1
ATOM 5215 C C . GLY F 1 32 ? 38.150 -16.793 46.622 1.00 28.28 32 GLY F C 1
ATOM 5216 O O . GLY F 1 32 ? 37.637 -17.174 47.700 1.00 29.31 32 GLY F O 1
ATOM 5217 N N . VAL F 1 33 ? 37.515 -15.959 45.797 1.00 27.21 33 VAL F N 1
ATOM 5218 C CA . VAL F 1 33 ? 36.115 -15.566 46.116 1.00 26.53 33 VAL F CA 1
ATOM 5219 C C . VAL F 1 33 ? 35.166 -16.666 45.704 1.00 26.03 33 VAL F C 1
ATOM 5220 O O . VAL F 1 33 ? 35.544 -17.495 44.892 1.00 25.91 33 VAL F O 1
ATOM 5224 N N . PRO F 1 34 ? 33.927 -16.665 46.203 1.00 26.69 34 PRO F N 1
ATOM 5225 C CA . PRO F 1 34 ? 32.931 -17.643 45.710 1.00 26.30 34 PRO F CA 1
ATOM 5226 C C . PRO F 1 34 ? 32.746 -17.592 44.180 1.00 26.72 34 PRO F C 1
ATOM 5227 O O . PRO F 1 34 ? 32.797 -16.479 43.616 1.00 25.94 34 PRO F O 1
ATOM 5231 N N . ALA F 1 35 ? 32.514 -18.745 43.542 1.00 26.00 35 ALA F N 1
ATOM 5232 C CA . ALA F 1 35 ? 32.170 -18.850 42.128 1.00 26.25 35 ALA F CA 1
ATOM 5233 C C . ALA F 1 35 ? 30.990 -17.956 41.696 1.00 26.14 35 ALA F C 1
ATOM 5234 O O . ALA F 1 35 ? 30.885 -17.595 40.541 1.00 25.73 35 ALA F O 1
ATOM 5236 N N . ASN F 1 36 ? 30.081 -17.639 42.613 1.00 25.70 36 ASN F N 1
ATOM 5237 C CA . ASN F 1 36 ? 28.937 -16.811 42.202 1.00 25.09 36 ASN F CA 1
ATOM 5238 C C . ASN F 1 36 ? 29.144 -15.330 42.514 1.00 24.13 36 ASN F C 1
ATOM 5239 O O . ASN F 1 36 ? 28.205 -14.538 42.420 1.00 23.56 36 ASN F O 1
ATOM 5244 N N . ASP F 1 37 ? 30.379 -14.983 42.896 1.00 23.65 37 ASP F N 1
ATOM 5245 C CA . ASP F 1 37 ? 30.774 -13.575 43.054 1.00 24.13 37 ASP F CA 1
ATOM 5246 C C . ASP F 1 37 ? 31.128 -13.043 41.671 1.00 23.08 37 ASP F C 1
ATOM 5247 O O . ASP F 1 37 ? 32.324 -12.792 41.363 1.00 24.21 37 ASP F O 1
ATOM 5252 N N . ARG F 1 38 ? 30.091 -12.911 40.830 1.00 21.22 38 ARG F N 1
ATOM 5253 C CA . ARG F 1 38 ? 30.277 -12.621 39.401 1.00 19.19 38 ARG F CA 1
ATOM 5254 C C . ARG F 1 38 ? 29.575 -11.360 38.989 1.00 17.90 38 ARG F C 1
ATOM 5255 O O . ARG F 1 38 ? 28.396 -11.359 38.965 1.00 18.02 38 ARG F O 1
ATOM 5263 N N . TYR F 1 39 ? 30.313 -10.282 38.689 1.00 16.63 39 TYR F N 1
ATOM 5264 C CA . TYR F 1 39 ? 29.748 -8.949 38.346 1.00 16.55 39 TYR F CA 1
ATOM 5265 C C . TYR F 1 39 ? 30.613 -8.414 37.288 1.00 16.66 39 TYR F C 1
ATOM 5266 O O . TYR F 1 39 ? 31.772 -8.045 37.558 1.00 17.24 39 TYR F O 1
ATOM 5275 N N . GLN F 1 40 ? 30.072 -8.384 36.072 1.00 16.69 40 GLN F N 1
ATOM 5276 C CA . GLN F 1 40 ? 30.911 -8.084 34.884 1.00 17.03 40 GLN F CA 1
ATOM 5277 C C . GLN F 1 40 ? 30.096 -7.212 33.897 1.00 17.03 40 GLN F C 1
ATOM 5278 O O . GLN F 1 40 ? 28.911 -7.439 33.720 1.00 17.85 40 GLN F O 1
ATOM 5284 N N . THR F 1 41 ? 30.752 -6.244 33.260 1.00 16.81 41 THR F N 1
ATOM 5285 C CA . THR F 1 41 ? 30.078 -5.408 32.241 1.00 15.78 41 THR F CA 1
ATOM 5286 C C . THR F 1 41 ? 31.031 -5.314 31.018 1.00 15.46 41 THR F C 1
ATOM 5287 O O . THR F 1 41 ? 32.264 -5.428 31.184 1.00 16.83 41 THR F O 1
ATOM 5291 N N . VAL F 1 42 ? 30.467 -5.144 29.835 1.00 14.97 42 VAL F N 1
ATOM 5292 C CA . VAL F 1 42 ? 31.311 -5.072 28.602 1.00 16.19 42 VAL F CA 1
ATOM 5293 C C . VAL F 1 42 ? 30.929 -3.818 27.858 1.00 15.82 42 VAL F C 1
ATOM 5294 O O . VAL F 1 42 ? 29.761 -3.588 27.663 1.00 16.64 42 VAL F O 1
ATOM 5298 N N . SER F 1 43 ? 31.866 -3.008 27.407 1.00 16.22 43 SER F N 1
ATOM 5299 C CA . SER F 1 43 ? 31.526 -1.856 26.571 1.00 18.17 43 SER F CA 1
ATOM 5300 C C . SER F 1 43 ? 32.273 -2.032 25.293 1.00 17.74 43 SER F C 1
ATOM 5301 O O . SER F 1 43 ? 33.500 -2.218 25.344 1.00 18.72 43 SER F O 1
ATOM 5304 N N . GLN F 1 44 ? 31.576 -1.945 24.172 1.00 16.72 44 GLN F N 1
ATOM 5305 C CA . GLN F 1 44 ? 32.216 -2.219 22.877 1.00 17.45 44 GLN F CA 1
ATOM 5306 C C . GLN F 1 44 ? 32.456 -0.878 22.187 1.00 17.76 44 GLN F C 1
ATOM 5307 O O . GLN F 1 44 ? 31.596 0.031 22.280 1.00 17.81 44 GLN F O 1
ATOM 5313 N N . HIS F 1 45 ? 33.594 -0.751 21.501 1.00 17.23 45 HIS F N 1
ATOM 5314 C CA . HIS F 1 45 ? 34.004 0.548 20.970 1.00 17.58 45 HIS F CA 1
ATOM 5315 C C . HIS F 1 45 ? 34.257 0.437 19.536 1.00 18.36 45 HIS F C 1
ATOM 5316 O O . HIS F 1 45 ? 34.777 -0.625 19.056 1.00 17.45 45 HIS F O 1
ATOM 5323 N N . ARG F 1 46 ? 33.936 1.485 18.779 1.00 17.08 46 ARG F N 1
ATOM 5324 C CA . ARG F 1 46 ? 34.487 1.594 17.430 1.00 19.07 46 ARG F CA 1
ATOM 5325 C C . ARG F 1 46 ? 36.004 1.902 17.377 1.00 18.99 46 ARG F C 1
ATOM 5326 O O . ARG F 1 46 ? 36.576 2.345 18.367 1.00 17.39 46 ARG F O 1
ATOM 5334 N N . PRO F 1 47 ? 36.672 1.691 16.226 1.00 20.54 47 PRO F N 1
ATOM 5335 C CA . PRO F 1 47 ? 38.083 2.069 16.100 1.00 21.62 47 PRO F CA 1
ATOM 5336 C C . PRO F 1 47 ? 38.414 3.465 16.611 1.00 22.48 47 PRO F C 1
ATOM 5337 O O . PRO F 1 47 ? 39.415 3.623 17.309 1.00 23.37 47 PRO F O 1
ATOM 5341 N N . GLY F 1 48 ? 37.587 4.449 16.296 1.00 23.07 48 GLY F N 1
ATOM 5342 C CA . GLY F 1 48 ? 37.836 5.794 16.842 1.00 26.59 48 GLY F CA 1
ATOM 5343 C C . GLY F 1 48 ? 37.779 6.058 18.351 1.00 26.81 48 GLY F C 1
ATOM 5344 O O . GLY F 1 48 ? 38.066 7.208 18.790 1.00 28.24 48 GLY F O 1
ATOM 5345 N N . GLU F 1 49 ? 37.442 5.020 19.134 1.00 23.70 49 GLU F N 1
ATOM 5346 C CA . GLU F 1 49 ? 37.040 5.227 20.512 1.00 22.62 49 GLU F CA 1
ATOM 5347 C C . GLU F 1 49 ? 37.898 4.654 21.635 1.00 21.09 49 GLU F C 1
ATOM 5348 O O . GLU F 1 49 ? 37.514 4.789 22.791 1.00 20.02 49 GLU F O 1
ATOM 5354 N N . MET F 1 50 ? 39.020 4.004 21.286 1.00 20.08 50 MET F N 1
ATOM 5355 C CA . MET F 1 50 ? 40.002 3.539 22.252 1.00 20.08 50 MET F CA 1
ATOM 5356 C C . MET F 1 50 ? 41.384 3.654 21.590 1.00 20.25 50 MET F C 1
ATOM 5357 O O . MET F 1 50 ? 41.530 3.426 20.388 1.00 19.94 50 MET F O 1
ATOM 5362 N N . VAL F 1 51 ? 42.348 4.130 22.376 1.00 20.03 51 VAL F N 1
ATOM 5363 C CA . VAL F 1 51 ? 43.752 4.214 22.016 1.00 19.75 51 VAL F CA 1
ATOM 5364 C C . VAL F 1 51 ? 44.483 3.554 23.160 1.00 19.32 51 VAL F C 1
ATOM 5365 O O . VAL F 1 51 ? 44.393 3.990 24.302 1.00 19.37 51 VAL F O 1
ATOM 5369 N N . LEU F 1 52 ? 45.207 2.472 22.849 1.00 18.56 52 LEU F N 1
ATOM 5370 C CA . LEU F 1 52 ? 45.870 1.689 23.873 1.00 17.51 52 LEU F CA 1
ATOM 5371 C C . LEU F 1 52 ? 47.292 1.376 23.347 1.00 19.01 52 LEU F C 1
ATOM 5372 O O . LEU F 1 52 ? 47.430 0.557 22.444 1.00 19.43 52 LEU F O 1
ATOM 5377 N N . GLU F 1 53 ? 48.307 2.041 23.898 1.00 19.32 53 GLU F N 1
ATOM 5378 C CA . GLU F 1 53 ? 49.715 1.825 23.475 1.00 20.17 53 GLU F CA 1
ATOM 5379 C C . GLU F 1 53 ? 50.368 0.943 24.471 1.00 20.29 53 GLU F C 1
ATOM 5380 O O . GLU F 1 53 ? 49.684 0.122 25.068 1.00 20.57 53 GLU F O 1
ATOM 5386 N N . ASP F 1 54 ? 51.688 1.066 24.725 1.00 21.92 54 ASP F N 1
ATOM 5387 C CA . ASP F 1 54 ? 52.343 0.019 25.531 1.00 21.60 54 ASP F CA 1
ATOM 5388 C C . ASP F 1 54 ? 53.413 0.586 26.434 1.00 22.46 54 ASP F C 1
ATOM 5389 O O . ASP F 1 54 ? 54.249 -0.190 26.933 1.00 23.65 54 ASP F O 1
ATOM 5394 N N . THR F 1 55 ? 53.429 1.909 26.603 1.00 22.07 55 THR F N 1
ATOM 5395 C CA . THR F 1 55 ? 54.456 2.580 27.442 1.00 23.40 55 THR F CA 1
ATOM 5396 C C . THR F 1 55 ? 55.877 2.076 27.024 1.00 23.54 55 THR F C 1
ATOM 5397 O O . THR F 1 55 ? 56.760 1.981 27.896 1.00 23.73 55 THR F O 1
ATOM 5401 N N . GLY F 1 56 ? 56.054 1.803 25.732 1.00 24.08 56 GLY F N 1
ATOM 5402 C CA . GLY F 1 56 ? 57.370 1.412 25.157 1.00 25.22 56 GLY F CA 1
ATOM 5403 C C . GLY F 1 56 ? 57.877 0.045 25.614 1.00 25.94 56 GLY F C 1
ATOM 5404 O O . GLY F 1 56 ? 59.115 -0.275 25.458 1.00 25.82 56 GLY F O 1
ATOM 5405 N N . LEU F 1 57 ? 56.958 -0.800 26.103 1.00 24.25 57 LEU F N 1
ATOM 5406 C CA . LEU F 1 57 ? 57.294 -2.156 26.570 1.00 24.03 57 LEU F CA 1
ATOM 5407 C C . LEU F 1 57 ? 57.458 -3.229 25.479 1.00 23.41 57 LEU F C 1
ATOM 5408 O O . LEU F 1 57 ? 57.996 -4.291 25.775 1.00 24.96 57 LEU F O 1
ATOM 5413 N N . GLY F 1 58 ? 56.981 -2.923 24.268 1.00 23.73 58 GLY F N 1
ATOM 5414 C CA . GLY F 1 58 ? 57.155 -3.777 23.111 1.00 24.44 58 GLY F CA 1
ATOM 5415 C C . GLY F 1 58 ? 56.028 -4.781 23.022 1.00 25.35 58 GLY F C 1
ATOM 5416 O O . GLY F 1 58 ? 56.318 -5.973 22.832 1.00 25.78 58 GLY F O 1
ATOM 5417 N N . TYR F 1 59 ? 54.774 -4.322 23.221 1.00 24.71 59 TYR F N 1
ATOM 5418 C CA . TYR F 1 59 ? 53.556 -5.172 23.083 1.00 24.73 59 TYR F CA 1
ATOM 5419 C C . TYR F 1 59 ? 52.859 -4.633 21.803 1.00 25.24 59 TYR F C 1
ATOM 5420 O O . TYR F 1 59 ? 52.639 -3.493 21.728 1.00 26.13 59 TYR F O 1
ATOM 5429 N N . GLY F 1 60 ? 52.502 -5.313 20.725 1.00 27.76 60 GLY F N 1
ATOM 5430 C CA . GLY F 1 60 ? 51.759 -6.456 20.510 1.00 28.55 60 GLY F CA 1
ATOM 5431 C C . GLY F 1 60 ? 50.273 -6.079 20.385 1.00 27.29 60 GLY F C 1
ATOM 5432 O O . GLY F 1 60 ? 49.569 -7.033 20.638 1.00 28.79 60 GLY F O 1
ATOM 5433 N N . ARG F 1 61 ? 49.767 -4.838 20.022 1.00 26.04 61 ARG F N 1
ATOM 5434 C CA . ARG F 1 61 ? 48.291 -4.589 20.179 1.00 24.51 61 ARG F CA 1
ATOM 5435 C C . ARG F 1 61 ? 47.438 -4.717 18.882 1.00 23.44 61 ARG F C 1
ATOM 5436 O O . ARG F 1 61 ? 47.739 -4.098 17.825 1.00 23.18 61 ARG F O 1
ATOM 5444 N N . SER F 1 62 ? 46.342 -5.451 18.979 1.00 21.04 62 SER F N 1
ATOM 5445 C CA . SER F 1 62 ? 45.509 -5.695 17.775 1.00 20.22 62 SER F CA 1
ATOM 5446 C C . SER F 1 62 ? 44.087 -5.262 18.120 1.00 20.13 62 SER F C 1
ATOM 5447 O O . SER F 1 62 ? 43.852 -4.776 19.245 1.00 20.12 62 SER F O 1
ATOM 5450 N N . SER F 1 63 ? 43.165 -5.396 17.171 1.00 19.83 63 SER F N 1
ATOM 5451 C CA . SER F 1 63 ? 41.772 -4.991 17.417 1.00 20.21 63 SER F CA 1
ATOM 5452 C C . SER F 1 63 ? 41.130 -5.925 18.484 1.00 19.74 63 SER F C 1
ATOM 5453 O O . SER F 1 63 ? 40.083 -5.591 19.075 1.00 19.50 63 SER F O 1
ATOM 5456 N N . ALA F 1 64 ? 41.798 -7.047 18.796 1.00 18.83 64 ALA F N 1
ATOM 5457 C CA . ALA F 1 64 ? 41.292 -7.976 19.799 1.00 18.87 64 ALA F CA 1
ATOM 5458 C C . ALA F 1 64 ? 41.593 -7.530 21.234 1.00 18.75 64 ALA F C 1
ATOM 5459 O O . ALA F 1 64 ? 41.256 -8.250 22.204 1.00 18.36 64 ALA F O 1
ATOM 5461 N N . VAL F 1 65 ? 42.245 -6.368 21.362 1.00 18.19 65 VAL F N 1
ATOM 5462 C CA . VAL F 1 65 ? 42.789 -5.925 22.656 1.00 17.55 65 VAL F CA 1
ATOM 5463 C C . VAL F 1 65 ? 41.672 -5.762 23.715 1.00 17.97 65 VAL F C 1
ATOM 5464 O O . VAL F 1 65 ? 40.550 -5.290 23.386 1.00 17.52 65 VAL F O 1
ATOM 5468 N N . VAL F 1 66 ? 41.952 -6.277 24.944 1.00 17.07 66 VAL F N 1
ATOM 5469 C CA . VAL F 1 66 ? 41.027 -6.189 26.054 1.00 17.17 66 VAL F CA 1
ATOM 5470 C C . VAL F 1 66 ? 41.570 -5.324 27.147 1.00 17.45 66 VAL F C 1
ATOM 5471 O O . VAL F 1 66 ? 42.699 -5.572 27.684 1.00 17.33 66 VAL F O 1
ATOM 5475 N N . LEU F 1 67 ? 40.776 -4.294 27.529 1.00 16.85 67 LEU F N 1
ATOM 5476 C CA . LEU F 1 67 ? 41.171 -3.502 28.682 1.00 16.32 67 LEU F CA 1
ATOM 5477 C C . LEU F 1 67 ? 40.237 -3.870 29.824 1.00 16.21 67 LEU F C 1
ATOM 5478 O O . LEU F 1 67 ? 39.011 -3.679 29.696 1.00 17.92 67 LEU F O 1
ATOM 5483 N N . LEU F 1 68 ? 40.781 -4.318 30.956 1.00 15.45 68 LEU F N 1
ATOM 5484 C CA . LEU F 1 68 ? 39.908 -4.748 32.064 1.00 16.38 68 LEU F CA 1
ATOM 5485 C C . LEU F 1 68 ? 40.161 -3.853 33.202 1.00 17.30 68 LEU F C 1
ATOM 5486 O O . LEU F 1 68 ? 41.319 -3.647 33.588 1.00 18.71 68 LEU F O 1
ATOM 5491 N N . THR F 1 69 ? 39.096 -3.238 33.719 1.00 17.70 69 THR F N 1
ATOM 5492 C CA . THR F 1 69 ? 39.160 -2.477 34.978 1.00 18.55 69 THR F CA 1
ATOM 5493 C C . THR F 1 69 ? 38.478 -3.276 36.076 1.00 18.29 69 THR F C 1
ATOM 5494 O O . THR F 1 69 ? 37.337 -3.761 35.910 1.00 18.58 69 THR F O 1
ATOM 5498 N N . VAL F 1 70 ? 39.182 -3.432 37.213 1.00 17.92 70 VAL F N 1
ATOM 5499 C CA . VAL F 1 70 ? 38.602 -4.211 38.337 1.00 18.50 70 VAL F CA 1
ATOM 5500 C C . VAL F 1 70 ? 38.422 -3.356 39.585 1.00 18.29 70 VAL F C 1
ATOM 5501 O O . VAL F 1 70 ? 39.346 -2.601 39.984 1.00 19.17 70 VAL F O 1
ATOM 5505 N N . ILE F 1 71 ? 37.217 -3.385 40.186 1.00 18.03 71 ILE F N 1
ATOM 5506 C CA . ILE F 1 71 ? 37.097 -2.799 41.514 1.00 18.19 71 ILE F CA 1
ATOM 5507 C C . ILE F 1 71 ? 36.985 -3.962 42.501 1.00 18.53 71 ILE F C 1
ATOM 5508 O O . ILE F 1 71 ? 36.120 -4.848 42.333 1.00 17.65 71 ILE F O 1
ATOM 5513 N N . SER F 1 72 ? 37.789 -3.927 43.554 1.00 18.90 72 SER F N 1
ATOM 5514 C CA . SER F 1 72 ? 37.803 -5.037 44.524 1.00 20.58 72 SER F CA 1
ATOM 5515 C C . SER F 1 72 ? 38.178 -4.520 45.916 1.00 19.81 72 SER F C 1
ATOM 5516 O O . SER F 1 72 ? 38.948 -3.574 46.052 1.00 19.27 72 SER F O 1
ATOM 5519 N N . ARG F 1 73 ? 37.714 -5.226 46.925 1.00 20.12 73 ARG F N 1
ATOM 5520 C CA . ARG F 1 73 ? 38.331 -5.169 48.256 1.00 20.82 73 ARG F CA 1
ATOM 5521 C C . ARG F 1 73 ? 39.839 -5.527 48.180 1.00 22.13 73 ARG F C 1
ATOM 5522 O O . ARG F 1 73 ? 40.261 -6.131 47.178 1.00 21.74 73 ARG F O 1
ATOM 5530 N N . PRO F 1 74 ? 40.643 -5.197 49.216 1.00 23.20 74 PRO F N 1
ATOM 5531 C CA . PRO F 1 74 ? 42.096 -5.413 49.129 1.00 23.56 74 PRO F CA 1
ATOM 5532 C C . PRO F 1 74 ? 42.503 -6.862 48.825 1.00 23.84 74 PRO F C 1
ATOM 5533 O O . PRO F 1 74 ? 41.876 -7.830 49.253 1.00 24.35 74 PRO F O 1
ATOM 5537 N N . ARG F 1 75 ? 43.549 -6.999 48.011 1.00 23.88 75 ARG F N 1
ATOM 5538 C CA . ARG F 1 75 ? 44.132 -8.328 47.736 1.00 23.70 75 ARG F CA 1
ATOM 5539 C C . ARG F 1 75 ? 45.593 -8.205 47.951 1.00 23.48 75 ARG F C 1
ATOM 5540 O O . ARG F 1 75 ? 46.157 -7.105 47.772 1.00 22.75 75 ARG F O 1
ATOM 5548 N N . SER F 1 76 ? 46.288 -9.325 48.190 1.00 23.63 76 SER F N 1
ATOM 5549 C CA . SER F 1 76 ? 47.742 -9.231 48.409 1.00 23.55 76 SER F CA 1
ATOM 5550 C C . SER F 1 76 ? 48.423 -9.017 47.108 1.00 23.33 76 SER F C 1
ATOM 5551 O O . SER F 1 76 ? 47.843 -9.235 46.036 1.00 22.81 76 SER F O 1
ATOM 5554 N N . GLU F 1 77 ? 49.652 -8.528 47.166 1.00 23.96 77 GLU F N 1
ATOM 5555 C CA . GLU F 1 77 ? 50.402 -8.352 45.943 1.00 23.81 77 GLU F CA 1
ATOM 5556 C C . GLU F 1 77 ? 50.525 -9.682 45.218 1.00 24.04 77 GLU F C 1
ATOM 5557 O O . GLU F 1 77 ? 50.391 -9.738 44.001 1.00 23.57 77 GLU F O 1
ATOM 5563 N N . GLU F 1 78 ? 50.759 -10.772 45.927 1.00 23.40 78 GLU F N 1
ATOM 5564 C CA . GLU F 1 78 ? 50.796 -12.042 45.248 1.00 24.85 78 GLU F CA 1
ATOM 5565 C C . GLU F 1 78 ? 49.559 -12.445 44.530 1.00 24.06 78 GLU F C 1
ATOM 5566 O O . GLU F 1 78 ? 49.701 -13.072 43.472 1.00 23.92 78 GLU F O 1
ATOM 5572 N N . GLN F 1 79 ? 48.385 -12.255 45.187 1.00 22.90 79 GLN F N 1
ATOM 5573 C CA . GLN F 1 79 ? 47.113 -12.540 44.566 1.00 21.98 79 GLN F CA 1
ATOM 5574 C C . GLN F 1 79 ? 46.919 -11.766 43.253 1.00 21.34 79 GLN F C 1
ATOM 5575 O O . GLN F 1 79 ? 46.378 -12.355 42.276 1.00 21.43 79 GLN F O 1
ATOM 5581 N N . LYS F 1 80 ? 47.400 -10.519 43.187 1.00 20.93 80 LYS F N 1
ATOM 5582 C CA . LYS F 1 80 ? 47.289 -9.687 41.968 1.00 21.07 80 LYS F CA 1
ATOM 5583 C C . LYS F 1 80 ? 48.221 -10.220 40.898 1.00 21.62 80 LYS F C 1
ATOM 5584 O O . LYS F 1 80 ? 47.805 -10.384 39.752 1.00 21.55 80 LYS F O 1
ATOM 5590 N N . VAL F 1 81 ? 49.447 -10.554 41.311 1.00 21.68 81 VAL F N 1
ATOM 5591 C CA . VAL F 1 81 ? 50.483 -10.997 40.370 1.00 22.13 81 VAL F CA 1
ATOM 5592 C C . VAL F 1 81 ? 50.019 -12.311 39.731 1.00 21.48 81 VAL F C 1
ATOM 5593 O O . VAL F 1 81 ? 50.082 -12.454 38.501 1.00 21.74 81 VAL F O 1
ATOM 5597 N N . CYS F 1 82 ? 49.451 -13.207 40.531 1.00 22.13 82 CYS F N 1
ATOM 5598 C CA . CYS F 1 82 ? 48.864 -14.460 40.029 1.00 21.98 82 CYS F CA 1
ATOM 5599 C C . CYS F 1 82 ? 47.656 -14.221 39.135 1.00 20.89 82 CYS F C 1
ATOM 5600 O O . CYS F 1 82 ? 47.462 -14.916 38.135 1.00 20.47 82 CYS F O 1
ATOM 5603 N N . PHE F 1 83 ? 46.774 -13.331 39.535 1.00 19.79 83 PHE F N 1
ATOM 5604 C CA . PHE F 1 83 ? 45.631 -13.061 38.676 1.00 18.78 83 PHE F CA 1
ATOM 5605 C C . PHE F 1 83 ? 46.017 -12.670 37.272 1.00 18.42 83 PHE F C 1
ATOM 5606 O O . PHE F 1 83 ? 45.444 -13.222 36.342 1.00 19.21 83 PHE F O 1
ATOM 5614 N N . TYR F 1 84 ? 46.935 -11.716 37.094 1.00 19.36 84 TYR F N 1
ATOM 5615 C CA . TYR F 1 84 ? 47.378 -11.264 35.776 1.00 19.82 84 TYR F CA 1
ATOM 5616 C C . TYR F 1 84 ? 47.853 -12.430 34.919 1.00 20.23 84 TYR F C 1
ATOM 5617 O O . TYR F 1 84 ? 47.539 -12.485 33.688 1.00 18.58 84 TYR F O 1
ATOM 5626 N N . LYS F 1 85 ? 48.568 -13.369 35.544 1.00 20.47 85 LYS F N 1
ATOM 5627 C CA . LYS F 1 85 ? 49.086 -14.527 34.779 1.00 20.84 85 LYS F CA 1
ATOM 5628 C C . LYS F 1 85 ? 48.023 -15.531 34.473 1.00 19.91 85 LYS F C 1
ATOM 5629 O O . LYS F 1 85 ? 47.972 -16.066 33.333 1.00 20.75 85 LYS F O 1
ATOM 5635 N N . LEU F 1 86 ? 47.124 -15.802 35.433 1.00 19.57 86 LEU F N 1
ATOM 5636 C CA . LEU F 1 86 ? 46.037 -16.698 35.196 1.00 20.57 86 LEU F CA 1
ATOM 5637 C C . LEU F 1 86 ? 45.122 -16.137 34.089 1.00 20.65 86 LEU F C 1
ATOM 5638 O O . LEU F 1 86 ? 44.677 -16.879 33.196 1.00 20.19 86 LEU F O 1
ATOM 5643 N N . LEU F 1 87 ? 44.840 -14.845 34.163 1.00 20.37 87 LEU F N 1
ATOM 5644 C CA . LEU F 1 87 ? 43.978 -14.157 33.182 1.00 19.21 87 LEU F CA 1
ATOM 5645 C C . LEU F 1 87 ? 44.511 -14.308 31.766 1.00 19.51 87 LEU F C 1
ATOM 5646 O O . LEU F 1 87 ? 43.761 -14.714 30.854 1.00 19.07 87 LEU F O 1
ATOM 5651 N N . THR F 1 88 ? 45.777 -13.991 31.539 1.00 19.61 88 THR F N 1
ATOM 5652 C CA . THR F 1 88 ? 46.236 -14.086 30.161 1.00 20.04 88 THR F CA 1
ATOM 5653 C C . THR F 1 88 ? 46.379 -15.553 29.730 1.00 20.54 88 THR F C 1
ATOM 5654 O O . THR F 1 88 ? 46.258 -15.881 28.541 1.00 19.86 88 THR F O 1
ATOM 5658 N N . GLY F 1 89 ? 46.678 -16.440 30.671 1.00 20.60 89 GLY F N 1
ATOM 5659 C CA . GLY F 1 89 ? 46.697 -17.823 30.301 1.00 21.57 89 GLY F CA 1
ATOM 5660 C C . GLY F 1 89 ? 45.348 -18.316 29.850 1.00 21.88 89 GLY F C 1
ATOM 5661 O O . GLY F 1 89 ? 45.257 -19.026 28.802 1.00 21.93 89 GLY F O 1
ATOM 5662 N N . ALA F 1 90 ? 44.297 -18.006 30.631 1.00 21.35 90 ALA F N 1
ATOM 5663 C CA . ALA F 1 90 ? 42.947 -18.395 30.253 1.00 21.41 90 ALA F CA 1
ATOM 5664 C C . ALA F 1 90 ? 42.470 -17.700 28.972 1.00 20.83 90 ALA F C 1
ATOM 5665 O O . ALA F 1 90 ? 41.946 -18.348 28.058 1.00 21.39 90 ALA F O 1
ATOM 5667 N N . LEU F 1 91 ? 42.689 -16.384 28.849 1.00 20.80 91 LEU F N 1
ATOM 5668 C CA . LEU F 1 91 ? 42.298 -15.735 27.586 1.00 20.54 91 LEU F CA 1
ATOM 5669 C C . LEU F 1 91 ? 43.033 -16.320 26.350 1.00 21.16 91 LEU F C 1
ATOM 5670 O O . LEU F 1 91 ? 42.455 -16.423 25.274 1.00 19.73 91 LEU F O 1
ATOM 5675 N N . GLU F 1 92 ? 44.294 -16.726 26.495 1.00 22.27 92 GLU F N 1
ATOM 5676 C CA . GLU F 1 92 ? 44.983 -17.291 25.334 1.00 23.43 92 GLU F CA 1
ATOM 5677 C C . GLU F 1 92 ? 44.439 -18.688 25.007 1.00 23.45 92 GLU F C 1
ATOM 5678 O O . GLU F 1 92 ? 44.160 -18.996 23.828 1.00 23.82 92 GLU F O 1
ATOM 5684 N N . ARG F 1 93 ? 44.296 -19.511 26.016 1.00 24.84 93 ARG F N 1
ATOM 5685 C CA . ARG F 1 93 ? 43.913 -20.902 25.867 1.00 26.37 93 ARG F CA 1
ATOM 5686 C C . ARG F 1 93 ? 42.428 -20.994 25.444 1.00 26.60 93 ARG F C 1
ATOM 5687 O O . ARG F 1 93 ? 42.043 -21.725 24.486 1.00 26.58 93 ARG F O 1
ATOM 5695 N N . ASP F 1 94 ? 41.548 -20.265 26.103 1.00 26.03 94 ASP F N 1
ATOM 5696 C CA . ASP F 1 94 ? 40.129 -20.485 25.824 1.00 26.83 94 ASP F CA 1
ATOM 5697 C C . ASP F 1 94 ? 39.595 -19.536 24.754 1.00 26.03 94 ASP F C 1
ATOM 5698 O O . ASP F 1 94 ? 38.546 -19.821 24.149 1.00 26.21 94 ASP F O 1
ATOM 5703 N N . CYS F 1 95 ? 40.253 -18.377 24.535 1.00 24.98 95 CYS F N 1
ATOM 5704 C CA . CYS F 1 95 ? 39.711 -17.358 23.625 1.00 23.82 95 CYS F CA 1
ATOM 5705 C C . CYS F 1 95 ? 40.638 -17.067 22.443 1.00 23.74 95 CYS F C 1
ATOM 5706 O O . CYS F 1 95 ? 40.249 -16.343 21.495 1.00 23.40 95 CYS F O 1
ATOM 5709 N N . GLY F 1 96 ? 41.848 -17.643 22.472 1.00 22.99 96 GLY F N 1
ATOM 5710 C CA . GLY F 1 96 ? 42.843 -17.323 21.435 1.00 22.01 96 GLY F CA 1
ATOM 5711 C C . GLY F 1 96 ? 43.245 -15.831 21.426 1.00 22.00 96 GLY F C 1
ATOM 5712 O O . GLY F 1 96 ? 43.552 -15.266 20.380 1.00 22.86 96 GLY F O 1
ATOM 5713 N N . ILE F 1 97 ? 43.145 -15.163 22.570 1.00 20.77 97 ILE F N 1
ATOM 5714 C CA . ILE F 1 97 ? 43.588 -13.781 22.725 1.00 19.55 97 ILE F CA 1
ATOM 5715 C C . ILE F 1 97 ? 45.077 -13.760 23.138 1.00 20.21 97 ILE F C 1
ATOM 5716 O O . ILE F 1 97 ? 45.461 -14.368 24.114 1.00 20.55 97 ILE F O 1
ATOM 5721 N N . SER F 1 98 ? 45.916 -13.080 22.363 1.00 20.17 98 SER F N 1
ATOM 5722 C CA . SER F 1 98 ? 47.357 -12.985 22.687 1.00 21.32 98 SER F CA 1
ATOM 5723 C C . SER F 1 98 ? 47.544 -12.285 24.038 1.00 20.87 98 SER F C 1
ATOM 5724 O O . SER F 1 98 ? 46.835 -11.325 24.350 1.00 20.43 98 SER F O 1
ATOM 5727 N N . PRO F 1 99 ? 48.436 -12.778 24.887 1.00 20.49 99 PRO F N 1
ATOM 5728 C CA . PRO F 1 99 ? 48.777 -12.033 26.112 1.00 20.56 99 PRO F CA 1
ATOM 5729 C C . PRO F 1 99 ? 49.216 -10.561 25.853 1.00 19.85 99 PRO F C 1
ATOM 5730 O O . PRO F 1 99 ? 49.098 -9.698 26.765 1.00 20.33 99 PRO F O 1
ATOM 5734 N N . ASP F 1 100 ? 49.664 -10.238 24.652 1.00 19.55 100 ASP F N 1
ATOM 5735 C CA . ASP F 1 100 ? 50.044 -8.884 24.355 1.00 19.94 100 ASP F CA 1
ATOM 5736 C C . ASP F 1 100 ? 48.783 -7.989 24.252 1.00 20.13 100 ASP F C 1
ATOM 5737 O O . ASP F 1 100 ? 48.896 -6.792 24.164 1.00 20.42 100 ASP F O 1
ATOM 5742 N N . ASP F 1 101 ? 47.602 -8.617 24.217 1.00 19.68 101 ASP F N 1
ATOM 5743 C CA . ASP F 1 101 ? 46.351 -7.883 23.981 1.00 18.42 101 ASP F CA 1
ATOM 5744 C C . ASP F 1 101 ? 45.561 -7.752 25.278 1.00 18.44 101 ASP F C 1
ATOM 5745 O O . ASP F 1 101 ? 44.331 -7.572 25.225 1.00 20.24 101 ASP F O 1
ATOM 5750 N N . VAL F 1 102 ? 46.217 -7.826 26.448 1.00 18.07 102 VAL F N 1
ATOM 5751 C CA . VAL F 1 102 ? 45.449 -7.802 27.713 1.00 17.60 102 VAL F CA 1
ATOM 5752 C C . VAL F 1 102 ? 46.074 -6.708 28.582 1.00 17.38 102 VAL F C 1
ATOM 5753 O O . VAL F 1 102 ? 47.259 -6.749 28.915 1.00 17.28 102 VAL F O 1
ATOM 5757 N N . ILE F 1 103 ? 45.269 -5.725 28.964 1.00 16.59 103 ILE F N 1
ATOM 5758 C CA . ILE F 1 103 ? 45.686 -4.684 29.886 1.00 16.59 103 ILE F CA 1
ATOM 5759 C C . ILE F 1 103 ? 44.728 -4.713 31.115 1.00 16.85 103 ILE F C 1
ATOM 5760 O O . ILE F 1 103 ? 43.497 -4.857 30.925 1.00 16.71 103 ILE F O 1
ATOM 5765 N N . VAL F 1 104 ? 45.262 -4.653 32.345 1.00 16.41 104 VAL F N 1
ATOM 5766 C CA . VAL F 1 104 ? 44.449 -4.637 33.568 1.00 17.28 104 VAL F CA 1
ATOM 5767 C C . VAL F 1 104 ? 44.811 -3.434 34.456 1.00 17.19 104 VAL F C 1
ATOM 5768 O O . VAL F 1 104 ? 46.029 -3.090 34.658 1.00 17.16 104 VAL F O 1
ATOM 5772 N N . ALA F 1 105 ? 43.787 -2.744 34.967 1.00 16.65 105 ALA F N 1
ATOM 5773 C CA . ALA F 1 105 ? 43.974 -1.758 36.038 1.00 17.02 105 ALA F CA 1
ATOM 5774 C C . ALA F 1 105 ? 43.055 -2.173 37.195 1.00 17.82 105 ALA F C 1
ATOM 5775 O O . ALA F 1 105 ? 41.888 -2.527 36.911 1.00 18.19 105 ALA F O 1
ATOM 5777 N N . LEU F 1 106 ? 43.566 -2.172 38.427 1.00 17.04 106 LEU F N 1
ATOM 5778 C CA . LEU F 1 106 ? 42.766 -2.497 39.598 1.00 18.98 106 LEU F CA 1
ATOM 5779 C C . LEU F 1 106 ? 42.594 -1.288 40.490 1.00 18.19 106 LEU F C 1
ATOM 5780 O O . LEU F 1 106 ? 43.502 -0.437 40.604 1.00 18.14 106 LEU F O 1
ATOM 5785 N N . VAL F 1 107 ? 41.434 -1.204 41.150 1.00 17.75 107 VAL F N 1
ATOM 5786 C CA . VAL F 1 107 ? 41.147 -0.097 42.025 1.00 18.64 107 VAL F CA 1
ATOM 5787 C C . VAL F 1 107 ? 40.531 -0.725 43.290 1.00 18.86 107 VAL F C 1
ATOM 5788 O O . VAL F 1 107 ? 39.707 -1.626 43.190 1.00 19.15 107 VAL F O 1
ATOM 5792 N N . GLU F 1 108 ? 40.937 -0.267 44.466 1.00 20.00 108 GLU F N 1
ATOM 5793 C CA . GLU F 1 108 ? 40.489 -0.883 45.720 1.00 20.14 108 GLU F CA 1
ATOM 5794 C C . GLU F 1 108 ? 39.506 -0.064 46.510 1.00 20.37 108 GLU F C 1
ATOM 5795 O O . GLU F 1 108 ? 39.548 1.184 46.572 1.00 20.49 108 GLU F O 1
ATOM 5801 N N . ASN F 1 109 ? 38.598 -0.783 47.125 1.00 19.66 109 ASN F N 1
ATOM 5802 C CA . ASN F 1 109 ? 37.676 -0.188 48.098 1.00 19.93 109 ASN F CA 1
ATOM 5803 C C . ASN F 1 109 ? 37.573 -1.074 49.309 1.00 20.61 109 ASN F C 1
ATOM 5804 O O . ASN F 1 109 ? 38.422 -1.957 49.501 1.00 21.65 109 ASN F O 1
ATOM 5809 N N . SER F 1 110 ? 36.612 -0.842 50.201 1.00 21.38 110 SER F N 1
ATOM 5810 C CA . SER F 1 110 ? 36.590 -1.587 51.468 1.00 22.33 110 SER F CA 1
ATOM 5811 C C . SER F 1 110 ? 35.232 -2.271 51.737 1.00 21.90 110 SER F C 1
ATOM 5812 O O . SER F 1 110 ? 34.262 -2.172 50.947 1.00 20.71 110 SER F O 1
ATOM 5815 N N . ASP F 1 111 ? 35.114 -2.958 52.866 1.00 22.25 111 ASP F N 1
ATOM 5816 C CA . ASP F 1 111 ? 33.847 -3.644 53.180 1.00 22.52 111 ASP F CA 1
ATOM 5817 C C . ASP F 1 111 ? 32.579 -2.784 53.131 1.00 21.83 111 ASP F C 1
ATOM 5818 O O . ASP F 1 111 ? 31.549 -3.248 52.679 1.00 22.72 111 ASP F O 1
ATOM 5823 N N . ALA F 1 112 ? 32.647 -1.540 53.571 1.00 21.34 112 ALA F N 1
ATOM 5824 C CA . ALA F 1 112 ? 31.495 -0.622 53.555 1.00 21.27 112 ALA F CA 1
ATOM 5825 C C . ALA F 1 112 ? 31.052 -0.142 52.173 1.00 20.77 112 ALA F C 1
ATOM 5826 O O . ALA F 1 112 ? 29.984 0.467 52.039 1.00 20.28 112 ALA F O 1
ATOM 5828 N N . ASP F 1 113 ? 31.904 -0.407 51.170 1.00 19.72 113 ASP F N 1
ATOM 5829 C CA . ASP F 1 113 ? 31.705 0.150 49.840 1.00 19.58 113 ASP F CA 1
ATOM 5830 C C . ASP F 1 113 ? 30.948 -0.732 48.861 1.00 19.01 113 ASP F C 1
ATOM 5831 O O . ASP F 1 113 ? 31.013 -0.495 47.649 1.00 18.42 113 ASP F O 1
ATOM 5836 N N . TRP F 1 114 ? 30.217 -1.735 49.374 1.00 17.99 114 TRP F N 1
ATOM 5837 C CA . TRP F 1 114 ? 29.451 -2.636 48.504 1.00 17.45 114 TRP F CA 1
ATOM 5838 C C . TRP F 1 114 ? 28.043 -2.830 49.024 1.00 19.09 114 TRP F C 1
ATOM 5839 O O . TRP F 1 114 ? 27.873 -2.940 50.225 1.00 19.32 114 TRP F O 1
ATOM 5850 N N . SER F 1 115 ? 27.035 -2.828 48.116 1.00 19.09 115 SER F N 1
ATOM 5851 C CA . SER F 1 115 ? 25.680 -3.284 48.458 1.00 19.66 115 SER F CA 1
ATOM 5852 C C . SER F 1 115 ? 25.252 -4.228 47.324 1.00 19.79 115 SER F C 1
ATOM 5853 O O . SER F 1 115 ? 24.994 -3.779 46.177 1.00 20.34 115 SER F O 1
ATOM 5856 N N . PHE F 1 116 ? 25.149 -5.520 47.629 1.00 19.63 116 PHE F N 1
ATOM 5857 C CA . PHE F 1 116 ? 24.830 -6.453 46.504 1.00 19.69 116 PHE F CA 1
ATOM 5858 C C . PHE F 1 116 ? 23.339 -6.542 46.230 1.00 19.01 116 PHE F C 1
ATOM 5859 O O . PHE F 1 116 ? 22.928 -6.939 45.162 1.00 19.45 116 PHE F O 1
ATOM 5867 N N . GLY F 1 117 ? 22.498 -6.056 47.129 1.00 19.11 117 GLY F N 1
ATOM 5868 C CA . GLY F 1 117 ? 21.061 -6.144 46.884 1.00 19.44 117 GLY F CA 1
ATOM 5869 C C . GLY F 1 117 ? 20.291 -5.735 48.092 1.00 19.53 117 GLY F C 1
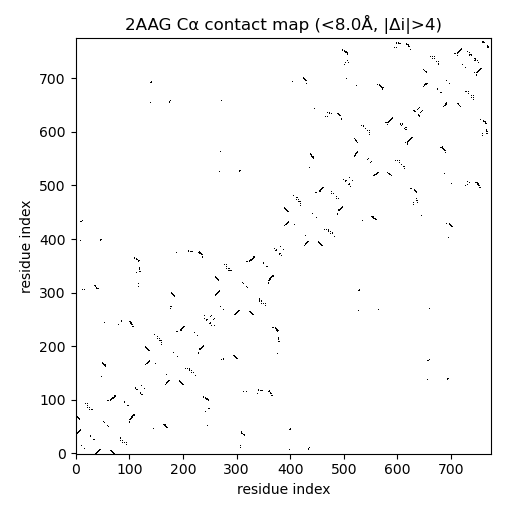ATOM 5870 O O . GLY F 1 117 ? 20.880 -5.712 49.157 1.00 19.05 117 GLY F O 1
ATOM 5871 N N . ARG F 1 118 ? 19.046 -5.296 47.895 1.00 20.34 118 ARG F N 1
ATOM 5872 C CA . ARG F 1 118 ? 18.103 -4.997 48.985 1.00 21.96 118 ARG F CA 1
ATOM 5873 C C . ARG F 1 118 ? 18.540 -3.802 49.866 1.00 22.64 118 ARG F C 1
ATOM 5874 O O . ARG F 1 118 ? 18.022 -3.642 50.981 1.00 22.30 118 ARG F O 1
ATOM 5882 N N . GLY F 1 119 ? 19.459 -2.970 49.359 1.00 20.82 119 GLY F N 1
ATOM 5883 C CA . GLY F 1 119 ? 20.008 -1.862 50.092 1.00 21.39 119 GLY F CA 1
ATOM 5884 C C . GLY F 1 119 ? 20.843 -2.284 51.318 1.00 21.86 119 GLY F C 1
ATOM 5885 O O . GLY F 1 119 ? 21.004 -1.482 52.224 1.00 23.18 119 GLY F O 1
ATOM 5886 N N . ARG F 1 120 ? 21.345 -3.507 51.328 1.00 20.82 120 ARG F N 1
ATOM 5887 C CA . ARG F 1 120 ? 22.157 -4.044 52.403 1.00 22.39 120 ARG F CA 1
ATOM 5888 C C . ARG F 1 120 ? 23.620 -3.845 52.107 1.00 22.91 120 ARG F C 1
ATOM 5889 O O . ARG F 1 120 ? 24.035 -3.843 50.945 1.00 23.35 120 ARG F O 1
ATOM 5897 N N . ALA F 1 121 ? 24.399 -3.740 53.178 1.00 21.92 121 ALA F N 1
ATOM 5898 C CA . ALA F 1 121 ? 25.866 -3.681 53.066 1.00 21.47 121 ALA F CA 1
ATOM 5899 C C . ALA F 1 121 ? 26.417 -5.022 53.579 1.00 21.22 121 ALA F C 1
ATOM 5900 O O . ALA F 1 121 ? 26.740 -5.199 54.794 1.00 22.02 121 ALA F O 1
ATOM 5902 N N . GLU F 1 122 ? 26.444 -6.002 52.699 1.00 21.56 122 GLU F N 1
ATOM 5903 C CA . GLU F 1 122 ? 26.647 -7.439 53.142 1.00 22.84 122 GLU F CA 1
ATOM 5904 C C . GLU F 1 122 ? 27.984 -7.803 53.795 1.00 24.11 122 GLU F C 1
ATOM 5905 O O . GLU F 1 122 ? 28.043 -8.762 54.621 1.00 24.21 122 GLU F O 1
ATOM 5911 N N . PHE F 1 123 ? 29.065 -7.080 53.435 1.00 24.34 123 PHE F N 1
ATOM 5912 C CA . PHE F 1 123 ? 30.324 -7.259 54.124 1.00 25.97 123 PHE F CA 1
ATOM 5913 C C . PHE F 1 123 ? 30.313 -6.709 55.564 1.00 27.35 123 PHE F C 1
ATOM 5914 O O . PHE F 1 123 ? 30.994 -7.248 56.476 1.00 27.64 123 PHE F O 1
ATOM 5922 N N . LEU F 1 124 ? 29.536 -5.669 55.776 1.00 28.06 124 LEU F N 1
ATOM 5923 C CA . LEU F 1 124 ? 29.293 -5.111 57.091 1.00 29.85 124 LEU F CA 1
ATOM 5924 C C . LEU F 1 124 ? 28.369 -6.009 57.922 1.00 31.60 124 LEU F C 1
ATOM 5925 O O . LEU F 1 124 ? 28.703 -6.345 59.081 1.00 32.51 124 LEU F O 1
ATOM 5930 N N . THR F 1 125 ? 27.234 -6.443 57.354 1.00 32.25 125 THR F N 1
ATOM 5931 C CA . THR F 1 125 ? 26.302 -7.306 58.121 1.00 33.56 125 THR F CA 1
ATOM 5932 C C . THR F 1 125 ? 26.815 -8.702 58.390 1.00 34.02 125 THR F C 1
ATOM 5933 O O . THR F 1 125 ? 26.225 -9.436 59.221 1.00 34.84 125 THR F O 1
ATOM 5937 N N . GLY F 1 126 ? 27.904 -9.063 57.720 1.00 33.54 126 GLY F N 1
ATOM 5938 C CA . GLY F 1 126 ? 28.419 -10.422 57.757 1.00 33.83 126 GLY F CA 1
ATOM 5939 C C . GLY F 1 126 ? 27.673 -11.480 56.956 1.00 33.26 126 GLY F C 1
ATOM 5940 O O . GLY F 1 126 ? 28.037 -12.662 56.987 1.00 33.98 126 GLY F O 1
ATOM 5941 N N . ASP F 1 127 ? 26.647 -11.078 56.215 1.00 32.71 127 ASP F N 1
ATOM 5942 C CA . ASP F 1 127 ? 26.051 -11.971 55.211 1.00 31.90 127 ASP F CA 1
ATOM 5943 C C . ASP F 1 127 ? 27.098 -12.506 54.230 1.00 31.08 127 ASP F C 1
ATOM 5944 O O . ASP F 1 127 ? 26.957 -13.613 53.701 1.00 30.40 127 ASP F O 1
ATOM 5949 N N . LEU F 1 128 ? 28.125 -11.718 53.956 1.00 29.88 128 LEU F N 1
ATOM 5950 C CA . LEU F 1 128 ? 29.277 -12.182 53.175 1.00 29.65 128 LEU F CA 1
ATOM 5951 C C . LEU F 1 128 ? 30.579 -11.965 53.911 1.00 30.52 128 LEU F C 1
ATOM 5952 O O . LEU F 1 128 ? 30.724 -10.995 54.673 1.00 30.67 128 LEU F O 1
ATOM 5957 N N . VAL F 1 129 ? 31.552 -12.800 53.575 1.00 32.86 129 VAL F N 1
ATOM 5958 C CA . VAL F 1 129 ? 32.883 -12.798 54.193 1.00 36.18 129 VAL F CA 1
ATOM 5959 C C . VAL F 1 129 ? 33.840 -11.818 53.445 1.00 37.01 129 VAL F C 1
ATOM 5960 O O . VAL F 1 129 ? 34.048 -11.975 52.232 1.00 38.34 129 VAL F O 1
#

Radius of gyration: 27.57 Å; Cα contacts (8 Å, |Δi|>4): 1736; chains: 6; bounding box: 72×52×78 Å

Sequence (775 aa):
PLLKFDLFYGRTDAQIKSLLDAAHGAMVDAFGVPANDRYQTVSQHRPGEMVLEDTGLGYGRSSAVVLLTVISRPRSEEQKVCFYKLLTGALERDCGISPDDVIVALVENSDADWSFGRGRAEFLTGDLVPLLKFDLFYGRTDAQIKSLLDAAHGAMVDAFGVPANDRYQTVSQHRPGEMVLEDTGLGYGRSSAVVLLTVISRPRSEEQKVCFYKLLTGALERDCGISPDDVIVALVENSDADWSFGRGRAEFLTGDLVGPLLKFDLFYGRTDAQIKSLLDAAHGAMVDAFGVPANDRYQTVSQHRPGEMVLEDTGLGYGRSSAVVLLTVISRPRSEEQKVCFYKLLTGALERDCGISPDDVIVALVENSDADWSFGRGRAEFLTGDLVPLLKFDLFYGRTDAQIKSLLDAAHGAMVDAFGVPANDRYQTVSQHRPGEMVLEDTGLGYGRSSAVVLLTVISRPRSEEQKVCFYKLLTGALERDCGISPDDVIVALVENSDADWSFGRGRAEFLTGDLVPLLKFDLFYGRTDAQIKSLLDAAHGAMVDAFGVPANDRYQTVSQHRRPGEMVLEDTGLGYGRSSAVVLLTVISRPRSEEQKVCFYKLLTGALERDCGISPDDVIVALVENSDADWSFGRGRAEFLTGDLVPLLKFDLFYGRTDAQIKSLLDAAHGAMVDAFGVPANDRYQTVSQHRPGEMVLEDTGLGYGRSSAVVLLTVISRPRSEEQKVCFYKLLTGALERDCGISPDDVIVALVENSDADWSFGRGRAEFLTGDLV

Foldseek 3Di:
DAKEKEAAPDDDPVLVVQLQVLLLVLLCVLQVFDSPPRHYYYHHDHPVGDDDDDPPPDDDEDRGAMEMEEEEADDDPRSVVSSLVSSQVSCCVRNVDHSSRYHYDYDHDHQQPDDDDDPDSCSVVVVDD/DAKEKEAAPDDDVVLVVLLQVQLLVLLCVLAVDDSPPHHYYYDYHHPVGDDDDDPPPDDDEDNGAMEMEEEEADDDPRSVVSSLVSSQVSCCVRNVDHNSRYHYDYDYDHQQPDDPDDPDSCCVVVVDDD/DAKEKEAAPDDDVVLVVLLQVQLLVLLCVLAVFDSPPHHYYYHYDHPVPDDDDDPPPDFDEDSGAMEMEEEEADDDPVSVVSSLVSSQVRCCVRNVDHSSRYHYHYDYDHQQPDDDDDPDSCSVVVVGD/DAKEKEAAPDDDPVLVVLLQVQLLVLLCVLAVDDSPPHHYYYDYDHPVPDDDDDPPPDFDEDSGAMEMEEEEADDDPRSVVSSLVSSQVSCCVRNVDHSSRYHYDYDYDHQQPDDPDDPDSCSVVVVDD/DAKEKEAAPDDDVVLVVLLLVQLLVLLCVLQVDDSPPRHYYYDHDHPVPDDDDDPPPDDDADSGAMEMEEEEADDDPRSVVSSLVSSQVRCCVRNVDHNSRYHYDYDYDHQQPDDDDPPDSCSVVVVDD/DAKEKEAAPDDDPVLVVLLQVLLLVLLCVLQVFDSPPHHYYYHHHHPVPDDDDDPPPDFDEDSGAMEMEEEEADDDPRSVVSSLVSSQVSCCVRNVDHSSRYHYDYDYDHQQPDDPDPPDSCSVVVVDD

Organism: Pseudomonas pavonaceae (NCBI:txid47881)

InterPro domains:
  IPR014347 Tautomerase/MIF superfamily [G3DSA:3.30.429.10] (1-130)
  IPR014347 Tautomerase/MIF superfamily [SSF55331] (2-128)
  IPR037479 Tautomerase, MSAD family [PF14552] (38-118)
  IPR037479 Tautomerase, MSAD family [PTHR38460] (1-129)

CATH classification: 3.30.429.10

Nearest PDB structures (foldseek):
  2aag-assembly2_D  TM=1.007E+00  e=6.069E-27  Pseudomonas pavonaceae
  2aaj-assembly1_A  TM=1.005E+00  e=1.406E-26  Pseudomonas pavonaceae
  4lho-assembly1_A  TM=9.642E-01  e=8.334E-16  coryneform bacterium
  6blm-assembly1_C  TM=7.824E-01  e=2.215E-09  Burkholderia lata
  7puo-assembly2_F  TM=8.165E-01  e=1.867E-08  Pseudomonas putida

Secondary structure (DSSP, 8-state):
-EEEEEEES---HHHHHHHHHHHHHHHHHHH---TT--EEEEEEE-GGGEEE--TTS-----TT-EEEEEEES---HHHHHHHHHHHHHHHHHHH---GGGEEEEEEE--GGGEE-BTTB-HHHHTS--/-EEEEEEES---HHHHHHHHHHHHHHHHHHH---TT--EEEEEEE-GGGEEE--TTS-----TT-EEEEEEES---HHHHHHHHHHHHHHHHHHH---GGGEEEEEEE--GGGEE-STT--HHHHTSS--/-EEEEEEEBTB-HHHHHHHHHHHHHHHHHHH---TT--EEEEEEE-GGGEEE--TTS-----TT-EEEEEEES---HHHHHHHHHHHHHHHHHHH---GGGEEEEEEE--GGGEE-STT--HHHHTS--/-EEEEEEES---HHHHHHHHHHHHHHHHHHH---TT--EEEEEEE-GGGEEE--TTS-----TT-EEEEEEES---HHHHHHHHHHHHHHHHHHH---GGGEEEEEEE--GGGEE-STT--HHHHTS--/-EEEEEEEBTB-HHHHHHHHHHHHHHHHHHH---TT--EEEEEEE-GGGEEE--TTS-----TT-EEEEEEES---HHHHHHHHHHHHHHHHHHH---GGGEEEEEEE--GGGEE-BTTB-HHHHTS--/-EEEEEEES---HHHHHHHHHHHHHHHHHHH---TT--EEEEEEE-GGGEEE--TTS-----TT-EEEEEEES---HHHHHHHHHHHHHHHHHHH---GGGEEEEEEE--GGGEE-BTTB-HHHHTS--

Solvent-accessible surface area: 26119 Å² total; per-residue (Å²): 8,0,1,32,2,14,0,32,55,42,28,52,21,74,96,0,131,47,0,2,53,8,0,18,31,3,2,30,106,12,9,66,18,71,77,53,7,30,3,1,5,0,34,25,4,13,41,24,11,8,45,20,63,26,13,52,40,54,12,47,58,57,87,37,2,0,0,0,5,0,9,2,47,93,38,60,100,130,55,10,44,62,0,0,108,75,1,8,28,8,0,94,179,84,38,66,8,52,30,21,5,1,2,1,0,3,6,68,12,52,61,8,3,5,1,2,0,84,1,95,6,0,28,58,88,55,84,22,162,7,1,1,32,2,15,0,31,51,45,28,55,21,76,98,0,131,38,0,2,50,8,0,18,30,4,1,32,110,10,8,67,16,74,76,56,8,31,2,2,5,0,35,23,4,11,42,23,13,7,43,19,61,26,12,53,39,50,11,47,58,55,90,34,2,1,1,0,4,0,9,2,35,93,39,50,100,127,55,10,49,49,0,1,112,65,1,8,27,7,0,93,178,83,39,66,10,49,30,18,5,1,1,1,0,1,6,66,13,49,52,8,2,5,1,2,0,82,0,93,5,0,23,58,90,51,79,21,136,71,8,0,1,32,2,14,0,32,54,47,30,57,22,76,96,0,132,41,0,2,53,6,0,18,30,4,1,32,109,12,9,67,16,65,75,54,7,32,2,1,7,1,35,23,3,12,44,22,11,7,42,19,63,24,11,55,36,53,12,51,59,57,89,36,2,0,1,0,5,0,9,2,48,93,38,51,95,118,55,10,44,61,0,1,109,73,1,9,29,6,0,96,176,83,38,66,10,50,30,19,5,2,2,1,0,2,6,65,12,49,61,9,2,4,1,1,0,84,1,96,6,0,29,56,90,57,80,23,157,7,0,2,32,2,14,0,30,52,49,28,53,19,77,97,0,130,40,0,3,51,7,0,18,30,4,2,32,109,13,8,67,16,74,78,55,9,32,3,1,6,0,36,24,5,11,45,22,11,9,41,19,64,25,11,55,41,51,7,51,59,56,87,37,2,1,0,1,5,0,9,2,48,93,37,52,97,119,54,11,43,64,0,1,107,71,1,8,28,7,0,94,177,83,40,68,8,50,30,22,6,1,2,0,0,2,6,66,13,51,60,8,3,5,1,3,0,82,1,95,6,0,31,57,88,58,79,21,93,8,1,2,32,2,15,0,33,57,44,30,53,20,74,98,0,131,38,0,2,54,8,0,17,30,4,2,31,110,12,9,66,18,72,77,53,8,31,3,1,6,0,35,22,4,13,42,24,13,7,43,18,62,25,12,55,37,54,12,46,58,57,91,37,2,1,0,0,5,0,9,2,46,92,41,54,100,126,54,10,47,62,0,0,109,74,1,9,29,7,0,93,179,84,39,67,8,50,29,21,5,1,2,1,0,1,6,67,12,50,62,9,2,4,1,2,0,84,1,92,4,0,28,59,88,57,79,25,159,8,0,2,33,3,15,0,30,53,46,28,54,21,76,96,0,130,39,0,3,55,8,0,19,30,5,1,32,109,12,9,66,16,72,77,57,7,32,3,1,6,0,35,23,4,12,41,25,12,7,44,18,64,23,12,56,37,52,12,47,59,58,87,35,3,0,0,0,6,0,9,3,44,91,39,59,101,130,56,12,46,62,0,1,112,73,1,8,28,8,1,95,182,84,37,67,8,51,31,21,5,1,1,1,0,4,6,68,12,52,62,9,3,4,1,1,0,85,1,93,5,0,28,58,88,52,80,20,160